Protein AF-A0AAW8BAD0-F1 (afdb_monomer_lite)

pLDDT: mean 74.68, std 18.14, range [22.66, 97.38]

Secondary structure (DSSP, 8-state):
-PPPHHHHHHHHHHHHTS--HIIIIIIHHHHHHHHHHHHHHTPEEEEEEEEEEE-SSEEEEESSS-SSS--EEEEEETT-EEEEEEE-SSSEEEEE-TTS-EEEEEGGGEEEEEEEEEEEEETTTT-HHHHHHHHHHHHHHHHHHHHHHHHHHHHHH-EEE-----TTTHHHHHHHHHHHHHHHH-S-EEEEEPPP--------SS-----EEEE--EEES---SSTTEEESS---EEE-SSEEEEE-SSEEEEEETTT--EEEEEGGGEEEEEEEEEEE--SPPPTTSEEEEEEESSB-TTSSB-TT-TT--EEEEEEEEEEEEEETTS-EEEEEESSTTTTHHHHHHHHHHHHHHHHHHHHHHHTTSTT-----------------------TTHHHHHHHHHHTTSB-HHHHHHHHT--HHHHHHHHHHHHHTTSB----TTSBPBS---HHHHHHHHHHHHTS---------HHHHHHHHHHHHHHHHHHHHHHH-HHHHHHTT--TTS-HHHHHHHHHHHHHHHHHHHH--S---TTSHHHHHHHHHHHHHTT-----TTS-HHHHHHHHTSHHHHHHHHHHHHHHHSPPTT------SSS-------SSSHHHHHHHH-TTTHHHHHHHHHHHHHHHHTTTS---HHHHHHHHHHHHHHTTTTTTT-----------S-HHHHHHHHHHSSS-HHHHHHHHHHHHHHHHHHHHHHTTPPPP-----EEEES-TTSSHHHHHHHHHHHHHHTTSSSS--EEEE-HHHH--SSTT-HHHHHHHHHHHHTTSEEEETTGGGGS-SS--HHHHHHHHHHHHHHHHTTTT-EEEEEE-HHHHHHHHHT-HHHHHH--EEEE-PPPPHHHHHHHHHHHHHHTT-EE-HHHHHHHHHHHHHHHHT--TT--THHHHHHHHHHHHHHHHHHHTT-SS--HHHHHEEPGGG----

Structure (mmCIF, N/CA/C/O backbone):
data_AF-A0AAW8BAD0-F1
#
_entry.id   AF-A0AAW8BAD0-F1
#
loop_
_atom_site.group_PDB
_atom_site.id
_atom_site.type_symbol
_atom_site.label_atom_id
_atom_site.label_alt_id
_atom_site.label_comp_id
_atom_site.label_asym_id
_atom_site.label_entity_id
_atom_site.label_seq_id
_atom_site.pdbx_PDB_ins_code
_atom_site.Cartn_x
_atom_site.Cartn_y
_atom_site.Cartn_z
_atom_site.occupancy
_atom_site.B_iso_or_equiv
_atom_site.auth_seq_id
_atom_site.auth_comp_id
_atom_site.auth_asym_id
_atom_site.auth_atom_id
_atom_site.pdbx_PDB_model_num
ATOM 1 N N . MET A 1 1 ? 39.431 29.239 0.399 1.00 34.62 1 MET A N 1
ATOM 2 C CA . MET A 1 1 ? 38.956 27.895 0.015 1.00 34.62 1 MET A CA 1
ATOM 3 C C . MET A 1 1 ? 38.534 27.193 1.286 1.00 34.62 1 MET A C 1
ATOM 5 O O . MET A 1 1 ? 39.387 26.955 2.131 1.00 34.62 1 MET A O 1
ATOM 9 N N . VAL A 1 2 ? 37.231 26.975 1.455 1.00 52.66 2 VAL A N 1
ATOM 10 C CA . VAL A 1 2 ? 36.689 26.143 2.536 1.00 52.66 2 VAL A CA 1
ATOM 11 C C . VAL A 1 2 ? 37.050 24.707 2.188 1.00 52.66 2 VAL A C 1
ATOM 13 O O . VAL A 1 2 ? 36.687 24.249 1.109 1.00 52.66 2 VAL A O 1
ATOM 16 N N . ARG A 1 3 ? 37.831 24.041 3.038 1.00 60.25 3 ARG A N 1
ATOM 17 C CA . ARG A 1 3 ? 38.227 22.649 2.811 1.00 60.25 3 ARG A CA 1
ATOM 18 C C . ARG A 1 3 ? 37.236 21.737 3.511 1.00 60.25 3 ARG A C 1
ATOM 20 O O . ARG A 1 3 ? 36.976 21.926 4.698 1.00 60.25 3 ARG A O 1
ATOM 27 N N . THR A 1 4 ? 36.681 20.782 2.779 1.00 68.56 4 THR A N 1
ATOM 28 C CA . THR A 1 4 ? 35.745 19.791 3.328 1.00 68.56 4 THR A CA 1
ATOM 29 C C . THR A 1 4 ? 36.492 18.772 4.190 1.00 68.56 4 THR A C 1
ATOM 31 O O . THR A 1 4 ? 37.703 18.571 4.020 1.00 68.56 4 THR A O 1
ATOM 34 N N . SER A 1 5 ? 35.794 18.085 5.100 1.00 77.69 5 SER A N 1
ATOM 35 C CA . SER A 1 5 ? 36.417 17.001 5.875 1.00 77.69 5 SER A CA 1
ATOM 36 C C . SER A 1 5 ? 36.995 15.916 4.971 1.00 77.69 5 SER A C 1
ATOM 38 O O . SER A 1 5 ? 38.058 15.375 5.257 1.00 77.69 5 SER A O 1
ATOM 40 N N . GLU A 1 6 ? 36.367 15.659 3.826 1.00 78.94 6 GLU A N 1
ATOM 41 C CA . GLU A 1 6 ? 36.849 14.695 2.839 1.00 78.94 6 GLU A CA 1
ATOM 42 C C . GLU A 1 6 ? 38.232 15.069 2.278 1.00 78.94 6 GLU A C 1
ATOM 44 O O . GLU A 1 6 ? 39.138 14.234 2.242 1.00 78.94 6 GLU A O 1
ATOM 49 N N . GLU A 1 7 ? 38.448 16.335 1.908 1.00 80.25 7 GLU A N 1
ATOM 50 C CA . GLU A 1 7 ? 39.751 16.823 1.433 1.00 80.25 7 GLU A CA 1
ATOM 51 C C . GLU A 1 7 ? 40.834 16.748 2.514 1.00 80.25 7 GLU A C 1
ATOM 53 O O . GLU A 1 7 ? 41.992 16.422 2.233 1.00 80.25 7 GLU A O 1
ATOM 58 N N . ILE A 1 8 ? 40.466 17.063 3.756 1.00 80.94 8 ILE A N 1
ATOM 59 C CA . ILE A 1 8 ? 41.366 17.037 4.912 1.00 80.94 8 ILE A CA 1
ATOM 60 C C . ILE A 1 8 ? 41.767 15.593 5.241 1.00 80.94 8 ILE A C 1
ATOM 62 O O . ILE A 1 8 ? 42.944 15.318 5.490 1.00 80.94 8 ILE A O 1
ATOM 66 N N . ILE A 1 9 ? 40.814 14.657 5.211 1.00 79.75 9 ILE A N 1
ATOM 67 C CA . ILE A 1 9 ? 41.063 13.240 5.488 1.00 79.75 9 ILE A CA 1
ATOM 68 C C . ILE A 1 9 ? 41.852 12.579 4.354 1.00 79.75 9 ILE A C 1
ATOM 70 O O . ILE A 1 9 ? 42.780 11.818 4.636 1.00 79.75 9 ILE A O 1
ATOM 74 N N . ARG A 1 10 ? 41.592 12.918 3.083 1.00 81.00 10 ARG A N 1
ATOM 75 C CA . ARG A 1 10 ? 42.438 12.471 1.960 1.00 81.00 10 ARG A CA 1
ATOM 76 C C . ARG A 1 10 ? 43.885 12.937 2.130 1.00 81.00 10 ARG A C 1
ATOM 78 O O . ARG A 1 10 ? 44.800 12.117 2.052 1.00 81.00 10 ARG A O 1
ATOM 85 N N . GLU A 1 11 ? 44.101 14.215 2.452 1.00 82.94 11 GLU A N 1
ATOM 86 C CA . GLU A 1 11 ? 45.445 14.744 2.729 1.00 82.94 11 GLU A CA 1
ATOM 87 C C . GLU A 1 11 ? 46.106 14.016 3.908 1.00 82.94 11 GLU A C 1
ATOM 89 O O . GLU A 1 11 ? 47.298 13.693 3.863 1.00 82.94 11 GLU A O 1
ATOM 94 N N . TYR A 1 12 ? 45.342 13.736 4.964 1.00 80.81 12 TYR A N 1
ATOM 95 C CA . TYR A 1 12 ? 45.809 12.960 6.105 1.00 80.81 12 TYR A CA 1
ATOM 96 C C . TYR A 1 12 ? 46.272 11.555 5.702 1.00 80.81 12 TYR A C 1
ATOM 98 O O . TYR A 1 12 ? 47.399 11.178 6.038 1.00 80.81 12 TYR A O 1
ATOM 106 N N . ILE A 1 13 ? 45.465 10.810 4.943 1.00 78.56 13 ILE A N 1
ATOM 107 C CA . ILE A 1 13 ? 45.802 9.455 4.483 1.00 78.56 13 ILE A CA 1
ATOM 108 C C . ILE A 1 13 ? 47.072 9.486 3.620 1.00 78.56 13 ILE A C 1
ATOM 110 O O . ILE A 1 13 ? 47.989 8.686 3.830 1.00 78.56 13 ILE A O 1
ATOM 114 N N . GLU A 1 14 ? 47.183 10.441 2.694 1.00 81.94 14 GLU A N 1
ATOM 115 C CA . GLU A 1 14 ? 48.377 10.606 1.859 1.00 81.94 14 GLU A CA 1
ATOM 116 C C . GLU A 1 14 ? 49.626 10.939 2.681 1.00 81.94 14 GLU A C 1
ATOM 118 O O . GLU A 1 14 ? 50.700 10.370 2.466 1.00 81.94 14 GLU A O 1
ATOM 123 N N . LYS A 1 15 ? 49.511 11.854 3.648 1.00 82.38 15 LYS A N 1
ATOM 124 C CA . LYS A 1 15 ? 50.635 12.260 4.501 1.00 82.38 15 LYS A CA 1
ATOM 125 C C . LYS A 1 15 ? 51.051 11.166 5.480 1.00 82.38 15 LYS A C 1
ATOM 127 O O . LYS A 1 15 ? 52.252 11.038 5.736 1.00 82.38 15 LYS A O 1
ATOM 132 N N . LYS A 1 16 ? 50.116 10.349 5.977 1.00 72.81 16 LYS A N 1
ATOM 133 C CA . LYS A 1 16 ? 50.406 9.195 6.846 1.00 72.81 16 LYS A CA 1
ATOM 134 C C . LYS A 1 16 ? 51.233 8.137 6.109 1.00 72.81 16 LYS A C 1
ATOM 136 O O . LYS A 1 16 ? 52.195 7.628 6.682 1.00 72.81 16 LYS A O 1
ATOM 141 N N . LYS A 1 17 ? 50.934 7.884 4.826 1.00 75.88 17 LYS A N 1
ATOM 142 C CA . LYS A 1 17 ? 51.676 6.939 3.963 1.00 75.88 17 LYS A CA 1
ATOM 143 C C . LYS A 1 17 ? 53.108 7.380 3.634 1.00 75.88 17 LYS A C 1
ATOM 145 O O . LYS A 1 17 ? 53.911 6.561 3.190 1.00 75.88 17 LYS A O 1
ATOM 150 N N . LYS A 1 18 ? 53.473 8.652 3.848 1.00 79.81 18 LYS A N 1
ATOM 151 C CA . LYS A 1 18 ? 54.838 9.129 3.568 1.00 79.81 18 LYS A CA 1
ATOM 152 C C . LYS A 1 18 ? 55.851 8.447 4.484 1.00 79.81 18 LYS A C 1
ATOM 154 O O . LYS A 1 18 ? 55.674 8.382 5.704 1.00 79.81 18 LYS A O 1
ATOM 159 N N . ILE A 1 19 ? 56.962 8.007 3.896 1.00 76.31 19 ILE A N 1
ATOM 160 C CA . ILE A 1 19 ? 58.086 7.397 4.617 1.00 76.31 19 ILE A CA 1
ATOM 161 C C . ILE A 1 19 ? 58.541 8.339 5.739 1.00 76.31 19 ILE A C 1
ATOM 163 O O . ILE A 1 19 ? 58.613 9.553 5.562 1.00 76.31 19 ILE A O 1
ATOM 167 N N . ASN A 1 20 ? 58.804 7.781 6.920 1.00 77.75 20 ASN A N 1
ATOM 168 C CA . ASN A 1 20 ? 59.384 8.519 8.036 1.00 77.75 20 ASN A CA 1
ATOM 169 C C . ASN A 1 20 ? 60.886 8.701 7.776 1.00 77.75 20 ASN A C 1
ATOM 171 O O . ASN A 1 20 ? 61.648 7.738 7.886 1.00 77.75 20 ASN A O 1
ATOM 175 N N . TYR A 1 21 ? 61.311 9.906 7.393 1.00 79.75 21 TYR A N 1
ATOM 176 C CA . TYR A 1 21 ? 62.700 10.155 7.009 1.00 79.75 21 TYR A CA 1
ATOM 177 C C . TYR A 1 21 ? 63.648 9.994 8.194 1.00 79.75 21 TYR A C 1
ATOM 179 O O . TYR A 1 21 ? 64.744 9.469 8.026 1.00 79.75 21 TYR A O 1
ATOM 187 N N . ARG A 1 22 ? 63.223 10.354 9.406 1.00 78.06 22 ARG A N 1
ATOM 188 C CA . ARG A 1 22 ? 63.969 10.101 10.644 1.00 78.06 22 ARG A CA 1
ATOM 189 C C . ARG A 1 22 ? 64.204 8.606 10.872 1.00 78.06 22 ARG A C 1
ATOM 191 O O . ARG A 1 22 ? 65.278 8.226 11.339 1.00 78.06 22 ARG A O 1
ATOM 198 N N . GLY A 1 23 ? 63.218 7.771 10.547 1.00 70.69 23 GLY A N 1
ATOM 199 C CA . GLY A 1 23 ? 63.338 6.314 10.634 1.00 70.69 23 GLY A CA 1
ATOM 200 C C . GLY A 1 23 ? 64.264 5.737 9.563 1.00 70.69 23 GLY A C 1
ATOM 201 O O . GLY A 1 23 ? 65.152 4.953 9.880 1.00 70.69 23 GLY A O 1
ATOM 202 N N . TYR A 1 24 ? 64.086 6.166 8.312 1.00 74.19 24 TYR A N 1
ATOM 203 C CA . TYR A 1 24 ? 64.755 5.570 7.152 1.00 74.19 24 TYR A CA 1
ATOM 204 C C . TYR A 1 24 ? 66.172 6.118 6.905 1.00 74.19 24 TYR A C 1
ATOM 206 O O . TYR A 1 24 ? 67.092 5.359 6.626 1.00 74.19 24 TYR A O 1
ATOM 214 N N . PHE A 1 25 ? 66.364 7.432 7.043 1.00 73.81 25 PHE A N 1
ATOM 215 C CA . PHE A 1 25 ? 67.619 8.146 6.754 1.00 73.81 25 PHE A CA 1
ATOM 216 C C . PHE A 1 25 ? 68.303 8.729 7.997 1.00 73.81 25 PHE A C 1
ATOM 218 O O . PHE A 1 25 ? 69.379 9.314 7.894 1.00 73.81 25 PHE A O 1
ATOM 225 N N . GLY A 1 26 ? 67.665 8.622 9.163 1.00 71.69 26 GLY A N 1
ATOM 226 C CA . GLY A 1 26 ? 68.179 9.159 10.417 1.00 71.69 26 GLY A CA 1
ATOM 227 C C . GLY A 1 26 ? 68.931 8.103 11.212 1.00 71.69 26 GLY A C 1
ATOM 228 O O . GLY A 1 26 ? 70.127 7.905 11.025 1.00 71.69 26 GLY A O 1
ATOM 229 N N . PHE A 1 27 ? 68.236 7.443 12.137 1.00 73.00 27 PHE A N 1
ATOM 230 C CA . PHE A 1 27 ? 68.890 6.734 13.240 1.00 73.00 27 PHE A CA 1
ATOM 231 C C . PHE A 1 27 ? 69.819 5.592 12.801 1.00 73.00 27 PHE A C 1
ATOM 233 O O . PHE A 1 27 ? 70.987 5.584 13.179 1.00 73.00 27 PHE A O 1
ATOM 240 N N . PHE A 1 28 ? 69.329 4.651 11.989 1.00 73.44 28 PHE A N 1
ATOM 241 C CA . PHE A 1 28 ? 70.101 3.458 11.629 1.00 73.44 28 PHE A CA 1
ATOM 242 C C . PHE A 1 28 ? 71.292 3.751 10.703 1.00 73.44 28 PHE A C 1
ATOM 244 O O . PHE A 1 28 ? 72.396 3.332 11.046 1.00 73.44 28 PHE A O 1
ATOM 251 N N . PRO A 1 29 ? 71.152 4.508 9.595 1.00 74.75 29 PRO A N 1
ATOM 252 C CA . PRO A 1 29 ? 72.298 4.840 8.747 1.00 74.75 29 PRO A CA 1
ATOM 253 C C . PRO A 1 29 ? 73.345 5.689 9.470 1.00 74.75 29 PRO A C 1
ATOM 255 O O . PRO A 1 29 ? 74.541 5.477 9.287 1.00 74.75 29 PRO A O 1
ATOM 258 N N . GLY A 1 30 ? 72.913 6.617 10.331 1.00 73.25 30 GLY A N 1
ATOM 259 C CA . GLY A 1 30 ? 73.828 7.421 11.136 1.00 73.25 30 GLY A CA 1
ATOM 260 C C . GLY A 1 30 ? 74.570 6.606 12.193 1.00 73.25 30 GLY A C 1
ATOM 261 O O . GLY A 1 30 ? 75.773 6.787 12.363 1.00 73.25 30 GLY A O 1
ATOM 262 N N . LEU A 1 31 ? 73.892 5.658 12.850 1.00 75.75 31 LEU A N 1
ATOM 263 C CA . LEU A 1 31 ? 74.527 4.728 13.785 1.00 75.75 31 LEU A CA 1
ATOM 264 C C . LEU A 1 31 ? 75.538 3.824 13.068 1.00 75.75 31 LEU A C 1
ATOM 266 O O . LEU A 1 31 ? 76.660 3.677 13.543 1.00 75.75 31 LEU A O 1
ATOM 270 N N . ILE A 1 32 ? 75.177 3.278 11.903 1.00 79.56 32 ILE A N 1
ATOM 271 C CA . ILE A 1 32 ? 76.088 2.485 11.063 1.00 79.56 32 ILE A CA 1
ATOM 272 C C . ILE A 1 32 ? 77.293 3.330 10.643 1.00 79.56 32 ILE A C 1
ATOM 274 O O . ILE A 1 32 ? 78.420 2.860 10.749 1.00 79.56 32 ILE A O 1
ATOM 278 N N . GLY A 1 33 ? 77.083 4.584 10.234 1.00 78.69 33 GLY A N 1
ATOM 279 C CA . GLY A 1 33 ? 78.158 5.516 9.897 1.00 78.69 33 GLY A CA 1
ATOM 280 C C . GLY A 1 33 ? 79.088 5.799 11.079 1.00 78.69 33 GLY A C 1
ATOM 281 O O . GLY A 1 33 ? 80.304 5.752 10.920 1.00 78.69 33 GLY A O 1
ATOM 282 N N . MET A 1 34 ? 78.540 6.014 12.278 1.00 78.50 34 MET A N 1
ATOM 283 C CA . MET A 1 34 ? 79.320 6.223 13.505 1.00 78.50 34 MET A CA 1
ATOM 284 C C . MET A 1 34 ? 80.116 4.977 13.906 1.00 78.50 34 MET A C 1
ATOM 286 O O . MET A 1 34 ? 81.287 5.089 14.264 1.00 78.50 34 MET A O 1
ATOM 290 N N . VAL A 1 35 ? 79.514 3.788 13.806 1.00 79.88 35 VAL A N 1
ATOM 291 C CA . VAL A 1 35 ? 80.195 2.511 14.063 1.00 79.88 35 VAL A CA 1
ATOM 292 C C . VAL A 1 35 ? 81.278 2.262 13.015 1.00 79.88 35 VAL A C 1
ATOM 294 O O . VAL A 1 35 ? 82.397 1.913 13.376 1.00 79.88 35 VAL A O 1
ATOM 297 N N . ALA A 1 36 ? 81.003 2.506 11.734 1.00 79.25 36 ALA A N 1
ATOM 298 C CA . ALA A 1 36 ? 81.983 2.377 10.659 1.00 79.25 36 ALA A CA 1
ATOM 299 C C . ALA A 1 36 ? 83.148 3.361 10.832 1.00 79.25 36 ALA A C 1
ATOM 301 O O . ALA A 1 36 ? 84.297 2.978 10.637 1.00 79.25 36 ALA A O 1
ATOM 302 N N . LEU A 1 37 ? 82.881 4.600 11.258 1.00 80.19 37 LEU A N 1
ATOM 303 C CA . LEU A 1 37 ? 83.911 5.596 11.557 1.00 80.19 37 LEU A CA 1
ATOM 304 C C . LEU A 1 37 ? 84.745 5.184 12.779 1.00 80.19 37 LEU A C 1
ATOM 306 O O . LEU A 1 37 ? 85.972 5.297 12.769 1.00 80.19 37 LEU A O 1
ATOM 310 N N . TYR A 1 38 ? 84.102 4.643 13.815 1.00 78.25 38 TYR A N 1
ATOM 311 C CA . TYR A 1 38 ? 84.793 4.076 14.970 1.00 78.25 38 TYR A CA 1
ATOM 312 C C . TYR A 1 38 ? 85.688 2.897 14.562 1.00 78.25 38 TYR A C 1
ATOM 314 O O . TYR A 1 38 ? 86.862 2.868 14.918 1.00 78.25 38 TYR A O 1
ATOM 322 N N . VAL A 1 39 ? 85.190 1.963 13.751 1.00 78.62 39 VAL A N 1
ATOM 323 C CA . VAL A 1 39 ? 85.980 0.839 13.223 1.00 78.62 39 VAL A CA 1
ATOM 324 C C . VAL A 1 39 ? 87.122 1.338 12.335 1.00 78.62 39 VAL A C 1
ATOM 326 O O . VAL A 1 39 ? 88.255 0.895 12.493 1.00 78.62 39 VAL A O 1
ATOM 329 N N . TYR A 1 40 ? 86.865 2.301 11.449 1.00 77.62 40 TYR A N 1
ATOM 330 C CA . TYR A 1 40 ? 87.870 2.880 10.557 1.00 77.62 40 TYR A CA 1
ATOM 331 C C . TYR A 1 40 ? 89.009 3.550 11.332 1.00 77.62 40 TYR A C 1
ATOM 333 O O . TYR A 1 40 ? 90.184 3.303 11.055 1.00 77.62 40 TYR A O 1
ATOM 341 N N . THR A 1 41 ? 88.675 4.354 12.345 1.00 73.56 41 THR A N 1
ATOM 342 C CA . THR A 1 41 ? 89.678 5.001 13.209 1.00 73.56 41 THR A CA 1
ATOM 343 C C . THR A 1 41 ? 90.449 4.011 14.088 1.00 73.56 41 THR A C 1
ATOM 345 O O . THR A 1 41 ? 91.500 4.372 14.616 1.00 73.56 41 THR A O 1
ATOM 348 N N . ASN A 1 42 ? 89.963 2.773 14.217 1.00 70.00 42 ASN A N 1
ATOM 349 C CA . ASN A 1 42 ? 90.596 1.682 14.954 1.00 70.00 42 ASN A CA 1
ATOM 350 C C . ASN A 1 42 ? 91.223 0.607 14.045 1.00 70.00 42 ASN A C 1
ATOM 352 O O . ASN A 1 42 ? 91.613 -0.444 14.545 1.00 70.00 42 ASN A O 1
ATOM 356 N N . GLN A 1 43 ? 91.352 0.833 12.731 1.00 69.56 43 GLN A N 1
ATOM 357 C CA . GLN A 1 43 ? 92.025 -0.139 11.865 1.00 69.56 43 GLN A CA 1
ATOM 358 C C . GLN A 1 43 ? 93.537 -0.218 12.144 1.00 69.56 43 GLN A C 1
ATOM 360 O O . GLN A 1 43 ? 94.161 0.831 12.354 1.00 69.56 43 GLN A O 1
ATOM 365 N N . PRO A 1 44 ? 94.134 -1.426 12.094 1.00 63.53 44 PRO A N 1
ATOM 366 C CA . PRO A 1 44 ? 95.576 -1.617 12.226 1.00 63.53 44 PRO A CA 1
ATOM 367 C C . PRO A 1 44 ? 96.334 -0.961 11.065 1.00 63.53 44 PRO A C 1
ATOM 369 O O . PRO A 1 44 ? 95.854 -0.905 9.926 1.00 63.53 44 PRO A O 1
ATOM 372 N N . ALA A 1 45 ? 97.514 -0.422 11.359 1.00 66.25 45 ALA A N 1
ATOM 373 C CA . ALA A 1 45 ? 98.448 0.057 10.351 1.00 66.25 45 ALA A CA 1
ATOM 374 C C . ALA A 1 45 ? 99.350 -1.099 9.871 1.00 66.25 45 ALA A C 1
ATOM 376 O O . ALA A 1 45 ? 99.783 -1.935 10.660 1.00 66.25 45 ALA A O 1
ATOM 377 N N . TYR A 1 46 ? 99.647 -1.142 8.569 1.00 64.56 46 TYR A N 1
ATOM 378 C CA . TYR A 1 46 ? 100.491 -2.175 7.956 1.00 64.56 46 TYR A CA 1
ATOM 379 C C . TYR A 1 46 ? 101.716 -1.550 7.291 1.00 64.56 46 TYR A C 1
ATOM 381 O O . TYR A 1 46 ? 101.617 -0.467 6.711 1.00 64.56 46 TYR A O 1
ATOM 389 N N . GLN A 1 47 ? 102.842 -2.263 7.320 1.00 68.81 47 GLN A N 1
ATOM 390 C CA . GLN A 1 47 ? 104.057 -1.921 6.579 1.00 68.81 47 GLN A CA 1
ATOM 391 C C . GLN A 1 47 ? 104.331 -2.977 5.497 1.00 68.81 47 GLN A C 1
ATOM 393 O O . GLN A 1 47 ? 104.240 -4.178 5.759 1.00 68.81 47 GLN A O 1
ATOM 398 N N . GLU A 1 48 ? 104.651 -2.541 4.275 1.00 72.19 48 GLU A N 1
ATOM 399 C CA . GLU A 1 48 ? 105.020 -3.422 3.157 1.00 72.19 48 GLU A CA 1
ATOM 400 C C . GLU A 1 48 ? 106.538 -3.636 3.107 1.00 72.19 48 GLU A C 1
ATOM 402 O O . GLU A 1 48 ? 107.307 -2.676 3.127 1.00 72.19 48 GLU A O 1
ATOM 407 N N . LEU A 1 49 ? 106.970 -4.898 3.031 1.00 77.69 49 LEU A N 1
ATOM 408 C CA . LEU A 1 49 ? 108.369 -5.305 2.890 1.00 77.69 49 LEU A CA 1
ATOM 409 C C . LEU A 1 49 ? 108.534 -6.134 1.613 1.00 77.69 49 LEU A C 1
ATOM 411 O O . LEU A 1 49 ? 107.729 -7.021 1.334 1.00 77.69 49 LEU A O 1
ATOM 415 N N . GLN A 1 50 ? 109.584 -5.866 0.837 1.00 82.94 50 GLN A N 1
ATOM 416 C CA . GLN A 1 50 ? 109.871 -6.593 -0.401 1.00 82.94 50 GLN A CA 1
ATOM 417 C C . GLN A 1 50 ? 110.951 -7.650 -0.186 1.00 82.94 50 GLN A C 1
ATOM 419 O O . GLN A 1 50 ? 111.898 -7.442 0.567 1.00 82.94 50 GLN A O 1
ATOM 424 N N . PHE A 1 51 ? 110.832 -8.776 -0.881 1.00 83.69 51 PHE A N 1
ATOM 425 C CA . PHE A 1 51 ? 111.781 -9.879 -0.842 1.00 83.69 51 PHE A CA 1
ATOM 426 C C . PHE A 1 51 ? 112.111 -10.364 -2.254 1.00 83.69 51 PHE A C 1
ATOM 428 O O . PHE A 1 51 ? 111.224 -10.581 -3.072 1.00 83.69 51 PHE A O 1
ATOM 435 N N . ALA A 1 52 ? 113.390 -10.578 -2.535 1.00 82.44 52 ALA A N 1
ATOM 436 C CA . ALA A 1 52 ? 113.886 -11.222 -3.737 1.00 82.44 52 ALA A CA 1
ATOM 437 C C . ALA A 1 52 ? 113.902 -12.737 -3.518 1.00 82.44 52 ALA A C 1
ATOM 439 O O . ALA A 1 52 ? 114.591 -13.234 -2.624 1.00 82.44 52 ALA A O 1
ATOM 440 N N . LYS A 1 53 ? 113.155 -13.473 -4.340 1.00 86.44 53 LYS A N 1
ATOM 441 C CA . LYS A 1 53 ? 113.191 -14.933 -4.398 1.00 86.44 53 LYS A CA 1
ATOM 442 C C . LYS A 1 53 ? 114.092 -15.372 -5.549 1.00 86.44 53 LYS A C 1
ATOM 444 O O . LYS A 1 53 ? 113.864 -14.974 -6.690 1.00 86.44 53 LYS A O 1
ATOM 449 N N . ILE A 1 54 ? 115.110 -16.176 -5.252 1.00 84.12 54 ILE A N 1
ATOM 450 C CA . ILE A 1 54 ? 116.057 -16.677 -6.255 1.00 84.12 54 ILE A CA 1
ATOM 451 C C . ILE A 1 54 ? 115.369 -17.715 -7.153 1.00 84.12 54 ILE A C 1
ATOM 453 O O . ILE A 1 54 ? 114.818 -18.688 -6.648 1.00 84.12 54 ILE A O 1
ATOM 457 N N . ILE A 1 55 ? 115.423 -17.545 -8.477 1.00 83.81 55 ILE A N 1
ATOM 458 C CA . ILE A 1 55 ? 114.781 -18.473 -9.437 1.00 83.81 55 ILE A CA 1
ATOM 459 C C . ILE A 1 55 ? 115.758 -19.392 -10.177 1.00 83.81 55 ILE A C 1
ATOM 461 O O . ILE A 1 55 ? 115.336 -20.386 -10.765 1.00 83.81 55 ILE A O 1
ATOM 465 N N . SER A 1 56 ? 117.055 -19.094 -10.144 1.00 79.69 56 SER A N 1
ATOM 466 C CA . SER A 1 56 ? 118.084 -19.935 -10.769 1.00 79.69 56 SER A CA 1
ATOM 467 C C . SER A 1 56 ? 118.698 -20.921 -9.781 1.00 79.69 56 SER A C 1
ATOM 469 O O . SER A 1 56 ? 118.808 -20.625 -8.594 1.00 79.69 56 SER A O 1
ATOM 471 N N . ASP A 1 57 ? 119.132 -22.081 -10.285 1.00 80.62 57 ASP A N 1
ATOM 472 C CA . ASP A 1 57 ? 119.595 -23.217 -9.471 1.00 80.62 57 ASP A CA 1
ATOM 473 C C . ASP A 1 57 ? 120.740 -22.848 -8.512 1.00 80.62 57 ASP A C 1
ATOM 475 O O . ASP A 1 57 ? 120.786 -23.329 -7.379 1.00 80.62 57 ASP A O 1
ATOM 479 N N . SER A 1 58 ? 121.624 -21.926 -8.913 1.00 78.56 58 SER A N 1
ATOM 480 C CA . SER A 1 58 ? 122.562 -21.281 -7.990 1.00 78.56 58 SER A CA 1
ATOM 481 C C . SER A 1 58 ? 122.965 -19.880 -8.463 1.00 78.56 58 SER A C 1
ATOM 483 O O . SER A 1 58 ? 123.358 -19.701 -9.615 1.00 78.56 58 SER A O 1
ATOM 485 N N . VAL A 1 59 ? 122.902 -18.887 -7.570 1.00 82.38 59 VAL A N 1
ATOM 486 C CA . VAL A 1 59 ? 123.179 -17.470 -7.869 1.00 82.38 59 VAL A CA 1
ATOM 487 C C . VAL A 1 59 ? 124.200 -16.911 -6.896 1.00 82.38 59 VAL A C 1
ATOM 489 O O . VAL A 1 59 ? 124.116 -17.118 -5.690 1.00 82.38 59 VAL A O 1
ATOM 492 N N . ASN A 1 60 ? 125.173 -16.178 -7.425 1.00 85.56 60 ASN A N 1
ATOM 493 C CA . ASN A 1 60 ? 126.192 -15.524 -6.619 1.00 85.56 60 ASN A CA 1
ATOM 494 C C . ASN A 1 60 ? 125.695 -14.152 -6.153 1.00 85.56 60 ASN A C 1
ATOM 496 O O . ASN A 1 60 ? 125.466 -13.268 -6.980 1.00 85.56 60 ASN A O 1
ATOM 500 N N . LEU A 1 61 ? 125.588 -13.968 -4.840 1.00 84.31 61 LEU A N 1
ATOM 501 C CA . LEU A 1 61 ? 125.457 -12.656 -4.221 1.00 84.31 61 LEU A CA 1
ATOM 502 C C . LEU A 1 61 ? 126.818 -11.968 -4.208 1.00 84.31 61 LEU A C 1
ATOM 504 O O . LEU A 1 61 ? 127.836 -12.597 -3.911 1.00 84.31 61 LEU A O 1
ATOM 508 N N . ARG A 1 62 ? 126.848 -10.684 -4.545 1.00 85.12 62 ARG A N 1
ATOM 509 C CA . ARG A 1 62 ? 128.087 -9.931 -4.772 1.00 85.12 62 ARG A CA 1
ATOM 510 C C . ARG A 1 62 ? 128.195 -8.723 -3.857 1.00 85.12 62 ARG A C 1
ATOM 512 O O . ARG A 1 62 ? 127.184 -8.185 -3.419 1.00 85.12 62 ARG A O 1
ATOM 519 N N . THR A 1 63 ? 129.428 -8.291 -3.604 1.00 83.94 63 THR A N 1
ATOM 520 C CA . THR A 1 63 ? 129.743 -7.093 -2.803 1.00 83.94 63 THR A CA 1
ATOM 521 C C . THR A 1 63 ? 129.412 -5.782 -3.511 1.00 83.94 63 THR A C 1
ATOM 523 O O . THR A 1 63 ? 129.184 -4.777 -2.848 1.00 83.94 63 THR A O 1
ATOM 526 N N . ALA A 1 64 ? 129.343 -5.787 -4.845 1.00 82.00 64 ALA A N 1
ATOM 527 C CA . ALA A 1 64 ? 128.991 -4.628 -5.659 1.00 82.00 64 ALA A CA 1
ATOM 528 C C . ALA A 1 64 ? 128.163 -5.048 -6.894 1.00 82.00 64 ALA A C 1
ATOM 530 O O . ALA A 1 64 ? 128.323 -6.179 -7.369 1.00 82.00 64 ALA A O 1
ATOM 531 N N . PRO A 1 65 ? 127.316 -4.160 -7.453 1.00 83.12 65 PRO A N 1
ATOM 532 C CA . PRO A 1 65 ? 126.436 -4.448 -8.593 1.00 83.12 65 PRO A CA 1
ATOM 533 C C . PRO A 1 65 ? 127.192 -4.466 -9.943 1.00 83.12 65 PRO A C 1
ATOM 535 O O . PRO A 1 65 ? 126.899 -3.707 -10.861 1.00 83.12 65 PRO A O 1
ATOM 538 N N . SER A 1 66 ? 128.220 -5.313 -10.070 1.00 74.00 66 SER A N 1
ATOM 539 C CA . SER A 1 66 ? 129.018 -5.493 -11.295 1.00 74.00 66 SER A CA 1
ATOM 540 C C . SER A 1 66 ? 129.549 -6.922 -11.397 1.00 74.00 66 SER A C 1
ATOM 542 O O . SER A 1 66 ? 129.967 -7.495 -10.398 1.00 74.00 66 SER A O 1
ATOM 544 N N . VAL A 1 67 ? 129.573 -7.517 -12.594 1.00 71.25 67 VAL A N 1
ATOM 545 C CA . VAL A 1 67 ? 130.124 -8.876 -12.793 1.00 71.25 67 VAL A CA 1
ATOM 546 C C . VAL A 1 67 ? 131.660 -8.854 -12.876 1.00 71.25 67 VAL A C 1
ATOM 548 O O . VAL A 1 67 ? 132.295 -9.814 -12.450 1.00 71.25 67 VAL A O 1
ATOM 551 N N . ILE A 1 68 ? 132.251 -7.763 -13.380 1.00 70.31 68 ILE A N 1
ATOM 552 C CA . ILE A 1 68 ? 133.690 -7.666 -13.693 1.00 70.31 68 ILE A CA 1
ATOM 553 C C . ILE A 1 68 ? 134.506 -7.205 -12.470 1.00 70.31 68 ILE A C 1
ATOM 555 O O . ILE A 1 68 ? 135.569 -7.756 -12.211 1.00 70.31 68 ILE A O 1
ATOM 559 N N . ASN A 1 69 ? 133.982 -6.261 -11.675 1.00 66.19 69 ASN A N 1
ATOM 560 C CA . ASN A 1 69 ? 134.706 -5.621 -10.563 1.00 66.19 69 ASN A CA 1
ATOM 561 C C . ASN A 1 69 ? 134.104 -5.932 -9.173 1.00 66.19 69 ASN A C 1
ATOM 563 O O . ASN A 1 69 ? 134.113 -5.070 -8.297 1.00 66.19 69 ASN A O 1
ATOM 567 N N . SER A 1 70 ? 133.546 -7.131 -8.949 1.00 77.62 70 SER A N 1
ATOM 568 C CA . SER A 1 70 ? 133.021 -7.525 -7.627 1.00 77.62 70 SER A CA 1
ATOM 569 C C . SER A 1 70 ? 133.424 -8.934 -7.197 1.00 77.62 70 SER A C 1
ATOM 571 O O . SER A 1 70 ? 133.500 -9.861 -8.012 1.00 77.62 70 SER A O 1
ATOM 573 N N . SER A 1 71 ? 133.616 -9.103 -5.888 1.00 79.81 71 SER A N 1
ATOM 574 C CA . SER A 1 71 ? 133.777 -10.407 -5.247 1.00 79.81 71 SER A CA 1
ATOM 575 C C . SER A 1 71 ? 132.418 -11.035 -4.930 1.00 79.81 71 SER A C 1
ATOM 577 O O . SER A 1 71 ? 131.430 -10.350 -4.649 1.00 79.81 71 SER A O 1
ATOM 579 N N . ILE A 1 72 ? 132.363 -12.364 -4.993 1.00 80.38 72 ILE A N 1
ATOM 580 C CA . ILE A 1 72 ? 131.184 -13.141 -4.607 1.00 80.38 72 ILE A CA 1
ATOM 581 C C . ILE A 1 72 ? 131.207 -13.284 -3.082 1.00 80.38 72 ILE A C 1
ATOM 583 O O . ILE A 1 72 ? 132.161 -13.840 -2.548 1.00 80.38 72 ILE A O 1
ATOM 587 N N . ILE A 1 73 ? 130.174 -12.782 -2.399 1.00 81.56 73 ILE A N 1
ATOM 588 C CA . ILE A 1 73 ? 129.996 -12.922 -0.944 1.00 81.56 73 ILE A CA 1
ATOM 589 C C . ILE A 1 73 ? 129.595 -14.360 -0.626 1.00 81.56 73 ILE A C 1
ATOM 591 O O . ILE A 1 73 ? 130.225 -15.041 0.174 1.00 81.56 73 ILE A O 1
ATOM 595 N N . GLN A 1 74 ? 128.520 -14.816 -1.265 1.00 81.69 74 GLN A N 1
ATOM 596 C CA . GLN A 1 74 ? 127.905 -16.105 -0.990 1.00 81.69 74 GLN A CA 1
ATOM 597 C C . GLN A 1 74 ? 127.165 -16.587 -2.232 1.00 81.69 74 GLN A C 1
ATOM 599 O O . GLN A 1 74 ? 126.582 -15.792 -2.969 1.00 81.69 74 GLN A O 1
ATOM 604 N N . LYS A 1 75 ? 127.150 -17.901 -2.452 1.00 82.31 75 LYS A N 1
ATOM 605 C CA . LYS A 1 75 ? 126.289 -18.520 -3.458 1.00 82.31 75 LYS A CA 1
ATOM 606 C C . LYS A 1 75 ? 125.017 -19.032 -2.797 1.00 82.31 75 LYS A C 1
ATOM 608 O O . LYS A 1 75 ? 125.081 -19.718 -1.781 1.00 82.31 75 LYS A O 1
ATOM 613 N N . VAL A 1 76 ? 123.874 -18.686 -3.372 1.00 82.31 76 VAL A N 1
ATOM 614 C CA . VAL A 1 76 ? 122.552 -18.989 -2.830 1.00 82.31 76 VAL A CA 1
ATOM 615 C C . VAL A 1 76 ? 121.794 -19.866 -3.819 1.00 82.31 76 VAL A C 1
ATOM 617 O O . VAL A 1 76 ? 121.867 -19.653 -5.031 1.00 82.31 76 VAL A O 1
ATOM 620 N N . SER A 1 77 ? 121.115 -20.891 -3.308 1.00 82.25 77 SER A N 1
ATOM 621 C CA . SER A 1 77 ? 120.332 -21.821 -4.117 1.00 82.25 77 SER A CA 1
ATOM 622 C C . SER A 1 77 ? 119.003 -21.212 -4.557 1.00 82.25 77 SER A C 1
ATOM 624 O O . SER A 1 77 ? 118.518 -20.228 -3.989 1.00 82.25 77 SER A O 1
ATOM 626 N N . LYS A 1 78 ? 118.384 -21.857 -5.542 1.00 79.12 78 LYS A N 1
ATOM 627 C CA . LYS A 1 78 ? 116.999 -21.599 -5.938 1.00 79.12 78 LYS A CA 1
ATOM 628 C C . LYS A 1 78 ? 116.050 -21.601 -4.740 1.00 79.12 78 LYS A C 1
ATOM 630 O O . LYS A 1 78 ? 116.272 -22.301 -3.754 1.00 79.12 78 LYS A O 1
ATOM 635 N N . ASP A 1 79 ? 115.014 -20.781 -4.848 1.00 80.62 79 ASP A N 1
ATOM 636 C CA . ASP A 1 79 ? 113.949 -20.528 -3.879 1.00 80.62 79 ASP A CA 1
ATOM 637 C C . ASP A 1 79 ? 114.334 -19.805 -2.583 1.00 80.62 79 ASP A C 1
ATOM 639 O O . ASP A 1 79 ? 113.441 -19.442 -1.813 1.00 80.62 79 ASP A O 1
ATOM 643 N N . ALA A 1 80 ? 115.614 -19.503 -2.354 1.00 82.81 80 ALA A N 1
ATOM 644 C CA . ALA A 1 80 ? 116.000 -18.675 -1.219 1.00 82.81 80 ALA A CA 1
ATOM 645 C C . ALA A 1 80 ? 115.353 -17.286 -1.302 1.00 82.81 80 ALA A C 1
ATOM 647 O O . ALA A 1 80 ? 115.274 -16.678 -2.373 1.00 82.81 80 ALA A O 1
ATOM 648 N N . LYS A 1 81 ? 114.899 -16.787 -0.152 1.00 83.19 81 LYS A N 1
ATOM 649 C CA . LYS A 1 81 ? 114.165 -15.529 -0.033 1.00 83.19 81 LYS A CA 1
ATOM 650 C C . LYS A 1 81 ? 114.984 -14.532 0.777 1.00 83.19 81 LYS A C 1
ATOM 652 O O . LYS A 1 81 ? 115.287 -14.780 1.939 1.00 83.19 81 LYS A O 1
ATOM 657 N N . LEU A 1 82 ? 115.333 -13.413 0.156 1.00 84.62 82 LEU A N 1
ATOM 658 C CA . LEU A 1 82 ? 116.196 -12.379 0.726 1.00 84.62 82 LEU A CA 1
ATOM 659 C C . LEU A 1 82 ? 115.438 -11.059 0.761 1.00 84.62 82 LEU A C 1
ATOM 661 O O . LEU A 1 82 ? 114.789 -10.712 -0.220 1.00 84.62 82 LEU A O 1
ATOM 665 N N . GLN A 1 83 ? 115.478 -10.319 1.867 1.00 85.06 83 GLN A N 1
ATOM 666 C CA . GLN A 1 83 ? 114.741 -9.056 1.955 1.00 85.06 83 GLN A CA 1
ATOM 667 C C . GLN A 1 83 ? 115.405 -8.007 1.068 1.00 85.06 83 GLN A C 1
ATOM 669 O O . GLN A 1 83 ? 116.601 -7.765 1.189 1.00 85.06 83 GLN A O 1
ATOM 674 N N . ILE A 1 84 ? 114.640 -7.373 0.188 1.00 83.69 84 ILE A N 1
ATOM 675 C CA . ILE A 1 84 ? 115.113 -6.251 -0.616 1.00 83.69 84 ILE A CA 1
ATOM 676 C C . ILE A 1 84 ? 115.078 -5.009 0.261 1.00 83.69 84 ILE A C 1
ATOM 678 O O . ILE A 1 84 ? 114.054 -4.682 0.860 1.00 83.69 84 ILE A O 1
ATOM 682 N N . ILE A 1 85 ? 116.210 -4.321 0.317 1.00 84.50 85 ILE A N 1
ATOM 683 C CA . ILE A 1 85 ? 116.322 -3.027 0.986 1.00 84.50 85 ILE A CA 1
ATOM 684 C C . ILE A 1 85 ? 116.038 -1.916 -0.021 1.00 84.50 85 ILE A C 1
ATOM 686 O O . ILE A 1 85 ? 115.253 -1.013 0.255 1.00 84.50 85 ILE A O 1
ATOM 690 N N . SER A 1 86 ? 116.669 -1.992 -1.196 1.00 81.75 86 SER A N 1
ATOM 691 C CA . SER A 1 86 ? 116.492 -1.035 -2.287 1.00 81.75 86 SER A CA 1
ATOM 692 C C . SER A 1 86 ? 116.957 -1.620 -3.623 1.00 81.75 86 SER A C 1
ATOM 694 O O . SER A 1 86 ? 117.677 -2.619 -3.672 1.00 81.75 86 SER A O 1
ATOM 696 N N . ASP A 1 87 ? 116.593 -0.968 -4.722 1.00 82.50 87 ASP A N 1
ATOM 697 C CA . ASP A 1 87 ? 117.182 -1.243 -6.034 1.00 82.50 87 ASP A CA 1
ATOM 698 C C . ASP A 1 87 ? 118.592 -0.642 -6.146 1.00 82.50 87 ASP A C 1
ATOM 700 O O . ASP A 1 87 ? 118.901 0.373 -5.518 1.00 82.50 87 ASP A O 1
ATOM 704 N N . ALA A 1 88 ? 119.459 -1.282 -6.933 1.00 76.12 88 ALA A N 1
ATOM 705 C CA . ALA A 1 88 ? 120.860 -0.907 -7.110 1.00 76.12 88 ALA A CA 1
ATOM 706 C C . ALA A 1 88 ? 121.209 -0.837 -8.606 1.00 76.12 88 ALA A C 1
ATOM 708 O O . ALA A 1 88 ? 121.891 -1.700 -9.154 1.00 76.12 88 ALA A O 1
ATOM 709 N N . GLY A 1 89 ? 120.722 0.205 -9.281 1.00 75.88 89 GLY A N 1
ATOM 710 C CA . GLY A 1 89 ? 120.796 0.327 -10.741 1.00 75.88 89 GLY A CA 1
ATOM 711 C C . GLY A 1 89 ? 119.702 -0.475 -11.455 1.00 75.88 89 GLY A C 1
ATOM 712 O O . GLY A 1 89 ? 118.772 -0.971 -10.824 1.00 75.88 89 GLY A O 1
ATOM 713 N N . THR A 1 90 ? 119.787 -0.587 -12.784 1.00 76.06 90 THR A N 1
ATOM 714 C CA . THR A 1 90 ? 118.741 -1.240 -13.599 1.00 76.06 90 THR A CA 1
ATOM 715 C C . THR A 1 90 ? 118.747 -2.760 -13.473 1.00 76.06 90 THR A C 1
ATOM 717 O O . THR A 1 90 ? 117.699 -3.400 -13.549 1.00 76.06 90 THR A O 1
ATOM 720 N N . ASP A 1 91 ? 119.922 -3.337 -13.232 1.00 82.19 91 ASP A N 1
ATOM 721 C CA . ASP A 1 91 ? 120.135 -4.776 -13.385 1.00 82.19 91 ASP A CA 1
ATOM 722 C C . ASP A 1 91 ? 120.377 -5.490 -12.054 1.00 82.19 91 ASP A C 1
ATOM 724 O O . ASP A 1 91 ? 120.525 -6.711 -12.050 1.00 82.19 91 ASP A O 1
ATOM 728 N N . TRP A 1 92 ? 120.415 -4.771 -10.926 1.00 87.25 92 TRP A N 1
ATOM 729 C CA . TRP A 1 92 ? 120.714 -5.349 -9.613 1.00 87.25 92 TRP A CA 1
ATOM 730 C C . TRP A 1 92 ? 119.780 -4.846 -8.511 1.00 87.25 92 TRP A C 1
ATOM 732 O O . TRP A 1 92 ? 119.319 -3.705 -8.518 1.00 87.25 92 TRP A O 1
ATOM 742 N N . LYS A 1 93 ? 119.559 -5.705 -7.514 1.00 86.31 93 LYS A N 1
ATOM 743 C CA . LYS A 1 93 ? 118.831 -5.422 -6.272 1.00 86.31 93 LYS A CA 1
ATOM 744 C C . LYS A 1 93 ? 119.757 -5.561 -5.076 1.00 86.31 93 LYS A C 1
ATOM 746 O O . LYS A 1 93 ? 120.517 -6.529 -4.995 1.00 86.31 93 LYS A O 1
ATOM 751 N N . MET A 1 94 ? 119.670 -4.611 -4.146 1.00 87.38 94 MET A N 1
ATOM 752 C CA . MET A 1 94 ? 120.339 -4.692 -2.853 1.00 87.38 94 MET A CA 1
ATOM 753 C C . MET A 1 94 ? 119.454 -5.467 -1.881 1.00 87.38 94 MET A C 1
ATOM 755 O O . MET A 1 94 ? 118.314 -5.087 -1.596 1.00 87.38 94 MET A O 1
ATOM 759 N N . VAL A 1 95 ? 119.990 -6.571 -1.381 1.00 88.00 95 VAL A N 1
ATOM 760 C CA . VAL A 1 95 ? 119.295 -7.522 -0.523 1.00 88.00 95 VAL A CA 1
ATOM 761 C C . VAL A 1 95 ? 120.047 -7.735 0.785 1.00 88.00 95 VAL A C 1
ATOM 763 O O . VAL A 1 95 ? 121.271 -7.638 0.840 1.00 88.00 95 VAL A O 1
ATOM 766 N N . LEU A 1 96 ? 119.304 -8.045 1.841 1.00 85.44 96 LEU A N 1
ATOM 767 C CA . LEU A 1 96 ? 119.827 -8.530 3.112 1.00 85.44 96 LEU A CA 1
ATOM 768 C C . LEU A 1 96 ? 120.052 -10.036 3.029 1.00 85.44 96 LEU A C 1
ATOM 770 O O . LEU A 1 96 ? 119.135 -10.802 2.719 1.00 85.44 96 LEU A O 1
ATOM 774 N N . THR A 1 97 ? 121.275 -10.454 3.325 1.00 78.81 97 THR A N 1
ATOM 775 C CA . THR A 1 97 ? 121.625 -11.864 3.512 1.00 78.81 97 THR A CA 1
ATOM 776 C C . THR A 1 97 ? 121.039 -12.403 4.825 1.00 78.81 97 THR A C 1
ATOM 778 O O . THR A 1 97 ? 120.668 -11.621 5.704 1.00 78.81 97 THR A O 1
ATOM 781 N N . PRO A 1 98 ? 120.969 -13.735 5.017 1.00 75.12 98 PRO A N 1
ATOM 782 C CA . PRO A 1 98 ? 120.539 -14.315 6.291 1.00 75.12 98 PRO A CA 1
ATOM 783 C C . PRO A 1 98 ? 121.415 -13.916 7.492 1.00 75.12 98 PRO A C 1
ATOM 785 O O . PRO A 1 98 ? 120.929 -13.944 8.618 1.00 75.12 98 PRO A O 1
ATOM 788 N N . SER A 1 99 ? 122.677 -13.523 7.269 1.00 73.69 99 SER A N 1
ATOM 789 C CA . SER A 1 99 ? 123.571 -12.967 8.299 1.00 73.69 99 SER A CA 1
ATOM 790 C C . SER A 1 99 ? 123.360 -11.470 8.562 1.00 73.69 99 SER A C 1
ATOM 792 O O . SER A 1 99 ? 124.064 -10.901 9.386 1.00 73.69 99 SER A O 1
ATOM 794 N N . LEU A 1 100 ? 122.364 -10.849 7.916 1.00 70.75 100 LEU A N 1
ATOM 795 C CA . LEU A 1 100 ? 122.019 -9.424 7.982 1.00 70.75 100 LEU A CA 1
ATOM 796 C C . LEU A 1 100 ? 123.040 -8.467 7.338 1.00 70.75 100 LEU A C 1
ATOM 798 O O . LEU A 1 100 ? 122.943 -7.253 7.518 1.00 70.75 100 LEU A O 1
ATOM 802 N N . ASP A 1 101 ? 123.947 -8.979 6.508 1.00 78.88 101 ASP A N 1
ATOM 803 C CA . ASP A 1 101 ? 124.832 -8.151 5.683 1.00 78.88 101 ASP A CA 1
ATOM 804 C C . ASP A 1 101 ? 124.162 -7.759 4.362 1.00 78.88 101 ASP A C 1
ATOM 806 O O . ASP A 1 101 ? 123.353 -8.519 3.811 1.00 78.88 101 ASP A O 1
ATOM 810 N N . THR A 1 102 ? 124.523 -6.594 3.820 1.00 84.62 102 THR A N 1
ATOM 811 C CA . THR A 1 102 ? 124.028 -6.124 2.522 1.00 84.62 102 THR A CA 1
ATOM 812 C C . THR A 1 102 ? 124.798 -6.760 1.368 1.00 84.62 102 THR A C 1
ATOM 814 O O . THR A 1 102 ? 126.027 -6.782 1.330 1.00 84.62 102 THR A O 1
ATOM 817 N N . ALA A 1 103 ? 124.059 -7.281 0.393 1.00 87.06 103 ALA A N 1
ATOM 818 C CA . ALA A 1 103 ? 124.608 -7.908 -0.797 1.00 87.06 103 ALA A CA 1
ATOM 819 C C . ALA A 1 103 ? 123.802 -7.531 -2.040 1.00 87.06 103 ALA A C 1
ATOM 821 O O . ALA A 1 103 ? 122.662 -7.080 -1.951 1.00 87.06 103 ALA A O 1
ATOM 822 N N . TYR A 1 104 ? 124.383 -7.747 -3.217 1.00 88.56 104 TYR A N 1
ATOM 823 C CA . TYR A 1 104 ? 123.749 -7.435 -4.493 1.00 88.56 104 TYR A CA 1
ATOM 824 C C . TYR A 1 104 ? 123.463 -8.707 -5.281 1.00 88.56 104 TYR A C 1
ATOM 826 O O . TYR A 1 104 ? 124.335 -9.564 -5.452 1.00 88.56 104 TYR A O 1
ATOM 834 N N . VAL A 1 105 ? 122.237 -8.808 -5.789 1.00 86.50 105 VAL A N 1
ATOM 835 C CA . VAL A 1 105 ? 121.781 -9.901 -6.653 1.00 86.50 105 VAL A CA 1
ATOM 836 C C . VAL A 1 105 ? 121.299 -9.344 -7.983 1.00 86.50 105 VAL A C 1
ATOM 838 O O . VAL A 1 105 ? 120.674 -8.286 -8.027 1.00 86.50 105 VAL A O 1
ATOM 841 N N . LYS A 1 106 ? 121.618 -10.034 -9.079 1.00 84.38 106 LYS A N 1
ATOM 842 C CA . LYS A 1 106 ? 121.245 -9.586 -10.421 1.00 84.38 106 LYS A CA 1
ATOM 843 C C . LYS A 1 106 ? 119.767 -9.878 -10.681 1.00 84.38 106 LYS A C 1
ATOM 845 O O . LYS A 1 106 ? 119.305 -10.985 -10.404 1.00 84.38 106 LYS A O 1
ATOM 850 N N . ASN A 1 107 ? 119.052 -8.903 -11.233 1.00 83.56 107 ASN A N 1
ATOM 851 C CA . ASN A 1 107 ? 117.600 -8.909 -11.424 1.00 83.56 107 ASN A CA 1
ATOM 852 C C . ASN A 1 107 ? 117.113 -10.087 -12.274 1.00 83.56 107 ASN A C 1
ATOM 854 O O . ASN A 1 107 ? 116.071 -10.655 -11.973 1.00 83.56 107 ASN A O 1
ATOM 858 N N . GLU A 1 108 ? 117.891 -10.513 -13.274 1.00 82.50 108 GLU A N 1
ATOM 859 C CA . GLU A 1 108 ? 117.546 -11.650 -14.144 1.00 82.50 108 GLU A CA 1
ATOM 860 C C . GLU A 1 108 ? 117.394 -12.983 -13.392 1.00 82.50 108 GLU A C 1
ATOM 862 O O . GLU A 1 108 ? 116.747 -13.903 -13.886 1.00 82.50 108 GLU A O 1
ATOM 867 N N . PHE A 1 109 ? 117.959 -13.091 -12.185 1.00 84.19 109 PHE A N 1
ATOM 868 C CA . PHE A 1 109 ? 117.915 -14.313 -11.387 1.00 84.19 109 PHE A CA 1
ATOM 869 C C . PHE A 1 109 ? 116.964 -14.247 -10.191 1.00 84.19 109 PHE A C 1
ATOM 871 O O . PHE A 1 109 ? 116.946 -15.185 -9.383 1.00 84.19 109 PHE A O 1
ATOM 878 N N . VAL A 1 110 ? 116.185 -13.169 -10.058 1.00 83.06 110 VAL A N 1
ATOM 879 C CA . VAL A 1 110 ? 115.270 -12.976 -8.930 1.00 83.06 110 VAL A CA 1
ATOM 880 C C . VAL A 1 110 ? 113.886 -12.520 -9.352 1.00 83.06 110 VAL A C 1
ATOM 882 O O . VAL A 1 110 ? 113.713 -11.656 -10.202 1.00 83.06 110 VAL A O 1
ATOM 885 N N . THR A 1 111 ? 112.884 -13.049 -8.661 1.00 83.62 111 THR A N 1
ATOM 886 C CA . THR A 1 111 ? 111.511 -12.539 -8.693 1.00 83.62 111 THR A CA 1
ATOM 887 C C . THR A 1 111 ? 111.215 -11.811 -7.388 1.00 83.62 111 THR A C 1
ATOM 889 O O . THR A 1 111 ? 111.528 -12.329 -6.316 1.00 83.62 111 THR A O 1
ATOM 892 N N . VAL A 1 112 ? 110.628 -10.615 -7.459 1.00 82.75 112 VAL A N 1
ATOM 893 C CA . VAL A 1 112 ? 110.296 -9.815 -6.270 1.00 82.75 112 VAL A CA 1
ATOM 894 C C . VAL A 1 112 ? 108.905 -10.161 -5.767 1.00 82.75 112 VAL A C 1
ATOM 896 O O . VAL A 1 112 ? 107.931 -10.039 -6.503 1.00 82.75 112 VAL A O 1
ATOM 899 N N . ASN A 1 113 ? 108.822 -10.509 -4.488 1.00 81.50 113 ASN A N 1
ATOM 900 C CA . ASN A 1 113 ? 107.578 -10.731 -3.770 1.00 81.50 113 ASN A CA 1
ATOM 901 C C . ASN A 1 113 ? 107.444 -9.686 -2.658 1.00 81.50 113 ASN A C 1
ATOM 903 O O . ASN A 1 113 ? 108.357 -9.522 -1.850 1.00 81.50 113 ASN A O 1
ATOM 907 N N . THR A 1 114 ? 106.302 -9.007 -2.586 1.00 79.19 114 THR A N 1
ATOM 908 C CA . THR A 1 114 ? 105.990 -8.053 -1.511 1.00 79.19 114 THR A CA 1
ATOM 909 C C . THR A 1 114 ? 105.099 -8.716 -0.470 1.00 79.19 114 THR A C 1
ATOM 911 O O . THR A 1 114 ? 104.107 -9.352 -0.819 1.00 79.19 114 THR A O 1
ATOM 914 N N . GLU A 1 115 ? 105.417 -8.539 0.809 1.00 78.12 115 GLU A N 1
ATOM 915 C CA . GLU A 1 115 ? 104.622 -9.032 1.934 1.00 78.12 115 GLU A CA 1
ATOM 916 C C . GLU A 1 115 ? 104.239 -7.892 2.886 1.00 78.12 115 GLU A C 1
ATOM 918 O O . GLU A 1 115 ? 105.024 -6.977 3.135 1.00 78.12 115 GLU A O 1
ATOM 923 N N . ARG A 1 116 ? 103.012 -7.941 3.426 1.00 71.44 116 ARG A N 1
ATOM 924 C CA . ARG A 1 116 ? 102.481 -6.968 4.397 1.00 71.44 116 ARG A CA 1
ATOM 925 C C . ARG A 1 116 ? 102.630 -7.494 5.821 1.00 71.44 116 ARG A C 1
ATOM 927 O O . ARG A 1 116 ? 102.201 -8.611 6.099 1.00 71.44 116 ARG A O 1
ATOM 934 N N . LYS A 1 117 ? 103.166 -6.675 6.731 1.00 70.38 117 LYS A N 1
ATOM 935 C CA . LYS A 1 117 ? 103.287 -6.986 8.164 1.00 70.38 117 LYS A CA 1
ATOM 936 C C . LYS A 1 117 ? 102.491 -5.986 9.012 1.00 70.38 117 LYS A C 1
ATOM 938 O O . LYS A 1 117 ? 102.572 -4.782 8.779 1.00 70.38 117 LYS A O 1
ATOM 943 N N . ASP A 1 118 ? 101.709 -6.495 9.964 1.00 65.94 118 ASP A N 1
ATOM 944 C CA . ASP A 1 118 ? 100.929 -5.697 10.926 1.00 65.94 118 ASP A CA 1
ATOM 945 C C . ASP A 1 118 ? 101.861 -5.053 11.964 1.00 65.94 118 ASP A C 1
ATOM 947 O O . ASP A 1 118 ? 102.757 -5.724 12.485 1.00 65.94 118 ASP A O 1
ATOM 951 N N . THR A 1 119 ? 101.681 -3.760 12.244 1.00 62.66 119 THR A N 1
ATOM 952 C CA . THR A 1 119 ? 102.501 -3.026 13.222 1.00 62.66 119 THR A CA 1
ATOM 953 C C . THR A 1 119 ? 101.930 -3.072 14.642 1.00 62.66 119 THR A C 1
ATOM 955 O O . THR A 1 119 ? 102.609 -2.643 15.574 1.00 62.66 119 THR A O 1
ATOM 958 N N . GLY A 1 120 ? 100.708 -3.585 14.839 1.00 61.16 120 GLY A N 1
ATOM 959 C CA . GLY A 1 120 ? 100.046 -3.675 16.148 1.00 61.16 120 GLY A CA 1
ATOM 960 C C . GLY A 1 120 ? 99.519 -2.343 16.703 1.00 61.16 120 GLY A C 1
ATOM 961 O O . GLY A 1 120 ? 98.982 -2.313 17.809 1.00 61.16 120 GLY A O 1
ATOM 962 N N . VAL A 1 121 ? 99.637 -1.243 15.949 1.00 61.78 121 VAL A N 1
ATOM 963 C CA . VAL A 1 121 ? 99.144 0.095 16.319 1.00 61.78 121 VAL A CA 1
ATOM 964 C C . VAL A 1 121 ? 98.039 0.515 15.349 1.00 61.78 121 VAL A C 1
ATOM 966 O O . VAL A 1 121 ? 98.117 0.267 14.145 1.00 61.78 121 VAL A O 1
ATOM 969 N N . THR A 1 122 ? 96.982 1.152 15.858 1.00 64.12 122 THR A N 1
ATOM 970 C CA . THR A 1 122 ? 95.875 1.631 15.015 1.00 64.12 122 THR A CA 1
ATOM 971 C C . THR A 1 122 ? 96.222 2.956 14.332 1.00 64.12 122 THR A C 1
ATOM 973 O O . THR A 1 122 ? 96.951 3.777 14.889 1.00 64.12 122 THR A O 1
ATOM 976 N N . LYS A 1 123 ? 95.670 3.198 13.135 1.00 61.75 123 LYS A N 1
ATOM 977 C CA . LYS A 1 123 ? 96.000 4.334 12.243 1.00 61.75 123 LYS A CA 1
ATOM 978 C C . LYS A 1 123 ? 96.011 5.739 12.882 1.00 61.75 123 LYS A C 1
ATOM 980 O O . LYS A 1 123 ? 96.625 6.632 12.309 1.00 61.75 123 LYS A O 1
ATOM 985 N N . PHE A 1 124 ? 95.332 5.967 14.012 1.00 59.84 124 PHE A N 1
ATOM 986 C CA . PHE A 1 124 ? 95.163 7.297 14.632 1.00 59.84 124 PHE A CA 1
ATOM 987 C C . PHE A 1 124 ? 95.574 7.377 16.115 1.00 59.84 124 PHE A C 1
ATOM 989 O O . PHE A 1 124 ? 95.195 8.329 16.802 1.00 59.84 124 PHE A O 1
ATOM 996 N N . ASN A 1 125 ? 96.328 6.403 16.632 1.00 65.44 125 ASN A N 1
ATOM 997 C CA . ASN A 1 125 ? 96.666 6.346 18.061 1.00 65.44 125 ASN A CA 1
ATOM 998 C C . ASN A 1 125 ? 97.522 7.541 18.541 1.00 65.44 125 ASN A C 1
ATOM 1000 O O . ASN A 1 125 ? 97.364 8.004 19.667 1.00 65.44 125 ASN A O 1
ATOM 1004 N N . ASP A 1 126 ? 98.347 8.111 17.659 1.00 62.50 126 ASP A N 1
ATOM 1005 C CA . ASP A 1 126 ? 99.299 9.180 18.001 1.00 62.50 126 ASP A CA 1
ATOM 1006 C C . ASP A 1 126 ? 98.662 10.584 18.101 1.00 62.50 126 ASP A C 1
ATOM 1008 O O . ASP A 1 126 ? 99.333 11.557 18.447 1.00 62.50 126 ASP A O 1
ATOM 1012 N N . ARG A 1 127 ? 97.361 10.731 17.789 1.00 69.62 127 ARG A N 1
ATOM 1013 C CA . ARG A 1 127 ? 96.622 12.013 17.855 1.00 69.62 127 ARG A CA 1
ATOM 1014 C C . ARG A 1 127 ? 95.211 11.838 18.446 1.00 69.62 127 ARG A C 1
ATOM 1016 O O . ARG A 1 127 ? 94.216 11.999 17.731 1.00 69.62 127 ARG A O 1
ATOM 1023 N N . PRO A 1 128 ? 95.084 11.567 19.758 1.00 70.31 128 PRO A N 1
ATOM 1024 C CA . PRO A 1 128 ? 93.802 11.245 20.391 1.00 70.31 128 PRO A CA 1
ATOM 1025 C C . PRO A 1 128 ? 92.793 12.401 20.342 1.00 70.31 128 PRO A C 1
ATOM 1027 O O . PRO A 1 128 ? 91.615 12.168 20.086 1.00 70.31 128 PRO A O 1
ATOM 1030 N N . LEU A 1 129 ? 93.237 13.654 20.499 1.00 73.62 129 LEU A N 1
ATOM 1031 C CA . LEU A 1 129 ? 92.359 14.829 20.395 1.00 73.62 129 LEU A CA 1
ATOM 1032 C C . LEU A 1 129 ? 91.740 14.973 19.000 1.00 73.62 129 LEU A C 1
ATOM 1034 O O . LEU A 1 129 ? 90.565 15.309 18.884 1.00 73.62 129 LEU A O 1
ATOM 1038 N N . LEU A 1 130 ? 92.501 14.663 17.945 1.00 75.62 130 LEU A N 1
ATOM 1039 C CA . LEU A 1 130 ? 91.990 14.673 16.575 1.00 75.62 130 LEU A CA 1
ATOM 1040 C C . LEU A 1 130 ? 90.941 13.568 16.385 1.00 75.62 130 LEU A C 1
ATOM 1042 O O . LEU A 1 130 ? 89.893 13.817 15.798 1.00 75.62 130 LEU A O 1
ATOM 1046 N N . LYS A 1 131 ? 91.180 12.373 16.942 1.00 75.06 131 LYS A N 1
ATOM 1047 C CA . LYS A 1 131 ? 90.226 11.254 16.922 1.00 75.06 131 LYS A CA 1
ATOM 1048 C C . LYS A 1 131 ? 88.916 11.604 17.637 1.00 75.06 131 LYS A C 1
ATOM 1050 O O . LYS A 1 131 ? 87.847 11.440 17.052 1.00 75.06 131 LYS A O 1
ATOM 1055 N N . PHE A 1 132 ? 88.983 12.124 18.865 1.00 77.81 132 PHE A N 1
ATOM 1056 C CA . PHE A 1 132 ? 87.791 12.559 19.601 1.00 77.81 132 PHE A CA 1
ATOM 1057 C C . PHE A 1 132 ? 87.087 13.730 18.909 1.00 77.81 132 PHE A C 1
ATOM 1059 O O . PHE A 1 132 ? 85.863 13.726 18.831 1.00 77.81 132 PHE A O 1
ATOM 1066 N N . GLY A 1 133 ? 87.836 14.681 18.344 1.00 80.69 133 GLY A N 1
ATOM 1067 C CA . GLY A 1 133 ? 87.286 15.797 17.573 1.00 80.69 133 GLY A CA 1
ATOM 1068 C C . GLY A 1 133 ? 86.532 15.347 16.319 1.00 80.69 133 GLY A C 1
ATOM 1069 O O . GLY A 1 133 ? 85.432 15.833 16.066 1.00 80.69 133 GLY A O 1
ATOM 1070 N N . ILE A 1 134 ? 87.064 14.373 15.572 1.00 80.56 134 ILE A N 1
ATOM 1071 C CA . ILE A 1 134 ? 86.399 13.794 14.392 1.00 80.56 134 ILE A CA 1
ATOM 1072 C C . ILE A 1 134 ? 85.105 13.073 14.794 1.00 80.56 134 ILE A C 1
ATOM 1074 O O . ILE A 1 134 ? 84.073 13.276 14.158 1.00 80.56 134 ILE A O 1
ATOM 1078 N N . ILE A 1 135 ? 85.132 12.270 15.863 1.00 80.94 135 ILE A N 1
ATOM 1079 C CA . ILE A 1 135 ? 83.950 11.529 16.337 1.00 80.94 135 ILE A CA 1
ATOM 1080 C C . ILE A 1 135 ? 82.883 12.487 16.891 1.00 80.94 135 ILE A C 1
ATOM 1082 O O . ILE A 1 135 ? 81.709 12.355 16.552 1.00 80.94 135 ILE A O 1
ATOM 1086 N N . ALA A 1 136 ? 83.273 13.469 17.707 1.00 80.25 136 ALA A N 1
ATOM 1087 C CA . ALA A 1 136 ? 82.356 14.465 18.261 1.00 80.25 136 ALA A CA 1
ATOM 1088 C C . ALA A 1 136 ? 81.762 15.365 17.165 1.00 80.25 136 ALA A C 1
ATOM 1090 O O . ALA A 1 136 ? 80.561 15.632 17.173 1.00 80.25 136 ALA A O 1
ATOM 1091 N N . GLY A 1 137 ? 82.574 15.774 16.185 1.00 83.50 137 GLY A N 1
ATOM 1092 C CA . GLY A 1 137 ? 82.116 16.510 15.009 1.00 83.50 137 GLY A CA 1
ATOM 1093 C C . GLY A 1 137 ? 81.121 15.702 14.175 1.00 83.50 137 GLY A C 1
ATOM 1094 O O . GLY A 1 137 ? 80.054 16.210 13.838 1.00 83.50 137 GLY A O 1
ATOM 1095 N N . ALA A 1 138 ? 81.410 14.424 13.912 1.00 81.81 138 ALA A N 1
ATOM 1096 C CA . ALA A 1 138 ? 80.497 13.525 13.206 1.00 81.81 138 ALA A 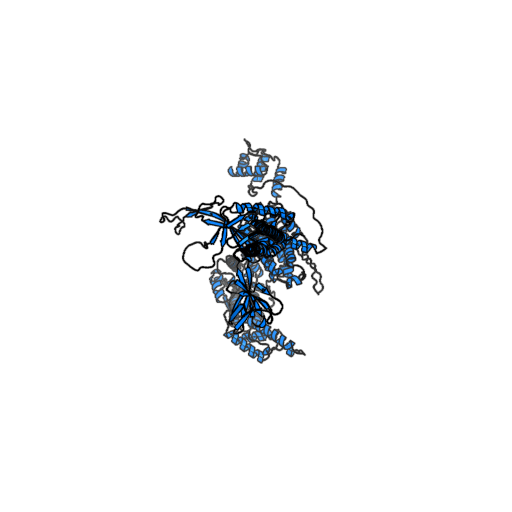CA 1
ATOM 1097 C C . ALA A 1 138 ? 79.176 13.320 13.968 1.00 81.81 138 ALA A C 1
ATOM 1099 O O . ALA A 1 138 ? 78.108 13.363 13.358 1.00 81.81 138 ALA A O 1
ATOM 1100 N N . PHE A 1 139 ? 79.226 13.177 15.297 1.00 83.88 139 PHE A N 1
ATOM 1101 C CA . PHE A 1 139 ? 78.027 13.083 16.132 1.00 83.88 139 PHE A CA 1
ATOM 1102 C C . PHE A 1 139 ? 77.185 14.363 16.081 1.00 83.88 139 PHE A C 1
ATOM 1104 O O . PHE A 1 139 ? 75.964 14.288 15.967 1.00 83.88 139 PHE A O 1
ATOM 1111 N N . LEU A 1 140 ? 77.816 15.538 16.124 1.00 85.56 140 LEU A N 1
ATOM 1112 C CA . LEU A 1 140 ? 77.114 16.819 16.047 1.00 85.56 140 LEU A CA 1
ATOM 1113 C C . LEU A 1 140 ? 76.468 17.028 14.670 1.00 85.56 140 LEU A C 1
ATOM 1115 O O . LEU A 1 140 ? 75.309 17.432 14.597 1.00 85.56 140 LEU A O 1
ATOM 1119 N N . VAL A 1 141 ? 77.168 16.678 13.585 1.00 84.69 141 VAL A N 1
ATOM 1120 C CA . VAL A 1 141 ? 76.606 16.677 12.222 1.00 84.69 141 VAL A CA 1
ATOM 1121 C C . VAL A 1 141 ? 75.428 15.708 12.122 1.00 84.69 141 VAL A C 1
ATOM 1123 O O . VAL A 1 141 ? 74.383 16.073 11.587 1.00 84.69 141 VAL A O 1
ATOM 1126 N N . PHE A 1 142 ? 75.553 14.504 12.686 1.00 84.94 142 PHE A N 1
ATOM 1127 C CA . PHE A 1 142 ? 74.462 13.535 12.744 1.00 84.94 142 PHE A CA 1
ATOM 1128 C C . PHE A 1 142 ? 73.259 14.061 13.537 1.00 84.94 142 PHE A C 1
ATOM 1130 O O . PHE A 1 142 ? 72.128 13.945 13.072 1.00 84.94 142 PHE A O 1
ATOM 1137 N N . LEU A 1 143 ? 73.478 14.665 14.707 1.00 84.56 143 LEU A N 1
ATOM 1138 C CA . LEU A 1 143 ? 72.412 15.223 15.537 1.00 84.56 143 LEU A CA 1
ATOM 1139 C C . LEU A 1 143 ? 71.687 16.363 14.813 1.00 84.56 143 LEU A C 1
ATOM 1141 O O . LEU A 1 143 ? 70.457 16.390 14.794 1.00 84.56 143 LEU A O 1
ATOM 1145 N N . LEU A 1 144 ? 72.429 17.271 14.173 1.00 86.25 144 LEU A N 1
ATOM 1146 C CA . LEU A 1 144 ? 71.854 18.342 13.358 1.00 86.25 144 LEU A CA 1
ATOM 1147 C C . LEU A 1 144 ? 71.060 17.779 12.176 1.00 86.25 144 LEU A C 1
ATOM 1149 O O . LEU A 1 144 ? 69.930 18.205 11.946 1.00 86.25 144 LEU A O 1
ATOM 1153 N N . TRP A 1 145 ? 71.603 16.781 11.474 1.00 84.88 145 TRP A N 1
ATOM 1154 C CA . TRP A 1 145 ? 70.908 16.078 10.396 1.00 84.88 145 TRP A CA 1
ATOM 1155 C C . TRP A 1 145 ? 69.623 15.411 10.894 1.00 84.88 145 TRP A C 1
ATOM 1157 O O . TRP A 1 145 ? 68.566 15.565 10.291 1.00 84.88 145 TRP A O 1
ATOM 1167 N N . TYR A 1 146 ? 69.670 14.740 12.042 1.00 84.88 146 TYR A N 1
ATOM 1168 C CA . TYR A 1 146 ? 68.520 14.089 12.660 1.00 84.88 146 TYR A CA 1
ATOM 1169 C C . TYR A 1 146 ? 67.422 15.080 13.059 1.00 84.88 146 TYR A C 1
ATOM 1171 O O . TYR A 1 146 ? 66.241 14.842 12.796 1.00 84.88 146 TYR A O 1
ATOM 1179 N N . LEU A 1 147 ? 67.797 16.206 13.674 1.00 85.25 147 LEU A N 1
ATOM 1180 C CA . LEU A 1 147 ? 66.868 17.280 14.029 1.00 85.25 147 LEU A CA 1
ATOM 1181 C C . LEU A 1 147 ? 66.249 17.914 12.781 1.00 85.25 147 LEU A C 1
ATOM 1183 O O . LEU A 1 147 ? 65.044 18.170 12.762 1.00 85.25 147 LEU A O 1
ATOM 1187 N N . LEU A 1 148 ? 67.043 18.105 11.728 1.00 86.00 148 LEU A N 1
ATOM 1188 C CA . LEU A 1 148 ? 66.601 18.624 10.439 1.00 86.00 148 LEU A CA 1
ATOM 1189 C C . LEU A 1 148 ? 65.630 17.653 9.746 1.00 86.00 148 LEU A C 1
ATOM 1191 O O . LEU A 1 148 ? 64.550 18.071 9.331 1.00 86.00 148 LEU A O 1
ATOM 1195 N N . LEU A 1 149 ? 65.933 16.351 9.711 1.00 84.38 149 LEU A N 1
ATOM 1196 C CA . LEU A 1 149 ? 65.012 15.319 9.222 1.00 84.38 149 LEU A CA 1
ATOM 1197 C C . LEU A 1 149 ? 63.708 15.303 10.027 1.00 84.38 149 LEU A C 1
ATOM 1199 O O . LEU A 1 149 ? 62.633 15.273 9.436 1.00 84.38 149 LEU A O 1
ATOM 1203 N N . ASN A 1 150 ? 63.781 15.398 11.358 1.00 83.56 150 ASN A N 1
ATOM 1204 C CA . ASN A 1 150 ? 62.604 15.459 12.227 1.00 83.56 150 ASN A CA 1
ATOM 1205 C C . ASN A 1 150 ? 61.765 16.727 11.984 1.00 83.56 150 ASN A C 1
ATOM 1207 O O . ASN A 1 150 ? 60.536 16.661 11.983 1.00 83.56 150 ASN A O 1
ATOM 1211 N N . TYR A 1 151 ? 62.402 17.877 11.746 1.00 85.19 151 TYR A N 1
ATOM 1212 C CA . TYR A 1 151 ? 61.717 19.111 11.352 1.00 85.19 151 TYR A CA 1
ATOM 1213 C C . TYR A 1 151 ? 60.998 18.940 10.007 1.00 85.19 151 TYR A C 1
ATOM 1215 O O . TYR A 1 151 ? 59.813 19.264 9.889 1.00 85.19 151 TYR A O 1
ATOM 1223 N N . PHE A 1 152 ? 61.679 18.373 9.009 1.00 82.44 152 PHE A N 1
ATOM 1224 C CA . PHE A 1 152 ? 61.092 18.121 7.697 1.00 82.44 152 PHE A CA 1
ATOM 1225 C C . PHE A 1 152 ? 59.971 17.079 7.732 1.00 82.44 152 PHE A C 1
ATOM 1227 O O . PHE A 1 152 ? 58.983 17.258 7.021 1.00 82.44 152 PHE A O 1
ATOM 1234 N N . ASP A 1 153 ? 60.090 16.024 8.537 1.00 82.12 153 ASP A N 1
ATOM 1235 C CA . ASP A 1 153 ? 59.028 15.034 8.740 1.00 82.12 153 ASP A CA 1
ATOM 1236 C C . ASP A 1 153 ? 57.809 15.676 9.397 1.00 82.12 153 ASP A C 1
ATOM 1238 O O . ASP A 1 153 ? 56.700 15.537 8.880 1.00 82.12 153 ASP A O 1
ATOM 1242 N N . LYS A 1 154 ? 58.000 16.451 10.476 1.00 82.38 154 LYS A N 1
ATOM 1243 C CA . LYS A 1 154 ? 56.908 17.197 11.117 1.00 82.38 154 LYS A CA 1
ATOM 1244 C C . LYS A 1 154 ? 56.218 18.115 10.115 1.00 82.38 154 LYS A C 1
ATOM 1246 O O . LYS A 1 154 ? 55.004 18.031 9.965 1.00 82.38 154 LYS A O 1
ATOM 1251 N N . LYS A 1 155 ? 56.964 18.938 9.374 1.00 81.31 155 LYS A N 1
ATOM 1252 C CA . LYS A 1 155 ? 56.389 19.870 8.390 1.00 81.31 155 LYS A CA 1
ATOM 1253 C C . LYS A 1 155 ? 55.643 19.145 7.264 1.00 81.31 155 LYS A C 1
ATOM 1255 O O . LYS A 1 155 ? 54.576 19.593 6.859 1.00 81.31 155 LYS A O 1
ATOM 1260 N N . ARG A 1 156 ? 56.168 18.018 6.770 1.00 81.12 156 ARG A N 1
ATOM 1261 C CA . ARG A 1 156 ? 55.556 17.256 5.666 1.00 81.12 156 ARG A CA 1
ATOM 1262 C C . ARG A 1 156 ? 54.349 16.420 6.072 1.00 81.12 156 ARG A C 1
ATOM 1264 O O . ARG A 1 156 ? 53.496 16.182 5.217 1.00 81.12 156 ARG A O 1
ATOM 1271 N N . LYS A 1 157 ? 54.292 15.969 7.327 1.00 81.69 157 LYS A N 1
ATOM 1272 C CA . LYS A 1 157 ? 53.228 15.103 7.859 1.00 81.69 157 LYS A CA 1
ATOM 1273 C C . LYS A 1 157 ? 52.170 15.840 8.679 1.00 81.69 157 LYS A C 1
ATOM 1275 O O . LYS A 1 157 ? 51.143 15.248 8.978 1.00 81.69 157 LYS A O 1
ATOM 1280 N N . THR A 1 158 ? 52.396 17.109 9.027 1.00 85.62 158 THR A N 1
ATOM 1281 C CA . THR A 1 158 ? 51.371 17.940 9.679 1.00 85.62 158 THR A CA 1
ATOM 1282 C C . THR A 1 158 ? 50.198 18.154 8.729 1.00 85.62 158 THR A C 1
ATOM 1284 O O . THR A 1 158 ? 50.409 18.535 7.575 1.00 85.62 158 THR A O 1
ATOM 1287 N N . VAL A 1 159 ? 48.984 17.922 9.221 1.00 83.81 159 VAL A N 1
ATOM 1288 C CA . VAL A 1 159 ? 47.719 18.192 8.525 1.00 83.81 159 VAL A CA 1
ATOM 1289 C C . VAL A 1 159 ? 47.052 19.346 9.261 1.00 83.81 159 VAL A C 1
ATOM 1291 O O . VAL A 1 159 ? 46.766 19.224 10.452 1.00 83.81 159 VAL A O 1
ATOM 1294 N N . ASN A 1 160 ? 46.850 20.468 8.573 1.00 81.94 160 ASN A N 1
ATOM 1295 C CA . ASN A 1 160 ? 46.106 21.601 9.119 1.00 81.94 160 ASN A CA 1
ATOM 1296 C C . ASN A 1 160 ? 44.654 21.476 8.652 1.00 81.94 160 ASN A C 1
ATOM 1298 O O . ASN A 1 160 ? 44.370 21.614 7.462 1.00 81.94 160 ASN A O 1
ATOM 1302 N N . ALA A 1 161 ? 43.777 21.169 9.597 1.00 78.19 161 ALA A N 1
ATOM 1303 C CA . ALA A 1 161 ? 42.355 20.943 9.420 1.00 78.19 161 ALA A CA 1
ATOM 1304 C C . ALA A 1 161 ? 41.572 22.110 10.031 1.00 78.19 161 ALA A C 1
ATOM 1306 O O . ALA A 1 161 ? 41.011 22.004 11.126 1.00 78.19 161 ALA A O 1
ATOM 1307 N N . ASP A 1 162 ? 41.584 23.239 9.324 1.00 77.94 162 ASP A N 1
ATOM 1308 C CA . ASP A 1 162 ? 40.784 24.410 9.675 1.00 77.94 162 ASP A CA 1
ATOM 1309 C C . ASP A 1 162 ? 39.367 24.209 9.131 1.00 77.94 162 ASP A C 1
ATOM 1311 O O . ASP A 1 162 ? 39.053 24.560 7.991 1.00 77.94 162 ASP A O 1
ATOM 1315 N N . PHE A 1 163 ? 38.514 23.585 9.941 1.00 75.25 163 PHE A N 1
ATOM 1316 C CA . PHE A 1 163 ? 37.123 23.367 9.579 1.00 75.25 163 PHE A CA 1
ATOM 1317 C C . PHE A 1 1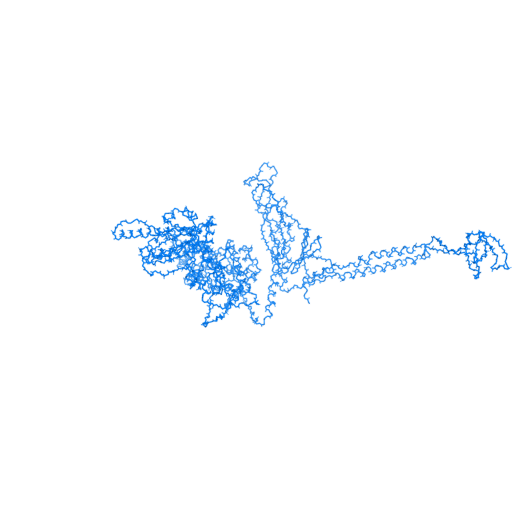63 ? 36.379 24.697 9.618 1.00 75.25 163 PHE A C 1
ATOM 1319 O O . PHE A 1 163 ? 36.403 25.421 10.617 1.00 75.25 163 PHE A O 1
ATOM 1326 N N . THR A 1 164 ? 35.699 25.026 8.525 1.00 66.94 164 THR A N 1
ATOM 1327 C CA . THR A 1 164 ? 34.846 26.214 8.469 1.00 66.94 164 THR A CA 1
ATOM 1328 C C . THR A 1 164 ? 33.413 25.779 8.733 1.00 66.94 164 THR A C 1
ATOM 1330 O O . THR A 1 164 ? 32.703 25.389 7.813 1.00 66.94 164 THR A O 1
ATOM 1333 N N . VAL A 1 165 ? 32.997 25.816 9.999 1.00 68.44 165 VAL A N 1
ATOM 1334 C CA . VAL A 1 165 ? 31.576 25.677 10.344 1.00 68.44 165 VAL A CA 1
ATOM 1335 C C . VAL A 1 165 ? 30.894 26.986 9.951 1.00 68.44 165 VAL A C 1
ATOM 1337 O O . VAL A 1 165 ? 31.328 28.051 10.407 1.00 68.44 165 VAL A O 1
ATOM 1340 N N . LYS A 1 166 ? 29.887 26.930 9.071 1.00 68.69 166 LYS A N 1
ATOM 1341 C CA . LYS A 1 166 ? 29.151 28.130 8.639 1.00 68.69 166 LYS A CA 1
ATOM 1342 C C . LYS A 1 166 ? 28.485 28.780 9.853 1.00 68.69 166 LYS A C 1
ATOM 1344 O O . LYS A 1 166 ? 28.098 28.076 10.780 1.00 68.69 166 LYS A O 1
ATOM 1349 N N . ASP A 1 167 ? 28.357 30.108 9.863 1.00 68.06 167 ASP A N 1
ATOM 1350 C CA . ASP A 1 167 ? 27.844 30.848 11.029 1.00 68.06 167 ASP A CA 1
ATOM 1351 C C . ASP A 1 167 ? 26.462 30.363 11.497 1.00 68.06 167 ASP A C 1
ATOM 1353 O O . ASP A 1 167 ? 26.201 30.318 12.695 1.00 68.06 167 ASP A O 1
ATOM 1357 N N . GLU A 1 168 ? 25.636 29.908 10.558 1.00 66.56 168 GLU A N 1
ATOM 1358 C CA . GLU A 1 168 ? 24.310 29.325 10.789 1.00 66.56 168 GLU A CA 1
ATOM 1359 C C . GLU A 1 168 ? 24.350 27.939 11.464 1.00 66.56 168 GLU A C 1
ATOM 1361 O O . GLU A 1 168 ? 23.456 27.609 12.239 1.00 66.56 168 GLU A O 1
ATOM 1366 N N . ASP A 1 169 ? 25.396 27.140 11.215 1.00 67.75 169 ASP A N 1
ATOM 1367 C CA . ASP A 1 169 ? 25.534 25.771 11.741 1.00 67.75 169 ASP A CA 1
ATOM 1368 C C . ASP A 1 169 ? 26.260 25.745 13.092 1.00 67.75 169 ASP A C 1
ATOM 1370 O O . ASP A 1 169 ? 26.174 24.768 13.838 1.00 67.75 169 ASP A O 1
ATOM 1374 N N . LYS A 1 170 ? 26.988 26.821 13.426 1.00 74.50 170 LYS A N 1
ATOM 1375 C CA . LYS A 1 170 ? 27.769 26.936 14.668 1.00 74.50 170 LYS A CA 1
ATOM 1376 C C . LYS A 1 170 ? 26.945 26.670 15.930 1.00 74.50 170 LYS A C 1
ATOM 1378 O O . LYS A 1 170 ? 27.466 25.956 16.785 1.00 74.50 170 LYS A O 1
ATOM 1383 N N . PRO A 1 171 ? 25.710 27.191 16.090 1.00 74.12 171 PRO A N 1
ATOM 1384 C CA . PRO A 1 171 ? 24.900 26.900 17.270 1.00 74.12 171 PRO A CA 1
ATOM 1385 C C . PRO A 1 171 ? 24.594 25.406 17.398 1.00 74.12 171 PRO A C 1
ATOM 1387 O O . PRO A 1 171 ? 24.804 24.834 18.458 1.00 74.12 171 PRO A O 1
ATOM 1390 N N . ILE A 1 172 ? 24.202 24.754 16.300 1.00 71.31 172 ILE A N 1
ATOM 1391 C CA . ILE A 1 172 ? 23.823 23.332 16.282 1.00 71.31 172 ILE A CA 1
ATOM 1392 C C . ILE A 1 172 ? 25.047 22.444 16.525 1.00 71.31 172 ILE A C 1
ATOM 1394 O O . ILE A 1 172 ? 24.985 21.477 17.279 1.00 71.31 172 ILE A O 1
ATOM 1398 N N . TYR A 1 173 ? 26.190 22.803 15.940 1.00 79.12 173 TYR A N 1
ATOM 1399 C CA . TYR A 1 173 ? 27.449 22.116 16.198 1.00 79.12 173 TYR A CA 1
ATOM 1400 C C . TYR A 1 173 ? 27.896 22.267 17.659 1.00 79.12 173 TYR A C 1
ATOM 1402 O O . TYR A 1 173 ? 28.339 21.298 18.270 1.00 79.12 173 TYR A O 1
ATOM 1410 N N . ASN A 1 174 ? 27.749 23.450 18.259 1.00 82.56 174 ASN A N 1
ATOM 1411 C CA . ASN A 1 174 ? 28.047 23.638 19.679 1.00 82.56 174 ASN A CA 1
ATOM 1412 C C . ASN A 1 174 ? 27.074 22.851 20.570 1.00 82.56 174 ASN A C 1
ATOM 1414 O O . ASN A 1 174 ? 27.527 22.180 21.493 1.00 82.56 174 ASN A O 1
ATOM 1418 N N . ASP A 1 175 ? 25.781 22.835 20.243 1.00 75.00 175 ASP A N 1
ATOM 1419 C CA . ASP A 1 175 ? 24.775 22.022 20.938 1.00 75.00 175 ASP A CA 1
ATOM 1420 C C . ASP A 1 175 ? 25.086 20.520 20.820 1.00 75.00 175 ASP A C 1
ATOM 1422 O O . ASP A 1 175 ? 24.913 19.762 21.780 1.00 75.00 175 ASP A O 1
ATOM 1426 N N . MET A 1 176 ? 25.607 20.068 19.675 1.00 85.06 176 MET A N 1
ATOM 1427 C CA . MET A 1 176 ? 26.124 18.709 19.495 1.00 85.06 176 MET A CA 1
ATOM 1428 C C . MET A 1 176 ? 27.277 18.440 20.475 1.00 85.06 176 MET A C 1
ATOM 1430 O O . MET A 1 176 ? 27.268 17.452 21.207 1.00 85.06 176 MET A O 1
ATOM 1434 N N . LEU A 1 177 ? 28.260 19.337 20.559 1.00 87.25 177 LEU A N 1
ATOM 1435 C CA . LEU A 1 177 ? 29.382 19.185 21.491 1.00 87.25 177 LEU A CA 1
ATOM 1436 C C . LEU A 1 177 ? 28.931 19.182 22.959 1.00 87.25 177 LEU A C 1
ATOM 1438 O O . LEU A 1 177 ? 29.430 18.381 23.755 1.00 87.25 177 LEU A O 1
ATOM 1442 N N . ASP A 1 178 ? 27.981 20.043 23.315 1.00 82.25 178 ASP A N 1
ATOM 1443 C CA . ASP A 1 178 ? 27.467 20.165 24.678 1.00 82.25 178 ASP A CA 1
ATOM 1444 C C . ASP A 1 178 ? 26.603 18.959 25.064 1.00 82.25 178 ASP A C 1
ATOM 1446 O O . ASP A 1 178 ? 26.739 18.417 26.167 1.00 82.25 178 ASP A O 1
ATOM 1450 N N . SER A 1 179 ? 25.770 18.463 24.145 1.00 80.50 179 SER A N 1
ATOM 1451 C CA . SER A 1 179 ? 24.946 17.267 24.359 1.00 80.50 179 SER A CA 1
ATOM 1452 C C . SER A 1 179 ? 25.777 15.991 24.512 1.00 80.50 179 SER A C 1
ATOM 1454 O O . SER A 1 179 ? 25.409 15.127 25.311 1.00 80.50 179 SER A O 1
ATOM 1456 N N . PHE A 1 180 ? 26.957 15.906 23.885 1.00 90.31 180 PHE A N 1
ATOM 1457 C CA . PHE A 1 180 ? 27.898 14.797 24.097 1.00 90.31 180 PHE A CA 1
ATOM 1458 C C . PHE A 1 180 ? 28.386 14.685 25.554 1.00 90.31 180 PHE A C 1
ATOM 1460 O O . PHE A 1 180 ? 28.810 13.618 26.006 1.00 90.31 180 PHE A O 1
ATOM 1467 N N . SER A 1 181 ? 28.296 15.764 26.343 1.00 85.50 181 SER A N 1
ATOM 1468 C CA . SER A 1 181 ? 28.639 15.721 27.769 1.00 85.50 181 SER A CA 1
ATOM 1469 C C . SER A 1 181 ? 27.723 14.797 28.580 1.00 85.50 181 SER A C 1
ATOM 1471 O O . SER A 1 181 ? 28.178 14.202 29.560 1.00 85.50 181 SER A O 1
ATOM 1473 N N . SER A 1 182 ? 26.462 14.627 28.168 1.00 83.62 182 SER A N 1
ATOM 1474 C CA . SER A 1 182 ? 25.524 13.678 28.781 1.00 83.62 182 SER A CA 1
ATOM 1475 C C . SER A 1 182 ? 25.989 12.243 28.575 1.00 83.62 182 SER A C 1
ATOM 1477 O O . SER A 1 182 ? 25.957 11.445 29.511 1.00 83.62 182 SER A O 1
ATOM 1479 N N . PHE A 1 183 ? 26.523 11.938 27.390 1.00 90.12 183 PHE A N 1
ATOM 1480 C CA . PHE A 1 183 ? 27.135 10.648 27.122 1.00 90.12 183 PHE A CA 1
ATOM 1481 C C . PHE A 1 183 ? 28.345 10.405 28.011 1.00 90.12 183 PHE A C 1
ATOM 1483 O O . PHE A 1 183 ? 28.407 9.366 28.654 1.00 90.12 183 PHE A O 1
ATOM 1490 N N . LEU A 1 184 ? 29.256 11.372 28.153 1.00 89.31 184 LEU A N 1
ATOM 1491 C CA . LEU A 1 184 ? 30.421 11.242 29.040 1.00 89.31 184 LEU A CA 1
ATOM 1492 C C . LEU A 1 184 ? 30.035 10.931 30.494 1.00 89.31 184 LEU A C 1
ATOM 1494 O O . LEU A 1 184 ? 30.681 10.091 31.124 1.00 89.31 184 LEU A O 1
ATOM 1498 N N . LYS A 1 185 ? 28.967 11.569 30.991 1.00 87.62 185 LYS A N 1
ATOM 1499 C CA . LYS A 1 185 ? 28.443 11.407 32.357 1.00 87.62 185 LYS A CA 1
ATOM 1500 C C . LYS A 1 185 ? 27.787 10.051 32.620 1.00 87.62 185 LYS A C 1
ATOM 1502 O O . LYS A 1 185 ? 27.672 9.694 33.788 1.00 87.62 185 LYS A O 1
ATOM 1507 N N . SER A 1 186 ? 27.369 9.317 31.585 1.00 90.19 186 SER A N 1
ATOM 1508 C CA . SER A 1 186 ? 26.717 8.018 31.776 1.00 90.19 186 SER A CA 1
ATOM 1509 C C . SER A 1 186 ? 27.683 7.026 32.428 1.00 90.19 186 SER A C 1
ATOM 1511 O O . SER A 1 186 ? 28.788 6.826 31.929 1.00 90.19 186 SER A O 1
ATOM 1513 N N . GLU A 1 187 ? 27.311 6.394 33.533 1.00 89.19 187 GLU A N 1
ATOM 1514 C CA . GLU A 1 187 ? 28.228 5.526 34.286 1.00 89.19 187 GLU A CA 1
ATOM 1515 C C . GLU A 1 187 ? 28.501 4.204 33.551 1.00 89.19 187 GLU A C 1
ATOM 1517 O O . GLU A 1 187 ? 29.649 3.758 33.496 1.00 89.19 187 GLU A O 1
ATOM 1522 N N . LYS A 1 188 ? 27.484 3.618 32.907 1.00 89.06 188 LYS A N 1
ATOM 1523 C CA . LYS A 1 188 ? 27.620 2.422 32.065 1.00 89.06 188 LYS A CA 1
ATOM 1524 C C . LYS A 1 188 ? 27.325 2.730 30.604 1.00 89.06 188 LYS A C 1
ATOM 1526 O O . LYS A 1 188 ? 26.307 3.343 30.282 1.00 89.06 188 LYS A O 1
ATOM 1531 N N . LYS A 1 189 ? 28.222 2.278 29.724 1.00 91.88 189 LYS A N 1
ATOM 1532 C CA . LYS A 1 189 ? 28.151 2.486 28.276 1.00 91.88 189 LYS A CA 1
ATOM 1533 C C . LYS A 1 189 ? 28.591 1.217 27.553 1.00 91.88 189 LYS A C 1
ATOM 1535 O O . LYS A 1 189 ? 29.704 0.739 27.778 1.00 91.88 189 LYS A O 1
ATOM 1540 N N . TRP A 1 190 ? 27.757 0.713 26.655 1.00 88.69 190 TRP A N 1
ATOM 1541 C CA . TRP A 1 190 ? 28.051 -0.483 25.871 1.00 88.69 190 TRP A CA 1
ATOM 1542 C C . TRP A 1 190 ? 27.769 -0.280 24.392 1.00 88.69 190 TRP A C 1
ATOM 1544 O O . TRP A 1 190 ? 26.989 0.593 24.013 1.00 88.69 190 TRP A O 1
ATOM 1554 N N . VAL A 1 191 ? 28.379 -1.134 23.580 1.00 88.00 191 VAL A N 1
ATOM 1555 C CA . VAL A 1 191 ? 27.950 -1.439 22.220 1.00 88.00 191 VAL A CA 1
ATOM 1556 C C . VAL A 1 191 ? 27.276 -2.803 22.211 1.00 88.00 191 VAL A C 1
ATOM 1558 O O . VAL A 1 191 ? 27.766 -3.751 22.827 1.00 88.00 191 VAL A O 1
ATOM 1561 N N . VAL A 1 192 ? 26.150 -2.885 21.515 1.00 82.94 192 VAL A N 1
ATOM 1562 C CA . VAL A 1 192 ? 25.388 -4.115 21.296 1.00 82.94 192 VAL A CA 1
ATOM 1563 C C . VAL A 1 192 ? 25.868 -4.758 19.990 1.00 82.94 192 VAL A C 1
ATOM 1565 O O . VAL A 1 192 ? 26.013 -4.065 18.983 1.00 82.94 192 VAL A O 1
ATOM 1568 N N . LYS A 1 193 ? 26.138 -6.070 19.993 1.00 72.88 193 LYS A N 1
ATOM 1569 C CA . LYS A 1 193 ? 26.311 -6.862 18.760 1.00 72.88 193 LYS A CA 1
ATOM 1570 C C . LYS A 1 193 ? 25.205 -7.919 18.687 1.00 72.88 193 LYS A C 1
ATOM 1572 O O . LYS A 1 193 ? 24.951 -8.603 19.677 1.00 72.88 193 LYS A O 1
ATOM 1577 N N . ASP A 1 194 ? 24.584 -8.074 17.520 1.00 53.66 194 ASP A N 1
ATOM 1578 C CA . ASP A 1 194 ? 23.651 -9.175 17.265 1.00 53.66 194 ASP A CA 1
ATOM 1579 C C . ASP A 1 194 ? 24.412 -10.507 17.187 1.00 53.66 194 ASP A C 1
ATOM 1581 O O . ASP A 1 194 ? 25.358 -10.657 16.407 1.00 53.66 194 ASP A O 1
ATOM 1585 N N . SER A 1 195 ? 23.997 -11.488 17.992 1.00 36.31 195 SER A N 1
ATOM 1586 C CA . SER A 1 195 ? 24.489 -12.860 17.895 1.00 36.31 195 SER A CA 1
ATOM 1587 C C . SER A 1 195 ? 23.810 -13.560 16.714 1.00 36.31 195 SER A C 1
ATOM 1589 O O . SER A 1 195 ? 22.592 -13.729 16.660 1.00 36.31 195 SER A O 1
ATOM 1591 N N . ALA A 1 196 ? 24.614 -13.958 15.728 1.00 30.06 196 ALA A N 1
ATOM 1592 C CA . ALA A 1 196 ? 24.167 -14.818 14.644 1.00 30.06 196 ALA A CA 1
ATOM 1593 C C . ALA A 1 196 ? 23.676 -16.167 15.205 1.00 30.06 196 ALA A C 1
ATOM 1595 O O . ALA A 1 196 ? 24.334 -16.775 16.045 1.00 30.06 196 ALA A O 1
ATOM 1596 N N . SER A 1 197 ? 22.518 -16.607 14.707 1.00 30.38 197 SER A N 1
ATOM 1597 C CA . SER A 1 197 ? 21.845 -17.895 14.917 1.00 30.38 197 SER A CA 1
ATOM 1598 C C . SER A 1 197 ? 22.681 -19.027 15.540 1.00 30.38 197 SER A C 1
ATOM 1600 O O . SER A 1 197 ? 23.528 -19.624 14.871 1.00 30.38 197 SER A O 1
ATOM 1602 N N . THR A 1 198 ? 22.315 -19.450 16.748 1.00 24.14 198 THR A N 1
ATOM 1603 C CA . THR A 1 198 ? 22.499 -20.837 17.186 1.00 24.14 198 THR A CA 1
ATOM 1604 C C . THR A 1 198 ? 21.148 -21.429 17.560 1.00 24.14 198 THR A C 1
ATOM 1606 O O . THR A 1 198 ? 20.439 -20.976 18.456 1.00 24.14 198 THR A O 1
ATOM 1609 N N . SER A 1 199 ? 20.774 -22.438 16.782 1.00 29.66 199 SER A N 1
ATOM 1610 C CA . SER A 1 199 ? 19.695 -23.369 17.054 1.00 29.66 199 SER A CA 1
ATOM 1611 C C . SER A 1 199 ? 19.955 -24.082 18.376 1.00 29.66 199 SER A C 1
ATOM 1613 O O . SER A 1 199 ? 20.900 -24.858 18.452 1.00 29.66 199 SER A O 1
ATOM 1615 N N . ASP A 1 200 ? 19.109 -23.858 19.375 1.00 24.11 200 ASP A N 1
ATOM 1616 C CA . ASP A 1 200 ? 18.661 -24.933 20.256 1.00 24.11 200 ASP A CA 1
ATOM 1617 C C . ASP A 1 200 ? 17.337 -24.554 20.922 1.00 24.11 200 ASP A C 1
ATOM 1619 O O . ASP A 1 200 ? 17.213 -23.603 21.694 1.00 24.11 200 ASP A O 1
ATOM 1623 N N . ALA A 1 201 ? 16.310 -25.321 20.569 1.00 31.42 201 ALA A N 1
ATOM 1624 C CA . ALA A 1 201 ? 15.000 -25.265 21.179 1.00 31.42 201 ALA A CA 1
ATOM 1625 C C . ALA A 1 201 ? 15.024 -26.049 22.495 1.00 31.42 201 ALA A C 1
ATOM 1627 O O . ALA A 1 201 ? 15.126 -27.274 22.488 1.00 31.42 201 ALA A O 1
ATOM 1628 N N . SER A 1 202 ? 14.860 -25.367 23.629 1.00 24.66 202 SER A N 1
ATOM 1629 C CA . SER A 1 202 ? 14.126 -25.916 24.780 1.00 24.66 202 SER A CA 1
ATOM 1630 C C . SER A 1 202 ? 13.821 -24.858 25.852 1.00 24.66 202 SER A C 1
ATOM 1632 O O . SER A 1 202 ? 14.701 -24.336 26.520 1.00 24.66 202 SER A O 1
ATOM 1634 N N . TYR A 1 203 ? 12.519 -24.608 26.031 1.00 26.33 203 TYR A N 1
ATOM 1635 C CA . TYR A 1 203 ? 11.835 -24.141 27.246 1.00 26.33 203 TYR A CA 1
ATOM 1636 C C . TYR A 1 203 ? 12.409 -22.943 28.034 1.00 26.33 203 TYR A C 1
ATOM 1638 O O . TYR A 1 203 ? 13.177 -23.112 28.974 1.00 26.33 203 TYR A O 1
ATOM 1646 N N . SER A 1 204 ? 11.839 -21.749 27.833 1.00 23.72 204 SER A N 1
ATOM 1647 C CA . SER A 1 204 ? 11.106 -20.988 28.874 1.00 23.72 204 SER A CA 1
ATOM 1648 C C . SER A 1 204 ? 10.685 -19.598 28.365 1.00 23.72 204 SER A C 1
ATOM 1650 O O . SER A 1 204 ? 11.247 -19.063 27.421 1.00 23.72 204 SER A O 1
ATOM 1652 N N . LEU A 1 205 ? 9.608 -19.068 28.944 1.00 29.33 205 LEU A N 1
ATOM 1653 C CA . LEU A 1 205 ? 8.866 -17.879 28.514 1.00 29.33 205 LEU A CA 1
ATOM 1654 C C . LEU A 1 205 ? 9.704 -16.577 28.475 1.00 29.33 205 LEU A C 1
ATOM 1656 O O . LEU A 1 205 ? 10.377 -16.248 29.449 1.00 29.33 205 LEU A O 1
ATOM 1660 N N . SER A 1 206 ? 9.479 -15.784 27.414 1.00 25.33 206 SER A N 1
ATOM 1661 C CA . SER A 1 206 ? 10.050 -14.469 27.021 1.00 25.33 206 SER A CA 1
ATOM 1662 C C . SER A 1 206 ? 11.289 -14.532 26.111 1.00 25.33 206 SER A C 1
ATOM 1664 O O . SER A 1 206 ? 12.336 -14.990 26.562 1.00 25.33 206 SER A O 1
ATOM 1666 N N . PRO A 1 207 ? 11.234 -14.004 24.868 1.00 29.02 207 PRO A N 1
ATOM 1667 C CA . PRO A 1 207 ? 12.421 -13.850 24.042 1.00 29.02 207 PRO A CA 1
ATOM 1668 C C . PRO A 1 207 ? 13.200 -12.626 24.536 1.00 29.02 207 PRO A C 1
ATOM 1670 O O . PRO A 1 207 ? 13.024 -11.514 24.051 1.00 29.02 207 PRO A O 1
ATOM 1673 N N . VAL A 1 208 ? 14.060 -12.820 25.532 1.00 34.00 208 VAL A N 1
ATOM 1674 C CA . VAL A 1 208 ? 15.283 -12.020 25.604 1.00 34.00 208 VAL A CA 1
ATOM 1675 C C . VAL A 1 208 ? 16.311 -12.854 24.859 1.00 34.00 208 VAL A C 1
ATOM 1677 O O . VAL A 1 208 ? 16.864 -13.801 25.414 1.00 34.00 208 VAL A O 1
ATOM 1680 N N . THR A 1 209 ? 16.492 -12.557 23.572 1.00 36.16 209 THR A N 1
ATOM 1681 C CA . THR A 1 209 ? 17.696 -12.947 22.834 1.00 36.16 209 THR A CA 1
ATOM 1682 C C . THR A 1 209 ? 18.902 -12.622 23.713 1.00 36.16 209 THR A C 1
ATOM 1684 O O . THR A 1 209 ? 18.931 -11.571 24.351 1.00 36.16 209 THR A O 1
ATOM 1687 N N . SER A 1 210 ? 19.868 -13.528 23.840 1.00 43.97 210 SER A N 1
ATOM 1688 C CA . SER A 1 210 ? 21.120 -13.231 24.539 1.00 43.97 210 SER A CA 1
ATOM 1689 C C . SER A 1 210 ? 21.818 -12.087 23.802 1.00 43.97 210 SER A C 1
ATOM 1691 O O . SER A 1 210 ? 22.381 -12.279 22.726 1.00 43.97 210 SER A O 1
ATOM 1693 N N . ILE A 1 211 ? 21.684 -10.879 24.344 1.00 57.59 211 ILE A N 1
ATOM 1694 C CA . ILE A 1 211 ? 22.272 -9.659 23.800 1.00 57.59 211 ILE A CA 1
ATOM 1695 C C . ILE A 1 211 ? 23.722 -9.619 24.265 1.00 57.59 211 ILE A C 1
ATOM 1697 O O . ILE A 1 211 ? 23.971 -9.476 25.465 1.00 57.59 211 ILE A O 1
ATOM 1701 N N . ASP A 1 212 ? 24.664 -9.712 23.332 1.00 69.06 212 ASP A N 1
ATOM 1702 C CA . ASP A 1 212 ? 26.077 -9.558 23.655 1.00 69.06 212 ASP A CA 1
ATOM 1703 C C . ASP A 1 212 ? 26.405 -8.066 23.806 1.00 69.06 212 ASP A C 1
ATOM 1705 O O . ASP A 1 212 ? 26.279 -7.269 22.870 1.00 69.06 212 ASP A O 1
ATOM 1709 N N . LEU A 1 213 ? 26.798 -7.683 25.022 1.00 77.06 213 LEU A N 1
ATOM 1710 C CA . LEU A 1 213 ? 27.143 -6.313 25.397 1.00 77.06 213 LEU A CA 1
ATOM 1711 C C . LEU A 1 213 ? 28.654 -6.179 25.564 1.00 77.06 213 LEU A C 1
ATOM 1713 O O . LEU A 1 213 ? 29.253 -6.834 26.415 1.00 77.06 213 LEU A O 1
ATOM 1717 N N . PHE A 1 214 ? 29.257 -5.273 24.799 1.00 82.38 214 PHE A N 1
ATOM 1718 C CA . PHE A 1 214 ? 30.682 -4.957 24.869 1.00 82.38 214 PHE A CA 1
ATOM 1719 C C . PHE A 1 214 ? 30.874 -3.566 25.464 1.00 82.38 214 PHE A C 1
ATOM 1721 O O . PHE A 1 214 ? 30.241 -2.610 25.025 1.00 82.38 214 PHE A O 1
ATOM 1728 N N . GLU A 1 215 ? 31.729 -3.426 26.475 1.00 84.94 215 GLU A N 1
ATOM 1729 C CA . GLU A 1 215 ? 31.977 -2.128 27.111 1.00 84.94 215 GLU A CA 1
ATOM 1730 C C . GLU A 1 215 ? 32.724 -1.177 26.167 1.00 84.94 215 GLU A C 1
ATOM 1732 O O . GLU A 1 215 ? 33.640 -1.573 25.440 1.00 84.94 215 GLU A O 1
ATOM 1737 N N . ILE A 1 216 ? 32.326 0.095 26.172 1.00 89.25 216 ILE A N 1
ATOM 1738 C CA . ILE A 1 216 ? 33.030 1.132 25.415 1.00 89.25 216 ILE A CA 1
ATOM 1739 C C . ILE A 1 216 ? 34.358 1.421 26.110 1.00 89.25 216 ILE A C 1
ATOM 1741 O O . ILE A 1 216 ? 34.382 1.845 27.263 1.00 89.25 216 ILE A O 1
ATOM 1745 N N . LEU A 1 217 ? 35.462 1.217 25.390 1.00 87.88 217 LEU A N 1
ATOM 1746 C CA . LEU A 1 217 ? 36.809 1.253 25.962 1.00 87.88 217 LEU A CA 1
ATOM 1747 C C . LEU A 1 217 ? 37.232 2.659 26.392 1.00 87.88 217 LEU A C 1
ATOM 1749 O O . LEU A 1 217 ? 37.946 2.822 27.378 1.00 87.88 217 LEU A O 1
ATOM 1753 N N . GLU A 1 218 ? 36.844 3.676 25.623 1.00 90.19 218 GLU A N 1
ATOM 1754 C CA . GLU A 1 218 ? 37.200 5.063 25.904 1.00 90.19 218 GLU A CA 1
ATOM 1755 C C . GLU A 1 218 ? 36.218 6.029 25.233 1.00 90.19 218 GLU A C 1
ATOM 1757 O O . GLU A 1 218 ? 35.762 5.792 24.116 1.00 90.19 218 GLU A O 1
ATOM 1762 N N . VAL A 1 219 ? 35.924 7.151 25.891 1.00 91.81 219 VAL A N 1
ATOM 1763 C CA . VAL A 1 219 ? 35.137 8.255 25.327 1.00 91.81 219 VAL A CA 1
ATOM 1764 C C . VAL A 1 219 ? 35.804 9.571 25.712 1.00 91.81 219 VAL A C 1
ATOM 1766 O O . VAL A 1 219 ? 36.220 9.739 26.858 1.00 91.81 219 VAL A O 1
ATOM 1769 N N . SER A 1 220 ? 35.904 10.517 24.777 1.00 93.06 220 SER A N 1
ATOM 1770 C CA . SER A 1 220 ? 36.464 11.847 25.044 1.00 93.06 220 SER A CA 1
ATOM 1771 C C . SER A 1 220 ? 35.672 12.942 24.335 1.00 93.06 220 SER A C 1
ATOM 1773 O O . SER A 1 220 ? 35.310 12.794 23.171 1.00 93.06 220 SER A O 1
ATOM 1775 N N . ALA A 1 221 ? 35.466 14.079 25.011 1.00 89.19 221 ALA A N 1
ATOM 1776 C CA . ALA A 1 221 ? 34.914 15.293 24.395 1.00 89.19 221 ALA A CA 1
ATOM 1777 C C . ALA A 1 221 ? 35.814 15.849 23.279 1.00 89.19 221 ALA A C 1
ATOM 1779 O O . ALA A 1 221 ? 35.356 16.601 22.421 1.00 89.19 221 ALA A O 1
ATOM 1780 N N . HIS A 1 222 ? 37.112 15.534 23.330 1.00 92.88 222 HIS A N 1
ATOM 1781 C CA . HIS A 1 222 ? 38.067 15.943 22.318 1.00 92.88 222 HIS A CA 1
ATOM 1782 C C . HIS A 1 222 ? 39.175 14.907 22.135 1.00 92.88 222 HIS A C 1
ATOM 1784 O O . HIS A 1 222 ? 39.951 14.648 23.061 1.00 92.88 222 HIS A O 1
ATOM 1790 N N . ARG A 1 223 ? 39.299 14.350 20.929 1.00 91.75 223 ARG A N 1
ATOM 1791 C CA . ARG A 1 223 ? 40.479 13.581 20.529 1.00 91.75 223 ARG A CA 1
ATOM 1792 C C . ARG A 1 223 ? 40.771 13.762 19.050 1.00 91.75 223 ARG A C 1
ATOM 1794 O O . ARG A 1 223 ? 39.870 13.858 18.227 1.00 91.75 223 ARG A O 1
ATOM 1801 N N . LEU A 1 224 ? 42.057 13.803 18.725 1.00 87.44 224 LEU A N 1
ATOM 1802 C CA . LEU A 1 224 ? 42.529 13.976 17.359 1.00 87.44 224 LEU A CA 1
ATOM 1803 C C . LEU A 1 224 ? 42.804 12.604 16.722 1.00 87.44 224 LEU A C 1
ATOM 1805 O O . LEU A 1 224 ? 43.410 11.764 17.393 1.00 87.44 224 LEU A O 1
ATOM 1809 N N . PRO A 1 225 ? 42.462 12.393 15.435 1.00 83.38 225 PRO A N 1
ATOM 1810 C CA . PRO A 1 225 ? 42.769 11.145 14.722 1.00 83.38 225 PRO A CA 1
ATOM 1811 C C . PRO A 1 225 ? 44.271 10.831 14.643 1.00 83.38 225 PRO A C 1
ATOM 1813 O O . PRO A 1 225 ? 44.686 9.690 14.454 1.00 83.38 225 PRO A O 1
ATOM 1816 N N . TYR A 1 226 ? 45.121 11.858 14.747 1.00 79.00 226 TYR A N 1
ATOM 1817 C CA . TYR A 1 226 ? 46.571 11.718 14.680 1.00 79.00 226 TYR A CA 1
ATOM 1818 C C . TYR A 1 226 ? 47.294 12.870 15.384 1.00 79.00 226 TYR A C 1
ATOM 1820 O O . TYR A 1 226 ? 46.809 13.996 15.426 1.00 79.00 226 TYR A O 1
ATOM 1828 N N . SER A 1 227 ? 48.499 12.613 15.899 1.00 76.56 227 SER A N 1
ATOM 1829 C CA . SER A 1 227 ? 49.250 13.561 16.736 1.00 76.56 227 SER A CA 1
ATOM 1830 C C . SER A 1 227 ? 49.749 14.819 16.015 1.00 76.56 227 SER A C 1
ATOM 1832 O O . SER A 1 227 ? 50.036 15.817 16.671 1.00 76.56 227 SER A O 1
ATOM 1834 N N . LEU A 1 228 ? 49.867 14.794 14.681 1.00 80.56 228 LEU A N 1
ATOM 1835 C CA . LEU A 1 228 ? 50.198 15.977 13.869 1.00 80.56 228 LEU A CA 1
ATOM 1836 C C . LEU A 1 228 ? 48.972 16.556 13.142 1.00 80.56 228 LEU A C 1
ATOM 1838 O O . LEU A 1 228 ? 49.134 17.353 12.216 1.00 80.56 228 LEU A O 1
ATOM 1842 N N . PHE A 1 229 ? 47.764 16.143 13.528 1.00 83.50 229 PHE A N 1
ATOM 1843 C CA . PHE A 1 229 ? 46.520 16.755 13.079 1.00 83.50 229 PHE A CA 1
ATOM 1844 C C . PHE A 1 229 ? 46.282 18.021 13.904 1.00 83.50 229 PHE A C 1
ATOM 1846 O O . PHE A 1 229 ? 46.289 17.970 15.130 1.00 83.50 229 PHE A O 1
ATOM 1853 N N . LYS A 1 230 ? 46.119 19.172 13.257 1.00 84.25 230 LYS A N 1
ATOM 1854 C CA . LYS A 1 230 ? 45.802 20.437 13.928 1.00 84.25 230 LYS A CA 1
ATOM 1855 C C . LYS A 1 230 ? 44.420 20.878 13.515 1.00 84.25 230 LYS A C 1
ATOM 1857 O O . LYS A 1 230 ? 44.126 20.853 12.329 1.00 84.25 230 LYS A O 1
ATOM 1862 N N . THR A 1 231 ? 43.607 21.294 14.474 1.00 86.31 231 THR A N 1
ATOM 1863 C CA . THR A 1 231 ? 42.235 21.707 14.205 1.00 86.31 231 THR A CA 1
ATOM 1864 C C . THR A 1 231 ? 41.800 22.857 15.100 1.00 86.31 231 THR A C 1
ATOM 1866 O O . THR A 1 231 ? 42.329 23.038 16.197 1.00 86.31 231 THR A O 1
ATOM 1869 N N . ASN A 1 232 ? 40.842 23.631 14.603 1.00 85.56 232 ASN A N 1
ATOM 1870 C CA . ASN A 1 232 ? 40.182 24.739 15.280 1.00 85.56 232 ASN A CA 1
ATOM 1871 C C . ASN A 1 232 ? 38.880 24.332 15.999 1.00 85.56 232 ASN A C 1
ATOM 1873 O O . ASN A 1 232 ? 38.304 25.168 16.693 1.00 85.56 232 ASN A O 1
ATOM 1877 N N . VAL A 1 233 ? 38.411 23.086 15.853 1.00 85.31 233 VAL A N 1
ATOM 1878 C CA . VAL A 1 233 ? 37.163 22.593 16.468 1.00 85.31 233 VAL A CA 1
ATOM 1879 C C . VAL A 1 233 ? 37.421 21.425 17.419 1.00 85.31 233 VAL A C 1
ATOM 1881 O O . VAL A 1 233 ? 38.387 20.672 17.278 1.00 85.31 233 VAL A O 1
ATOM 1884 N N . LYS A 1 234 ? 36.536 21.238 18.403 1.00 88.94 234 LYS A N 1
ATOM 1885 C CA . LYS A 1 234 ? 36.555 20.033 19.240 1.00 88.94 234 LYS A CA 1
ATOM 1886 C C . LYS A 1 234 ? 35.947 18.866 18.467 1.00 88.94 234 LYS A C 1
ATOM 1888 O O . LYS A 1 234 ? 34.855 19.008 17.943 1.00 88.94 234 LYS A O 1
ATOM 1893 N N . ILE A 1 235 ? 36.655 17.742 18.427 1.00 91.12 235 ILE A N 1
ATOM 1894 C CA . ILE A 1 235 ? 36.230 16.473 17.815 1.00 91.12 235 ILE A CA 1
ATOM 1895 C C . ILE A 1 235 ? 35.860 15.450 18.908 1.00 91.12 235 ILE A C 1
ATOM 1897 O O . ILE A 1 235 ? 36.781 14.932 19.554 1.00 91.12 235 ILE A O 1
ATOM 1901 N N . PRO A 1 236 ? 34.566 15.152 19.138 1.00 94.94 236 PRO A N 1
ATOM 1902 C CA . PRO A 1 236 ? 34.136 14.056 20.002 1.00 94.94 236 PRO A CA 1
ATOM 1903 C C . PRO A 1 236 ? 34.675 12.706 19.526 1.00 94.94 236 PRO A C 1
ATOM 1905 O O . PRO A 1 236 ? 34.855 12.478 18.328 1.00 94.94 236 PRO A O 1
ATOM 1908 N N . TYR A 1 237 ? 34.933 11.808 20.474 1.00 94.62 237 TYR A N 1
ATOM 1909 C CA . TYR A 1 237 ? 35.593 10.534 20.210 1.00 94.62 237 TYR A CA 1
ATOM 1910 C C . TYR A 1 237 ? 35.002 9.382 21.013 1.00 94.62 237 TYR A C 1
ATOM 1912 O O . TYR A 1 237 ? 34.762 9.516 22.217 1.00 94.62 237 TYR A O 1
ATOM 1920 N N . ILE A 1 238 ? 34.852 8.237 20.344 1.00 94.25 238 ILE A N 1
ATOM 1921 C CA . ILE A 1 238 ? 34.445 6.962 20.939 1.00 94.25 238 ILE A CA 1
ATOM 1922 C C . ILE A 1 238 ? 35.398 5.858 20.466 1.00 94.25 238 ILE A C 1
ATOM 1924 O O . ILE A 1 238 ? 35.559 5.636 19.265 1.00 94.25 238 ILE A O 1
ATOM 1928 N N . LYS A 1 239 ? 35.998 5.134 21.414 1.00 92.62 239 LYS A N 1
ATOM 1929 C CA . LYS A 1 239 ? 36.822 3.951 21.162 1.00 92.62 239 LYS A CA 1
ATOM 1930 C C . LYS A 1 239 ? 36.024 2.676 21.380 1.00 92.62 239 LYS A C 1
ATOM 1932 O O . LYS A 1 239 ? 35.609 2.379 22.502 1.00 92.62 239 LYS A O 1
ATOM 1937 N N . LEU A 1 240 ? 35.876 1.900 20.317 1.00 90.12 240 LEU A N 1
ATOM 1938 C CA . LEU A 1 240 ? 35.317 0.554 20.345 1.00 90.12 240 LEU A CA 1
ATOM 1939 C C . LEU A 1 240 ? 36.444 -0.484 20.284 1.00 90.12 240 LEU A C 1
ATOM 1941 O O . LEU A 1 240 ? 37.614 -0.152 20.100 1.00 90.12 240 LEU A O 1
ATOM 1945 N N . GLU A 1 241 ? 36.083 -1.758 20.417 1.00 84.50 241 GLU A N 1
ATOM 1946 C CA . GLU A 1 241 ? 37.024 -2.885 20.384 1.00 84.50 241 GLU A CA 1
ATOM 1947 C C . GLU A 1 241 ? 37.833 -2.949 19.074 1.00 84.50 241 GLU A C 1
ATOM 1949 O O . GLU A 1 241 ? 39.055 -3.085 19.101 1.00 84.50 241 GLU A O 1
ATOM 1954 N N . HIS A 1 242 ? 37.162 -2.793 17.927 1.00 85.00 242 HIS A N 1
ATOM 1955 C CA . HIS A 1 242 ? 37.787 -2.890 16.599 1.00 85.00 242 HIS A CA 1
ATOM 1956 C C . HIS A 1 242 ? 37.821 -1.566 15.828 1.00 85.00 242 HIS A C 1
ATOM 1958 O O . HIS A 1 242 ? 38.510 -1.481 14.811 1.00 85.00 242 HIS A O 1
ATOM 1964 N N . ASN A 1 243 ? 37.085 -0.545 16.276 1.00 88.50 243 ASN A N 1
ATOM 1965 C CA . ASN A 1 243 ? 36.900 0.703 15.539 1.00 88.50 243 ASN A CA 1
ATOM 1966 C C . ASN A 1 243 ? 37.054 1.924 16.452 1.00 88.50 243 ASN A C 1
ATOM 1968 O O . ASN A 1 243 ? 36.656 1.899 17.613 1.00 88.50 243 ASN A O 1
ATOM 1972 N N . GLU A 1 244 ? 37.570 3.015 15.903 1.00 91.94 244 GLU A N 1
ATOM 1973 C CA . GLU A 1 244 ? 37.571 4.334 16.533 1.00 91.94 244 GLU A CA 1
ATOM 1974 C C . GLU A 1 244 ? 36.683 5.287 15.739 1.00 91.94 244 GLU A C 1
ATOM 1976 O O . GLU A 1 244 ? 36.783 5.341 14.513 1.00 91.94 244 GLU A O 1
ATOM 1981 N N . LEU A 1 245 ? 35.821 6.027 16.439 1.00 93.44 245 LEU A N 1
ATOM 1982 C CA . LEU A 1 245 ? 34.889 6.986 15.855 1.00 93.44 245 LEU A CA 1
ATOM 1983 C C . LEU A 1 245 ? 35.307 8.396 16.240 1.00 93.44 245 LEU A C 1
ATOM 1985 O O . LEU A 1 245 ? 35.374 8.722 17.427 1.00 93.44 245 LEU A O 1
ATOM 1989 N N . PHE A 1 246 ? 35.556 9.229 15.237 1.00 93.12 246 PHE A N 1
ATOM 1990 C CA . PHE A 1 246 ? 35.844 10.648 15.393 1.00 93.12 246 PHE A CA 1
ATOM 1991 C C . PHE A 1 246 ? 34.733 11.448 14.717 1.00 93.12 246 PHE A C 1
ATOM 1993 O O . PHE A 1 246 ? 34.550 11.354 13.504 1.00 93.12 246 PHE A O 1
ATOM 2000 N N . PHE A 1 247 ? 33.999 12.237 15.494 1.00 92.06 247 PHE A N 1
ATOM 2001 C CA . PHE A 1 247 ? 32.881 13.040 14.997 1.00 92.06 247 PHE A CA 1
ATOM 2002 C C . PHE A 1 247 ? 33.414 14.398 14.528 1.00 92.06 247 PHE A C 1
ATOM 2004 O O . PHE A 1 247 ? 33.710 15.280 15.335 1.00 92.06 247 PHE A O 1
ATOM 2011 N N . LEU A 1 248 ? 33.626 14.526 13.220 1.00 89.62 248 LEU A N 1
ATOM 2012 C CA . LEU A 1 248 ? 34.015 15.770 12.554 1.00 89.62 248 LEU A CA 1
ATOM 2013 C C . LEU A 1 248 ? 32.765 16.648 12.326 1.00 89.62 248 LEU A C 1
ATOM 2015 O O . LEU A 1 248 ? 31.652 16.170 12.519 1.00 89.62 248 LEU A O 1
ATOM 2019 N N . PRO A 1 249 ? 32.902 17.922 11.916 1.00 85.62 249 PRO A N 1
ATOM 2020 C CA . PRO A 1 249 ? 31.754 18.830 11.791 1.00 85.62 249 PRO A CA 1
ATOM 2021 C C . PRO A 1 249 ? 30.641 18.436 10.814 1.00 85.62 249 PRO A C 1
ATOM 2023 O O . PRO A 1 249 ? 29.515 18.887 10.984 1.00 85.62 249 PRO A O 1
ATOM 2026 N N . ASP A 1 250 ? 30.947 17.625 9.806 1.00 85.12 250 ASP A N 1
ATOM 2027 C CA . ASP A 1 250 ? 30.036 17.212 8.727 1.00 85.12 250 ASP A CA 1
ATOM 2028 C C . ASP A 1 250 ? 30.008 15.680 8.519 1.00 85.12 250 ASP A C 1
ATOM 2030 O O . ASP A 1 250 ? 29.318 15.169 7.634 1.00 85.12 250 ASP A O 1
ATOM 2034 N N . SER A 1 251 ? 30.806 14.924 9.279 1.00 89.19 251 SER A N 1
ATOM 2035 C CA . SER A 1 251 ? 31.057 13.506 9.014 1.00 89.19 251 SER A CA 1
ATOM 2036 C C . SER A 1 251 ? 31.637 12.758 10.216 1.00 89.19 251 SER A C 1
ATOM 2038 O O . SER A 1 251 ? 32.261 13.333 11.103 1.00 89.19 251 SER A O 1
ATOM 2040 N N . ILE A 1 252 ? 31.473 11.437 10.234 1.00 91.44 252 ILE A N 1
ATOM 2041 C CA . ILE A 1 252 ? 32.129 10.525 11.171 1.00 91.44 252 ILE A CA 1
ATOM 2042 C C . ILE A 1 252 ? 33.298 9.862 10.451 1.00 91.44 252 ILE A C 1
ATOM 2044 O O . ILE A 1 252 ? 33.111 9.139 9.472 1.00 91.44 252 ILE A O 1
ATOM 2048 N N . LEU A 1 253 ? 34.509 10.071 10.959 1.00 90.62 253 LEU A N 1
ATOM 2049 C CA . LEU A 1 253 ? 35.672 9.291 10.561 1.00 90.62 253 LEU A CA 1
ATOM 2050 C C . LEU A 1 253 ? 35.733 8.021 11.408 1.00 90.62 253 LEU A C 1
ATOM 2052 O O . LEU A 1 253 ? 35.874 8.077 12.629 1.00 90.62 253 LEU A O 1
ATOM 2056 N N . ILE A 1 254 ? 35.679 6.882 10.732 1.00 90.50 254 ILE A N 1
ATOM 2057 C CA . ILE A 1 254 ? 35.752 5.550 11.315 1.00 90.50 254 ILE A CA 1
ATOM 2058 C C . ILE A 1 254 ? 37.102 4.958 10.943 1.00 90.50 254 ILE A C 1
ATOM 2060 O O . ILE A 1 254 ? 37.395 4.756 9.763 1.00 90.50 254 ILE A O 1
ATOM 2064 N N . GLN A 1 255 ? 37.922 4.661 11.945 1.00 88.50 255 GLN A N 1
ATOM 2065 C CA . GLN A 1 255 ? 39.203 3.992 11.752 1.00 88.50 255 GLN A CA 1
ATOM 2066 C C . GLN A 1 255 ? 39.131 2.562 12.277 1.00 88.50 255 GLN A C 1
ATOM 2068 O O . GLN A 1 255 ? 38.877 2.341 13.461 1.00 88.50 255 GLN A O 1
ATOM 2073 N N . ASN A 1 256 ? 39.401 1.590 11.411 1.00 86.62 256 ASN A N 1
ATOM 2074 C CA . ASN A 1 256 ? 39.479 0.192 11.807 1.00 86.62 256 ASN A CA 1
ATOM 2075 C C . ASN A 1 256 ? 40.875 -0.125 12.367 1.00 86.62 256 ASN A C 1
ATOM 2077 O O . ASN A 1 256 ? 41.883 0.008 11.671 1.00 86.62 256 ASN A O 1
ATOM 2081 N N . LEU A 1 257 ? 40.938 -0.580 13.619 1.00 83.94 257 LEU A N 1
ATOM 2082 C CA . LEU A 1 257 ? 42.191 -0.814 14.345 1.00 83.94 257 LEU A CA 1
ATOM 2083 C C . LEU A 1 257 ? 42.980 -2.033 13.839 1.00 83.94 257 LEU A C 1
ATOM 2085 O O . LEU A 1 257 ? 44.182 -2.112 14.076 1.00 83.94 257 LEU A O 1
ATOM 2089 N N . GLN A 1 258 ? 42.329 -2.978 13.152 1.00 81.88 258 GLN A N 1
ATOM 2090 C CA . GLN A 1 258 ? 42.974 -4.200 12.655 1.00 81.88 258 GLN A CA 1
ATOM 2091 C C . GLN A 1 258 ? 43.533 -4.041 11.238 1.00 81.88 258 GLN A C 1
ATOM 2093 O O . GLN A 1 258 ? 44.640 -4.490 10.955 1.00 81.88 258 GLN A O 1
ATOM 2098 N N . SER A 1 259 ? 42.766 -3.414 10.347 1.00 78.19 259 SER A N 1
ATOM 2099 C CA . SER A 1 259 ? 43.123 -3.250 8.930 1.00 78.19 259 SER A CA 1
ATOM 2100 C C . SER A 1 259 ? 43.806 -1.916 8.613 1.00 78.19 259 SER A C 1
ATOM 2102 O O . SER A 1 259 ? 44.255 -1.729 7.485 1.00 78.19 259 SER A O 1
ATOM 2104 N N . ASP A 1 260 ? 43.874 -0.989 9.578 1.00 73.31 260 ASP A N 1
ATOM 2105 C CA . ASP A 1 260 ? 44.317 0.404 9.388 1.00 73.31 260 ASP A CA 1
ATOM 2106 C C . ASP A 1 260 ? 43.578 1.116 8.233 1.00 73.31 260 ASP A C 1
ATOM 2108 O O . ASP A 1 260 ? 44.120 2.003 7.568 1.00 73.31 260 ASP A O 1
ATOM 2112 N N . SER A 1 261 ? 42.334 0.696 7.974 1.00 80.19 261 SER A N 1
ATOM 2113 C CA . SER A 1 261 ? 41.444 1.277 6.969 1.00 80.19 261 SER A CA 1
ATOM 2114 C C . SER A 1 261 ? 40.598 2.407 7.558 1.00 80.19 261 SER A C 1
ATOM 2116 O O . SER A 1 261 ? 40.369 2.478 8.770 1.00 80.19 261 SER A O 1
ATOM 2118 N N . TYR A 1 262 ? 40.154 3.306 6.679 1.00 83.88 262 TYR A N 1
ATOM 2119 C CA . TYR A 1 262 ? 39.412 4.510 7.032 1.00 83.88 262 TYR A CA 1
ATOM 2120 C C . TYR A 1 262 ? 38.146 4.599 6.202 1.00 83.88 262 TYR A C 1
ATOM 2122 O O . TYR A 1 262 ? 38.225 4.548 4.976 1.00 83.88 262 TYR A O 1
ATOM 2130 N N . ASN A 1 263 ? 37.022 4.817 6.875 1.00 84.25 263 ASN A N 1
ATOM 2131 C CA . ASN A 1 263 ? 35.750 5.138 6.246 1.00 84.25 263 ASN A CA 1
ATOM 2132 C C . ASN A 1 263 ? 35.273 6.490 6.765 1.00 84.25 263 ASN A C 1
ATOM 2134 O O . ASN A 1 263 ? 35.387 6.780 7.956 1.00 84.25 263 ASN A O 1
ATOM 2138 N N . LEU A 1 264 ? 34.767 7.322 5.863 1.00 86.62 264 LEU A N 1
ATOM 2139 C CA . LEU A 1 264 ? 34.205 8.621 6.200 1.00 86.62 264 LEU A CA 1
ATOM 2140 C C . LEU A 1 264 ? 32.718 8.580 5.877 1.00 86.62 264 LEU A C 1
ATOM 2142 O O . LEU A 1 264 ? 32.360 8.458 4.712 1.00 86.62 264 LEU A O 1
ATOM 2146 N N . VAL A 1 265 ? 31.879 8.683 6.900 1.00 87.56 265 VAL A N 1
ATOM 2147 C CA . VAL A 1 265 ? 30.421 8.618 6.760 1.00 87.56 265 VAL A CA 1
ATOM 2148 C C . VAL A 1 265 ? 29.858 10.016 6.965 1.00 87.56 265 VAL A C 1
ATOM 2150 O O . VAL A 1 265 ? 30.060 10.606 8.025 1.00 87.56 265 VAL A O 1
ATOM 2153 N N . LYS A 1 266 ? 29.188 10.583 5.961 1.00 85.38 266 LYS A N 1
ATOM 2154 C CA . LYS A 1 266 ? 28.645 11.950 6.053 1.00 85.38 266 LYS A CA 1
ATOM 2155 C C . LYS A 1 266 ? 27.414 11.994 6.945 1.00 85.38 266 LYS A C 1
ATOM 2157 O O . LYS A 1 266 ? 26.606 11.068 6.916 1.00 85.38 266 LYS A O 1
ATOM 2162 N N . PHE A 1 267 ? 27.234 13.089 7.680 1.00 85.12 267 PHE A N 1
ATOM 2163 C CA . PHE A 1 267 ? 26.049 13.289 8.518 1.00 85.12 267 PHE A CA 1
ATOM 2164 C C . PHE A 1 267 ? 24.750 13.254 7.712 1.00 85.12 267 PHE A C 1
ATOM 2166 O O . PHE A 1 267 ? 23.781 12.660 8.161 1.00 85.12 267 PHE A O 1
ATOM 2173 N N . SER A 1 268 ? 24.769 13.762 6.477 1.00 78.00 268 SER A N 1
ATOM 2174 C CA . SER A 1 268 ? 23.656 13.700 5.517 1.00 78.00 268 SER A CA 1
ATOM 2175 C C . SER A 1 268 ? 23.205 12.283 5.129 1.00 78.00 268 SER A C 1
ATOM 2177 O O . SER A 1 268 ? 22.175 12.133 4.478 1.00 78.00 268 SER A O 1
ATOM 2179 N N . THR A 1 269 ? 23.966 11.248 5.497 1.00 80.38 269 THR A N 1
ATOM 2180 C CA . THR A 1 269 ? 23.619 9.834 5.263 1.00 80.38 269 THR A CA 1
ATOM 2181 C C . THR A 1 269 ? 23.182 9.106 6.529 1.00 80.38 269 THR A C 1
ATOM 2183 O O . THR A 1 269 ? 22.806 7.938 6.443 1.00 80.38 269 THR A O 1
ATOM 2186 N N . LEU A 1 270 ? 23.300 9.749 7.695 1.00 77.88 270 LEU A N 1
ATOM 2187 C CA . LEU A 1 270 ? 23.065 9.133 8.993 1.00 77.88 270 LEU A CA 1
ATOM 2188 C C . LEU A 1 270 ? 21.613 9.302 9.434 1.00 77.88 270 LEU A C 1
ATOM 2190 O O . LEU A 1 270 ? 20.992 10.327 9.196 1.00 77.88 270 LEU A O 1
ATOM 2194 N N . SER A 1 271 ? 21.120 8.286 10.127 1.00 77.25 271 SER A N 1
ATOM 2195 C CA . SER A 1 271 ? 19.841 8.259 10.833 1.00 77.25 271 SER A CA 1
ATOM 2196 C C . SER A 1 271 ? 20.037 7.518 12.148 1.00 77.25 271 SER A C 1
ATOM 2198 O O . SER A 1 271 ? 20.914 6.654 12.258 1.00 77.25 271 SER A O 1
ATOM 2200 N N . SER A 1 272 ? 19.244 7.836 13.153 1.00 75.25 272 SER A N 1
ATOM 2201 C CA . SER A 1 272 ? 19.316 7.234 14.467 1.00 75.25 272 SER A CA 1
ATOM 2202 C C . SER A 1 272 ? 17.940 6.839 14.973 1.00 75.25 272 SER A C 1
ATOM 2204 O O . SER A 1 272 ? 16.935 7.461 14.671 1.00 75.25 272 SER A O 1
ATOM 2206 N N . ASP A 1 273 ? 17.908 5.754 15.739 1.00 66.88 273 ASP A N 1
ATOM 2207 C CA . ASP A 1 273 ? 16.713 5.242 16.400 1.00 66.88 273 ASP A CA 1
ATOM 2208 C C . ASP A 1 273 ? 17.025 5.102 17.887 1.00 66.88 273 ASP A C 1
ATOM 2210 O O . ASP A 1 273 ? 18.108 4.632 18.248 1.00 66.88 273 ASP A O 1
ATOM 2214 N N . SER A 1 274 ? 16.087 5.428 18.775 1.00 70.00 274 SER A N 1
ATOM 2215 C CA . SER A 1 274 ? 16.294 5.234 20.213 1.00 70.00 274 SER A CA 1
ATOM 2216 C C . SER A 1 274 ? 15.066 4.674 20.923 1.00 70.00 274 SER A C 1
ATOM 2218 O O . SER A 1 274 ? 13.932 5.031 20.618 1.00 70.00 274 SER A O 1
ATOM 2220 N N . PHE A 1 275 ? 15.278 3.771 21.881 1.00 62.94 275 PHE A N 1
ATOM 2221 C CA . PHE A 1 275 ? 14.198 3.188 22.679 1.00 62.94 275 PHE A CA 1
ATOM 2222 C C . PHE A 1 275 ? 14.659 2.769 24.077 1.00 62.94 275 PHE A C 1
ATOM 2224 O O . PHE A 1 275 ? 15.845 2.547 24.343 1.00 62.94 275 PHE A O 1
ATOM 2231 N N . TYR A 1 276 ? 13.705 2.691 25.007 1.00 70.00 276 TYR A N 1
ATOM 2232 C CA . TYR A 1 276 ? 13.968 2.258 26.379 1.00 70.00 276 TYR A CA 1
ATOM 2233 C C . TYR A 1 276 ? 14.108 0.742 26.470 1.00 70.00 276 TYR A C 1
ATOM 2235 O O . TYR A 1 276 ? 13.353 -0.012 25.860 1.00 70.00 276 TYR A O 1
ATOM 2243 N N . VAL A 1 277 ? 15.043 0.293 27.304 1.00 71.00 277 VAL A N 1
ATOM 2244 C CA . VAL A 1 277 ? 15.292 -1.124 27.568 1.00 71.00 277 VAL A CA 1
ATOM 2245 C C . VAL A 1 277 ? 15.199 -1.389 29.065 1.00 71.00 277 VAL A C 1
ATOM 2247 O O . VAL A 1 277 ? 15.820 -0.703 29.879 1.00 71.00 277 VAL A O 1
ATOM 2250 N N . ARG A 1 278 ? 14.436 -2.424 29.434 1.00 78.75 278 ARG A N 1
ATOM 2251 C CA . ARG A 1 278 ? 14.379 -2.949 30.804 1.00 78.75 278 ARG A CA 1
ATOM 2252 C C . ARG A 1 278 ? 15.595 -3.847 31.032 1.00 78.75 278 ARG A C 1
ATOM 2254 O O . ARG A 1 278 ? 15.573 -5.024 30.682 1.00 78.75 278 ARG A O 1
ATOM 2261 N N . PHE A 1 279 ? 16.660 -3.294 31.597 1.00 80.50 279 PHE A N 1
ATOM 2262 C CA . PHE A 1 279 ? 17.919 -4.004 31.801 1.00 80.50 279 PHE A CA 1
ATOM 2263 C C . PHE A 1 279 ? 18.018 -4.559 33.225 1.00 80.50 279 PHE A C 1
ATOM 2265 O O . PHE A 1 279 ? 17.787 -3.842 34.199 1.00 80.50 279 PHE A O 1
ATOM 2272 N N . ARG A 1 280 ? 18.346 -5.847 33.360 1.00 82.75 280 ARG A N 1
ATOM 2273 C CA . ARG A 1 280 ? 18.569 -6.486 34.665 1.00 82.75 280 ARG A CA 1
ATOM 2274 C C . ARG A 1 280 ? 19.995 -6.194 35.109 1.00 82.75 280 ARG A C 1
ATOM 2276 O O . ARG A 1 280 ? 20.934 -6.668 34.478 1.00 82.75 280 ARG A O 1
ATOM 2283 N N . GLU A 1 281 ? 20.148 -5.437 36.188 1.00 85.12 281 GLU A N 1
ATOM 2284 C CA . GLU A 1 281 ? 21.467 -5.082 36.701 1.00 85.12 281 GLU A CA 1
ATOM 2285 C C . GLU A 1 281 ? 21.888 -6.082 37.777 1.00 85.12 281 GLU A C 1
ATOM 2287 O O . GLU A 1 281 ? 21.387 -6.070 38.901 1.00 85.12 281 GLU A O 1
ATOM 2292 N N . TYR A 1 282 ? 22.786 -6.991 37.400 1.00 79.50 282 TYR A N 1
ATOM 2293 C CA . TYR A 1 282 ? 23.313 -8.020 38.298 1.00 79.50 282 TYR A CA 1
ATOM 2294 C C . TYR A 1 282 ? 24.396 -7.477 39.238 1.00 79.50 282 TYR A C 1
ATOM 2296 O O . TYR A 1 282 ? 24.692 -8.106 40.253 1.00 79.50 282 TYR A O 1
ATOM 2304 N N . ASN A 1 283 ? 24.979 -6.322 38.905 1.00 78.69 283 ASN A N 1
ATOM 2305 C CA . ASN A 1 283 ? 26.002 -5.659 39.703 1.00 78.69 283 ASN A CA 1
ATOM 2306 C C . ASN A 1 283 ? 25.403 -4.490 40.504 1.00 78.69 283 ASN A C 1
ATOM 2308 O O . ASN A 1 283 ? 24.198 -4.408 40.744 1.00 78.69 283 ASN A O 1
ATOM 2312 N N . GLN A 1 284 ? 26.256 -3.572 40.960 1.00 84.31 284 GLN A N 1
ATOM 2313 C CA . GLN A 1 284 ? 25.802 -2.339 41.587 1.00 84.31 284 GLN A CA 1
ATOM 2314 C C . GLN A 1 284 ? 25.043 -1.473 40.573 1.00 84.31 284 GLN A C 1
ATOM 2316 O O . GLN A 1 284 ? 25.563 -1.178 39.498 1.00 84.31 284 GLN A O 1
ATOM 2321 N N . VAL A 1 285 ? 23.832 -1.048 40.949 1.00 86.94 285 VAL A N 1
ATOM 2322 C CA . VAL A 1 285 ? 23.013 -0.136 40.144 1.00 86.94 285 VAL A CA 1
ATOM 2323 C C . VAL A 1 285 ? 23.761 1.176 39.925 1.00 86.94 285 VAL A C 1
ATOM 2325 O O . VAL A 1 285 ? 24.143 1.809 40.917 1.00 86.94 285 VAL A O 1
ATOM 2328 N N . PRO A 1 286 ? 23.952 1.599 38.663 1.00 88.81 286 PRO A N 1
ATOM 2329 C CA . PRO A 1 286 ? 24.546 2.891 38.368 1.00 88.81 286 PRO A CA 1
ATOM 2330 C C . PRO A 1 286 ? 23.741 4.037 38.975 1.00 88.81 286 PRO A C 1
ATOM 2332 O O . PRO A 1 286 ? 22.510 4.002 39.004 1.00 88.81 286 PRO A O 1
ATOM 2335 N N . LYS A 1 287 ? 24.419 5.080 39.447 1.00 88.56 287 LYS A N 1
ATOM 2336 C CA . LYS A 1 287 ? 23.767 6.208 40.140 1.00 88.56 287 LYS A CA 1
ATOM 2337 C C . LYS A 1 287 ? 22.862 7.027 39.224 1.00 88.56 287 LYS A C 1
ATOM 2339 O O . LYS A 1 287 ? 21.976 7.729 39.703 1.00 88.56 287 LYS A O 1
ATOM 2344 N N . ASP A 1 288 ? 23.125 6.970 37.926 1.00 86.94 288 ASP A N 1
ATOM 2345 C CA . ASP A 1 288 ? 22.385 7.645 36.865 1.00 86.94 288 ASP A CA 1
ATOM 2346 C C . ASP A 1 288 ? 21.242 6.791 36.284 1.00 86.94 288 ASP A C 1
ATOM 2348 O O . ASP A 1 288 ? 20.409 7.317 35.544 1.00 86.94 288 ASP A O 1
ATOM 2352 N N . ALA A 1 289 ? 21.172 5.501 36.632 1.00 83.44 289 ALA A N 1
ATOM 2353 C CA . ALA A 1 289 ? 20.132 4.592 36.172 1.00 83.44 289 ALA A CA 1
ATOM 2354 C C . ALA A 1 289 ? 18.883 4.670 37.063 1.00 83.44 289 ALA A C 1
ATOM 2356 O O . ALA A 1 289 ? 18.947 4.600 38.292 1.00 83.44 289 ALA A O 1
ATOM 2357 N N . LYS A 1 290 ? 17.703 4.741 36.438 1.00 81.81 290 LYS A N 1
ATOM 2358 C CA . LYS A 1 290 ? 16.420 4.678 37.151 1.00 81.81 290 LYS A CA 1
ATOM 2359 C C . LYS A 1 290 ? 15.996 3.223 37.340 1.00 81.81 290 LYS A C 1
ATOM 2361 O O . LYS A 1 290 ? 15.688 2.545 36.361 1.00 81.81 290 LYS A O 1
ATOM 2366 N N . VAL A 1 291 ? 15.916 2.756 38.586 1.00 83.62 291 VAL A N 1
ATOM 2367 C CA . VAL A 1 291 ? 15.292 1.460 38.907 1.00 83.62 291 VAL A CA 1
ATOM 2368 C C . VAL A 1 291 ? 13.784 1.577 38.695 1.00 83.62 291 VAL A C 1
ATOM 2370 O O . VAL A 1 291 ? 13.141 2.458 39.264 1.00 83.62 291 VAL A O 1
ATOM 2373 N N . ILE A 1 292 ? 13.228 0.714 37.852 1.00 73.81 292 ILE A N 1
ATOM 2374 C CA . ILE A 1 292 ? 11.805 0.716 37.478 1.00 73.81 292 ILE A CA 1
ATOM 2375 C C . ILE A 1 292 ? 11.047 -0.480 38.045 1.00 73.81 292 ILE A C 1
ATOM 2377 O O . ILE A 1 292 ? 9.832 -0.411 38.189 1.00 73.81 292 ILE A O 1
ATOM 2381 N N . ASP A 1 293 ? 11.742 -1.577 38.338 1.00 80.12 293 ASP A N 1
ATOM 2382 C CA . ASP A 1 293 ? 11.138 -2.802 38.855 1.00 80.12 293 ASP A CA 1
ATOM 2383 C C . ASP A 1 293 ? 12.205 -3.666 39.545 1.00 80.12 293 ASP A C 1
ATOM 2385 O O . ASP A 1 293 ? 13.398 -3.359 39.499 1.00 80.12 293 ASP A O 1
ATOM 2389 N N . TYR A 1 294 ? 11.791 -4.764 40.165 1.00 83.06 294 TYR A N 1
ATOM 2390 C CA . TYR A 1 294 ? 12.677 -5.771 40.733 1.00 83.06 294 TYR A CA 1
ATOM 2391 C C . TYR A 1 294 ? 12.259 -7.158 40.259 1.00 83.06 294 TYR A C 1
ATOM 2393 O O . TYR A 1 294 ? 11.081 -7.490 40.187 1.00 83.06 294 TYR A O 1
ATOM 2401 N N . THR A 1 295 ? 13.244 -8.001 39.990 1.00 83.44 295 THR A N 1
ATOM 2402 C CA . THR A 1 295 ? 13.054 -9.432 39.762 1.00 83.44 295 THR A CA 1
ATOM 2403 C C . THR A 1 295 ? 13.863 -10.232 40.774 1.00 83.44 295 THR A C 1
ATOM 2405 O O . THR A 1 295 ? 14.502 -9.667 41.659 1.00 83.44 295 THR A O 1
ATOM 2408 N N . TYR A 1 296 ? 13.815 -11.551 40.686 1.00 81.12 296 TYR A N 1
ATOM 2409 C CA . TYR A 1 296 ? 14.577 -12.454 41.536 1.00 81.12 296 TYR A CA 1
ATOM 2410 C C . TYR A 1 296 ? 15.521 -13.289 40.679 1.00 81.12 296 TYR A C 1
ATOM 2412 O O . TYR A 1 296 ? 15.210 -13.603 39.529 1.00 81.12 296 TYR A O 1
ATOM 2420 N N . LYS A 1 297 ? 16.674 -13.654 41.244 1.00 79.50 297 LYS A N 1
ATOM 2421 C CA . LYS A 1 297 ? 17.675 -14.499 40.578 1.00 79.50 297 LYS A CA 1
ATOM 2422 C C . LYS A 1 297 ? 17.092 -15.836 40.108 1.00 79.50 297 LYS A C 1
ATOM 2424 O O . LYS A 1 297 ? 17.443 -16.309 39.030 1.00 79.50 297 LYS A O 1
ATOM 2429 N N . HIS A 1 298 ? 16.159 -16.397 40.876 1.00 79.00 298 HIS A N 1
ATOM 2430 C CA . HIS A 1 298 ? 15.423 -17.616 40.559 1.00 79.00 298 HIS A CA 1
ATOM 2431 C C . HIS A 1 298 ? 13.908 -17.392 40.715 1.00 79.00 298 HIS A C 1
ATOM 2433 O O . HIS A 1 298 ? 13.429 -16.945 41.759 1.00 79.00 298 HIS A O 1
ATOM 2439 N N . LEU A 1 299 ? 13.136 -17.714 39.676 1.00 78.44 299 LEU A N 1
ATOM 2440 C CA . LEU A 1 299 ? 11.687 -17.492 39.619 1.00 78.44 299 LEU A CA 1
ATOM 2441 C C . LEU A 1 299 ? 10.937 -18.818 39.467 1.00 78.44 299 LEU A C 1
ATOM 2443 O O . LEU A 1 299 ? 11.354 -19.703 38.720 1.00 78.44 299 LEU A O 1
ATOM 2447 N N . ASN A 1 300 ? 9.785 -18.925 40.122 1.00 71.25 300 ASN A N 1
ATOM 2448 C CA . ASN A 1 300 ? 8.790 -19.953 39.838 1.00 71.25 300 ASN A CA 1
ATOM 2449 C C . ASN A 1 300 ? 8.096 -19.666 38.493 1.00 71.25 300 ASN A C 1
ATOM 2451 O O . ASN A 1 300 ? 8.115 -18.543 37.991 1.00 71.25 300 ASN A O 1
ATOM 2455 N N . LYS A 1 301 ? 7.389 -20.658 37.930 1.00 67.12 301 LYS A N 1
ATOM 2456 C CA . LYS A 1 301 ? 6.641 -20.507 36.659 1.00 67.12 301 LYS A CA 1
ATOM 2457 C C . LYS A 1 301 ? 5.613 -19.362 36.654 1.00 67.12 301 LYS A C 1
ATOM 2459 O O . LYS A 1 301 ? 5.229 -18.902 35.589 1.00 67.12 301 LYS A O 1
ATOM 2464 N N . ASN A 1 302 ? 5.160 -18.926 37.826 1.00 61.47 302 ASN A N 1
ATOM 2465 C CA . ASN A 1 302 ? 4.215 -17.824 38.018 1.00 61.47 302 ASN A CA 1
ATOM 2466 C C . ASN A 1 302 ? 4.899 -16.463 38.279 1.00 61.47 302 ASN A C 1
ATOM 2468 O O . ASN A 1 302 ? 4.208 -15.502 38.602 1.00 61.47 302 ASN A O 1
ATOM 2472 N N . GLY A 1 303 ? 6.232 -16.375 38.197 1.00 62.59 303 GLY A N 1
ATOM 2473 C CA . GLY A 1 303 ? 6.989 -15.141 38.434 1.00 62.59 303 GLY A CA 1
ATOM 2474 C C . GLY A 1 303 ? 7.227 -14.793 39.909 1.00 62.59 303 GLY A C 1
ATOM 2475 O O . GLY A 1 303 ? 7.822 -13.756 40.190 1.00 62.59 303 GLY A O 1
ATOM 2476 N N . SER A 1 304 ? 6.807 -15.633 40.862 1.00 75.19 304 SER A N 1
ATOM 2477 C CA . SER A 1 304 ? 7.149 -15.444 42.278 1.00 75.19 304 SER A CA 1
ATOM 2478 C C . SER A 1 304 ? 8.572 -15.947 42.582 1.00 75.19 304 SER A C 1
ATOM 2480 O O . SER A 1 304 ? 9.070 -16.820 41.866 1.00 75.19 304 SER A O 1
ATOM 2482 N N . PRO A 1 305 ? 9.252 -15.435 43.628 1.00 81.81 305 PRO A N 1
ATOM 2483 C CA . PRO A 1 305 ? 10.568 -15.937 44.024 1.00 81.81 305 PRO A CA 1
ATOM 2484 C C . PRO A 1 305 ? 10.534 -17.441 44.323 1.00 81.81 305 PRO A C 1
ATOM 2486 O O . PRO A 1 305 ? 9.716 -17.905 45.121 1.00 81.81 305 PRO A O 1
ATOM 2489 N N . ASP A 1 306 ? 11.437 -18.206 43.705 1.00 83.62 306 ASP A N 1
ATOM 2490 C CA . ASP A 1 306 ? 11.629 -19.621 44.034 1.00 83.62 306 ASP A CA 1
ATOM 2491 C C . ASP A 1 306 ? 12.364 -19.748 45.377 1.00 83.62 306 ASP A C 1
ATOM 2493 O O . ASP A 1 306 ? 13.558 -19.463 45.487 1.00 83.62 306 ASP A O 1
ATOM 2497 N N . LEU A 1 307 ? 11.624 -20.147 46.413 1.00 82.25 307 LEU A N 1
ATOM 2498 C CA . LEU A 1 307 ? 12.111 -20.247 47.791 1.00 82.25 307 LEU A CA 1
ATOM 2499 C C . LEU A 1 307 ? 13.006 -21.475 48.034 1.00 82.25 307 LEU A C 1
ATOM 2501 O O . LEU A 1 307 ? 13.538 -21.626 49.131 1.00 82.25 307 LEU A O 1
ATOM 2505 N N . ARG A 1 308 ? 13.182 -22.360 47.041 1.00 81.75 308 ARG A N 1
ATOM 2506 C CA . ARG A 1 308 ? 14.078 -23.527 47.146 1.00 81.75 308 ARG A CA 1
ATOM 2507 C C . ARG A 1 308 ? 15.553 -23.147 47.034 1.00 81.75 308 ARG A C 1
ATOM 2509 O O . ARG A 1 308 ? 16.408 -23.904 47.485 1.00 81.75 308 ARG A O 1
ATOM 2516 N N . PHE A 1 309 ? 15.851 -21.990 46.447 1.00 80.94 309 PHE A N 1
ATOM 2517 C CA . PHE A 1 309 ? 17.205 -21.461 46.340 1.00 80.94 309 PHE A CA 1
ATOM 2518 C C . PHE A 1 309 ? 17.474 -20.511 47.506 1.00 80.94 309 PHE A C 1
ATOM 2520 O O . PHE A 1 309 ? 16.865 -19.448 47.605 1.00 80.94 309 PHE A O 1
ATOM 2527 N N . SER A 1 310 ? 18.413 -20.878 48.379 1.00 70.75 310 SER A N 1
ATOM 2528 C CA . SER A 1 310 ? 18.831 -20.029 49.502 1.00 70.75 310 SER A CA 1
ATOM 2529 C C . SER A 1 310 ? 19.546 -18.749 49.050 1.00 70.75 310 SER A C 1
ATOM 2531 O O . SER A 1 310 ? 19.546 -17.762 49.777 1.00 70.75 310 SER A O 1
ATOM 2533 N N . ASP A 1 311 ? 20.119 -18.750 47.842 1.00 80.94 311 ASP A N 1
ATOM 2534 C CA . ASP A 1 311 ? 20.760 -17.600 47.191 1.00 80.94 311 ASP A CA 1
ATOM 2535 C C . ASP A 1 311 ? 19.837 -16.970 46.131 1.00 80.94 311 ASP A C 1
ATOM 2537 O O . ASP A 1 311 ? 20.182 -16.847 44.957 1.00 80.94 311 ASP A O 1
ATOM 2541 N N . ASN A 1 312 ? 18.605 -16.632 46.517 1.00 83.75 312 ASN A N 1
ATOM 2542 C CA . ASN A 1 312 ? 17.642 -15.995 45.622 1.00 83.75 312 ASN A CA 1
ATOM 2543 C C . ASN A 1 312 ? 17.503 -14.494 45.906 1.00 83.75 312 ASN A C 1
ATOM 2545 O O . ASN A 1 312 ? 16.507 -14.024 46.464 1.00 83.75 312 ASN A O 1
ATOM 2549 N N . SER A 1 313 ? 18.540 -13.736 45.553 1.00 81.56 313 SER A N 1
ATOM 2550 C CA . SER A 1 313 ? 18.574 -12.288 45.744 1.00 81.56 313 SER A CA 1
ATOM 2551 C C . SER A 1 313 ? 17.631 -11.548 44.787 1.00 81.56 313 SER A C 1
ATOM 2553 O O . SER A 1 313 ? 17.366 -11.980 43.659 1.00 81.56 313 SER A O 1
ATOM 2555 N N . LYS A 1 314 ? 17.114 -10.402 45.252 1.00 85.56 314 LYS A N 1
ATOM 2556 C CA . LYS A 1 314 ? 16.390 -9.452 44.401 1.00 85.56 314 LYS A CA 1
ATOM 2557 C C . LYS A 1 314 ? 17.371 -8.771 43.451 1.00 85.56 314 LYS A C 1
ATOM 2559 O O . LYS A 1 314 ? 18.367 -8.210 43.900 1.00 85.56 314 LYS A O 1
ATOM 2564 N N . ILE A 1 315 ? 17.045 -8.773 42.167 1.00 84.94 315 ILE A N 1
ATOM 2565 C CA . ILE A 1 315 ? 17.797 -8.128 41.095 1.00 84.94 315 ILE A CA 1
ATOM 2566 C C . ILE A 1 315 ? 17.015 -6.891 40.636 1.00 84.94 315 ILE A C 1
ATOM 2568 O O . ILE A 1 315 ? 15.862 -7.025 40.219 1.00 84.94 315 ILE A O 1
ATOM 2572 N N . PRO A 1 316 ? 17.597 -5.688 40.699 1.00 84.50 316 PRO A N 1
ATOM 2573 C CA . PRO A 1 316 ? 16.961 -4.483 40.186 1.00 84.50 316 PRO A CA 1
ATOM 2574 C C . PRO A 1 316 ? 16.863 -4.513 38.655 1.00 84.50 316 PRO A C 1
ATOM 2576 O O . PRO A 1 316 ? 17.817 -4.838 37.945 1.00 84.50 316 PRO A O 1
ATOM 2579 N N . ILE A 1 317 ? 15.696 -4.135 38.140 1.00 79.44 317 ILE A N 1
ATOM 2580 C CA . ILE A 1 317 ? 15.474 -3.848 36.726 1.00 79.44 317 ILE A CA 1
ATOM 2581 C C . ILE A 1 317 ? 15.541 -2.337 36.555 1.00 79.44 317 ILE A C 1
ATOM 2583 O O . ILE A 1 317 ? 14.736 -1.591 37.116 1.00 79.44 317 ILE A O 1
ATOM 2587 N N . CYS A 1 318 ? 16.499 -1.892 35.758 1.00 81.56 318 CYS A N 1
ATOM 2588 C CA . CYS A 1 318 ? 16.769 -0.492 35.493 1.00 81.56 318 CYS A CA 1
ATOM 2589 C C . CYS A 1 318 ? 16.317 -0.109 34.082 1.00 81.56 318 CYS A C 1
ATOM 2591 O O . CYS A 1 318 ? 16.359 -0.920 33.157 1.00 81.56 318 CYS A O 1
ATOM 2593 N N . SER A 1 319 ? 15.898 1.141 33.916 1.00 79.31 319 SER A N 1
ATOM 2594 C CA . SER A 1 319 ? 15.599 1.726 32.613 1.00 79.31 319 SER A CA 1
ATOM 2595 C C . SER A 1 319 ? 16.887 2.229 31.978 1.00 79.31 319 SER A C 1
ATOM 2597 O O . SER A 1 319 ? 17.442 3.226 32.430 1.00 79.31 319 SER A O 1
ATOM 2599 N N . TYR A 1 320 ? 17.331 1.550 30.930 1.00 83.31 320 TYR A N 1
ATOM 2600 C CA . TYR A 1 320 ? 18.451 1.952 30.084 1.00 83.31 320 TYR A CA 1
ATOM 2601 C C . TYR A 1 320 ? 17.921 2.499 28.755 1.00 83.31 320 TYR A C 1
ATOM 2603 O O . TYR A 1 320 ? 16.751 2.294 28.416 1.00 83.31 320 TYR A O 1
ATOM 2611 N N . ARG A 1 321 ? 18.774 3.179 27.987 1.00 81.69 321 ARG A N 1
ATOM 2612 C CA . ARG A 1 321 ? 18.448 3.631 26.627 1.00 81.69 321 ARG A CA 1
ATOM 2613 C C . ARG A 1 321 ? 19.353 2.956 25.625 1.00 81.69 321 ARG A C 1
ATOM 2615 O O . ARG A 1 321 ? 20.558 2.846 25.843 1.00 81.69 321 ARG A O 1
ATOM 2622 N N . ARG A 1 322 ? 18.754 2.510 24.533 1.00 81.00 322 ARG A N 1
ATOM 2623 C CA . ARG A 1 322 ? 19.429 1.902 23.400 1.00 81.00 322 ARG A CA 1
ATOM 2624 C C . ARG A 1 322 ? 19.284 2.828 22.209 1.00 81.00 322 ARG A C 1
ATOM 2626 O O . ARG A 1 322 ? 18.167 3.213 21.889 1.00 81.00 322 ARG A O 1
ATOM 2633 N N . ASN A 1 323 ? 20.409 3.207 21.621 1.00 82.38 323 ASN A N 1
ATOM 2634 C CA . ASN A 1 323 ? 20.509 4.162 20.530 1.00 82.38 323 ASN A CA 1
ATOM 2635 C C . ASN A 1 323 ? 21.216 3.488 19.359 1.00 82.38 323 ASN A C 1
ATOM 2637 O O . ASN A 1 323 ? 22.362 3.067 19.499 1.00 82.38 323 ASN A O 1
ATOM 2641 N N . THR A 1 324 ? 20.562 3.401 18.213 1.00 83.69 324 THR A N 1
ATOM 2642 C CA . THR A 1 324 ? 21.142 2.869 16.983 1.00 83.69 324 THR A CA 1
ATOM 2643 C C . THR A 1 324 ? 21.477 4.029 16.068 1.00 83.69 324 THR A C 1
ATOM 2645 O O . THR A 1 324 ? 20.646 4.904 15.901 1.00 83.69 324 THR A O 1
ATOM 2648 N N . LEU A 1 325 ? 22.667 4.046 15.480 1.00 83.56 325 LEU A N 1
ATOM 2649 C CA . LEU A 1 325 ? 23.104 5.015 14.482 1.00 83.56 325 LEU A CA 1
ATOM 2650 C C . LEU A 1 325 ? 23.409 4.257 13.190 1.00 83.56 325 LEU A C 1
ATOM 2652 O O . LEU A 1 325 ? 24.345 3.458 13.156 1.00 83.56 325 LEU A O 1
ATOM 2656 N N . LYS A 1 326 ? 22.619 4.498 12.146 1.00 84.62 326 LYS A N 1
ATOM 2657 C CA . LYS A 1 326 ? 22.663 3.822 10.845 1.00 84.62 326 LYS A CA 1
ATOM 2658 C C . LYS A 1 326 ? 23.027 4.808 9.742 1.00 84.62 326 LYS A C 1
ATOM 2660 O O . LYS A 1 326 ? 22.634 5.964 9.796 1.00 84.62 326 LYS A O 1
ATOM 2665 N N . SER A 1 327 ? 23.727 4.346 8.715 1.00 82.06 327 SER A N 1
ATOM 2666 C CA . SER A 1 327 ? 23.949 5.083 7.469 1.00 82.06 327 SER A CA 1
ATOM 2667 C C . SER A 1 327 ? 23.249 4.389 6.305 1.00 82.06 327 SER A C 1
ATOM 2669 O O . SER A 1 327 ? 23.190 3.157 6.262 1.00 82.06 327 SER A O 1
ATOM 2671 N N . THR A 1 328 ? 22.802 5.162 5.315 1.00 73.06 328 THR A N 1
ATOM 2672 C CA . THR A 1 328 ? 22.325 4.639 4.023 1.00 73.06 328 THR A CA 1
ATOM 2673 C C . THR A 1 328 ? 23.386 3.826 3.273 1.00 73.06 328 THR A C 1
ATOM 2675 O O . THR A 1 328 ? 23.040 2.988 2.445 1.00 73.06 328 THR A O 1
ATOM 2678 N N . GLU A 1 329 ? 24.668 3.990 3.610 1.00 70.38 329 GLU A N 1
ATOM 2679 C CA . GLU A 1 329 ? 25.791 3.222 3.057 1.00 70.38 329 GLU A CA 1
ATOM 2680 C C . GLU A 1 329 ? 25.963 1.828 3.709 1.00 70.38 329 GLU A C 1
ATOM 2682 O O . GLU A 1 329 ? 26.952 1.138 3.465 1.00 70.38 329 GLU A O 1
ATOM 2687 N N . GLY A 1 330 ? 25.003 1.383 4.534 1.00 61.34 330 GLY A N 1
ATOM 2688 C CA . GLY A 1 330 ? 24.973 0.034 5.122 1.00 61.34 330 GLY A CA 1
ATOM 2689 C C . GLY A 1 330 ? 25.734 -0.111 6.445 1.00 61.34 330 GLY A C 1
ATOM 2690 O O . GLY A 1 330 ? 25.969 -1.221 6.921 1.00 61.34 330 GLY A O 1
ATOM 2691 N N . PHE A 1 331 ? 26.124 1.004 7.053 1.00 75.06 331 PHE A N 1
ATOM 2692 C CA . PHE A 1 331 ? 26.809 1.047 8.340 1.00 75.06 331 PHE A CA 1
ATOM 2693 C C . PHE A 1 331 ? 25.811 1.169 9.506 1.00 75.06 331 PHE A C 1
ATOM 2695 O O . PHE A 1 331 ? 24.830 1.893 9.384 1.00 75.06 331 PHE A O 1
ATOM 2702 N N . SER A 1 332 ? 26.053 0.491 10.637 1.00 81.75 332 SER A N 1
ATOM 2703 C CA . SER A 1 332 ? 25.200 0.568 11.836 1.00 81.75 332 SER A CA 1
ATOM 2704 C C . SER A 1 332 ? 25.999 0.350 13.127 1.00 81.75 332 SER A C 1
ATOM 2706 O O . SER A 1 332 ? 26.750 -0.622 13.228 1.00 81.75 332 SER A O 1
ATOM 2708 N N . PHE A 1 333 ? 25.809 1.212 14.129 1.00 84.88 333 PHE A N 1
ATOM 2709 C CA . PHE A 1 333 ? 26.257 0.995 15.509 1.00 84.88 333 PHE A CA 1
ATOM 2710 C C . PHE A 1 333 ? 25.101 1.106 16.484 1.00 84.88 333 PHE A C 1
ATOM 2712 O O . PHE A 1 333 ? 24.318 2.044 16.417 1.00 84.88 333 PHE A O 1
ATOM 2719 N N . GLU A 1 334 ? 25.053 0.201 17.451 1.00 88.50 334 GLU A N 1
ATOM 2720 C CA . GLU A 1 334 ? 24.048 0.215 18.503 1.00 88.50 334 GLU A CA 1
ATOM 2721 C C . GLU A 1 334 ? 24.725 0.411 19.859 1.00 88.50 334 GLU A C 1
ATOM 2723 O O . GLU A 1 334 ? 25.581 -0.370 20.269 1.00 88.50 334 GLU A O 1
ATOM 2728 N N . PHE A 1 335 ? 24.355 1.484 20.547 1.00 88.50 335 PHE A N 1
ATOM 2729 C CA . PHE A 1 335 ? 24.878 1.889 21.843 1.00 88.50 335 PHE A CA 1
ATOM 2730 C C . PHE A 1 335 ? 23.823 1.679 22.922 1.00 88.50 335 PHE A C 1
ATOM 2732 O O . PHE A 1 335 ? 22.640 1.919 22.695 1.00 88.50 335 PHE A O 1
ATOM 2739 N N . MET A 1 336 ? 24.241 1.303 24.126 1.00 89.44 336 MET A N 1
ATOM 2740 C CA . MET A 1 336 ? 23.357 1.201 25.285 1.00 89.44 336 MET A CA 1
ATOM 2741 C C . MET A 1 336 ? 23.947 1.948 26.481 1.00 89.44 336 MET A C 1
ATOM 2743 O O . MET A 1 336 ? 25.108 1.736 26.829 1.00 89.44 336 MET A O 1
ATOM 2747 N N . THR A 1 337 ? 23.159 2.822 27.111 1.00 88.50 337 THR A N 1
ATOM 2748 C CA . THR A 1 337 ? 23.605 3.709 28.200 1.00 88.50 337 THR A CA 1
ATOM 2749 C C . THR A 1 337 ? 22.699 3.623 29.422 1.00 88.50 337 THR A C 1
ATOM 2751 O O . THR A 1 337 ? 21.478 3.501 29.290 1.00 88.50 337 THR A O 1
ATOM 2754 N N . SER A 1 338 ? 23.295 3.711 30.616 1.00 85.88 338 SER A N 1
ATOM 2755 C CA . SER A 1 338 ? 22.560 3.774 31.892 1.00 85.88 338 SER A CA 1
ATOM 2756 C C . SER A 1 338 ? 21.759 5.058 32.048 1.00 85.88 338 SER A C 1
ATOM 2758 O O . SER A 1 338 ? 20.645 5.019 32.567 1.00 85.88 338 SER A O 1
ATOM 2760 N N . LEU A 1 339 ? 22.288 6.182 31.556 1.00 84.19 339 LEU A N 1
ATOM 2761 C CA . LEU A 1 339 ? 21.570 7.447 31.516 1.00 84.19 339 LEU A CA 1
ATOM 2762 C C . LEU A 1 339 ? 20.631 7.462 30.295 1.00 84.19 339 LEU A C 1
ATOM 2764 O O . LEU A 1 339 ? 21.127 7.408 29.162 1.00 84.19 339 LEU A O 1
ATOM 2768 N N . PRO A 1 340 ? 19.296 7.570 30.470 1.00 66.94 340 PRO A N 1
ATOM 2769 C CA . PRO A 1 340 ? 18.379 7.287 29.370 1.00 66.94 340 PRO A CA 1
ATOM 2770 C C . PRO A 1 340 ? 18.274 8.330 28.245 1.00 66.94 340 PRO A C 1
ATOM 2772 O O . PRO A 1 340 ? 17.514 8.115 27.314 1.00 66.94 340 PRO A O 1
ATOM 2775 N N . TYR A 1 341 ? 19.018 9.435 28.329 1.00 73.31 341 TYR A N 1
ATOM 2776 C CA . TYR A 1 341 ? 19.041 10.516 27.327 1.00 73.31 341 TYR A CA 1
ATOM 2777 C C . TYR A 1 341 ? 20.471 10.880 26.907 1.00 73.31 341 TYR A C 1
ATOM 2779 O O . TYR A 1 341 ? 20.753 11.995 26.468 1.00 73.31 341 TYR A O 1
ATOM 2787 N N . ALA A 1 342 ? 21.412 9.970 27.160 1.00 75.00 342 ALA A N 1
ATOM 2788 C CA . ALA A 1 342 ? 22.840 10.223 27.045 1.00 75.00 342 ALA A CA 1
ATOM 2789 C C . ALA A 1 342 ? 23.272 10.621 25.625 1.00 75.00 342 ALA A C 1
ATOM 2791 O O . ALA A 1 342 ? 24.159 11.461 25.483 1.00 75.00 342 ALA A O 1
ATOM 2792 N N . LEU A 1 343 ? 22.655 10.020 24.602 1.00 79.62 343 LEU A N 1
ATOM 2793 C CA . LEU A 1 343 ? 23.012 10.193 23.189 1.00 79.62 343 LEU A CA 1
ATOM 2794 C C . LEU A 1 343 ? 21.901 10.827 22.345 1.00 79.62 343 LEU A C 1
ATOM 2796 O O . LEU A 1 343 ? 22.193 11.302 21.256 1.00 79.62 343 LEU A O 1
ATOM 2800 N N . ASP A 1 344 ? 20.671 10.901 22.850 1.00 74.19 344 ASP A N 1
ATOM 2801 C CA . ASP A 1 344 ? 19.486 11.321 22.096 1.00 74.19 344 ASP A CA 1
ATOM 2802 C C . ASP A 1 344 ? 19.672 12.705 21.447 1.00 74.19 344 ASP A C 1
ATOM 2804 O O . ASP A 1 344 ? 19.559 12.856 20.235 1.00 74.19 344 ASP A O 1
ATOM 2808 N N . ASN A 1 345 ? 20.055 13.717 22.236 1.00 68.12 345 ASN A N 1
ATOM 2809 C CA . ASN A 1 345 ? 20.309 15.063 21.707 1.00 68.12 345 ASN A CA 1
ATOM 2810 C C . ASN A 1 345 ? 21.572 15.126 20.834 1.00 68.12 345 ASN A C 1
ATOM 2812 O O . ASN A 1 345 ? 21.667 15.972 19.951 1.00 68.12 345 ASN A O 1
ATOM 2816 N N . PHE A 1 346 ? 22.551 14.256 21.088 1.00 79.38 346 PHE A N 1
ATOM 2817 C CA . PHE A 1 346 ? 23.792 14.224 20.320 1.00 79.38 346 PHE A CA 1
ATOM 2818 C C . PHE A 1 346 ? 23.545 13.707 18.899 1.00 79.38 346 PHE A C 1
ATOM 2820 O O . PHE A 1 346 ? 23.955 14.355 17.940 1.00 79.38 346 PHE A O 1
ATOM 2827 N N . PHE A 1 347 ? 22.829 12.589 18.758 1.00 82.44 347 PHE A N 1
ATOM 2828 C CA . PHE A 1 347 ? 22.483 12.019 17.456 1.00 82.44 347 PHE A CA 1
ATOM 2829 C C . PHE A 1 347 ? 21.469 12.874 16.696 1.00 82.44 347 PHE A C 1
ATOM 2831 O O . PHE A 1 347 ? 21.679 13.124 15.512 1.00 82.44 347 PHE A O 1
ATOM 2838 N N . LEU A 1 348 ? 20.489 13.464 17.386 1.00 69.81 348 LEU A N 1
ATOM 2839 C CA . LEU A 1 348 ? 19.572 14.426 16.770 1.00 69.81 348 LEU A CA 1
ATOM 2840 C C . LEU A 1 348 ? 20.309 15.633 16.162 1.00 69.81 348 LEU A C 1
ATOM 2842 O O . LEU A 1 348 ? 19.984 16.085 15.066 1.00 69.81 348 LEU A O 1
ATOM 2846 N N . ASN A 1 349 ? 21.318 16.171 16.855 1.00 68.50 349 ASN A N 1
ATOM 2847 C CA . ASN A 1 349 ? 22.109 17.283 16.325 1.00 68.50 349 ASN A CA 1
ATOM 2848 C C . ASN A 1 349 ? 22.982 16.863 15.129 1.00 68.50 349 ASN A C 1
ATOM 2850 O O . ASN A 1 349 ? 23.168 17.666 14.216 1.00 68.50 349 ASN A O 1
ATOM 2854 N N . ILE A 1 350 ? 23.483 15.622 15.105 1.00 76.25 350 ILE A N 1
ATOM 2855 C CA . ILE A 1 350 ? 24.204 15.057 13.951 1.00 76.25 350 ILE A CA 1
ATOM 2856 C C . ILE A 1 350 ? 23.289 14.984 12.724 1.00 76.25 350 ILE A C 1
ATOM 2858 O O . ILE A 1 350 ? 23.665 15.470 11.660 1.00 76.25 350 ILE A O 1
ATOM 2862 N N . GLU A 1 351 ? 22.084 14.434 12.871 1.00 71.31 351 GLU A N 1
ATOM 2863 C CA . GLU A 1 351 ? 21.090 14.364 11.789 1.00 71.31 351 GLU A CA 1
ATOM 2864 C C . GLU A 1 351 ? 20.683 15.752 11.308 1.00 71.31 351 GLU A C 1
ATOM 2866 O O . GLU A 1 351 ? 20.665 16.018 10.110 1.00 71.31 351 GLU A O 1
ATOM 2871 N N . THR A 1 352 ? 20.447 16.671 12.248 1.00 60.25 352 THR A N 1
ATOM 2872 C CA . THR A 1 352 ? 20.094 18.058 11.936 1.00 60.25 352 THR A CA 1
ATOM 2873 C C . THR A 1 352 ? 21.182 18.707 11.075 1.00 60.25 352 THR A C 1
ATOM 2875 O O . THR A 1 352 ? 20.877 19.305 10.046 1.00 60.25 352 THR A O 1
ATOM 2878 N N . LEU A 1 353 ? 22.461 18.562 11.449 1.00 69.38 353 LEU A N 1
ATOM 2879 C CA . LEU A 1 353 ? 23.589 19.055 10.647 1.00 69.38 353 LEU A CA 1
ATOM 2880 C C . LEU A 1 353 ? 23.640 18.403 9.253 1.00 69.38 353 LEU A C 1
ATOM 2882 O O . LEU A 1 353 ? 23.978 19.079 8.281 1.00 69.38 353 LEU A O 1
ATOM 2886 N N . GLY A 1 354 ? 23.269 17.124 9.141 1.00 67.44 354 GLY A N 1
ATOM 2887 C CA . GLY A 1 354 ? 23.137 16.413 7.868 1.00 67.44 354 GLY A CA 1
ATOM 2888 C C . GLY A 1 354 ? 22.014 16.949 6.973 1.00 67.44 354 GLY A C 1
ATOM 2889 O O . GLY A 1 354 ? 22.230 17.158 5.779 1.00 67.44 354 GLY A O 1
ATOM 2890 N N . ALA A 1 355 ? 20.843 17.236 7.542 1.00 60.44 355 ALA A N 1
ATOM 2891 C CA . ALA A 1 355 ? 19.690 17.775 6.821 1.00 60.44 355 ALA A CA 1
ATOM 2892 C C . ALA A 1 355 ? 19.974 19.172 6.237 1.00 60.44 355 ALA A C 1
ATOM 2894 O O . ALA A 1 355 ? 19.734 19.405 5.052 1.00 60.44 355 ALA A O 1
ATOM 2895 N N . PHE A 1 356 ? 20.606 20.065 7.013 1.00 59.88 356 PHE A N 1
ATOM 2896 C CA . PHE A 1 356 ? 21.039 21.386 6.525 1.00 59.88 356 PHE A CA 1
ATOM 2897 C C . PHE A 1 356 ? 22.050 21.299 5.370 1.00 59.88 356 PHE A C 1
ATOM 2899 O O . PHE A 1 356 ? 22.109 22.195 4.523 1.00 59.88 356 PHE A O 1
ATOM 2906 N N . GLU A 1 357 ? 22.868 20.244 5.312 1.00 59.91 357 GLU A N 1
ATOM 2907 C CA . GLU A 1 357 ? 23.766 20.003 4.178 1.00 59.91 357 GLU A CA 1
ATOM 2908 C C . GLU A 1 357 ? 22.982 19.639 2.903 1.00 59.91 357 GLU A C 1
ATOM 2910 O O . GLU A 1 357 ? 23.334 20.095 1.812 1.00 59.91 357 GLU A O 1
ATOM 2915 N N . ASN A 1 358 ? 21.912 18.849 3.037 1.00 50.84 358 ASN A N 1
ATOM 2916 C CA . ASN A 1 358 ? 21.062 18.416 1.927 1.00 50.84 358 ASN A CA 1
ATOM 2917 C C . ASN A 1 358 ? 20.189 19.563 1.393 1.00 50.84 358 ASN A C 1
ATOM 2919 O O . ASN A 1 358 ? 20.213 19.823 0.189 1.00 50.84 358 ASN A O 1
ATOM 2923 N N . ASP A 1 359 ? 19.532 20.326 2.271 1.00 45.50 359 ASP A N 1
ATOM 2924 C CA . ASP A 1 359 ? 18.707 21.488 1.897 1.00 45.50 359 ASP A CA 1
ATOM 2925 C C . ASP A 1 359 ? 19.509 22.559 1.148 1.00 45.50 359 ASP A C 1
ATOM 2927 O O . ASP A 1 359 ? 19.017 23.213 0.227 1.00 45.50 359 ASP A O 1
ATOM 2931 N N . ARG A 1 360 ? 20.787 22.735 1.500 1.00 51.97 360 ARG A N 1
ATOM 2932 C CA . ARG A 1 360 ? 21.667 23.682 0.807 1.00 51.97 360 ARG A CA 1
ATOM 2933 C C . ARG A 1 360 ? 22.110 23.195 -0.560 1.00 51.97 360 ARG A C 1
ATOM 2935 O O . ARG A 1 360 ? 22.213 24.021 -1.454 1.00 51.97 360 ARG A O 1
ATOM 2942 N N . LYS A 1 361 ? 22.332 21.892 -0.760 1.00 41.09 361 LYS A N 1
ATOM 2943 C CA . LYS A 1 361 ? 22.592 21.354 -2.109 1.00 41.09 361 LYS A CA 1
ATOM 2944 C C . LYS A 1 361 ? 21.402 21.603 -3.028 1.00 41.09 361 LYS A C 1
ATOM 2946 O O . LYS A 1 361 ? 21.606 21.935 -4.189 1.00 41.09 361 LYS A O 1
ATOM 2951 N N . VAL A 1 362 ? 20.189 21.518 -2.484 1.00 31.31 362 VAL A N 1
ATOM 2952 C CA . VAL A 1 362 ? 18.942 21.843 -3.182 1.00 31.31 362 VAL A CA 1
ATOM 2953 C C . VAL A 1 362 ? 18.844 23.355 -3.445 1.00 31.31 362 VAL A C 1
ATOM 2955 O O . VAL A 1 362 ? 18.642 23.762 -4.582 1.00 31.31 362 VAL A O 1
ATOM 2958 N N . SER A 1 363 ? 19.108 24.207 -2.449 1.00 30.73 363 SER A N 1
ATOM 2959 C CA . SER A 1 363 ? 19.118 25.678 -2.586 1.00 30.73 363 SER A CA 1
ATOM 2960 C C . SER A 1 363 ? 20.185 26.212 -3.561 1.00 30.73 363 SER A C 1
ATOM 2962 O O . SER A 1 363 ? 19.908 27.098 -4.373 1.00 30.73 363 SER A O 1
ATOM 2964 N N . ASP A 1 364 ? 21.396 25.650 -3.542 1.00 32.59 364 ASP A N 1
ATOM 2965 C CA . ASP A 1 364 ? 22.491 25.979 -4.465 1.00 32.59 364 ASP A CA 1
ATOM 2966 C C . ASP A 1 364 ? 22.174 25.492 -5.896 1.00 32.59 364 ASP A C 1
ATOM 2968 O O . ASP A 1 364 ? 22.563 26.132 -6.875 1.00 32.59 364 ASP A O 1
ATOM 2972 N N . HIS A 1 365 ? 21.403 24.404 -6.042 1.00 30.50 365 HIS A N 1
ATOM 2973 C CA . HIS A 1 365 ? 20.853 23.979 -7.334 1.00 30.50 365 HIS A CA 1
ATOM 2974 C C . HIS A 1 365 ? 19.735 24.900 -7.834 1.00 30.50 365 HIS A C 1
ATOM 2976 O O . HIS A 1 365 ? 19.688 25.220 -9.022 1.00 30.50 365 HIS A O 1
ATOM 2982 N N . ILE A 1 366 ? 18.875 25.377 -6.933 1.00 30.09 366 ILE A N 1
ATOM 2983 C CA . ILE A 1 366 ? 17.764 26.288 -7.237 1.00 30.09 366 ILE A CA 1
ATOM 2984 C C . ILE A 1 366 ? 18.276 27.691 -7.607 1.00 30.09 366 ILE A C 1
ATOM 2986 O O . ILE A 1 366 ? 17.749 28.327 -8.518 1.00 30.09 366 ILE A O 1
ATOM 2990 N N . SER A 1 367 ? 19.348 28.171 -6.973 1.00 30.84 367 SER A N 1
ATOM 2991 C CA . SER A 1 367 ? 19.924 29.504 -7.229 1.00 30.84 367 SER A CA 1
ATOM 2992 C C . SER A 1 367 ? 20.705 29.625 -8.548 1.00 30.84 367 SER A C 1
ATOM 2994 O O . SER A 1 367 ? 21.071 30.734 -8.947 1.00 30.84 367 SER A O 1
ATOM 2996 N N . LEU A 1 368 ? 20.877 28.523 -9.285 1.00 30.58 368 LEU A N 1
ATOM 2997 C CA . LEU A 1 368 ? 21.341 28.515 -10.678 1.00 30.58 368 LEU A CA 1
ATOM 2998 C C . LEU A 1 368 ? 20.209 28.744 -11.700 1.00 30.58 368 LEU A C 1
ATOM 3000 O O . LEU A 1 368 ? 20.481 28.796 -12.901 1.00 30.58 368 LEU A O 1
ATOM 3004 N N . GLN A 1 369 ? 18.961 28.936 -11.252 1.00 31.12 369 GLN A N 1
ATOM 3005 C CA . GLN A 1 369 ? 17.830 29.304 -12.104 1.00 31.12 369 GLN A CA 1
ATOM 3006 C C . GLN A 1 369 ? 17.408 30.772 -11.863 1.00 31.12 369 GLN A C 1
ATOM 3008 O O . GLN A 1 369 ? 17.065 31.146 -10.743 1.00 31.12 369 GLN A O 1
ATOM 3013 N N . PRO A 1 370 ? 17.419 31.646 -12.889 1.00 28.16 370 PRO A N 1
ATOM 3014 C CA . PRO A 1 370 ? 17.417 33.102 -12.698 1.00 28.16 370 PRO A CA 1
ATOM 3015 C C . PRO A 1 370 ? 16.079 33.747 -12.283 1.00 28.16 370 PRO A C 1
ATOM 3017 O O . PRO A 1 370 ? 16.033 34.968 -12.159 1.00 28.16 370 PRO A O 1
ATOM 3020 N N . ASN A 1 371 ? 15.003 32.988 -12.043 1.00 30.77 371 ASN A N 1
ATOM 3021 C CA . ASN A 1 371 ? 13.641 33.549 -12.005 1.00 30.77 371 ASN A CA 1
ATOM 3022 C C . ASN A 1 371 ? 12.872 33.428 -10.678 1.00 30.77 371 ASN A C 1
ATOM 3024 O O . ASN A 1 371 ? 11.653 33.558 -10.688 1.00 30.77 371 ASN A O 1
ATOM 3028 N N . LEU A 1 372 ? 13.530 33.243 -9.533 1.00 27.70 372 LEU A N 1
ATOM 3029 C CA . LEU A 1 372 ? 12.843 33.204 -8.231 1.00 27.70 372 LEU A CA 1
ATOM 3030 C C . LEU A 1 372 ? 13.602 34.013 -7.172 1.00 27.70 372 LEU A C 1
ATOM 3032 O O . LEU A 1 372 ? 14.227 33.485 -6.257 1.00 27.70 372 LEU A O 1
ATOM 3036 N N . LYS A 1 373 ? 13.537 35.337 -7.296 1.00 28.50 373 LYS A N 1
ATOM 3037 C CA . LYS A 1 373 ? 13.791 36.266 -6.192 1.00 28.50 373 LYS A CA 1
ATOM 3038 C C . LYS A 1 373 ? 12.552 37.123 -6.042 1.00 28.50 373 LYS A C 1
ATOM 3040 O O . LYS A 1 373 ? 12.337 37.944 -6.920 1.00 28.50 373 LYS A O 1
ATOM 3045 N N . GLU A 1 374 ? 11.806 36.962 -4.948 1.00 26.98 374 GLU A N 1
ATOM 3046 C CA . GLU A 1 374 ? 11.403 38.110 -4.129 1.00 26.98 374 GLU A CA 1
ATOM 3047 C C . GLU A 1 374 ? 10.604 37.750 -2.858 1.00 26.98 374 GLU A C 1
ATOM 3049 O O . GLU A 1 374 ? 9.669 36.957 -2.874 1.00 26.98 374 GLU A O 1
ATOM 3054 N N . ILE A 1 375 ? 10.980 38.457 -1.782 1.00 24.70 375 ILE A N 1
ATOM 3055 C CA . ILE A 1 375 ? 10.191 38.844 -0.596 1.00 24.70 375 ILE A CA 1
ATOM 3056 C C . ILE A 1 375 ? 10.314 37.961 0.666 1.00 24.70 375 ILE A C 1
ATOM 3058 O O . ILE A 1 375 ? 9.476 37.125 1.006 1.00 24.70 375 ILE A O 1
ATOM 3062 N N . ILE A 1 376 ? 11.361 38.297 1.430 1.00 27.64 376 ILE A N 1
ATOM 3063 C CA . ILE A 1 376 ? 11.460 38.228 2.898 1.00 27.64 376 ILE A CA 1
ATOM 3064 C C . ILE A 1 376 ? 10.804 39.494 3.472 1.00 27.64 376 ILE A C 1
ATOM 3066 O O . ILE A 1 376 ? 11.223 40.578 3.075 1.00 27.64 376 ILE A O 1
ATOM 3070 N N . VAL A 1 377 ? 9.871 39.384 4.432 1.00 22.66 377 VAL A N 1
ATOM 3071 C CA . VAL A 1 377 ? 9.609 40.425 5.456 1.00 22.66 377 VAL A CA 1
ATOM 3072 C C . VAL A 1 377 ? 9.089 39.769 6.748 1.00 22.66 377 VAL A C 1
ATOM 3074 O O . VAL A 1 377 ? 8.088 39.056 6.729 1.00 22.66 377 VAL A O 1
ATOM 3077 N N . GLU A 1 378 ? 9.780 40.034 7.860 1.00 28.22 378 GLU A N 1
ATOM 3078 C CA . GLU A 1 378 ? 9.433 39.683 9.246 1.00 28.22 378 GLU A CA 1
ATOM 3079 C C . GLU A 1 378 ? 8.270 40.519 9.808 1.00 28.22 378 GLU A C 1
ATOM 3081 O O . GLU A 1 378 ? 8.126 41.700 9.486 1.00 28.22 378 GLU A O 1
ATOM 3086 N N . LYS A 1 379 ? 7.507 39.944 10.750 1.00 22.72 379 LYS A N 1
ATOM 3087 C CA . LYS A 1 379 ? 6.819 40.707 11.807 1.00 22.72 379 LYS A CA 1
ATOM 3088 C C . LYS A 1 379 ? 6.524 39.832 13.036 1.00 22.72 379 LYS A C 1
ATOM 3090 O O . LYS A 1 379 ? 5.845 38.815 12.924 1.00 22.72 379 LYS A O 1
ATOM 3095 N N . GLU A 1 380 ? 7.028 40.256 14.195 1.00 29.12 380 GLU A N 1
ATOM 3096 C CA . GLU A 1 380 ? 6.740 39.717 15.537 1.00 29.12 380 GLU A CA 1
ATOM 3097 C C . GLU A 1 380 ? 5.364 40.176 16.058 1.00 29.12 380 GLU A C 1
ATOM 3099 O O . GLU A 1 380 ? 5.000 41.337 15.856 1.00 29.12 380 GLU A O 1
ATOM 3104 N N . VAL A 1 381 ? 4.630 39.311 16.783 1.00 22.66 381 VAL A N 1
ATOM 3105 C CA . VAL A 1 381 ? 3.419 39.650 17.576 1.00 22.66 381 VAL A CA 1
ATOM 3106 C C . VAL A 1 381 ? 3.327 38.718 18.821 1.00 22.66 381 VAL A C 1
ATOM 3108 O O . VAL A 1 381 ? 3.756 37.569 18.721 1.00 22.66 381 VAL A O 1
ATOM 3111 N N . PRO A 1 382 ? 2.835 39.183 19.999 1.00 25.05 382 PRO A N 1
ATOM 3112 C CA . PRO A 1 382 ? 3.276 38.728 21.327 1.00 25.05 382 PRO A CA 1
ATOM 3113 C C . PRO A 1 382 ? 2.427 37.627 22.003 1.00 25.05 382 PRO A C 1
ATOM 3115 O O . PRO A 1 382 ? 1.310 37.316 21.600 1.00 25.05 382 PRO A O 1
ATOM 3118 N N . ILE A 1 383 ? 2.987 37.070 23.085 1.00 29.52 383 ILE A N 1
ATOM 3119 C CA . ILE A 1 383 ? 2.510 35.933 23.899 1.00 29.52 383 ILE A CA 1
ATOM 3120 C C . ILE A 1 383 ? 1.328 36.311 24.826 1.00 29.52 383 ILE A C 1
ATOM 3122 O O . ILE A 1 383 ? 1.461 37.285 25.571 1.00 29.52 383 ILE A O 1
ATOM 3126 N N . PRO A 1 384 ? 0.251 35.495 24.918 1.00 27.00 384 PRO A N 1
ATOM 3127 C CA . PRO A 1 384 ? -0.645 35.482 26.080 1.00 27.00 384 PRO A CA 1
ATOM 3128 C C . PRO A 1 384 ? -0.612 34.171 26.895 1.00 27.00 384 PRO A C 1
ATOM 3130 O O . PRO A 1 384 ? -0.289 33.092 26.399 1.00 27.00 384 PRO A O 1
ATOM 3133 N N . LEU A 1 385 ? -0.935 34.333 28.183 1.00 26.92 385 LEU A N 1
ATOM 3134 C CA . LEU A 1 385 ? -0.749 33.430 29.323 1.00 26.92 385 LEU A CA 1
ATOM 3135 C C . LEU A 1 385 ? -1.734 32.240 29.407 1.00 26.92 385 LEU A C 1
ATOM 3137 O O . LEU A 1 385 ? -2.926 32.419 29.197 1.00 26.92 385 LEU A O 1
ATOM 3141 N N . GLY A 1 386 ? -1.224 31.104 29.913 1.00 26.23 386 GLY A N 1
ATOM 3142 C CA . GLY A 1 386 ? -1.907 30.156 30.819 1.00 26.23 386 GLY A CA 1
ATOM 3143 C C . GLY A 1 386 ? -2.949 29.198 30.222 1.00 26.23 386 GLY A C 1
ATOM 3144 O O . GLY A 1 386 ? -4.053 29.613 29.899 1.00 26.23 386 GLY A O 1
ATOM 3145 N N . SER A 1 387 ? -2.643 27.895 30.175 1.00 24.02 387 SER A N 1
ATOM 3146 C CA . SER A 1 387 ? -3.559 26.821 29.749 1.00 24.02 387 SER A CA 1
ATOM 3147 C C . SER A 1 387 ? -3.953 25.899 30.916 1.00 24.02 387 SER A C 1
ATOM 3149 O O . SER A 1 387 ? -3.087 25.387 31.621 1.00 24.02 387 SER A O 1
ATOM 3151 N N . MET A 1 388 ? -5.260 25.672 31.112 1.00 26.67 388 MET A N 1
ATOM 3152 C CA . MET A 1 388 ? -5.821 24.491 31.796 1.00 26.67 388 MET A CA 1
ATOM 3153 C C . MET A 1 388 ? -7.310 24.274 31.414 1.00 26.67 388 MET A C 1
ATOM 3155 O O . MET A 1 388 ? -8.126 25.169 31.610 1.00 26.67 388 MET A O 1
ATOM 3159 N N . ALA A 1 389 ? -7.595 23.076 30.873 1.00 30.22 389 ALA A N 1
ATOM 3160 C CA . ALA A 1 389 ? -8.846 22.303 30.674 1.00 30.22 389 ALA A CA 1
ATOM 3161 C C . ALA A 1 389 ? -10.211 23.025 30.507 1.00 30.22 389 ALA A C 1
ATOM 3163 O O . ALA A 1 389 ? -10.763 23.560 31.470 1.00 30.22 389 ALA A O 1
ATOM 3164 N N . THR A 1 390 ? -10.840 22.903 29.324 1.00 35.59 390 THR A N 1
ATOM 3165 C CA . THR A 1 390 ? -12.060 23.657 28.938 1.00 35.59 390 THR A CA 1
ATOM 3166 C C . THR A 1 390 ? -13.316 22.828 28.605 1.00 35.59 390 THR A C 1
ATOM 3168 O O . THR A 1 390 ? -14.052 23.164 27.686 1.00 35.59 390 THR A O 1
ATOM 3171 N N . ASN A 1 391 ? -13.655 21.777 29.365 1.00 40.22 391 ASN A N 1
ATOM 3172 C CA . ASN A 1 391 ? -14.840 20.958 29.034 1.00 40.22 391 ASN A CA 1
ATOM 3173 C C . ASN A 1 391 ? -15.704 20.511 30.226 1.00 40.22 391 ASN A C 1
ATOM 3175 O O . ASN A 1 391 ? -15.858 19.315 30.460 1.00 40.22 391 ASN A O 1
ATOM 3179 N N . ASN A 1 392 ? -16.307 21.433 30.997 1.00 48.69 392 ASN A N 1
ATOM 3180 C CA . ASN A 1 392 ? -17.305 20.990 31.990 1.00 48.69 392 ASN A CA 1
ATOM 3181 C C . ASN A 1 392 ? -18.337 22.014 32.508 1.00 48.69 392 ASN A C 1
ATOM 3183 O O . ASN A 1 392 ? -18.783 21.855 33.639 1.00 48.69 392 ASN A O 1
ATOM 3187 N N . LEU A 1 393 ? -18.751 23.050 31.765 1.00 57.06 393 LEU A N 1
ATOM 3188 C CA . LEU A 1 393 ? -19.758 23.989 32.303 1.00 57.06 393 LEU A CA 1
ATOM 3189 C C . LEU A 1 393 ? -21.122 23.300 32.528 1.00 57.06 393 LEU A C 1
ATOM 3191 O O . LEU A 1 393 ? -21.663 22.659 31.631 1.00 57.06 393 LEU A O 1
ATOM 3195 N N . ASP A 1 394 ? -21.666 23.413 33.742 1.00 72.25 394 ASP A N 1
ATOM 3196 C CA . ASP A 1 394 ? -22.922 22.767 34.146 1.00 72.25 394 ASP A CA 1
ATOM 3197 C C . ASP A 1 394 ? -24.127 23.376 33.397 1.00 72.25 394 ASP A C 1
ATOM 3199 O O . ASP A 1 394 ? -24.201 24.590 33.206 1.00 72.25 394 ASP A O 1
ATOM 3203 N N . GLU A 1 395 ? -25.108 22.551 33.011 1.00 73.25 395 GLU A N 1
ATOM 3204 C CA . GLU A 1 395 ? -26.284 22.955 32.213 1.00 73.25 395 GLU A CA 1
ATOM 3205 C C . GLU A 1 395 ? -27.064 24.147 32.803 1.00 73.25 395 GLU A C 1
ATOM 3207 O O . GLU A 1 395 ? -27.704 24.912 32.082 1.00 73.25 395 GLU A O 1
ATOM 3212 N N . TYR A 1 396 ? -26.992 24.335 34.124 1.00 77.88 396 TYR A N 1
ATOM 3213 C CA . TYR A 1 396 ? -27.681 25.415 34.823 1.00 77.88 396 TYR A CA 1
ATOM 3214 C C . TYR A 1 396 ? -26.849 26.689 35.009 1.00 77.88 396 TYR A C 1
ATOM 3216 O O . TYR A 1 396 ? -27.332 27.628 35.644 1.00 77.88 396 TYR A O 1
ATOM 3224 N N . ILE A 1 397 ? -25.626 26.765 34.477 1.00 80.12 397 ILE A N 1
ATOM 3225 C CA . ILE A 1 397 ? -24.681 27.853 34.767 1.00 80.12 397 ILE A CA 1
ATOM 3226 C C . ILE A 1 397 ? -25.220 29.241 34.396 1.00 80.12 397 ILE A C 1
ATOM 3228 O O . ILE A 1 397 ? -25.138 30.176 35.193 1.00 80.12 397 ILE A O 1
ATOM 3232 N N . ILE A 1 398 ? -25.872 29.358 33.237 1.00 76.94 398 ILE A N 1
ATOM 3233 C CA . ILE A 1 398 ? -26.473 30.612 32.764 1.00 76.94 398 ILE A CA 1
ATOM 3234 C C . ILE A 1 398 ? -27.617 31.016 33.692 1.00 76.94 398 ILE A C 1
ATOM 3236 O O . ILE A 1 398 ? -27.692 32.154 34.154 1.00 76.94 398 ILE A O 1
ATOM 3240 N N . ARG A 1 399 ? -28.485 30.058 34.033 1.00 76.69 399 ARG A N 1
ATOM 3241 C CA . ARG A 1 399 ? -29.642 30.321 34.887 1.00 76.69 399 ARG A CA 1
ATOM 3242 C C . ARG A 1 399 ? -29.226 30.671 36.313 1.00 76.69 399 ARG A C 1
ATOM 3244 O O . ARG A 1 399 ? -29.847 31.527 36.936 1.00 76.69 399 ARG A O 1
ATOM 3251 N N . ALA A 1 400 ? -28.162 30.051 36.817 1.00 83.75 400 ALA A N 1
ATOM 3252 C CA . ALA A 1 400 ? -27.571 30.371 38.108 1.00 83.75 400 ALA A CA 1
ATOM 3253 C C . ALA A 1 400 ? -27.008 31.801 38.136 1.00 83.75 400 ALA A C 1
ATOM 3255 O O . ALA A 1 400 ? -27.301 32.534 39.079 1.00 83.75 400 ALA A O 1
ATOM 3256 N N . ALA A 1 401 ? -26.282 32.222 37.094 1.00 83.69 401 ALA A N 1
ATOM 3257 C CA . ALA A 1 401 ? -25.779 33.591 36.968 1.00 83.69 401 ALA A CA 1
ATOM 3258 C C . ALA A 1 401 ? -26.917 34.625 36.906 1.00 83.69 401 ALA A C 1
ATOM 3260 O O . ALA A 1 401 ? -26.881 35.626 37.620 1.00 83.69 401 ALA A O 1
ATOM 3261 N N . GLU A 1 402 ? -27.974 34.352 36.133 1.00 81.69 402 GLU A N 1
ATOM 3262 C CA . GLU A 1 402 ? -29.167 35.209 36.068 1.00 81.69 402 GLU A CA 1
ATOM 3263 C C . GLU A 1 402 ? -29.842 35.364 37.440 1.00 81.69 402 GLU A C 1
ATOM 3265 O O . GLU A 1 402 ? -30.217 36.471 37.825 1.00 81.69 402 GLU A O 1
ATOM 3270 N N . ILE A 1 403 ? -29.961 34.274 38.207 1.00 82.88 403 ILE A N 1
ATOM 3271 C CA . ILE A 1 403 ? -30.536 34.291 39.561 1.00 82.88 403 ILE A CA 1
ATOM 3272 C C . ILE A 1 403 ? -29.668 35.117 40.523 1.00 82.88 403 ILE A C 1
ATOM 3274 O O . ILE A 1 403 ? -30.214 35.820 41.376 1.00 82.88 403 ILE A O 1
ATOM 3278 N N . MET A 1 404 ? -28.338 35.053 40.411 1.00 83.44 404 MET A N 1
ATOM 3279 C CA . MET A 1 404 ? -27.433 35.843 41.257 1.00 83.44 404 MET A CA 1
ATOM 3280 C C . MET A 1 404 ? -27.493 37.335 40.934 1.00 83.44 404 MET A C 1
ATOM 3282 O O . MET A 1 404 ? -27.527 38.149 41.857 1.00 83.44 404 MET A O 1
ATOM 3286 N N . ILE A 1 405 ? -27.559 37.686 39.646 1.00 83.25 405 ILE A N 1
ATOM 3287 C CA . ILE A 1 405 ? -27.725 39.072 39.191 1.00 83.25 405 ILE A CA 1
ATOM 3288 C C . ILE A 1 405 ? -29.076 39.620 39.657 1.00 83.25 405 ILE A C 1
ATOM 3290 O O . ILE A 1 405 ? -29.130 40.695 40.251 1.00 83.25 405 ILE A O 1
ATOM 3294 N N . ALA A 1 406 ? -30.159 38.859 39.476 1.00 79.50 406 ALA A N 1
ATOM 3295 C CA . ALA A 1 406 ? -31.500 39.271 39.889 1.00 79.50 406 ALA A CA 1
ATOM 3296 C C . ALA A 1 406 ? -31.616 39.501 41.406 1.00 79.50 406 ALA A C 1
ATOM 3298 O O . ALA A 1 406 ? -32.320 40.409 41.841 1.00 79.50 406 ALA A O 1
ATOM 3299 N N . ASN A 1 407 ? -30.906 38.708 42.212 1.00 79.06 407 ASN A N 1
ATOM 3300 C CA . ASN A 1 407 ? -30.894 38.834 43.673 1.00 79.06 407 ASN A CA 1
ATOM 3301 C C . ASN A 1 407 ? -29.751 39.718 44.204 1.00 79.06 407 ASN A C 1
ATOM 3303 O O . ASN A 1 407 ? -29.549 39.771 45.420 1.00 79.06 407 ASN A O 1
ATOM 3307 N N . ASN A 1 408 ? -28.980 40.353 43.311 1.00 77.56 408 ASN A N 1
ATOM 3308 C CA . ASN A 1 408 ? -27.785 41.152 43.597 1.00 77.56 408 ASN A CA 1
ATOM 3309 C C . ASN A 1 408 ? -26.843 40.515 44.643 1.00 77.56 408 ASN A C 1
ATOM 3311 O O . ASN A 1 408 ? -26.297 41.186 45.519 1.00 77.56 408 ASN A O 1
ATOM 3315 N N . SER A 1 409 ? -26.715 39.185 44.610 1.00 79.38 409 SER A N 1
ATOM 3316 C CA . SER A 1 409 ? -25.931 38.415 45.577 1.00 79.38 409 SER A CA 1
ATOM 3317 C C . SER A 1 409 ? -25.532 37.054 45.007 1.00 79.38 409 SER A C 1
ATOM 3319 O O . SER A 1 409 ? -26.359 36.321 44.463 1.00 79.38 409 SER A O 1
ATOM 3321 N N . ALA A 1 410 ? -24.264 36.667 45.177 1.00 82.25 410 ALA A N 1
ATOM 3322 C CA . ALA A 1 410 ? -23.765 35.359 44.748 1.00 82.25 410 ALA A CA 1
ATOM 3323 C C . ALA A 1 410 ? -23.985 34.293 45.839 1.00 82.25 410 ALA A C 1
ATOM 3325 O O . ALA A 1 410 ? -23.048 33.655 46.317 1.00 82.25 410 ALA A O 1
ATOM 3326 N N . SER A 1 411 ? -25.235 34.145 46.294 1.00 81.81 411 SER A N 1
ATOM 3327 C CA . SER A 1 411 ? -25.595 33.203 47.360 1.00 81.81 411 SER A CA 1
ATOM 3328 C C . SER A 1 411 ? -25.827 31.792 46.799 1.00 81.81 411 SER A C 1
ATOM 3330 O O . SER A 1 411 ? -26.820 31.577 46.091 1.00 81.81 411 SER A O 1
ATOM 3332 N N . PRO A 1 412 ? -25.007 30.786 47.172 1.00 81.69 412 PRO A N 1
ATOM 3333 C CA . PRO A 1 412 ? -25.208 29.405 46.726 1.00 81.69 412 PRO A CA 1
ATOM 3334 C C . PRO A 1 412 ? -26.581 28.862 47.151 1.00 81.69 412 PRO A C 1
ATOM 3336 O O . PRO A 1 412 ? -27.274 28.202 46.382 1.00 81.69 412 PRO A O 1
ATOM 3339 N N . SER A 1 413 ? -27.041 29.216 48.354 1.00 80.38 413 SER A N 1
ATOM 3340 C CA . SER A 1 413 ? -28.354 28.815 48.879 1.00 80.38 413 SER A CA 1
ATOM 3341 C C . SER A 1 413 ? -29.535 29.440 48.127 1.00 80.38 413 SER A C 1
ATOM 3343 O O . SER A 1 413 ? -30.645 28.909 48.181 1.00 80.38 413 SER A O 1
ATOM 3345 N N . ALA A 1 414 ? -29.348 30.576 47.448 1.00 80.50 414 ALA A N 1
ATOM 3346 C CA . ALA A 1 414 ? -30.383 31.154 46.591 1.00 80.50 414 ALA A CA 1
ATOM 3347 C C . ALA A 1 414 ? -30.506 30.365 45.280 1.00 80.50 414 ALA A C 1
ATOM 3349 O O . ALA A 1 414 ? -31.617 30.000 44.895 1.00 80.50 414 ALA A O 1
ATOM 3350 N N . VAL A 1 415 ? -29.375 30.027 44.656 1.00 84.88 415 VAL A N 1
ATOM 3351 C CA . VAL A 1 415 ? -29.312 29.210 43.433 1.00 84.88 415 VAL A CA 1
ATOM 3352 C C . VAL A 1 415 ? -29.858 27.805 43.678 1.00 84.88 415 VAL A C 1
ATOM 3354 O O . VAL A 1 415 ? -30.702 27.328 42.923 1.00 84.88 415 VAL A O 1
ATOM 3357 N N . GLN A 1 416 ? -29.462 27.184 44.791 1.00 90.38 416 GLN A N 1
ATOM 3358 C CA . GLN A 1 416 ? -29.946 25.877 45.237 1.00 90.38 416 GLN A CA 1
ATOM 3359 C C . GLN A 1 416 ? -31.480 25.828 45.325 1.00 90.38 416 GLN A C 1
ATOM 3361 O O . GLN A 1 416 ? -32.102 24.916 44.780 1.00 90.38 416 GLN A O 1
ATOM 3366 N N . ARG A 1 417 ? -32.096 26.831 45.968 1.00 81.50 417 ARG A N 1
ATOM 3367 C CA . ARG A 1 417 ? -33.553 26.896 46.166 1.00 81.50 417 ARG A CA 1
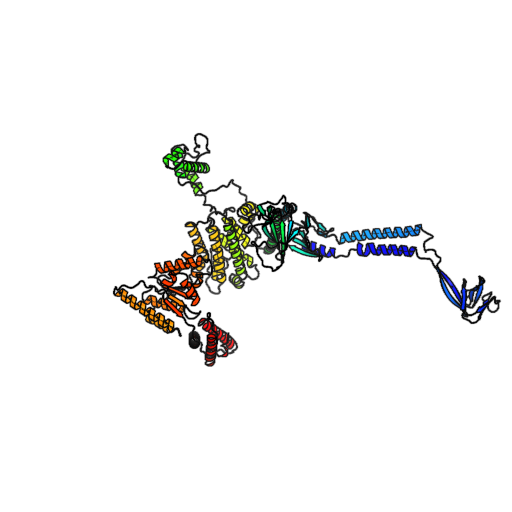ATOM 3368 C C . ARG A 1 417 ? -34.324 27.175 44.877 1.00 81.50 417 ARG A C 1
ATOM 3370 O O . ARG A 1 417 ? -35.373 26.572 44.671 1.00 81.50 417 ARG A O 1
ATOM 3377 N N . HIS A 1 418 ? -33.814 28.055 44.016 1.00 82.62 418 HIS A N 1
ATOM 3378 C CA . HIS A 1 418 ? -34.491 28.426 42.767 1.00 82.62 418 HIS A CA 1
ATOM 3379 C C . HIS A 1 418 ? -34.389 27.339 41.694 1.00 82.62 418 HIS A C 1
ATOM 3381 O O . HIS A 1 418 ? -35.349 27.120 40.961 1.00 82.62 418 HIS A O 1
ATOM 3387 N N . LEU A 1 419 ? -33.255 26.638 41.620 1.00 82.81 419 LEU A N 1
ATOM 3388 C CA . LEU A 1 419 ? -33.029 25.577 40.636 1.00 82.81 419 LEU A CA 1
ATOM 3389 C C . LEU A 1 419 ? -33.382 24.175 41.152 1.00 82.81 419 LEU A C 1
ATOM 3391 O O . LEU A 1 419 ? -33.407 23.233 40.370 1.00 82.81 419 LEU A O 1
ATOM 3395 N N . LYS A 1 420 ? -33.665 24.023 42.455 1.00 84.94 420 LYS A N 1
ATOM 3396 C CA . LYS A 1 420 ? -33.975 22.738 43.115 1.00 84.94 420 LYS A CA 1
ATOM 3397 C C . LYS A 1 420 ? -32.915 21.649 42.872 1.00 84.94 420 LYS A C 1
ATOM 3399 O O . LYS A 1 420 ? -33.240 20.471 42.748 1.00 84.94 420 LYS A O 1
ATOM 3404 N N . ILE A 1 421 ? -31.642 22.038 42.838 1.00 80.31 421 ILE A N 1
ATOM 3405 C CA . ILE A 1 421 ? -30.490 21.136 42.661 1.00 80.31 421 ILE A CA 1
ATOM 3406 C C . ILE A 1 421 ? -29.732 20.933 43.985 1.00 80.31 421 ILE A C 1
ATOM 3408 O O . ILE A 1 421 ? -29.908 21.692 44.937 1.00 80.31 421 ILE A O 1
ATOM 3412 N N . GLY A 1 422 ? -28.909 19.885 44.088 1.00 71.81 422 GLY A N 1
ATOM 3413 C CA . GLY A 1 422 ? -28.146 19.575 45.308 1.00 71.81 422 GLY A CA 1
ATOM 3414 C C . GLY A 1 422 ? -26.952 20.514 45.548 1.00 71.81 422 GLY A C 1
ATOM 3415 O O . GLY A 1 422 ? -26.317 20.965 44.596 1.00 71.81 422 GLY A O 1
ATOM 3416 N N . TYR A 1 423 ? -26.594 20.759 46.816 1.00 76.31 423 TYR A N 1
ATOM 3417 C CA . TYR A 1 423 ? -25.531 21.704 47.208 1.00 76.31 423 TYR A CA 1
ATOM 3418 C C . TYR A 1 423 ? -24.151 21.407 46.596 1.00 76.31 423 TYR A C 1
ATOM 3420 O O . TYR A 1 423 ? -23.455 22.341 46.212 1.00 76.31 423 TYR A O 1
ATOM 3428 N N . ASN A 1 424 ? -23.778 20.135 46.414 1.00 59.56 424 ASN A N 1
ATOM 3429 C CA . ASN A 1 424 ? -22.506 19.773 45.766 1.00 59.56 424 ASN A CA 1
ATOM 3430 C C . ASN A 1 424 ? -22.449 20.229 44.302 1.00 59.56 424 ASN A C 1
ATOM 3432 O O . ASN A 1 424 ? -21.407 20.656 43.814 1.00 59.56 424 ASN A O 1
ATOM 3436 N N . ARG A 1 425 ? -23.584 20.163 43.598 1.00 74.06 425 ARG A N 1
ATOM 3437 C CA . ARG A 1 425 ? -23.691 20.617 42.208 1.00 74.06 425 ARG A CA 1
ATOM 3438 C C . ARG A 1 425 ? -23.674 22.141 42.129 1.00 74.06 425 ARG A C 1
ATOM 3440 O O . ARG A 1 425 ? -22.999 22.692 41.271 1.00 74.06 425 ARG A O 1
ATOM 3447 N N . VAL A 1 426 ? -24.330 22.810 43.080 1.00 79.75 426 VAL A N 1
ATOM 3448 C CA . VAL A 1 426 ? -24.261 24.271 43.226 1.00 79.75 426 VAL A CA 1
ATOM 3449 C C . VAL A 1 426 ? -22.829 24.730 43.485 1.00 79.75 426 VAL A C 1
ATOM 3451 O O . VAL A 1 426 ? -22.408 25.690 42.861 1.00 79.75 426 VAL A O 1
ATOM 3454 N N . GLY A 1 427 ? -22.065 24.034 44.334 1.00 72.31 427 GLY A N 1
ATOM 3455 C CA . GLY A 1 427 ? -20.647 24.335 44.564 1.00 72.31 427 GLY A CA 1
ATOM 3456 C C . GLY A 1 427 ? -19.839 24.349 43.264 1.00 72.31 427 GLY A C 1
ATOM 3457 O O . GLY A 1 427 ? -19.198 25.348 42.962 1.00 72.31 427 GLY A O 1
ATOM 3458 N N . ARG A 1 428 ? -19.987 23.309 42.430 1.00 74.50 428 ARG A N 1
ATOM 3459 C CA . ARG A 1 428 ? -19.332 23.248 41.109 1.00 74.50 428 ARG A CA 1
ATOM 3460 C C . ARG A 1 428 ? -19.758 24.386 40.179 1.00 74.50 428 ARG A C 1
ATOM 3462 O O . ARG A 1 428 ? -18.915 24.956 39.498 1.00 74.50 428 ARG A O 1
ATOM 3469 N N . ILE A 1 429 ? -21.044 24.744 40.180 1.00 80.00 429 ILE A N 1
ATOM 3470 C CA . ILE A 1 429 ? -21.555 25.886 39.406 1.00 80.00 429 ILE A CA 1
ATOM 3471 C C . ILE A 1 429 ? -20.928 27.202 39.890 1.00 80.00 429 ILE A C 1
ATOM 3473 O O . ILE A 1 429 ? -20.558 28.033 39.066 1.00 80.00 429 ILE A O 1
ATOM 3477 N N . MET A 1 430 ? -20.779 27.399 41.206 1.00 81.44 430 MET A N 1
ATOM 3478 C CA . MET A 1 430 ? -20.122 28.592 41.756 1.00 81.44 430 MET A CA 1
ATOM 3479 C C . MET A 1 430 ? -18.664 28.683 41.294 1.00 81.44 430 MET A C 1
ATOM 3481 O O . MET A 1 430 ? -18.235 29.754 40.879 1.00 81.44 430 MET A O 1
ATOM 3485 N N . ASP A 1 431 ? -17.923 27.571 41.332 1.00 76.44 431 ASP A N 1
ATOM 3486 C CA . ASP A 1 431 ? -16.514 27.508 40.908 1.00 76.44 431 ASP A CA 1
ATOM 3487 C C . ASP A 1 431 ? -16.349 27.832 39.422 1.00 76.44 431 ASP A C 1
ATOM 3489 O O . ASP A 1 431 ? -15.458 28.583 39.035 1.00 76.44 431 ASP A O 1
ATOM 3493 N N . GLN A 1 432 ? -17.270 27.358 38.589 1.00 75.06 432 GLN A N 1
ATOM 3494 C CA . GLN A 1 432 ? -17.273 27.668 37.161 1.00 75.06 432 GLN A CA 1
ATOM 3495 C C . GLN A 1 432 ? -17.629 29.127 36.876 1.00 75.06 432 GLN A C 1
ATOM 3497 O O . GLN A 1 432 ? -17.022 29.752 36.012 1.00 75.06 432 GLN A O 1
ATOM 3502 N N . LEU A 1 433 ? -18.579 29.701 37.618 1.00 77.56 433 LEU A N 1
ATOM 3503 C CA . LEU A 1 433 ? -18.906 31.124 37.507 1.00 77.56 433 LEU A CA 1
ATOM 3504 C C . LEU A 1 433 ? -17.760 32.023 37.984 1.00 77.56 433 LEU A C 1
ATOM 3506 O O . LEU A 1 433 ? -17.627 33.144 37.494 1.00 77.56 433 LEU A O 1
ATOM 3510 N N . GLU A 1 434 ? -16.933 31.547 38.914 1.00 75.56 434 GLU A N 1
ATOM 3511 C CA . GLU A 1 434 ? -15.715 32.241 39.333 1.00 75.56 434 GLU A CA 1
ATOM 3512 C C . GLU A 1 434 ? -14.653 32.213 38.234 1.00 75.56 434 GLU A C 1
ATOM 3514 O O . GLU A 1 434 ? -14.100 33.256 37.892 1.00 75.56 434 GLU A O 1
ATOM 3519 N N . MET A 1 435 ? -14.443 31.052 37.603 1.00 62.72 435 MET A N 1
ATOM 3520 C CA . MET A 1 435 ? -13.546 30.919 36.448 1.00 62.72 435 MET A CA 1
ATOM 3521 C C . MET A 1 435 ? -13.967 31.807 35.271 1.00 62.72 435 MET A C 1
ATOM 3523 O O . MET A 1 435 ? -13.116 32.379 34.597 1.00 62.72 435 MET A O 1
ATOM 3527 N N . LEU A 1 436 ? -15.274 31.956 35.041 1.00 67.50 436 LEU A N 1
ATOM 3528 C CA . LEU A 1 436 ? -15.824 32.842 34.009 1.00 67.50 436 LEU A CA 1
ATOM 3529 C C . LEU A 1 436 ? -15.770 34.333 34.393 1.00 67.50 436 LEU A C 1
ATOM 3531 O O . LEU A 1 436 ? -16.223 35.179 33.624 1.00 67.50 436 LEU A O 1
ATOM 3535 N N . GLY A 1 437 ? -15.263 34.673 35.584 1.00 69.44 437 GLY A N 1
ATOM 3536 C CA . GLY A 1 437 ? -15.189 36.049 36.075 1.00 69.44 437 GLY A CA 1
ATOM 3537 C C . GLY A 1 437 ? -16.552 36.675 36.387 1.00 69.44 437 GLY A C 1
ATOM 3538 O O . GLY A 1 437 ? -16.655 37.895 36.499 1.00 69.44 437 GLY A O 1
ATOM 3539 N N . VAL A 1 438 ? -17.607 35.865 36.525 1.00 76.62 438 VAL A N 1
ATOM 3540 C CA . VAL A 1 438 ? -18.965 36.319 36.874 1.00 76.62 438 VAL A CA 1
ATOM 3541 C C . VAL A 1 438 ? -19.062 36.595 38.376 1.00 76.62 438 VAL A C 1
ATOM 3543 O O . VAL A 1 438 ? -19.673 37.581 38.798 1.00 76.62 438 VAL A O 1
ATOM 3546 N N . VAL A 1 439 ? -18.422 35.754 39.192 1.00 79.38 439 VAL A N 1
ATOM 3547 C CA . VAL A 1 439 ? -18.276 35.932 40.645 1.00 79.38 439 VAL A CA 1
ATOM 3548 C C . VAL A 1 439 ? -16.794 35.978 41.019 1.00 79.38 439 VAL A C 1
ATOM 3550 O O . VAL A 1 439 ? -15.955 35.419 40.328 1.00 79.38 439 VAL A O 1
ATOM 3553 N N . GLY A 1 440 ? -16.456 36.685 42.089 1.00 74.88 440 GLY A N 1
ATOM 3554 C CA . GLY A 1 440 ? -15.094 36.768 42.604 1.00 74.88 440 GLY A CA 1
ATOM 3555 C C . GLY A 1 440 ? -14.748 35.590 43.514 1.00 74.88 440 GLY A C 1
ATOM 3556 O O . GLY A 1 440 ? -15.639 34.811 43.871 1.00 74.88 440 GLY A O 1
ATOM 3557 N N . PRO A 1 441 ? -13.477 35.491 43.933 1.00 71.19 441 PRO A N 1
ATOM 3558 C CA . PRO A 1 441 ? -13.024 34.451 44.844 1.00 71.19 441 PRO A CA 1
ATOM 3559 C C . PRO A 1 441 ? -13.794 34.438 46.164 1.00 71.19 441 PRO A C 1
ATOM 3561 O O . PRO A 1 441 ? -14.390 35.434 46.585 1.00 71.19 441 PRO A O 1
ATOM 3564 N N . PHE A 1 442 ? -13.837 33.269 46.808 1.00 63.66 442 PHE A N 1
ATOM 3565 C CA . PHE A 1 442 ? -14.581 33.081 48.054 1.00 63.66 442 PHE A CA 1
ATOM 3566 C C . PHE A 1 442 ? -13.970 33.875 49.214 1.00 63.66 442 PHE A C 1
ATOM 3568 O O . PHE A 1 442 ? -13.009 33.446 49.847 1.00 63.66 442 PHE A O 1
ATOM 3575 N N . GLU A 1 443 ? -14.601 35.002 49.537 1.00 64.31 443 GLU A N 1
ATOM 3576 C CA . GLU A 1 443 ? -14.378 35.773 50.758 1.00 64.31 443 GLU A CA 1
ATOM 3577 C C . GLU A 1 443 ? -15.617 35.631 51.661 1.00 64.31 443 GLU A C 1
ATOM 3579 O O . GLU A 1 443 ? -16.755 35.748 51.200 1.00 64.31 443 GLU A O 1
ATOM 3584 N N . MET A 1 444 ? -15.441 35.316 52.950 1.00 46.06 444 MET A N 1
ATOM 3585 C CA . MET A 1 444 ? -16.591 35.183 53.858 1.00 46.06 444 MET A CA 1
ATOM 3586 C C . MET A 1 444 ? -17.323 36.532 54.010 1.00 46.06 444 MET A C 1
ATOM 3588 O O . MET A 1 444 ? -16.658 37.542 54.240 1.00 46.06 444 MET A O 1
ATOM 3592 N N . PRO A 1 445 ? -18.675 36.573 53.948 1.00 50.09 445 PRO A N 1
ATOM 3593 C CA . PRO A 1 445 ? -19.599 35.436 54.046 1.00 50.09 445 PRO A CA 1
ATOM 3594 C C . PRO A 1 445 ? -20.099 34.847 52.705 1.00 50.09 445 PRO A C 1
ATOM 3596 O O . PRO A 1 445 ? -20.632 33.737 52.718 1.00 50.09 445 PRO A O 1
ATOM 3599 N N . HIS A 1 446 ? -19.928 35.524 51.561 1.00 62.78 446 HIS A N 1
ATOM 3600 C CA . HIS A 1 446 ? -20.316 35.050 50.218 1.00 62.78 446 HIS A CA 1
ATOM 3601 C C . HIS A 1 446 ? -19.389 35.628 49.134 1.00 62.78 446 HIS A C 1
ATOM 3603 O O . HIS A 1 446 ? -18.869 36.729 49.300 1.00 62.78 446 HIS A O 1
ATOM 3609 N N . ARG A 1 447 ? -19.259 34.937 47.986 1.00 77.56 447 ARG A N 1
ATOM 3610 C CA . ARG A 1 447 ? -18.542 35.463 46.807 1.00 77.56 447 ARG A CA 1
ATOM 3611 C C . ARG A 1 447 ? -19.134 36.811 46.386 1.00 77.56 447 ARG A C 1
ATOM 3613 O O . ARG A 1 447 ? -20.351 37.006 46.420 1.00 77.56 447 ARG A O 1
ATOM 3620 N N . LYS A 1 448 ? -18.284 37.750 45.976 1.00 79.25 448 LYS A N 1
ATOM 3621 C CA . LYS A 1 448 ? -18.742 39.032 45.431 1.00 79.25 448 LYS A CA 1
ATOM 3622 C C . LYS A 1 448 ? -19.179 38.834 43.983 1.00 79.25 448 LYS A C 1
ATOM 3624 O O . LYS A 1 448 ? -18.466 38.206 43.211 1.00 79.25 448 LYS A O 1
ATOM 3629 N N . LEU A 1 449 ? -20.334 39.367 43.600 1.00 79.81 449 LEU A N 1
ATOM 3630 C CA . LEU A 1 449 ? -20.759 39.350 42.203 1.00 79.81 449 LEU A CA 1
ATOM 3631 C C . LEU A 1 449 ? -19.951 40.406 41.428 1.00 79.81 449 LEU A C 1
ATOM 3633 O O . LEU A 1 449 ? -19.939 41.573 41.822 1.00 79.81 449 LEU A O 1
ATOM 3637 N N . LEU A 1 450 ? -19.235 39.989 40.381 1.00 77.75 450 LEU A N 1
ATOM 3638 C CA . LEU A 1 450 ? -18.376 40.869 39.576 1.00 77.75 450 LEU A CA 1
ATOM 3639 C C . LEU A 1 450 ? -19.113 41.426 38.355 1.00 77.75 450 LEU A C 1
ATOM 3641 O O . LEU A 1 450 ? -18.815 42.536 37.919 1.00 77.75 450 LEU A O 1
ATOM 3645 N N . ILE A 1 451 ? -20.098 40.684 37.844 1.00 77.75 451 ILE A N 1
ATOM 3646 C CA . ILE A 1 451 ? -20.967 41.105 36.741 1.00 77.75 451 ILE A CA 1
ATOM 3647 C C . ILE A 1 451 ? -22.382 41.299 37.273 1.00 77.75 451 ILE A C 1
ATOM 3649 O O . ILE A 1 451 ? -23.009 40.352 37.738 1.00 77.75 451 ILE A O 1
ATOM 3653 N N . THR A 1 452 ? -22.891 42.525 37.194 1.00 74.44 452 THR A N 1
ATOM 3654 C CA . THR A 1 452 ? -24.178 42.919 37.785 1.00 74.44 452 THR A CA 1
ATOM 3655 C C . THR A 1 452 ? -25.268 43.207 36.752 1.00 74.44 452 THR A C 1
ATOM 3657 O O . THR A 1 452 ? -26.384 43.553 37.136 1.00 74.44 452 THR A O 1
ATOM 3660 N N . ASP A 1 453 ? -24.988 43.049 35.455 1.00 76.94 453 ASP A N 1
ATOM 3661 C CA . ASP A 1 453 ? -25.947 43.299 34.380 1.00 76.94 453 ASP A CA 1
ATOM 3662 C C . ASP A 1 453 ? -26.006 42.153 33.350 1.00 76.94 453 ASP A C 1
ATOM 3664 O O . ASP A 1 453 ? -25.001 41.547 32.974 1.00 76.94 453 ASP A O 1
ATOM 3668 N N . ILE A 1 454 ? -27.231 41.827 32.917 1.00 71.06 454 ILE A N 1
ATOM 3669 C CA . ILE A 1 454 ? -27.519 40.706 32.006 1.00 71.06 454 ILE A CA 1
ATOM 3670 C C . ILE A 1 454 ? -26.899 40.897 30.606 1.00 71.06 454 ILE A C 1
ATOM 3672 O O . ILE A 1 454 ? -26.420 39.906 30.052 1.00 71.06 454 ILE A O 1
ATOM 3676 N N . PRO A 1 455 ? -26.881 42.103 30.000 1.00 71.06 455 PRO A N 1
ATOM 3677 C CA . PRO A 1 455 ? -26.219 42.315 28.713 1.00 71.06 455 PRO A CA 1
ATOM 3678 C C . PRO A 1 455 ? -24.729 41.965 28.744 1.00 71.06 455 PRO A C 1
ATOM 3680 O O . PRO A 1 455 ? -24.268 41.227 27.876 1.00 71.06 455 PRO A O 1
ATOM 3683 N N . ARG A 1 456 ? -23.998 42.397 29.778 1.00 66.69 456 ARG A N 1
ATOM 3684 C CA . ARG A 1 456 ? -22.572 42.093 29.935 1.00 66.69 456 ARG A CA 1
ATOM 3685 C C . ARG A 1 456 ? -22.311 40.634 30.289 1.00 66.69 456 ARG A C 1
ATOM 3687 O O . ARG A 1 456 ? -21.335 40.066 29.814 1.00 66.69 456 ARG A O 1
ATOM 3694 N N . LEU A 1 457 ? -23.210 39.987 31.038 1.00 70.94 457 LEU A N 1
ATOM 3695 C CA . LEU A 1 457 ? -23.166 38.532 31.230 1.00 70.94 457 LEU A CA 1
ATOM 3696 C C . LEU A 1 457 ? -23.308 37.793 29.889 1.00 70.94 457 LEU A C 1
ATOM 3698 O O . LEU A 1 457 ? -22.555 36.860 29.619 1.00 70.94 457 LEU A O 1
ATOM 3702 N N . LYS A 1 458 ? -24.246 38.216 29.033 1.00 65.88 458 LYS A N 1
ATOM 3703 C CA . LYS A 1 458 ? -24.420 37.642 27.691 1.00 65.88 458 LYS A CA 1
ATOM 3704 C C . LYS A 1 458 ? -23.230 37.923 26.783 1.00 65.88 458 LYS A C 1
ATOM 3706 O O . LYS A 1 458 ? -22.910 37.065 25.979 1.00 65.88 458 LYS A O 1
ATOM 3711 N N . GLU A 1 459 ? -22.567 39.068 26.918 1.00 64.62 459 GLU A N 1
ATOM 3712 C CA . GLU A 1 459 ? -21.334 39.388 26.188 1.00 64.62 459 GLU A CA 1
ATOM 3713 C C . GLU A 1 459 ? -20.172 38.484 26.619 1.00 64.62 459 GLU A C 1
ATOM 3715 O O . GLU A 1 459 ? -19.512 37.893 25.772 1.00 64.62 459 GLU A O 1
ATOM 3720 N N . VAL A 1 460 ? -19.970 38.291 27.926 1.00 61.34 460 VAL A N 1
ATOM 3721 C CA . VAL A 1 460 ? -18.934 37.392 28.465 1.00 61.34 460 VAL A CA 1
ATOM 3722 C C . VAL A 1 460 ? -19.191 35.938 28.060 1.00 61.34 460 VAL A C 1
ATOM 3724 O O . VAL A 1 460 ? -18.266 35.242 27.651 1.00 61.34 460 VAL A O 1
ATOM 3727 N N . LEU A 1 461 ? -20.449 35.490 28.096 1.00 58.66 461 LEU A N 1
ATOM 3728 C CA . LEU A 1 461 ? -20.832 34.142 27.666 1.00 58.66 461 LEU A CA 1
ATOM 3729 C C . LEU A 1 461 ? -20.822 33.973 26.142 1.00 58.66 461 LEU A C 1
ATOM 3731 O O . LEU A 1 461 ? -20.476 32.898 25.666 1.00 58.66 461 LEU A O 1
ATOM 3735 N N . ASN A 1 462 ? -21.163 35.007 25.367 1.00 52.62 462 ASN A N 1
ATOM 3736 C CA . ASN A 1 462 ? -21.029 34.968 23.912 1.00 52.62 462 ASN A CA 1
ATOM 3737 C C . ASN A 1 462 ? -19.561 34.935 23.515 1.00 52.62 462 ASN A C 1
ATOM 3739 O O . ASN A 1 462 ? -19.225 34.111 22.685 1.00 52.62 462 ASN A O 1
ATOM 3743 N N . ASN A 1 463 ? -18.688 35.720 24.151 1.00 50.38 463 ASN A N 1
ATOM 3744 C CA . ASN A 1 463 ? -17.243 35.653 23.923 1.00 50.38 463 ASN A CA 1
ATOM 3745 C C . ASN A 1 463 ? -16.655 34.282 24.303 1.00 50.38 463 ASN A C 1
ATOM 3747 O O . ASN A 1 463 ? -15.644 33.882 23.733 1.00 50.38 463 ASN A O 1
ATOM 3751 N N . TYR A 1 464 ? -17.302 33.549 25.218 1.00 47.41 464 TYR A N 1
ATOM 3752 C CA . TYR A 1 464 ? -16.981 32.154 25.533 1.00 47.41 464 TYR A CA 1
ATOM 3753 C C . TYR A 1 464 ? -17.537 31.168 24.482 1.00 47.41 464 TYR A C 1
ATOM 3755 O O . TYR A 1 464 ? -16.827 30.265 24.063 1.00 47.41 464 TYR A O 1
ATOM 3763 N N . ASN A 1 465 ? -18.769 31.368 23.992 1.00 39.44 465 ASN A N 1
ATOM 3764 C CA . ASN A 1 465 ? -19.402 30.544 22.945 1.00 39.44 465 ASN A CA 1
ATOM 3765 C C . ASN A 1 465 ? -18.889 30.830 21.517 1.00 39.44 465 ASN A C 1
ATOM 3767 O O . ASN A 1 465 ? -19.096 30.009 20.627 1.00 39.44 465 ASN A O 1
ATOM 3771 N N . THR A 1 466 ? -18.255 31.983 21.276 1.00 34.81 466 THR A N 1
ATOM 3772 C CA . THR A 1 466 ? -17.579 32.343 20.017 1.00 34.81 466 THR A CA 1
ATOM 3773 C C . THR A 1 466 ? -16.089 32.025 20.042 1.00 34.81 466 THR A C 1
ATOM 3775 O O . THR A 1 466 ? -15.394 32.325 19.072 1.00 34.81 466 THR A O 1
ATOM 3778 N N . GLN A 1 467 ? -15.582 31.395 21.107 1.00 32.38 467 GLN A N 1
ATOM 3779 C CA . GLN A 1 467 ? -14.394 30.575 20.933 1.00 32.38 467 GLN A CA 1
ATOM 3780 C C . GLN A 1 467 ? -14.820 29.407 20.039 1.00 32.38 467 GLN A C 1
ATOM 3782 O O . GLN A 1 467 ? -15.745 28.680 20.413 1.00 32.38 467 GLN A O 1
ATOM 3787 N N . PRO A 1 468 ? -14.225 29.228 18.844 1.00 30.45 468 PRO A N 1
ATOM 3788 C CA . PRO A 1 468 ? -14.404 27.974 18.136 1.00 30.45 468 PRO A CA 1
ATOM 3789 C C . PRO A 1 468 ? -14.061 26.872 19.133 1.00 30.45 468 PRO A C 1
ATOM 3791 O O . PRO A 1 468 ? -13.092 27.016 19.884 1.00 30.45 468 PRO A O 1
ATOM 3794 N N . ARG A 1 469 ? -14.872 25.806 19.171 1.00 33.44 469 ARG A N 1
ATOM 3795 C CA . ARG A 1 469 ? -14.428 24.541 19.751 1.00 33.44 469 ARG A CA 1
ATOM 3796 C C . ARG A 1 469 ? -13.079 24.270 19.099 1.00 33.44 469 ARG A C 1
ATOM 3798 O O . ARG A 1 469 ? -13.018 23.831 17.955 1.00 33.44 469 ARG A O 1
ATOM 3805 N N . LEU A 1 470 ? -12.005 24.574 19.821 1.00 35.50 470 LEU A N 1
ATOM 3806 C CA . LEU A 1 470 ? -10.825 23.757 19.745 1.00 35.50 470 LEU A CA 1
ATOM 3807 C C . LEU A 1 470 ? -11.416 22.378 19.986 1.00 35.50 470 LEU A C 1
ATOM 3809 O O . LEU A 1 470 ? -11.982 22.118 21.052 1.00 35.50 470 LEU A O 1
ATOM 3813 N N . LEU A 1 471 ? -11.397 21.536 18.955 1.00 34.38 471 LEU A N 1
ATOM 3814 C CA . LEU A 1 471 ? -11.275 20.118 19.212 1.00 34.38 471 LEU A CA 1
ATOM 3815 C C . LEU A 1 471 ? -10.233 20.086 20.352 1.00 34.38 471 LEU A C 1
ATOM 3817 O O . LEU A 1 471 ? -9.160 20.683 20.225 1.00 34.38 471 LEU A O 1
ATOM 3821 N N . GLU A 1 472 ? -10.583 19.573 21.530 1.00 38.47 472 GLU A N 1
ATOM 3822 C CA . GLU A 1 472 ? -9.568 19.110 22.473 1.00 38.47 472 GLU A CA 1
ATOM 3823 C C . GLU A 1 472 ? -9.414 17.636 22.116 1.00 38.47 472 GLU A C 1
ATOM 3825 O O . GLU A 1 472 ? -10.045 16.775 22.732 1.00 38.47 472 GLU A O 1
ATOM 3830 N N . PRO A 1 473 ? -8.678 17.329 21.041 1.00 41.94 473 PRO A N 1
ATOM 3831 C CA . PRO A 1 473 ? -8.376 15.971 20.703 1.00 41.94 473 PRO A CA 1
ATOM 3832 C C . PRO A 1 473 ? -7.635 15.398 21.895 1.00 41.94 473 PRO A C 1
ATOM 3834 O O . PRO A 1 473 ? -6.622 15.932 22.357 1.00 41.94 473 PRO A O 1
ATOM 3837 N N . SER A 1 474 ? -8.158 14.300 22.420 1.00 43.22 474 SER A N 1
ATOM 3838 C CA . SER A 1 474 ? -7.368 13.423 23.258 1.00 43.22 474 SER A CA 1
ATOM 3839 C C . SER A 1 474 ? -6.299 12.817 22.352 1.00 43.22 474 SER A C 1
ATOM 3841 O O . SER A 1 474 ? -6.474 11.710 21.844 1.00 43.22 474 SER A O 1
ATOM 3843 N N . PHE A 1 475 ? -5.223 13.568 22.092 1.00 50.12 475 PHE A N 1
ATOM 3844 C CA . PHE A 1 475 ? -4.017 13.072 21.439 1.00 50.12 475 PHE A CA 1
ATOM 3845 C C . PHE A 1 475 ? -3.414 12.024 22.362 1.00 50.12 475 PHE A C 1
ATOM 3847 O O . PHE A 1 475 ? -2.607 12.301 23.246 1.00 50.12 475 PHE A O 1
ATOM 3854 N N . THR A 1 476 ? -3.917 10.815 22.196 1.00 52.84 476 THR A N 1
ATOM 3855 C CA . THR A 1 476 ? -3.409 9.605 22.810 1.00 52.84 476 THR A CA 1
ATOM 3856 C C . THR A 1 476 ? -2.217 9.122 21.994 1.00 52.84 476 THR A C 1
ATOM 3858 O O . THR A 1 476 ? -2.087 9.444 20.810 1.00 52.84 476 THR A O 1
ATOM 3861 N N . ASP A 1 477 ? -1.353 8.314 22.600 1.00 53.59 477 ASP A N 1
ATOM 3862 C CA . ASP A 1 477 ? -0.256 7.674 21.866 1.00 53.59 477 ASP A CA 1
ATOM 3863 C C . ASP A 1 477 ? -0.787 6.817 20.693 1.00 53.59 477 ASP A C 1
ATOM 3865 O O . ASP A 1 477 ? -0.161 6.748 19.635 1.00 53.59 477 ASP A O 1
ATOM 3869 N N . ASP A 1 478 ? -1.998 6.260 20.824 1.00 54.31 478 ASP A N 1
ATOM 3870 C CA . ASP A 1 478 ? -2.693 5.510 19.769 1.00 54.31 478 ASP A CA 1
ATOM 3871 C C . ASP A 1 478 ? -3.001 6.375 18.534 1.00 54.31 478 ASP A C 1
ATOM 3873 O O . ASP A 1 478 ? -2.803 5.950 17.394 1.00 54.31 478 ASP A O 1
ATOM 3877 N N . TYR A 1 479 ? -3.438 7.619 18.746 1.00 61.31 479 TYR A N 1
ATOM 3878 C CA . TYR A 1 479 ? -3.706 8.578 17.670 1.00 61.31 479 TYR A CA 1
ATOM 3879 C C . TYR A 1 479 ? -2.445 8.899 16.858 1.00 61.31 479 TYR A C 1
ATOM 3881 O O . TYR A 1 479 ? -2.463 9.055 15.636 1.00 61.31 479 TYR A O 1
ATOM 3889 N N . TYR A 1 480 ? -1.320 8.962 17.552 1.00 61.53 480 TYR A N 1
ATOM 3890 C CA . TYR A 1 480 ? -0.038 9.259 16.955 1.00 61.53 480 TYR A CA 1
ATOM 3891 C C . TYR A 1 480 ? 0.551 8.084 16.156 1.00 61.53 480 TYR A C 1
ATOM 3893 O O . TYR A 1 480 ? 1.110 8.287 15.075 1.00 61.53 480 TYR A O 1
ATOM 3901 N N . ILE A 1 481 ? 0.348 6.848 16.616 1.00 61.97 481 ILE A N 1
ATOM 3902 C CA . ILE A 1 481 ? 0.679 5.639 15.843 1.00 61.97 481 ILE A CA 1
ATOM 3903 C C . ILE A 1 481 ? -0.113 5.613 14.525 1.00 61.97 481 ILE A C 1
ATOM 3905 O O . ILE A 1 481 ? 0.450 5.324 13.467 1.00 61.97 481 ILE A O 1
ATOM 3909 N N . LEU A 1 482 ? -1.395 5.990 14.557 1.00 63.16 482 LEU A N 1
ATOM 3910 C CA . LEU A 1 482 ? -2.223 6.085 13.349 1.00 63.16 482 LEU A CA 1
ATOM 3911 C C . LEU A 1 482 ? -1.687 7.134 12.362 1.00 63.16 482 LEU A C 1
ATOM 3913 O O . LEU A 1 482 ? -1.648 6.883 11.156 1.00 63.16 482 LEU A O 1
ATOM 3917 N N . LEU A 1 483 ? -1.217 8.286 12.853 1.00 67.31 483 LEU A N 1
ATOM 3918 C CA . LEU A 1 483 ? -0.576 9.306 12.014 1.00 67.31 483 LEU A CA 1
ATOM 3919 C C . LEU A 1 483 ? 0.696 8.786 11.336 1.00 67.31 483 LEU A C 1
ATOM 3921 O O . LEU A 1 483 ? 0.892 9.029 10.145 1.00 67.31 483 LEU A O 1
ATOM 3925 N N . GLN A 1 484 ? 1.548 8.054 12.059 1.00 65.38 484 GLN A N 1
ATOM 3926 C CA . GLN A 1 484 ? 2.752 7.438 11.488 1.00 65.38 484 GLN A CA 1
ATOM 3927 C C . GLN A 1 484 ? 2.415 6.436 10.384 1.00 65.38 484 GLN A C 1
ATOM 3929 O O . GLN A 1 484 ? 3.076 6.405 9.341 1.00 65.38 484 GLN A O 1
ATOM 3934 N N . GLU A 1 485 ? 1.395 5.609 10.613 1.00 67.06 485 GLU A N 1
ATOM 3935 C CA . GLU A 1 485 ? 0.956 4.610 9.647 1.00 67.06 485 GLU A CA 1
ATOM 3936 C C . GLU A 1 485 ? 0.449 5.280 8.366 1.00 67.06 485 GLU A C 1
ATOM 3938 O O . GLU A 1 485 ? 0.863 4.905 7.265 1.00 67.06 485 GLU A O 1
ATOM 3943 N N . VAL A 1 486 ? -0.362 6.334 8.503 1.00 71.44 486 VAL A N 1
ATOM 3944 C CA . VAL A 1 486 ? -0.843 7.128 7.367 1.00 71.44 486 VAL A CA 1
ATOM 3945 C C . VAL A 1 486 ? 0.303 7.830 6.650 1.00 71.44 486 VAL A C 1
ATOM 3947 O O . VAL A 1 486 ? 0.354 7.777 5.426 1.00 71.44 486 VAL A O 1
ATOM 3950 N N . ALA A 1 487 ? 1.273 8.402 7.366 1.00 68.88 487 ALA A N 1
ATOM 3951 C CA . ALA A 1 487 ? 2.448 9.028 6.760 1.00 68.88 487 ALA A CA 1
ATOM 3952 C C . ALA A 1 487 ? 3.276 8.034 5.927 1.00 68.88 487 ALA A C 1
ATOM 3954 O O . ALA A 1 487 ? 3.721 8.345 4.819 1.00 68.88 487 ALA A O 1
ATOM 3955 N N . LYS A 1 488 ? 3.454 6.808 6.437 1.00 71.12 488 LYS A N 1
ATOM 3956 C CA . LYS A 1 488 ? 4.161 5.724 5.742 1.00 71.12 488 LYS A CA 1
ATOM 3957 C C . LYS A 1 488 ? 3.405 5.263 4.496 1.00 71.12 488 LYS A C 1
ATOM 3959 O O . LYS A 1 488 ? 4.021 5.083 3.442 1.00 71.12 488 LYS A O 1
ATOM 3964 N N . GLN A 1 489 ? 2.087 5.087 4.605 1.00 72.88 489 GLN A N 1
ATOM 3965 C CA . GLN A 1 489 ? 1.225 4.755 3.469 1.00 72.88 489 GLN A CA 1
ATOM 3966 C C . GLN A 1 489 ? 1.304 5.856 2.409 1.00 72.88 489 GLN A C 1
ATOM 3968 O O . GLN A 1 489 ? 1.604 5.559 1.257 1.00 72.88 489 GLN A O 1
ATOM 3973 N N . PHE A 1 490 ? 1.168 7.122 2.808 1.00 78.88 490 PHE A N 1
ATOM 3974 C CA . PHE A 1 490 ? 1.249 8.275 1.910 1.00 78.88 490 PHE A CA 1
ATOM 3975 C C . PHE A 1 490 ? 2.588 8.315 1.158 1.00 78.88 490 PHE A C 1
ATOM 3977 O O . PHE A 1 490 ? 2.607 8.377 -0.069 1.00 78.88 490 PHE A O 1
ATOM 3984 N N . SER A 1 491 ? 3.716 8.201 1.869 1.00 72.44 491 SER A N 1
ATOM 3985 C CA . SER A 1 491 ? 5.055 8.188 1.258 1.00 72.44 491 SER A CA 1
ATOM 3986 C C . SER A 1 491 ? 5.231 7.036 0.258 1.00 72.44 491 SER A C 1
ATOM 3988 O O . SER A 1 491 ? 5.812 7.218 -0.814 1.00 72.44 491 SER A O 1
ATOM 3990 N N . THR A 1 492 ? 4.662 5.866 0.566 1.00 78.75 492 THR A N 1
ATOM 3991 C CA . THR A 1 492 ? 4.670 4.706 -0.334 1.00 78.75 492 THR A CA 1
ATOM 3992 C C . THR A 1 492 ? 3.902 5.010 -1.621 1.00 78.75 492 THR A C 1
ATOM 3994 O O . THR A 1 492 ? 4.441 4.806 -2.707 1.00 78.75 492 THR A O 1
ATOM 3997 N N . VAL A 1 493 ? 2.687 5.558 -1.524 1.00 81.25 493 VAL A N 1
ATOM 3998 C CA . VAL A 1 493 ? 1.868 5.919 -2.696 1.00 81.25 493 VAL A CA 1
ATOM 3999 C C . VAL A 1 493 ? 2.563 6.980 -3.550 1.00 81.25 493 VAL A C 1
ATOM 4001 O O . VAL A 1 493 ? 2.650 6.837 -4.766 1.00 81.25 493 VAL A O 1
ATOM 4004 N N . ILE A 1 494 ? 3.142 8.001 -2.919 1.00 79.25 494 ILE A N 1
ATOM 4005 C CA . ILE A 1 494 ? 3.869 9.066 -3.617 1.00 79.25 494 ILE A CA 1
ATOM 4006 C C . ILE A 1 494 ? 5.099 8.537 -4.344 1.00 79.25 494 ILE A C 1
ATOM 4008 O O . ILE A 1 494 ? 5.301 8.865 -5.510 1.00 79.25 494 ILE A O 1
ATOM 4012 N N . SER A 1 495 ? 5.881 7.656 -3.717 1.00 77.38 495 SER A N 1
ATOM 4013 C CA . SER A 1 495 ? 7.025 7.035 -4.393 1.00 77.38 495 SER A CA 1
ATOM 4014 C C . SER A 1 495 ? 6.617 6.196 -5.610 1.00 77.38 495 SER A C 1
ATOM 4016 O O . SER A 1 495 ? 7.313 6.241 -6.624 1.00 77.38 495 SER A O 1
ATOM 4018 N N . LYS A 1 496 ? 5.467 5.502 -5.558 1.00 82.00 496 LYS A N 1
ATOM 4019 C CA . LYS A 1 496 ? 4.906 4.786 -6.715 1.00 82.00 496 LYS A CA 1
ATOM 4020 C C . LYS A 1 496 ? 4.521 5.748 -7.844 1.00 82.00 496 LYS A C 1
ATOM 4022 O O . LYS A 1 496 ? 4.922 5.511 -8.979 1.00 82.00 496 LYS A O 1
ATOM 4027 N N . ILE A 1 497 ? 3.824 6.846 -7.536 1.00 78.50 497 ILE A N 1
ATOM 4028 C CA . ILE A 1 497 ? 3.427 7.864 -8.528 1.00 78.50 497 ILE A CA 1
ATOM 4029 C C . ILE A 1 497 ? 4.662 8.505 -9.176 1.00 78.50 497 ILE A C 1
ATOM 4031 O O . ILE A 1 497 ? 4.724 8.633 -10.394 1.00 78.50 497 ILE A O 1
ATOM 4035 N N . ILE A 1 498 ? 5.678 8.854 -8.381 1.00 74.62 498 ILE A N 1
ATOM 4036 C CA . ILE A 1 498 ? 6.934 9.440 -8.879 1.00 74.62 498 ILE A CA 1
ATOM 4037 C C . ILE A 1 498 ? 7.711 8.449 -9.757 1.00 74.62 498 ILE A C 1
ATOM 4039 O O . ILE A 1 498 ? 8.409 8.853 -10.684 1.00 74.62 498 ILE A O 1
ATOM 4043 N N . SER A 1 499 ? 7.607 7.146 -9.484 1.00 78.38 499 SER A N 1
ATOM 4044 C CA . SER A 1 499 ? 8.263 6.122 -10.303 1.00 78.38 499 SER A CA 1
ATOM 4045 C C . SER A 1 499 ? 7.598 5.899 -11.669 1.00 78.38 499 SER A C 1
ATOM 4047 O O . SER A 1 499 ? 8.208 5.282 -12.545 1.00 78.38 499 SER A O 1
ATOM 4049 N N . ASP A 1 500 ? 6.384 6.419 -11.876 1.00 78.31 500 ASP A N 1
ATOM 4050 C CA . ASP A 1 500 ? 5.605 6.242 -13.100 1.00 78.31 500 ASP A CA 1
ATOM 4051 C C . ASP A 1 500 ? 5.907 7.334 -14.139 1.00 78.31 500 ASP A C 1
ATOM 4053 O O . ASP A 1 500 ? 5.296 8.404 -14.182 1.00 78.31 500 ASP A O 1
ATOM 4057 N N . ARG A 1 501 ? 6.902 7.066 -14.992 1.00 71.94 501 ARG A N 1
ATOM 4058 C CA . ARG A 1 501 ? 7.366 8.032 -16.002 1.00 71.94 501 ARG A CA 1
ATOM 4059 C C . ARG A 1 501 ? 6.311 8.359 -17.057 1.00 71.94 501 ARG A C 1
ATOM 4061 O O . ARG A 1 501 ? 6.293 9.483 -17.555 1.00 71.94 501 ARG A O 1
ATOM 4068 N N . ASP A 1 502 ? 5.437 7.411 -17.387 1.00 70.81 502 ASP A N 1
ATOM 4069 C CA . ASP A 1 502 ? 4.386 7.619 -18.384 1.00 70.81 502 ASP A CA 1
ATOM 4070 C C . ASP A 1 502 ? 3.333 8.597 -17.861 1.00 70.81 502 ASP A C 1
ATOM 4072 O O . ASP A 1 502 ? 2.899 9.492 -18.592 1.00 70.81 502 ASP A O 1
ATOM 4076 N N . PHE A 1 503 ? 2.961 8.476 -16.584 1.00 74.06 503 PHE A N 1
ATOM 4077 C CA . PHE A 1 503 ? 2.090 9.439 -15.919 1.00 74.06 503 PHE A CA 1
ATOM 4078 C C . PHE A 1 503 ? 2.721 10.838 -15.855 1.00 74.06 503 PHE A C 1
ATOM 4080 O O . PHE A 1 503 ? 2.091 11.797 -16.303 1.00 74.06 503 PHE A O 1
ATOM 4087 N N . LEU A 1 504 ? 3.971 10.957 -15.383 1.00 71.38 504 LEU A N 1
ATOM 4088 C CA . LEU A 1 504 ? 4.681 12.243 -15.269 1.00 71.38 504 LEU A CA 1
ATOM 4089 C C . LEU A 1 504 ? 4.773 12.987 -16.613 1.00 71.38 504 LEU A C 1
ATOM 4091 O O . LEU A 1 504 ? 4.520 14.193 -16.679 1.00 71.38 504 LEU A O 1
ATOM 4095 N N . ASN A 1 505 ? 5.044 12.256 -17.697 1.00 68.12 505 ASN A N 1
ATOM 4096 C CA . ASN A 1 505 ? 5.082 12.811 -19.048 1.00 68.12 505 ASN A CA 1
ATOM 4097 C C . ASN A 1 505 ? 3.701 13.298 -19.521 1.00 68.12 505 ASN A C 1
ATOM 4099 O O . ASN A 1 505 ? 3.601 14.374 -20.115 1.00 68.12 505 ASN A O 1
ATOM 4103 N N . LYS A 1 506 ? 2.623 12.546 -19.248 1.00 66.19 506 LYS A N 1
ATOM 4104 C CA . LYS A 1 506 ? 1.244 12.930 -19.621 1.00 66.19 506 LYS A CA 1
ATOM 4105 C C . LYS A 1 506 ? 0.783 14.215 -18.937 1.00 66.19 506 LYS A C 1
ATOM 4107 O O . LYS A 1 506 ? 0.045 14.985 -19.547 1.00 66.19 506 LYS A O 1
ATOM 4112 N N . ILE A 1 507 ? 1.231 14.456 -17.706 1.00 63.47 507 ILE A N 1
ATOM 4113 C CA . ILE A 1 507 ? 0.940 15.689 -16.963 1.00 63.47 507 ILE A CA 1
ATOM 4114 C C . ILE A 1 507 ? 1.967 16.800 -17.226 1.00 63.47 507 ILE A C 1
ATOM 4116 O O . ILE A 1 507 ? 1.912 17.832 -16.578 1.00 63.47 507 ILE A O 1
ATOM 4120 N N . GLY A 1 508 ? 2.884 16.640 -18.187 1.00 58.78 508 GLY A N 1
ATOM 4121 C CA . GLY A 1 508 ? 3.789 17.707 -18.630 1.00 58.78 508 GLY A CA 1
ATOM 4122 C C . GLY A 1 508 ? 4.958 18.019 -17.689 1.00 58.78 508 GLY A C 1
ATOM 4123 O O . GLY A 1 508 ? 5.544 19.097 -17.795 1.00 58.78 508 GLY A O 1
ATOM 4124 N N . ILE A 1 509 ? 5.325 17.094 -16.797 1.00 61.94 509 ILE A N 1
ATOM 4125 C CA . ILE A 1 509 ? 6.540 17.182 -15.975 1.00 61.94 509 ILE A CA 1
ATOM 4126 C C . ILE A 1 509 ? 7.694 16.572 -16.792 1.00 61.94 509 ILE A C 1
ATOM 4128 O O . ILE A 1 509 ? 7.739 15.364 -17.003 1.00 61.94 509 ILE A O 1
ATOM 4132 N N . ALA A 1 510 ? 8.587 17.415 -17.323 1.00 46.16 510 ALA A N 1
ATOM 4133 C CA . ALA A 1 510 ? 9.624 17.017 -18.283 1.00 46.16 510 ALA A CA 1
ATOM 4134 C C . ALA A 1 510 ? 10.786 16.213 -17.656 1.00 46.16 510 ALA A C 1
ATOM 4136 O O . ALA A 1 510 ? 11.125 16.398 -16.489 1.00 46.16 510 ALA A O 1
ATOM 4137 N N . GLU A 1 511 ? 11.476 15.411 -18.482 1.00 41.66 511 GLU A N 1
ATOM 4138 C CA . GLU A 1 511 ? 12.586 14.496 -18.126 1.00 41.66 511 GLU A CA 1
ATOM 4139 C C . GLU A 1 511 ? 13.780 15.121 -17.363 1.00 41.66 511 GLU A C 1
ATOM 4141 O O . GLU A 1 511 ? 14.616 14.384 -16.848 1.00 41.66 511 GLU A O 1
ATOM 4146 N N . ASN A 1 512 ? 13.864 16.455 -17.267 1.00 38.06 512 ASN A N 1
ATOM 4147 C CA . ASN A 1 512 ? 14.977 17.196 -16.653 1.00 38.06 512 ASN A CA 1
ATOM 4148 C C . ASN A 1 512 ? 14.607 17.961 -15.365 1.00 38.06 512 ASN A C 1
ATOM 4150 O O . ASN A 1 512 ? 15.434 18.712 -14.852 1.00 38.06 512 ASN A O 1
ATOM 4154 N N . SER A 1 513 ? 13.384 17.815 -14.853 1.00 45.00 513 SER A N 1
ATOM 4155 C CA . SER A 1 513 ? 13.007 18.300 -13.519 1.00 45.00 513 SER A CA 1
ATOM 4156 C C . SER A 1 513 ? 12.898 17.118 -12.566 1.00 45.00 513 SER A C 1
ATOM 4158 O O . SER A 1 513 ? 12.329 16.097 -12.952 1.00 45.00 513 SER A O 1
ATOM 4160 N N . ASP A 1 514 ? 13.411 17.248 -11.341 1.00 46.94 514 ASP A N 1
ATOM 4161 C CA . ASP A 1 514 ? 13.245 16.246 -10.287 1.00 46.94 514 ASP A CA 1
ATOM 4162 C C . ASP A 1 514 ? 11.743 16.025 -10.036 1.00 46.94 514 ASP A C 1
ATOM 4164 O O . ASP A 1 514 ? 11.102 16.744 -9.273 1.00 46.94 514 ASP A O 1
ATOM 4168 N N . GLY A 1 515 ? 11.145 15.029 -10.705 1.00 45.88 515 GLY A N 1
ATOM 4169 C CA . GLY A 1 515 ? 9.711 14.710 -10.612 1.00 45.88 515 GLY A CA 1
ATOM 4170 C C . GLY A 1 515 ? 9.243 14.414 -9.182 1.00 45.88 515 GLY A C 1
ATOM 4171 O O . GLY A 1 515 ? 8.045 14.439 -8.899 1.00 45.88 515 GLY A O 1
ATOM 4172 N N . TYR A 1 516 ? 10.199 14.195 -8.275 1.00 51.09 516 TYR A N 1
ATOM 4173 C CA . TYR A 1 516 ? 9.996 14.094 -6.839 1.00 51.09 516 TYR A CA 1
ATOM 4174 C C . TYR A 1 516 ? 9.407 15.376 -6.231 1.00 51.09 516 TYR A C 1
ATOM 4176 O O . TYR A 1 516 ? 8.469 15.293 -5.436 1.00 51.09 516 TYR A O 1
ATOM 4184 N N . ASP A 1 517 ? 9.888 16.551 -6.635 1.00 59.22 517 ASP A N 1
ATOM 4185 C CA . ASP A 1 517 ? 9.493 17.818 -6.019 1.00 59.22 517 ASP A CA 1
ATOM 4186 C C . ASP A 1 517 ? 8.087 18.222 -6.458 1.00 59.22 517 ASP A C 1
ATOM 4188 O O . ASP A 1 517 ? 7.244 18.543 -5.624 1.00 59.22 517 ASP A O 1
ATOM 4192 N N . ALA A 1 518 ? 7.778 18.111 -7.752 1.00 63.97 518 ALA A N 1
ATOM 4193 C CA . ALA A 1 518 ? 6.481 18.508 -8.297 1.00 63.97 518 ALA A CA 1
ATOM 4194 C C . ALA A 1 518 ? 5.311 17.721 -7.676 1.00 63.97 518 ALA A C 1
ATOM 4196 O O . ALA A 1 518 ? 4.359 18.323 -7.179 1.00 63.97 518 ALA A O 1
ATOM 4197 N N . ILE A 1 519 ? 5.393 16.386 -7.634 1.00 72.44 519 ILE A N 1
ATOM 4198 C CA . ILE A 1 519 ? 4.347 15.535 -7.035 1.00 72.44 519 ILE A CA 1
ATOM 4199 C C . ILE A 1 519 ? 4.234 15.768 -5.522 1.00 72.44 519 ILE A C 1
ATOM 4201 O O . ILE A 1 519 ? 3.128 15.779 -4.968 1.00 72.44 519 ILE A O 1
ATOM 4205 N N . SER A 1 520 ? 5.362 16.016 -4.853 1.00 71.19 520 SER A N 1
ATOM 4206 C CA . SER A 1 520 ? 5.376 16.356 -3.432 1.00 71.19 520 SER A CA 1
ATOM 4207 C C . SER A 1 520 ? 4.672 17.690 -3.170 1.00 71.19 520 SER A C 1
ATOM 4209 O O . SER A 1 520 ? 3.778 17.734 -2.329 1.00 71.19 520 SER A O 1
ATOM 4211 N N . TYR A 1 521 ? 4.961 18.742 -3.945 1.00 69.62 521 TYR A N 1
ATOM 4212 C CA . TYR A 1 521 ? 4.272 20.036 -3.852 1.00 69.62 521 TYR A CA 1
ATOM 4213 C C . TYR A 1 521 ? 2.765 19.929 -4.108 1.00 69.62 521 TYR A C 1
ATOM 4215 O O . TYR A 1 521 ? 1.979 20.544 -3.387 1.00 69.62 521 TYR A O 1
ATOM 4223 N N . CYS A 1 522 ? 2.340 19.117 -5.080 1.00 75.75 522 CYS A N 1
ATOM 4224 C CA . CYS A 1 522 ? 0.914 18.880 -5.314 1.00 75.75 522 CYS A CA 1
ATOM 4225 C C . CYS A 1 522 ? 0.243 18.211 -4.107 1.00 75.75 522 CYS A C 1
ATOM 4227 O O . CYS A 1 522 ? -0.868 18.571 -3.730 1.00 75.75 522 CYS A O 1
ATOM 4229 N N . SER A 1 523 ? 0.955 17.298 -3.446 1.00 78.56 523 SER A N 1
ATOM 4230 C CA . SER A 1 523 ? 0.456 16.621 -2.248 1.00 78.56 523 SER A CA 1
ATOM 4231 C C . SER A 1 523 ? 0.333 17.535 -1.037 1.00 78.56 523 SER A C 1
ATOM 4233 O O . SER A 1 523 ? -0.607 17.392 -0.256 1.00 78.56 523 SER A O 1
ATOM 4235 N N . LEU A 1 524 ? 1.252 18.493 -0.888 1.00 77.56 524 LEU A N 1
ATOM 4236 C CA . LEU A 1 524 ? 1.150 19.539 0.133 1.00 77.56 524 LEU A CA 1
ATOM 4237 C C . LEU A 1 524 ? -0.094 20.389 -0.062 1.00 77.56 524 LEU A C 1
ATOM 4239 O O . LEU A 1 524 ? -0.833 20.630 0.890 1.00 77.56 524 LEU A O 1
ATOM 4243 N N . PHE A 1 525 ? -0.319 20.821 -1.302 1.00 79.25 525 PHE A N 1
ATOM 4244 C CA . PHE A 1 525 ? -1.485 21.610 -1.666 1.00 79.25 525 PHE A CA 1
ATOM 4245 C C . PHE A 1 525 ? -2.781 20.859 -1.322 1.00 79.25 525 PHE A C 1
ATOM 4247 O O . PHE A 1 525 ? -3.654 21.418 -0.659 1.00 79.25 525 PHE A O 1
ATOM 4254 N N . ASP A 1 526 ? -2.877 19.574 -1.674 1.00 84.94 526 ASP A N 1
ATOM 4255 C CA . ASP A 1 526 ? -4.064 18.753 -1.407 1.00 84.94 526 ASP A CA 1
ATOM 4256 C C . ASP A 1 526 ? -4.345 18.566 0.089 1.00 84.94 526 ASP A C 1
ATOM 4258 O O . ASP A 1 526 ? -5.477 18.757 0.547 1.00 84.94 526 ASP A O 1
ATOM 4262 N N . LEU A 1 527 ? -3.310 18.268 0.881 1.00 86.06 527 LEU A N 1
ATOM 4263 C CA . LEU A 1 527 ? -3.424 18.152 2.338 1.00 86.06 527 LEU A CA 1
ATOM 4264 C C . LEU A 1 527 ? -3.819 19.478 2.995 1.00 86.06 527 LEU A C 1
ATOM 4266 O O . LEU A 1 527 ? -4.644 19.494 3.911 1.00 86.06 527 LEU A O 1
ATOM 4270 N N . PHE A 1 528 ? -3.272 20.597 2.518 1.00 83.12 528 PHE A N 1
ATOM 4271 C CA . PHE A 1 528 ? -3.602 21.922 3.036 1.00 83.12 528 PHE A CA 1
ATOM 4272 C C . PHE A 1 528 ? -5.060 22.304 2.752 1.00 83.12 528 PHE A C 1
ATOM 4274 O O . PHE A 1 528 ? -5.750 22.835 3.626 1.00 83.12 528 PHE A O 1
ATOM 4281 N N . LYS A 1 529 ? -5.569 21.997 1.552 1.00 83.75 529 LYS A N 1
ATOM 4282 C CA . LYS A 1 529 ? -6.979 22.231 1.202 1.00 83.75 529 LYS A CA 1
ATOM 4283 C C . LYS A 1 529 ? -7.924 21.438 2.097 1.00 83.75 529 LYS A C 1
ATOM 4285 O O . LYS A 1 529 ? -8.915 21.995 2.564 1.00 83.75 529 LYS A O 1
ATOM 4290 N N . ILE A 1 530 ? -7.594 20.181 2.394 1.00 84.62 530 ILE A N 1
ATOM 4291 C CA . ILE A 1 530 ? -8.354 19.360 3.345 1.00 84.62 530 ILE A CA 1
ATOM 4292 C C . ILE A 1 530 ? -8.307 19.967 4.753 1.00 84.62 530 ILE A C 1
ATOM 4294 O O . ILE A 1 530 ? -9.355 20.113 5.382 1.00 84.62 530 ILE A O 1
ATOM 4298 N N . LEU A 1 531 ? -7.130 20.394 5.224 1.00 83.44 531 LEU A N 1
ATOM 4299 C CA . LEU A 1 531 ? -6.975 21.041 6.531 1.00 83.44 531 LEU A CA 1
ATOM 4300 C C . LEU A 1 531 ? -7.850 22.299 6.659 1.00 83.44 531 LEU A C 1
ATOM 4302 O O . LEU A 1 531 ? -8.501 22.482 7.683 1.00 83.44 531 LEU A O 1
ATOM 4306 N N . LYS A 1 532 ? -7.924 23.137 5.618 1.00 79.38 532 LYS A N 1
ATOM 4307 C CA . LYS A 1 532 ? -8.769 24.348 5.598 1.00 79.38 532 LYS A CA 1
ATOM 4308 C C . LYS A 1 532 ? -10.274 24.066 5.599 1.00 79.38 532 LYS A C 1
ATOM 4310 O O . LYS A 1 532 ? -11.043 24.917 6.034 1.00 79.38 532 LYS A O 1
ATOM 4315 N N . ILE A 1 533 ? -10.707 22.901 5.119 1.00 79.00 533 ILE A N 1
ATOM 4316 C CA . ILE A 1 533 ? -12.118 22.486 5.200 1.00 79.00 533 ILE A CA 1
ATOM 4317 C C . ILE A 1 533 ? -12.466 22.051 6.623 1.00 79.00 533 ILE A C 1
ATOM 4319 O O . ILE A 1 533 ? -13.559 22.339 7.103 1.00 79.00 533 ILE A O 1
ATOM 4323 N N . ILE A 1 534 ? -11.528 21.387 7.301 1.00 74.44 534 ILE A N 1
ATOM 4324 C CA . ILE A 1 534 ? -11.683 20.953 8.694 1.00 74.44 534 ILE A CA 1
ATOM 4325 C C . ILE A 1 534 ? -11.602 22.161 9.639 1.00 74.44 534 ILE A C 1
ATOM 4327 O O . ILE A 1 534 ? -12.394 22.262 10.572 1.00 74.44 534 ILE A O 1
ATOM 4331 N N . ILE A 1 535 ? -10.689 23.102 9.370 1.00 72.69 535 ILE A N 1
ATOM 4332 C CA . ILE A 1 535 ? -10.495 24.331 10.147 1.00 72.69 535 ILE A CA 1
ATOM 4333 C C . ILE A 1 535 ? -10.734 25.553 9.251 1.00 72.69 535 ILE A C 1
ATOM 4335 O O . ILE A 1 535 ? -9.799 26.055 8.617 1.00 72.69 535 ILE A O 1
ATOM 4339 N N . PRO A 1 536 ? -11.974 26.071 9.211 1.00 58.66 536 PRO A N 1
ATOM 4340 C CA . PRO A 1 536 ? -12.320 27.228 8.388 1.00 58.66 536 PRO A CA 1
ATOM 4341 C C . PRO A 1 536 ? -11.826 28.573 8.957 1.00 58.66 536 PRO A C 1
ATOM 4343 O O . PRO A 1 536 ? -11.919 29.591 8.273 1.00 58.66 536 PRO A O 1
ATOM 4346 N N . THR A 1 537 ? -11.313 28.608 10.192 1.00 57.41 537 THR A N 1
ATOM 4347 C CA . THR A 1 537 ? -10.753 29.809 10.839 1.00 57.41 537 THR A CA 1
ATOM 4348 C C . THR A 1 537 ? -9.249 29.969 10.574 1.00 57.41 537 THR A C 1
ATOM 4350 O O . THR A 1 537 ? -8.608 29.096 9.985 1.00 57.41 537 THR A O 1
ATOM 4353 N N . ASP A 1 538 ? -8.653 31.079 11.020 1.00 58.69 538 ASP A N 1
ATOM 4354 C CA . ASP A 1 538 ? -7.199 31.260 10.955 1.00 58.69 538 ASP A CA 1
ATOM 4355 C C . ASP A 1 538 ? -6.476 30.116 11.680 1.00 58.69 538 ASP A C 1
ATOM 4357 O O . ASP A 1 538 ? -6.786 29.780 12.827 1.00 58.69 538 ASP A O 1
ATOM 4361 N N . LEU A 1 539 ? -5.530 29.483 10.979 1.00 63.00 539 LEU A N 1
ATOM 4362 C CA . LEU A 1 539 ? -4.815 28.310 11.473 1.00 63.00 539 LEU A CA 1
ATOM 4363 C C . LEU A 1 539 ? -3.864 28.739 12.589 1.00 63.00 539 LEU A C 1
ATOM 4365 O O . LEU A 1 539 ? -2.840 29.379 12.351 1.00 63.00 539 LEU A O 1
ATOM 4369 N N . ASN A 1 540 ? -4.190 28.367 13.825 1.00 67.19 540 ASN A N 1
ATOM 4370 C CA . ASN A 1 540 ? -3.263 28.522 14.934 1.00 67.19 540 ASN A CA 1
ATOM 4371 C C . ASN A 1 540 ? -2.129 27.497 14.775 1.00 67.19 540 ASN A C 1
ATOM 4373 O O . ASN A 1 540 ? -2.377 26.291 14.742 1.00 67.19 540 ASN A O 1
ATOM 4377 N N . ILE A 1 541 ? -0.881 27.964 14.721 1.00 62.81 541 ILE A N 1
ATOM 4378 C CA . ILE A 1 541 ? 0.321 27.124 14.562 1.00 62.81 541 ILE A CA 1
ATOM 4379 C C . ILE A 1 541 ? 0.459 26.084 15.683 1.00 62.81 541 ILE A C 1
ATOM 4381 O O . ILE A 1 541 ? 1.004 24.999 15.479 1.00 62.81 541 ILE A O 1
ATOM 4385 N N . LYS A 1 542 ? -0.068 26.413 16.865 1.00 59.69 542 LYS A N 1
ATOM 4386 C CA . LYS A 1 542 ? -0.042 25.561 18.057 1.00 59.69 542 LYS A CA 1
ATOM 4387 C C . LYS A 1 542 ? -1.290 24.689 18.204 1.00 59.69 542 LYS A C 1
ATOM 4389 O O . LYS A 1 542 ? -1.402 23.981 19.198 1.00 59.69 542 LYS A O 1
ATOM 4394 N N . SER A 1 543 ? -2.238 24.765 17.268 1.00 65.00 543 SER A N 1
ATOM 4395 C CA . SER A 1 543 ? -3.401 23.875 17.295 1.00 65.00 543 SER A CA 1
ATOM 4396 C C . SER A 1 543 ? -2.977 22.435 16.975 1.00 65.00 543 SER A C 1
ATOM 4398 O O . SER A 1 543 ? -2.085 22.238 16.140 1.00 65.00 543 SER A O 1
ATOM 4400 N N . PRO A 1 544 ? -3.578 21.427 17.626 1.00 62.50 544 PRO A N 1
ATOM 4401 C CA . PRO A 1 544 ? -3.206 20.030 17.413 1.00 62.50 544 PRO A CA 1
ATOM 4402 C C . PRO A 1 544 ? -3.363 19.555 15.958 1.00 62.50 544 PRO A C 1
ATOM 4404 O O . PRO A 1 544 ? -2.616 18.697 15.488 1.00 62.50 544 PRO A O 1
ATOM 4407 N N . GLU A 1 545 ? -4.284 20.148 15.207 1.00 70.12 545 GLU A N 1
ATOM 4408 C CA . GLU A 1 545 ? -4.531 19.852 13.798 1.00 70.12 545 GLU A CA 1
ATOM 4409 C C . GLU A 1 545 ? -3.431 20.421 12.898 1.00 70.12 545 GLU A C 1
ATOM 4411 O O . GLU A 1 545 ? -2.970 19.739 11.982 1.00 70.12 545 GLU A O 1
ATOM 4416 N N . THR A 1 546 ? -2.953 21.639 13.180 1.00 70.19 546 THR A N 1
ATOM 4417 C CA . THR A 1 546 ? -1.778 22.193 12.490 1.00 70.19 546 THR A CA 1
ATOM 4418 C C . THR A 1 546 ? -0.533 21.376 12.814 1.00 70.19 546 THR A C 1
ATOM 4420 O O . THR A 1 546 ? 0.267 21.109 11.921 1.00 70.19 546 THR A O 1
ATOM 4423 N N . ILE A 1 547 ? -0.394 20.912 14.059 1.00 69.00 547 ILE A N 1
ATOM 4424 C CA . ILE A 1 547 ? 0.687 20.004 14.461 1.00 69.00 547 ILE A CA 1
ATOM 4425 C C . ILE A 1 547 ? 0.615 18.703 13.657 1.00 69.00 547 ILE A C 1
ATOM 4427 O O . ILE A 1 547 ? 1.610 18.310 13.057 1.00 69.00 547 ILE A O 1
ATOM 4431 N N . CYS A 1 548 ? -0.557 18.073 13.553 1.00 69.06 548 CYS A N 1
ATOM 4432 C CA . CYS A 1 548 ? -0.753 16.891 12.707 1.00 69.06 548 CYS A CA 1
ATOM 4433 C C . CYS A 1 548 ? -0.380 17.129 11.251 1.00 69.06 548 CYS A C 1
ATOM 4435 O O . CYS A 1 548 ? 0.315 16.309 10.655 1.00 69.06 548 CYS A O 1
ATOM 4437 N N . TYR A 1 549 ? -0.855 18.236 10.680 1.00 75.81 549 TYR A N 1
ATOM 4438 C CA . TYR A 1 549 ? -0.546 18.608 9.308 1.00 75.81 549 TYR A CA 1
ATOM 4439 C C . TYR A 1 549 ? 0.964 18.739 9.112 1.00 75.81 549 TYR A C 1
ATOM 4441 O O . TYR A 1 549 ? 1.507 18.116 8.206 1.00 75.81 549 TYR A O 1
ATOM 4449 N N . VAL A 1 550 ? 1.655 19.470 9.993 1.00 70.69 550 VAL A N 1
ATOM 4450 C CA . VAL A 1 550 ? 3.109 19.648 9.910 1.00 70.69 550 VAL A CA 1
ATOM 4451 C C . VAL A 1 550 ? 3.836 18.312 10.051 1.00 70.69 550 VAL A C 1
ATOM 4453 O O . VAL A 1 550 ? 4.711 18.040 9.242 1.00 70.69 550 VAL A O 1
ATOM 4456 N N . LEU A 1 551 ? 3.451 17.453 10.999 1.00 68.75 551 LEU A N 1
ATOM 4457 C CA . LEU A 1 551 ? 4.065 16.132 11.201 1.00 68.75 551 LEU A CA 1
ATOM 4458 C C . LEU A 1 551 ? 3.893 15.197 9.996 1.00 68.75 551 LEU A C 1
ATOM 4460 O O . LEU A 1 551 ? 4.817 14.472 9.624 1.00 68.75 551 LEU A O 1
ATOM 4464 N N . LEU A 1 552 ? 2.708 15.200 9.383 1.00 69.19 552 LEU A N 1
ATOM 4465 C CA . LEU A 1 552 ? 2.441 14.396 8.195 1.00 69.19 552 LEU A CA 1
ATOM 4466 C C . LEU A 1 552 ? 3.239 14.925 6.996 1.00 69.19 552 LEU A C 1
ATOM 4468 O O . LEU A 1 552 ? 3.858 14.157 6.259 1.00 69.19 552 LEU A O 1
ATOM 4472 N N . VAL A 1 553 ? 3.247 16.246 6.821 1.00 69.12 553 VAL A N 1
ATOM 4473 C CA . VAL A 1 553 ? 3.917 16.932 5.717 1.00 69.12 553 VAL A CA 1
ATOM 4474 C C . VAL A 1 553 ? 5.438 16.823 5.800 1.00 69.12 553 VAL A C 1
ATOM 4476 O O . VAL A 1 553 ? 6.077 16.568 4.780 1.00 69.12 553 VAL A O 1
ATOM 4479 N N . THR A 1 554 ? 6.041 16.966 6.981 1.00 66.06 554 THR A N 1
ATOM 4480 C CA . THR A 1 554 ? 7.495 16.807 7.138 1.00 66.06 554 THR A CA 1
ATOM 4481 C C . THR A 1 554 ? 7.928 15.402 6.753 1.00 66.06 554 THR A C 1
ATOM 4483 O O . THR A 1 554 ? 8.894 15.241 6.008 1.00 66.06 554 THR A O 1
ATOM 4486 N N . LYS A 1 555 ? 7.158 14.381 7.151 1.00 62.34 555 LYS A N 1
ATOM 4487 C CA . LYS A 1 555 ? 7.422 13.000 6.739 1.00 62.34 555 LYS A CA 1
ATOM 4488 C C . LYS A 1 555 ? 7.301 12.812 5.227 1.00 62.34 555 LYS A C 1
ATOM 4490 O O . LYS A 1 555 ? 8.081 12.057 4.648 1.00 62.34 555 LYS A O 1
ATOM 4495 N N . LEU A 1 556 ? 6.352 13.497 4.592 1.00 61.16 556 LEU A N 1
ATOM 4496 C CA . LEU A 1 556 ? 6.128 13.414 3.150 1.00 61.16 556 LEU A CA 1
ATOM 4497 C C . LEU A 1 556 ? 7.239 14.021 2.320 1.00 61.16 556 LEU A C 1
ATOM 4499 O O . LEU A 1 556 ? 7.737 13.396 1.384 1.00 61.16 556 LEU A O 1
ATOM 4503 N N . LEU A 1 557 ? 7.654 15.216 2.710 1.00 56.16 557 LEU A N 1
ATOM 4504 C CA . LEU A 1 557 ? 8.745 15.932 2.070 1.00 56.16 557 LEU A CA 1
ATOM 4505 C C . LEU A 1 557 ? 10.112 15.362 2.442 1.00 56.16 557 LEU A C 1
ATOM 4507 O O . LEU A 1 557 ? 11.122 15.888 1.991 1.00 56.16 557 LEU A O 1
ATOM 4511 N N . LYS A 1 558 ? 10.146 14.295 3.258 1.00 57.47 558 LYS A N 1
ATOM 4512 C CA . LYS A 1 558 ? 11.369 13.753 3.860 1.00 57.47 558 LYS A CA 1
ATOM 4513 C C . LYS A 1 558 ? 12.206 14.860 4.509 1.00 57.47 558 LYS A C 1
ATOM 4515 O O . LYS A 1 558 ? 13.429 14.789 4.513 1.00 57.47 558 LYS A O 1
ATOM 4520 N N . ILE A 1 559 ? 11.535 15.883 5.041 1.00 50.62 559 ILE A N 1
ATOM 4521 C CA . ILE A 1 559 ? 12.183 16.885 5.873 1.00 50.62 559 ILE A CA 1
ATOM 4522 C C . ILE A 1 559 ? 12.519 16.133 7.153 1.00 50.62 559 ILE A C 1
ATOM 4524 O O . ILE A 1 559 ? 11.608 15.716 7.874 1.00 50.62 559 ILE A O 1
ATOM 4528 N N . ASP A 1 560 ? 13.813 15.903 7.375 1.00 44.00 560 ASP A N 1
ATOM 4529 C CA . ASP A 1 560 ? 14.354 15.200 8.538 1.00 44.00 560 ASP A CA 1
ATOM 4530 C C . ASP A 1 560 ? 14.061 16.008 9.803 1.00 44.00 560 ASP A C 1
ATOM 4532 O O . ASP A 1 560 ? 14.863 16.796 10.306 1.00 44.00 560 ASP A O 1
ATOM 4536 N N . VAL A 1 561 ? 12.842 15.849 10.304 1.00 46.09 561 VAL A N 1
ATOM 4537 C CA . VAL A 1 561 ? 12.449 16.314 11.620 1.00 46.09 561 VAL A CA 1
ATOM 4538 C C . VAL A 1 561 ? 11.851 15.123 12.327 1.00 46.09 561 VAL A C 1
ATOM 4540 O O . VAL A 1 561 ? 10.712 14.723 12.072 1.00 46.09 561 VAL A O 1
ATOM 4543 N N . ASP A 1 562 ? 12.672 14.525 13.182 1.00 46.88 562 ASP A N 1
ATOM 4544 C CA . ASP A 1 562 ? 12.388 13.285 13.888 1.00 46.88 562 ASP A CA 1
ATOM 4545 C C . ASP A 1 562 ? 11.413 13.529 15.051 1.00 46.88 562 ASP A C 1
ATOM 4547 O O . ASP A 1 562 ? 11.696 13.368 16.239 1.00 46.88 562 ASP A O 1
ATOM 4551 N N . TYR A 1 563 ? 10.230 14.027 14.700 1.00 48.78 563 TYR A N 1
ATOM 4552 C CA . TYR A 1 563 ? 9.140 14.197 15.638 1.00 48.78 563 TYR A CA 1
ATOM 4553 C C . TYR A 1 563 ? 8.454 12.877 15.939 1.00 48.78 563 TYR A C 1
ATOM 4555 O O . TYR A 1 563 ? 7.774 12.848 16.949 1.00 48.78 563 TYR A O 1
ATOM 4563 N N . LEU A 1 564 ? 8.653 11.842 15.103 1.00 37.56 564 LEU A N 1
ATOM 4564 C CA . LEU A 1 564 ? 7.893 10.590 15.058 1.00 37.56 564 LEU A CA 1
ATOM 4565 C C . LEU A 1 564 ? 8.256 9.567 16.157 1.00 37.56 564 LEU A C 1
ATOM 4567 O O . LEU A 1 564 ? 7.533 8.599 16.318 1.00 37.56 564 LEU A O 1
ATOM 4571 N N . ALA A 1 565 ? 9.296 9.758 16.969 1.00 38.22 565 ALA A N 1
ATOM 4572 C CA . ALA A 1 565 ? 9.591 8.863 18.106 1.00 38.22 565 ALA A CA 1
ATOM 4573 C C . ALA A 1 565 ? 9.063 9.376 19.462 1.00 38.22 565 ALA A C 1
ATOM 4575 O O . ALA A 1 565 ? 9.303 8.763 20.502 1.00 38.22 565 ALA A O 1
ATOM 4576 N N . LEU A 1 566 ? 8.385 10.523 19.455 1.00 43.56 566 LEU A N 1
ATOM 4577 C CA . LEU A 1 566 ? 8.030 11.278 20.652 1.00 43.56 566 LEU A CA 1
ATOM 4578 C C . LEU A 1 566 ? 6.560 11.090 21.026 1.00 43.56 566 LEU A C 1
ATOM 4580 O O . LEU A 1 566 ? 5.698 11.023 20.155 1.00 43.56 566 LEU A O 1
ATOM 4584 N N . THR A 1 567 ? 6.274 11.052 22.322 1.00 44.66 567 THR A N 1
ATOM 4585 C CA . THR A 1 567 ? 4.910 11.188 22.857 1.00 44.66 567 THR A CA 1
ATOM 4586 C C . THR A 1 567 ? 4.353 12.579 22.536 1.00 44.66 567 THR A C 1
ATOM 4588 O O . THR A 1 567 ? 5.112 13.535 22.350 1.00 44.66 567 THR A O 1
ATOM 4591 N N . TYR A 1 568 ? 3.025 12.741 22.509 1.00 48.50 568 TYR A N 1
ATOM 4592 C CA . TYR A 1 568 ? 2.392 14.053 22.279 1.00 48.50 568 TYR A CA 1
ATOM 4593 C C . TYR A 1 568 ? 2.930 15.143 23.225 1.00 48.50 568 TYR A C 1
ATOM 4595 O O . TYR A 1 568 ? 3.129 16.287 22.819 1.00 48.50 568 TYR A O 1
ATOM 4603 N N . GLU A 1 569 ? 3.230 14.780 24.473 1.00 45.59 569 GLU A N 1
ATOM 4604 C CA . GLU A 1 569 ? 3.771 15.686 25.487 1.00 45.59 569 GLU A CA 1
ATOM 4605 C C . GLU A 1 569 ? 5.203 16.143 25.150 1.00 45.59 569 GLU A C 1
ATOM 4607 O O . GLU A 1 569 ? 5.521 17.327 25.269 1.00 45.59 569 GLU A O 1
ATOM 4612 N N . GLU A 1 570 ? 6.046 15.243 24.637 1.00 48.69 570 GLU A N 1
ATOM 4613 C CA . GLU A 1 570 ? 7.408 15.535 24.170 1.00 48.69 570 GLU A CA 1
ATOM 4614 C C . GLU A 1 570 ? 7.427 16.345 22.871 1.00 48.69 570 GLU A C 1
ATOM 4616 O O . GLU A 1 570 ? 8.273 17.227 22.704 1.00 48.69 570 GLU A O 1
ATOM 4621 N N . ILE A 1 571 ? 6.478 16.075 21.973 1.00 50.16 571 ILE A N 1
ATOM 4622 C CA . ILE A 1 571 ? 6.223 16.878 20.781 1.00 50.16 571 ILE A CA 1
ATOM 4623 C C . ILE A 1 571 ? 5.859 18.294 21.234 1.00 50.16 571 ILE A C 1
ATOM 4625 O O . ILE A 1 571 ? 6.607 19.220 20.953 1.00 50.16 571 ILE A O 1
ATOM 4629 N N . ASN A 1 572 ? 4.829 18.483 22.056 1.00 49.72 572 ASN A N 1
ATOM 4630 C CA . ASN A 1 572 ? 4.402 19.808 22.524 1.00 49.72 572 ASN A CA 1
ATOM 4631 C C . ASN A 1 572 ? 5.525 20.581 23.264 1.00 49.72 572 ASN A C 1
ATOM 4633 O O . ASN A 1 572 ? 5.713 21.783 23.057 1.00 49.72 572 ASN A O 1
ATOM 4637 N N . LEU A 1 573 ? 6.362 19.881 24.043 1.00 47.66 573 LEU A N 1
ATOM 4638 C CA . LEU A 1 573 ? 7.562 20.442 24.684 1.00 47.66 573 LEU A CA 1
ATOM 4639 C C . LEU A 1 573 ? 8.624 20.907 23.674 1.00 47.66 573 LEU A C 1
ATOM 4641 O O . LEU A 1 573 ? 9.223 21.968 23.862 1.00 47.66 573 LEU A O 1
ATOM 4645 N N . ARG A 1 574 ? 8.869 20.148 22.599 1.00 45.84 574 ARG A N 1
ATOM 4646 C CA . ARG A 1 574 ? 9.857 20.483 21.554 1.00 45.84 574 ARG A CA 1
ATOM 4647 C C . ARG A 1 574 ? 9.327 21.475 20.510 1.00 45.84 574 ARG A C 1
ATOM 4649 O O . ARG A 1 574 ? 10.115 22.259 19.982 1.00 45.84 574 ARG A O 1
ATOM 4656 N N . LEU A 1 575 ? 8.016 21.485 20.262 1.00 47.50 575 LEU A N 1
ATOM 4657 C CA . LEU A 1 575 ? 7.295 22.402 19.369 1.00 47.50 575 LEU A CA 1
ATOM 4658 C C . LEU A 1 575 ? 7.116 23.810 19.961 1.00 47.50 575 LEU A C 1
ATOM 4660 O O . LEU A 1 575 ? 6.798 24.748 19.237 1.00 47.50 575 LEU A O 1
ATOM 4664 N N . SER A 1 576 ? 7.370 23.993 21.260 1.00 44.53 576 SER A N 1
ATOM 4665 C CA . SER A 1 576 ? 7.382 25.307 21.926 1.00 44.53 576 SER A CA 1
ATOM 4666 C C . SER A 1 576 ? 8.570 26.214 21.535 1.00 44.53 576 SER A C 1
ATOM 4668 O O . SER A 1 576 ? 8.733 27.298 22.094 1.00 44.53 576 SER A O 1
ATOM 4670 N N . ARG A 1 577 ? 9.403 25.787 20.575 1.00 51.34 577 ARG A N 1
ATOM 4671 C CA . ARG A 1 577 ? 10.623 26.470 20.117 1.00 51.34 577 ARG A CA 1
ATOM 4672 C C . ARG A 1 577 ? 10.411 27.171 18.771 1.00 51.34 577 ARG A C 1
ATOM 4674 O O . ARG A 1 577 ? 9.742 26.635 17.891 1.00 51.34 577 ARG A O 1
ATOM 4681 N N . GLU A 1 578 ? 11.086 28.304 18.570 1.00 49.44 578 GLU A N 1
ATOM 4682 C CA . GLU A 1 578 ? 11.009 29.161 17.366 1.00 49.44 578 GLU A CA 1
ATOM 4683 C C . GLU A 1 578 ? 11.152 28.409 16.023 1.00 49.44 578 GLU A C 1
ATOM 4685 O O . GLU A 1 578 ? 10.529 28.786 15.032 1.00 49.44 578 GLU A O 1
ATOM 4690 N N . LYS A 1 579 ? 11.917 27.306 15.981 1.00 50.84 579 LYS A N 1
ATOM 4691 C CA . LYS A 1 579 ? 12.130 26.496 14.765 1.00 50.84 579 LYS A CA 1
ATOM 4692 C C . LYS A 1 579 ? 10.863 25.806 14.247 1.00 50.84 579 LYS A C 1
ATOM 4694 O O . LYS A 1 579 ? 10.655 25.780 13.037 1.00 50.84 579 LYS A O 1
ATOM 4699 N N . TYR A 1 580 ? 10.020 25.259 15.130 1.00 59.62 580 TYR A N 1
ATOM 4700 C CA . TYR A 1 580 ? 8.755 24.651 14.697 1.00 59.62 580 TYR A CA 1
ATOM 4701 C C . TYR A 1 580 ? 7.807 25.719 14.167 1.00 59.62 580 TYR A C 1
ATOM 4703 O O . TYR A 1 580 ? 7.158 25.519 13.149 1.00 59.62 580 TYR A O 1
ATOM 4711 N N . GLU A 1 581 ? 7.766 26.873 14.829 1.00 57.75 581 GLU A N 1
ATOM 4712 C CA . GLU A 1 581 ? 6.917 27.970 14.392 1.00 57.75 581 GLU A CA 1
ATOM 4713 C C . GLU A 1 581 ? 7.307 28.455 12.989 1.00 57.75 581 GLU A C 1
ATOM 4715 O O . GLU A 1 581 ? 6.433 28.680 12.154 1.00 57.75 581 GLU A O 1
ATOM 4720 N N . LEU A 1 582 ? 8.609 28.541 12.700 1.00 56.06 582 LEU A N 1
ATOM 4721 C CA . LEU A 1 582 ? 9.121 28.890 11.375 1.00 56.06 582 LEU A CA 1
ATOM 4722 C C . LEU A 1 582 ? 8.798 27.817 10.321 1.00 56.06 582 LEU A C 1
ATOM 4724 O O . LEU A 1 582 ? 8.348 28.154 9.226 1.00 56.06 582 LEU A O 1
ATOM 4728 N N . LEU A 1 583 ? 8.977 26.537 10.659 1.00 59.97 583 LEU A N 1
ATOM 4729 C CA . LEU A 1 583 ? 8.656 25.403 9.787 1.00 59.97 583 LEU A CA 1
ATOM 4730 C C . LEU A 1 583 ? 7.157 25.342 9.471 1.00 59.97 583 LEU A C 1
ATOM 4732 O O . LEU A 1 583 ? 6.770 25.270 8.308 1.00 59.97 583 LEU A O 1
ATOM 4736 N N . ALA A 1 584 ? 6.313 25.427 10.498 1.00 61.97 584 ALA A N 1
ATOM 4737 C CA . ALA A 1 584 ? 4.866 25.437 10.361 1.00 61.97 584 ALA A CA 1
ATOM 4738 C C . ALA A 1 584 ? 4.403 26.627 9.513 1.00 61.97 584 ALA A C 1
ATOM 4740 O O . ALA A 1 584 ? 3.635 26.441 8.574 1.00 61.97 584 ALA A O 1
ATOM 4741 N N . LYS A 1 585 ? 4.931 27.836 9.763 1.00 66.38 585 LYS A N 1
ATOM 4742 C CA . LYS A 1 585 ? 4.672 29.018 8.920 1.00 66.38 585 LYS A CA 1
ATOM 4743 C C . LYS A 1 585 ? 5.086 28.785 7.466 1.00 66.38 585 LYS A C 1
ATOM 4745 O O . LYS A 1 585 ? 4.334 29.143 6.565 1.00 66.38 585 LYS A O 1
ATOM 4750 N N . GLY A 1 586 ? 6.249 28.176 7.233 1.00 61.59 586 GLY A N 1
ATOM 4751 C CA . GLY A 1 586 ? 6.740 27.845 5.895 1.00 61.59 586 GLY A CA 1
ATOM 4752 C C . GLY A 1 586 ? 5.823 26.874 5.153 1.00 61.59 586 GLY A C 1
ATOM 4753 O O . GLY A 1 586 ? 5.397 27.165 4.039 1.00 61.59 586 GLY A O 1
ATOM 4754 N N . LEU A 1 587 ? 5.461 25.758 5.786 1.00 65.19 587 LEU A N 1
ATOM 4755 C CA . LEU A 1 587 ? 4.624 24.713 5.187 1.00 65.19 587 LEU A CA 1
ATOM 4756 C C . LEU A 1 587 ? 3.177 25.161 4.958 1.00 65.19 587 LEU A C 1
ATOM 4758 O O . LEU A 1 587 ? 2.573 24.798 3.948 1.00 65.19 587 LEU A O 1
ATOM 4762 N N . LEU A 1 588 ? 2.620 25.962 5.868 1.00 69.25 588 LEU A N 1
ATOM 4763 C CA . LEU A 1 588 ? 1.300 26.567 5.687 1.00 69.25 588 LEU A CA 1
ATOM 4764 C C . LEU A 1 588 ? 1.319 27.555 4.515 1.00 69.25 588 LEU A C 1
ATOM 4766 O O . LEU A 1 588 ? 0.478 27.457 3.628 1.00 69.25 588 LEU A O 1
ATOM 4770 N N . LYS A 1 589 ? 2.331 28.430 4.443 1.00 67.81 589 LYS A N 1
ATOM 4771 C CA . LYS A 1 589 ? 2.494 29.384 3.335 1.00 67.81 589 LYS A CA 1
ATOM 4772 C C . LYS A 1 589 ? 2.708 28.687 1.987 1.00 67.81 589 LYS A C 1
ATOM 4774 O O . LYS A 1 589 ? 2.216 29.164 0.972 1.00 67.81 589 LYS A O 1
ATOM 4779 N N . MET A 1 590 ? 3.419 27.556 1.960 1.00 61.44 590 MET A N 1
ATOM 4780 C CA . MET A 1 590 ? 3.567 26.747 0.744 1.00 61.44 590 MET A CA 1
ATOM 4781 C C . MET A 1 590 ? 2.230 26.159 0.274 1.00 61.44 590 MET A C 1
ATOM 4783 O O . MET A 1 590 ? 1.970 26.164 -0.925 1.00 61.44 590 MET A O 1
ATOM 4787 N N . GLY A 1 591 ? 1.386 25.690 1.200 1.00 61.56 591 GLY A N 1
ATOM 4788 C CA . GLY A 1 591 ? 0.053 25.156 0.894 1.00 61.56 591 GLY A CA 1
ATOM 4789 C C . GLY A 1 591 ? -0.974 26.217 0.474 1.00 61.56 591 GLY A C 1
ATOM 4790 O O . GLY A 1 591 ? -1.929 25.896 -0.231 1.00 61.56 591 GLY A O 1
ATOM 4791 N N . GLU A 1 592 ? -0.774 27.481 0.863 1.00 66.88 592 GLU A N 1
ATOM 4792 C CA . GLU A 1 592 ? -1.620 28.619 0.461 1.00 66.88 592 GLU A CA 1
ATOM 4793 C C . GLU A 1 592 ? -1.420 29.064 -0.994 1.00 66.88 592 GLU A C 1
ATOM 4795 O O . GLU A 1 592 ? -2.282 29.759 -1.537 1.00 66.88 592 GLU A O 1
ATOM 4800 N N . ASN A 1 593 ? -0.313 28.669 -1.628 1.00 63.84 593 ASN A N 1
ATOM 4801 C CA . ASN A 1 593 ? -0.016 29.020 -3.014 1.00 63.84 593 ASN A CA 1
ATOM 4802 C C . ASN A 1 593 ? -1.032 28.410 -4.000 1.00 63.84 593 ASN A C 1
ATOM 4804 O O . ASN A 1 593 ? -1.743 27.452 -3.697 1.00 63.84 593 ASN A O 1
ATOM 4808 N N . ASP A 1 594 ? -1.093 28.971 -5.209 1.00 59.56 594 ASP A N 1
ATOM 4809 C CA . ASP A 1 594 ? -1.950 28.477 -6.290 1.00 59.56 594 ASP A CA 1
ATOM 4810 C C . ASP A 1 594 ? -1.657 27.011 -6.662 1.00 59.56 594 ASP A C 1
ATOM 4812 O O . ASP A 1 594 ? -0.529 26.541 -6.522 1.00 59.56 594 ASP A O 1
ATOM 4816 N N . ASN A 1 595 ? -2.672 26.313 -7.196 1.00 64.31 595 ASN A N 1
ATOM 4817 C CA . ASN A 1 595 ? -2.566 24.910 -7.610 1.00 64.31 595 ASN A CA 1
ATOM 4818 C C . ASN A 1 595 ? -1.320 24.693 -8.510 1.00 64.31 595 ASN A C 1
ATOM 4820 O O . ASN A 1 595 ? -1.243 25.299 -9.585 1.00 64.31 595 ASN A O 1
ATOM 4824 N N . PRO A 1 596 ? -0.359 23.841 -8.098 1.00 61.19 596 PRO A N 1
ATOM 4825 C CA . PRO A 1 596 ? 0.908 23.652 -8.807 1.00 61.19 596 PRO A CA 1
ATOM 4826 C C . PRO A 1 596 ? 0.761 22.966 -10.175 1.00 61.19 596 PRO A C 1
ATOM 4828 O O . PRO A 1 596 ? 1.637 23.116 -11.022 1.00 61.19 596 PRO A O 1
ATOM 4831 N N . LEU A 1 597 ? -0.354 22.273 -10.439 1.00 61.19 597 LEU A N 1
ATOM 4832 C CA . LEU A 1 597 ? -0.650 21.609 -11.718 1.00 61.19 597 LEU A CA 1
ATOM 4833 C C . LEU A 1 597 ? -1.421 22.502 -12.701 1.00 61.19 597 LEU A C 1
ATOM 4835 O O . LEU A 1 597 ? -2.230 21.999 -13.479 1.00 61.19 597 LEU A O 1
ATOM 4839 N N . LYS A 1 598 ? -1.180 23.822 -12.718 1.00 49.53 598 LYS A N 1
ATOM 4840 C CA . LYS A 1 598 ? -1.695 24.729 -13.767 1.00 49.53 598 LYS A CA 1
ATOM 4841 C C . LYS A 1 598 ? -1.049 24.408 -15.128 1.00 49.53 598 LYS A C 1
ATOM 4843 O O . LYS A 1 598 ? -0.241 25.166 -15.655 1.00 49.53 598 LYS A O 1
ATOM 4848 N N . LEU A 1 599 ? -1.408 23.266 -15.700 1.00 36.00 599 LEU A N 1
ATOM 4849 C CA . LEU A 1 599 ? -0.991 22.787 -17.006 1.00 36.00 599 LEU A CA 1
ATOM 4850 C C . LEU A 1 599 ? -2.184 22.847 -17.950 1.00 36.00 599 LEU A C 1
ATOM 4852 O O . LEU A 1 599 ? -3.180 22.141 -17.806 1.00 36.00 599 LEU A O 1
ATOM 4856 N N . SER A 1 600 ? -2.050 23.716 -18.945 1.00 28.45 600 SER A N 1
ATOM 4857 C CA . SER A 1 600 ? -2.872 23.713 -20.144 1.00 28.45 600 SER A CA 1
ATOM 4858 C C . SER A 1 600 ? -2.667 22.376 -20.855 1.00 28.45 600 SER A C 1
ATOM 4860 O O . SER A 1 600 ? -1.622 22.103 -21.447 1.00 28.45 600 SER A O 1
ATOM 4862 N N . VAL A 1 601 ? -3.682 21.520 -20.774 1.00 29.16 601 VAL A N 1
ATOM 4863 C CA . VAL A 1 601 ? -3.749 20.256 -21.500 1.00 29.16 601 VAL A CA 1
ATOM 4864 C C . VAL A 1 601 ? -3.815 20.571 -22.997 1.00 29.16 601 VAL A C 1
ATOM 4866 O O . VAL A 1 601 ? -4.884 20.845 -23.535 1.00 29.16 601 VAL A O 1
ATOM 4869 N N . ARG A 1 602 ? -2.687 20.511 -23.714 1.00 27.22 602 ARG A N 1
ATOM 4870 C CA . ARG A 1 602 ? -2.716 20.422 -25.183 1.00 27.22 602 ARG A CA 1
ATOM 4871 C C . ARG A 1 602 ? -3.159 19.015 -25.581 1.00 27.22 602 ARG A C 1
ATOM 4873 O O . ARG A 1 602 ? -2.333 18.134 -25.798 1.00 27.22 602 ARG A O 1
ATOM 4880 N N . LYS A 1 603 ? -4.469 18.803 -25.712 1.00 32.38 603 LYS A N 1
ATOM 4881 C CA . LYS A 1 603 ? -5.001 17.697 -26.518 1.00 32.38 603 LYS A CA 1
ATOM 4882 C C . LYS A 1 603 ? -5.017 18.135 -27.981 1.00 32.38 603 LYS A C 1
ATOM 4884 O O . LYS A 1 603 ? -5.559 19.184 -28.318 1.00 32.38 603 LYS A O 1
ATOM 4889 N N . ASN A 1 604 ? -4.446 17.315 -28.861 1.00 31.66 604 ASN A N 1
ATOM 4890 C CA . ASN A 1 604 ? -4.672 17.380 -30.306 1.00 31.66 604 ASN A CA 1
ATOM 4891 C C . ASN A 1 604 ? -6.136 17.016 -30.613 1.00 31.66 604 ASN A C 1
ATOM 4893 O O . ASN A 1 604 ? -6.400 15.932 -31.101 1.00 31.66 604 ASN A O 1
ATOM 4897 N N . THR A 1 605 ? -7.075 17.891 -30.262 1.00 30.45 605 THR A N 1
ATOM 4898 C CA . THR A 1 605 ? -8.447 18.004 -30.779 1.00 30.45 605 THR A CA 1
ATOM 4899 C C . THR A 1 605 ? -9.124 19.100 -29.962 1.00 30.45 605 THR A C 1
ATOM 4901 O O . THR A 1 605 ? -9.189 19.021 -28.740 1.00 30.45 605 THR A O 1
ATOM 4904 N N . SER A 1 606 ? -9.583 20.131 -30.659 1.00 31.38 606 SER A N 1
ATOM 4905 C CA . SER A 1 606 ? -10.208 21.362 -30.172 1.00 31.38 606 SER A CA 1
ATOM 4906 C C . SER A 1 606 ? -11.257 21.169 -29.067 1.00 31.38 606 SER A C 1
ATOM 4908 O O . SER A 1 606 ? -12.365 20.731 -29.368 1.00 31.38 606 SER A O 1
ATOM 4910 N N . LEU A 1 607 ? -10.908 21.555 -27.834 1.00 26.77 607 LEU A N 1
ATOM 4911 C CA . LEU A 1 607 ? -11.769 22.124 -26.782 1.00 26.77 607 LEU A CA 1
ATOM 4912 C C . LEU A 1 607 ? -10.880 22.460 -25.568 1.00 26.77 607 LEU A C 1
ATOM 4914 O O . LEU A 1 607 ? -10.485 21.572 -24.814 1.00 26.77 607 LEU A O 1
ATOM 4918 N N . ASP A 1 608 ? -10.540 23.742 -25.410 1.00 26.00 608 ASP A N 1
ATOM 4919 C CA . ASP A 1 608 ? -9.828 24.269 -24.241 1.00 26.00 608 ASP A CA 1
ATOM 4920 C C . ASP A 1 608 ? -10.790 24.310 -23.043 1.00 26.00 608 ASP A C 1
ATOM 4922 O O . ASP A 1 608 ? -11.672 25.166 -22.971 1.00 26.00 608 ASP A O 1
ATOM 4926 N N . GLN A 1 609 ? -10.646 23.379 -22.100 1.00 31.27 609 GLN A N 1
ATOM 4927 C CA . GLN A 1 609 ? -11.252 23.491 -20.772 1.00 31.27 609 GLN A CA 1
ATOM 4928 C C . GLN A 1 609 ? -10.141 23.659 -19.735 1.00 31.27 609 GLN A C 1
ATOM 4930 O O . GLN A 1 609 ? -9.330 22.760 -19.514 1.00 31.27 609 GLN A O 1
ATOM 4935 N N . GLU A 1 610 ? -10.105 24.834 -19.105 1.00 32.84 610 GLU A N 1
ATOM 4936 C CA . GLU A 1 610 ? -9.311 25.089 -17.907 1.00 32.84 610 GLU A CA 1
ATOM 4937 C C . GLU A 1 610 ? -9.884 24.266 -16.746 1.00 32.84 610 GLU A C 1
ATOM 4939 O O . GLU A 1 610 ? -10.982 24.531 -16.255 1.00 32.84 610 GLU A O 1
ATOM 4944 N N . PHE A 1 611 ? -9.146 23.261 -16.282 1.00 36.62 611 PHE A N 1
ATOM 4945 C CA . PHE A 1 611 ? -9.477 22.565 -15.043 1.00 36.62 611 PHE A CA 1
ATOM 4946 C C . PHE A 1 611 ? -9.024 23.427 -13.857 1.00 36.62 611 PHE A C 1
ATOM 4948 O O . PHE A 1 611 ? -7.910 23.285 -13.361 1.00 36.62 611 PHE A O 1
ATOM 4955 N N . SER A 1 612 ? -9.871 24.345 -13.384 1.00 40.38 612 SER A N 1
ATOM 4956 C CA . SER A 1 612 ? -9.666 24.985 -12.078 1.00 40.38 612 SER A CA 1
ATOM 4957 C C . SER A 1 612 ? -10.080 24.004 -10.976 1.00 40.38 612 SER A C 1
ATOM 4959 O O . SER A 1 612 ? -11.195 24.064 -10.454 1.00 40.38 612 SER A O 1
ATOM 4961 N N . THR A 1 613 ? -9.236 23.024 -10.666 1.00 55.19 613 THR A N 1
ATOM 4962 C CA . THR A 1 613 ? -9.582 22.014 -9.664 1.00 55.19 613 THR A CA 1
ATOM 4963 C C . THR A 1 613 ? -9.212 22.474 -8.257 1.00 55.19 613 THR A C 1
ATOM 4965 O O . THR A 1 613 ? -8.138 23.026 -8.014 1.00 55.19 613 THR A O 1
ATOM 4968 N N . GLU A 1 614 ? -10.130 22.237 -7.318 1.00 69.44 614 GLU A N 1
ATOM 4969 C CA . GLU A 1 614 ? -9.967 22.530 -5.886 1.00 69.44 614 GLU A CA 1
ATOM 4970 C C . GLU A 1 614 ? -8.878 21.656 -5.220 1.00 69.44 614 GLU A C 1
ATOM 4972 O O . GLU A 1 614 ? -8.359 22.047 -4.177 1.00 69.44 614 GLU A O 1
ATOM 4977 N N . LEU A 1 615 ? -8.508 20.527 -5.845 1.00 78.12 615 LEU A N 1
ATOM 4978 C CA . LEU A 1 615 ? -7.380 19.640 -5.514 1.00 78.12 615 LEU A CA 1
ATOM 4979 C C . LEU A 1 615 ? -6.498 19.415 -6.765 1.00 78.12 615 LEU A C 1
ATOM 4981 O O . LEU A 1 615 ? -6.994 19.479 -7.891 1.00 78.12 615 LEU A O 1
ATOM 4985 N N . ALA A 1 616 ? -5.205 19.161 -6.585 1.00 77.00 616 ALA A N 1
ATOM 4986 C CA . ALA A 1 616 ? -4.177 19.027 -7.612 1.00 77.00 616 ALA A CA 1
ATOM 4987 C C . ALA A 1 616 ? -4.064 17.592 -8.164 1.00 77.00 616 ALA A C 1
ATOM 4989 O O . ALA A 1 616 ? -4.360 17.370 -9.339 1.00 77.00 616 ALA A O 1
ATOM 4990 N N . LEU A 1 617 ? -3.657 16.606 -7.354 1.00 79.19 617 LEU A N 1
ATOM 4991 C CA . LEU A 1 617 ? -3.381 15.242 -7.835 1.00 79.19 617 LEU A CA 1
ATOM 4992 C C . LEU A 1 617 ? -4.620 14.380 -8.103 1.00 79.19 617 LEU A C 1
ATOM 4994 O O . LEU A 1 617 ? -4.603 13.675 -9.112 1.00 79.19 617 LEU A O 1
ATOM 4998 N N . PRO A 1 618 ? -5.691 14.392 -7.282 1.00 83.25 618 PRO A N 1
ATOM 4999 C CA . PRO A 1 618 ? -6.826 13.491 -7.479 1.00 83.25 618 PRO A CA 1
ATOM 5000 C C . PRO A 1 618 ? -7.459 13.617 -8.879 1.00 83.25 618 PRO A C 1
ATOM 5002 O O . PRO A 1 618 ? -7.635 12.587 -9.533 1.00 83.25 618 PRO A O 1
ATOM 5005 N N . PRO A 1 619 ? -7.707 14.829 -9.420 1.00 71.56 619 PRO A N 1
ATOM 5006 C CA . PRO A 1 619 ? -8.208 14.987 -10.787 1.00 71.56 619 PRO A CA 1
ATOM 5007 C C . PRO A 1 619 ? -7.203 14.565 -11.866 1.00 71.56 619 PRO A C 1
ATOM 5009 O O . PRO A 1 619 ? -7.601 13.978 -12.868 1.00 71.56 619 PRO A O 1
ATOM 5012 N N . ALA A 1 620 ? -5.907 14.834 -11.670 1.00 70.00 620 ALA A N 1
ATOM 5013 C CA . ALA A 1 620 ? -4.861 14.465 -12.625 1.00 70.00 620 ALA A CA 1
ATOM 5014 C C . ALA A 1 620 ? -4.669 12.941 -12.707 1.00 70.00 620 ALA A C 1
ATOM 5016 O O . ALA A 1 620 ? -4.598 12.386 -13.803 1.00 70.00 620 ALA A O 1
ATOM 5017 N N . LEU A 1 621 ? -4.653 12.258 -11.559 1.00 74.62 621 LEU A N 1
ATOM 5018 C CA . LEU A 1 621 ? -4.612 10.799 -11.482 1.00 74.62 621 LEU A CA 1
ATOM 5019 C C . LEU A 1 621 ? -5.837 10.200 -12.181 1.00 74.62 621 LEU A C 1
ATOM 5021 O O . LEU A 1 621 ? -5.689 9.353 -13.050 1.00 74.62 621 LEU A O 1
ATOM 5025 N N . LEU A 1 622 ? -7.043 10.711 -11.936 1.00 68.75 622 LEU A N 1
ATOM 5026 C CA . LEU A 1 622 ? -8.236 10.219 -12.639 1.00 68.75 622 LEU A CA 1
ATOM 5027 C C . LEU A 1 622 ? -8.221 10.459 -14.149 1.00 68.75 622 LEU A C 1
ATOM 5029 O O . LEU A 1 622 ? -8.698 9.617 -14.904 1.00 68.75 622 LEU A O 1
ATOM 5033 N N . ALA A 1 623 ? -7.698 11.599 -14.599 1.00 63.94 623 ALA A N 1
ATOM 5034 C CA . ALA A 1 623 ? -7.709 11.963 -16.012 1.00 63.94 623 ALA A CA 1
ATOM 5035 C C . ALA A 1 623 ? -6.670 11.199 -16.851 1.00 63.94 623 ALA A C 1
ATOM 5037 O O . ALA A 1 623 ? -6.884 11.011 -18.051 1.00 63.94 623 ALA A O 1
ATOM 5038 N N . PHE A 1 624 ? -5.544 10.792 -16.253 1.00 60.06 624 PHE A N 1
ATOM 5039 C CA . PHE A 1 624 ? -4.390 10.271 -16.995 1.00 60.06 624 PHE A CA 1
ATOM 5040 C C . PHE A 1 624 ? -3.918 8.874 -16.559 1.00 60.06 624 PHE A C 1
ATOM 5042 O O . PHE A 1 624 ? -3.341 8.173 -17.404 1.00 60.06 624 PHE A O 1
ATOM 5049 N N . ASP A 1 625 ? -4.152 8.470 -15.299 1.00 59.16 625 ASP A N 1
ATOM 5050 C CA . ASP A 1 625 ? -3.805 7.146 -14.759 1.00 59.16 625 ASP A CA 1
ATOM 5051 C C . ASP A 1 625 ? -4.523 6.793 -13.427 1.00 59.16 625 ASP A C 1
ATOM 5053 O O . ASP A 1 625 ? -4.085 7.143 -12.323 1.00 59.16 625 ASP A O 1
ATOM 5057 N N . ALA A 1 626 ? -5.620 6.033 -13.521 1.00 59.16 626 ALA A N 1
ATOM 5058 C CA . ALA A 1 626 ? -6.435 5.636 -12.370 1.00 59.16 626 ALA A CA 1
ATOM 5059 C C . ALA A 1 626 ? -5.740 4.644 -11.411 1.00 59.16 626 ALA A C 1
ATOM 5061 O O . ALA A 1 626 ? -6.264 4.375 -10.327 1.00 59.16 626 ALA A O 1
ATOM 5062 N N . LYS A 1 627 ? -4.563 4.104 -11.763 1.00 72.75 627 LYS A N 1
ATOM 5063 C CA . LYS A 1 627 ? -3.884 3.048 -10.994 1.00 72.75 627 LYS A CA 1
ATOM 5064 C C . LYS A 1 627 ? -3.563 3.458 -9.557 1.00 72.75 627 LYS A C 1
ATOM 5066 O O . LYS A 1 627 ? -3.748 2.657 -8.644 1.00 72.75 627 LYS A O 1
ATOM 5071 N N . TYR A 1 628 ? -3.102 4.692 -9.346 1.00 77.44 628 TYR A N 1
ATOM 5072 C CA . TYR A 1 628 ? -2.727 5.191 -8.013 1.00 77.44 628 TYR A CA 1
ATOM 5073 C C . TYR A 1 628 ? -3.782 6.106 -7.388 1.00 77.44 628 TYR A C 1
ATOM 5075 O O . TYR A 1 628 ? -3.620 6.519 -6.241 1.00 77.44 628 TYR A O 1
ATOM 5083 N N . PHE A 1 629 ? -4.864 6.412 -8.112 1.00 80.25 629 PHE A N 1
ATOM 5084 C CA . PHE A 1 629 ? -5.915 7.300 -7.624 1.00 80.25 629 PHE A CA 1
ATOM 5085 C C . PHE A 1 629 ? -6.534 6.782 -6.322 1.00 80.25 629 PHE A C 1
ATOM 5087 O O . PHE A 1 629 ? -6.588 7.521 -5.344 1.00 80.25 629 PHE A O 1
ATOM 5094 N N . ASN A 1 630 ? -6.951 5.512 -6.290 1.00 73.44 630 ASN A N 1
ATOM 5095 C CA . ASN A 1 630 ? -7.603 4.931 -5.114 1.00 73.44 630 ASN A CA 1
ATOM 5096 C C . ASN A 1 630 ? -6.669 4.914 -3.902 1.00 73.44 630 ASN A C 1
ATOM 5098 O O . ASN A 1 630 ? -7.074 5.319 -2.816 1.00 73.44 630 ASN A O 1
ATOM 5102 N N . GLU A 1 631 ? -5.406 4.516 -4.095 1.00 78.81 631 GLU A N 1
ATOM 5103 C CA . GLU A 1 631 ? -4.415 4.530 -3.017 1.00 78.81 631 GLU A CA 1
ATOM 5104 C C . GLU A 1 631 ? -4.232 5.956 -2.467 1.00 78.81 631 GLU A C 1
ATOM 5106 O O . GLU A 1 631 ? -4.268 6.156 -1.255 1.00 78.81 631 GLU A O 1
ATOM 5111 N N . TYR A 1 632 ? -4.113 6.960 -3.342 1.00 83.88 632 TYR A N 1
ATOM 5112 C CA . TYR A 1 632 ? -3.915 8.361 -2.963 1.00 83.88 632 TYR A CA 1
ATOM 5113 C C . TYR A 1 632 ? -5.146 8.985 -2.283 1.00 83.88 632 TYR A C 1
ATOM 5115 O O . TYR A 1 632 ? -5.031 9.615 -1.229 1.00 83.88 632 TYR A O 1
ATOM 5123 N N . ALA A 1 633 ? -6.336 8.755 -2.840 1.00 79.38 633 ALA A N 1
ATOM 5124 C CA . ALA A 1 633 ? -7.617 9.198 -2.297 1.00 79.38 633 ALA A CA 1
ATOM 5125 C C . ALA A 1 633 ? -7.877 8.616 -0.901 1.00 79.38 633 ALA A C 1
ATOM 5127 O O . ALA A 1 633 ? -8.271 9.351 0.010 1.00 79.38 633 ALA A O 1
ATOM 5128 N N . THR A 1 634 ? -7.585 7.325 -0.707 1.00 76.94 634 THR A N 1
ATOM 5129 C CA . THR A 1 634 ? -7.658 6.667 0.603 1.00 76.94 634 THR A CA 1
ATOM 5130 C C . THR A 1 634 ? -6.778 7.381 1.617 1.00 76.94 634 THR A C 1
ATOM 5132 O O . THR A 1 634 ? -7.221 7.627 2.740 1.00 76.94 634 THR A O 1
ATOM 5135 N N . VAL A 1 635 ? -5.552 7.764 1.248 1.00 81.12 635 VAL A N 1
ATOM 5136 C CA . VAL A 1 635 ? -4.658 8.410 2.211 1.00 81.12 635 VAL A CA 1
ATOM 5137 C C . VAL A 1 635 ? -5.115 9.831 2.566 1.00 81.12 635 VAL A C 1
ATOM 5139 O O . VAL A 1 635 ? -5.109 10.196 3.744 1.00 81.12 635 VAL A O 1
ATOM 5142 N N . LEU A 1 636 ? -5.596 10.610 1.591 1.00 83.31 636 LEU A N 1
ATOM 5143 C CA . LEU A 1 636 ? -6.191 11.930 1.840 1.00 83.31 636 LEU A CA 1
ATOM 5144 C C . LEU A 1 636 ? -7.414 11.849 2.769 1.00 83.31 636 LEU A C 1
ATOM 5146 O O . LEU A 1 636 ? -7.562 12.649 3.696 1.00 83.31 636 LEU A O 1
ATOM 5150 N N . TYR A 1 637 ? -8.277 10.853 2.563 1.00 81.25 637 TYR A N 1
ATOM 5151 C CA . TYR A 1 637 ? -9.454 10.648 3.404 1.00 81.25 637 TYR A CA 1
ATOM 5152 C C . TYR A 1 637 ? -9.099 10.124 4.806 1.00 81.25 637 TYR A C 1
ATOM 5154 O O . TYR A 1 637 ? -9.726 10.526 5.791 1.00 81.25 637 TYR A O 1
ATOM 5162 N N . ARG A 1 638 ? -8.062 9.279 4.933 1.00 75.50 638 ARG A N 1
ATOM 5163 C CA . ARG A 1 638 ? -7.505 8.854 6.232 1.00 75.50 638 ARG A CA 1
ATOM 5164 C C . ARG A 1 638 ? -6.981 10.042 7.024 1.00 75.50 638 ARG A C 1
ATOM 5166 O O . ARG A 1 638 ? -7.311 10.161 8.198 1.00 75.50 638 ARG A O 1
ATOM 5173 N N . PHE A 1 639 ? -6.229 10.934 6.382 1.00 81.44 639 PHE A N 1
ATOM 5174 C CA . PHE A 1 639 ? -5.752 12.166 7.010 1.00 81.44 639 PHE A CA 1
ATOM 5175 C C . PHE A 1 639 ? -6.911 13.004 7.567 1.00 81.44 639 PHE A C 1
ATOM 5177 O O . PHE A 1 639 ? -6.895 13.371 8.740 1.00 81.44 639 PHE A O 1
ATOM 5184 N N . ALA A 1 640 ? -7.958 13.222 6.764 1.00 80.38 640 ALA A N 1
ATOM 5185 C CA . ALA A 1 640 ? -9.152 13.934 7.210 1.00 80.38 640 ALA A CA 1
ATOM 5186 C C . ALA A 1 640 ? -9.865 13.231 8.375 1.00 80.38 640 ALA A C 1
ATOM 5188 O O . ALA A 1 640 ? -10.268 13.870 9.340 1.00 80.38 640 ALA A O 1
ATOM 5189 N N . THR A 1 641 ? -10.004 11.907 8.299 1.00 73.69 641 THR A N 1
ATOM 5190 C CA . THR A 1 641 ? -10.682 11.098 9.321 1.00 73.69 641 THR A CA 1
ATOM 5191 C C . THR A 1 641 ? -9.940 11.122 10.647 1.00 73.69 641 THR A C 1
ATOM 5193 O O . THR A 1 641 ? -10.581 11.218 11.688 1.00 73.69 641 THR A O 1
ATOM 5196 N N . ILE A 1 642 ? -8.610 11.049 10.611 1.00 72.62 642 ILE A N 1
ATOM 5197 C CA . ILE A 1 642 ? -7.764 11.152 11.797 1.00 72.62 642 ILE A CA 1
ATOM 5198 C C . ILE A 1 642 ? -7.995 12.516 12.449 1.00 72.62 642 ILE A C 1
ATOM 5200 O O . ILE A 1 642 ? -8.461 12.561 13.579 1.00 72.62 642 ILE A O 1
ATOM 5204 N N . LEU A 1 643 ? -7.835 13.614 11.707 1.00 72.06 643 LEU A N 1
ATOM 5205 C CA . LEU A 1 643 ? -8.059 14.963 12.238 1.00 72.06 643 LEU A CA 1
ATOM 5206 C C . LEU A 1 643 ? -9.461 15.174 12.826 1.00 72.06 643 LEU A C 1
ATOM 5208 O O . LEU A 1 643 ? -9.601 15.786 13.879 1.00 72.06 643 LEU A O 1
ATOM 5212 N N . VAL A 1 644 ? -10.494 14.661 12.156 1.00 70.62 644 VAL A N 1
ATOM 5213 C CA . VAL A 1 644 ? -11.892 14.859 12.558 1.00 70.62 644 VAL A CA 1
ATOM 5214 C C . VAL A 1 644 ? -12.303 13.969 13.739 1.00 70.62 644 VAL A C 1
ATOM 5216 O O . VAL A 1 644 ? -13.152 14.376 14.520 1.00 70.62 644 VAL A O 1
ATOM 5219 N N . LYS A 1 645 ? -11.727 12.767 13.896 1.00 66.06 645 LYS A N 1
ATOM 5220 C CA . LYS A 1 645 ? -12.121 11.781 14.931 1.00 66.06 645 LYS A CA 1
ATOM 5221 C C . LYS A 1 645 ? -11.161 11.703 16.119 1.00 66.06 645 LYS A C 1
ATOM 5223 O O . LYS A 1 645 ? -11.152 10.715 16.855 1.00 66.06 645 LYS A O 1
ATOM 5228 N N . ALA A 1 646 ? -10.320 12.712 16.292 1.00 60.25 646 ALA A N 1
ATOM 5229 C CA . ALA A 1 646 ? -9.233 12.704 17.262 1.00 60.25 646 ALA A CA 1
ATOM 5230 C C . ALA A 1 646 ? -9.689 12.646 18.740 1.00 60.25 646 ALA A C 1
ATOM 5232 O O . ALA A 1 646 ? -8.893 12.328 19.624 1.00 60.25 646 ALA A O 1
ATOM 5233 N N . ASP A 1 647 ? -10.967 12.907 19.029 1.00 54.19 647 ASP A N 1
ATOM 5234 C CA . ASP A 1 647 ? -11.575 12.837 20.365 1.00 54.19 647 ASP A CA 1
ATOM 5235 C C . ASP A 1 647 ? -12.387 11.542 20.620 1.00 54.19 647 ASP A C 1
ATOM 5237 O O . ASP A 1 647 ? -13.075 11.419 21.640 1.00 54.19 647 ASP A O 1
ATOM 5241 N N . ASN A 1 648 ? -12.309 10.560 19.707 1.00 50.72 648 ASN A N 1
ATOM 5242 C CA . ASN A 1 648 ? -13.074 9.305 19.729 1.00 50.72 648 ASN A CA 1
ATOM 5243 C C . ASN A 1 648 ? -14.609 9.481 19.746 1.00 50.72 648 ASN A C 1
ATOM 5245 O O . ASN A 1 648 ? -15.341 8.556 20.122 1.00 50.72 648 ASN A O 1
ATOM 5249 N N . LYS A 1 649 ? -15.129 10.636 19.316 1.00 50.38 649 LYS A N 1
ATOM 5250 C CA . LYS A 1 649 ? -16.558 10.868 19.072 1.00 50.38 649 LYS A CA 1
ATOM 5251 C C . LYS A 1 649 ? -16.764 11.305 17.623 1.00 50.38 649 LYS A C 1
ATOM 5253 O O . LYS A 1 649 ? -15.829 11.657 16.919 1.00 50.38 649 LYS A O 1
ATOM 5258 N N . ILE A 1 650 ? -17.994 11.145 17.138 1.00 55.19 650 ILE A N 1
ATOM 5259 C CA . ILE A 1 650 ? -18.402 11.654 15.827 1.00 55.19 650 ILE A CA 1
ATOM 5260 C C . ILE A 1 650 ? -19.704 12.404 16.044 1.00 55.19 650 ILE A C 1
ATOM 5262 O O . ILE A 1 650 ? -20.713 11.818 16.439 1.00 55.19 650 ILE A O 1
ATOM 5266 N N . THR A 1 651 ? -19.664 13.705 15.820 1.00 61.78 651 THR A N 1
ATOM 5267 C CA . THR A 1 651 ? -20.833 14.575 15.789 1.00 61.78 651 THR A CA 1
ATOM 5268 C C . THR A 1 651 ? -21.433 14.618 14.383 1.00 61.78 651 THR A C 1
ATOM 5270 O O . THR A 1 651 ? -20.762 14.348 13.386 1.00 61.78 651 THR A O 1
ATOM 5273 N N . ASP A 1 652 ? -22.708 15.000 14.282 1.00 55.66 652 ASP A N 1
ATOM 5274 C CA . ASP A 1 652 ? -23.389 15.139 12.986 1.00 55.66 652 ASP A CA 1
ATOM 5275 C C . ASP A 1 652 ? -22.698 16.159 12.059 1.00 55.66 652 ASP A C 1
ATOM 5277 O O . ASP A 1 652 ? -22.811 16.072 10.836 1.00 55.66 652 ASP A O 1
ATOM 5281 N N . ASP A 1 653 ? -21.982 17.136 12.623 1.00 59.78 653 ASP A N 1
ATOM 5282 C CA . ASP A 1 653 ? -21.247 18.148 11.862 1.00 59.78 653 ASP A CA 1
ATOM 5283 C C . ASP A 1 653 ? -19.888 17.624 11.370 1.00 59.78 653 ASP A C 1
ATOM 5285 O O . ASP A 1 653 ? -19.529 17.851 10.215 1.00 59.78 653 ASP A O 1
ATOM 5289 N N . GLU A 1 654 ? -19.187 16.823 12.173 1.00 65.19 654 GLU A N 1
ATOM 5290 C CA . GLU A 1 654 ? -17.974 16.096 11.763 1.00 65.19 654 GLU A CA 1
ATOM 5291 C C . GLU A 1 654 ? -18.269 15.093 10.637 1.00 65.19 654 GLU A C 1
ATOM 5293 O O . GLU A 1 654 ? -17.509 14.976 9.671 1.00 65.19 654 GLU A O 1
ATOM 5298 N N . GLU A 1 655 ? -19.423 14.422 10.691 1.00 66.25 655 GLU A N 1
ATOM 5299 C CA . GLU A 1 655 ? -19.866 13.532 9.617 1.00 66.25 655 GLU A CA 1
ATOM 5300 C C . GLU A 1 655 ? -20.159 14.301 8.313 1.00 66.25 655 GLU A C 1
ATOM 5302 O O . GLU A 1 655 ? -19.862 13.809 7.219 1.00 66.25 655 GLU A O 1
ATOM 5307 N N . LYS A 1 656 ? -20.702 15.525 8.395 1.00 69.81 656 LYS A N 1
ATOM 5308 C CA . LYS A 1 656 ? -20.898 16.397 7.220 1.00 69.81 656 LYS A CA 1
ATOM 5309 C C . LYS A 1 656 ? -19.568 16.861 6.628 1.00 69.81 656 LYS A C 1
ATOM 5311 O O . LYS A 1 656 ? -19.426 16.820 5.407 1.00 69.81 656 LYS A O 1
ATOM 5316 N N . ILE A 1 657 ? -18.601 17.246 7.463 1.00 73.00 657 ILE A N 1
ATOM 5317 C CA . ILE A 1 657 ? -17.256 17.658 7.026 1.00 73.00 657 ILE A CA 1
ATOM 5318 C C . ILE A 1 657 ? -16.561 16.505 6.289 1.00 73.00 657 ILE A C 1
ATOM 5320 O O . ILE A 1 657 ? -16.069 16.686 5.174 1.00 73.00 657 ILE A O 1
ATOM 5324 N N . LEU A 1 658 ? -16.602 15.286 6.836 1.00 74.44 658 LEU A N 1
ATOM 5325 C CA . LEU A 1 658 ? -16.033 14.109 6.168 1.00 74.44 658 LEU A CA 1
ATOM 5326 C C . LEU A 1 658 ? -16.751 13.773 4.855 1.00 74.44 658 LEU A C 1
ATOM 5328 O O . LEU A 1 658 ? -16.093 13.406 3.881 1.00 74.44 658 LEU A O 1
ATOM 5332 N N . LYS A 1 659 ? -18.079 13.934 4.779 1.00 71.88 659 LYS A N 1
ATOM 5333 C CA . LYS A 1 659 ? -18.834 13.787 3.518 1.00 71.88 659 LYS A CA 1
ATOM 5334 C C . LYS A 1 659 ? -18.426 14.832 2.479 1.00 71.88 659 LYS A C 1
ATOM 5336 O O . LYS A 1 659 ? -18.295 14.492 1.302 1.00 71.88 659 LYS A O 1
ATOM 5341 N N . GLN A 1 660 ? -18.199 16.077 2.894 1.00 76.94 660 GLN A N 1
ATOM 5342 C CA . GLN A 1 660 ? -17.728 17.147 2.014 1.00 76.94 660 GLN A CA 1
ATOM 5343 C C . GLN A 1 660 ? -16.333 16.834 1.459 1.00 76.94 660 GLN A C 1
ATOM 5345 O O . GLN A 1 660 ? -16.135 16.911 0.249 1.00 76.94 660 GLN A O 1
ATOM 5350 N N . ILE A 1 661 ? -15.396 16.409 2.311 1.00 79.75 661 ILE A N 1
ATOM 5351 C CA . ILE A 1 661 ? -14.027 16.048 1.907 1.00 79.75 661 ILE A CA 1
ATOM 5352 C C . ILE A 1 661 ? -14.025 14.824 0.987 1.00 79.75 661 ILE A C 1
ATOM 5354 O O . ILE A 1 661 ? -13.361 14.836 -0.046 1.00 79.75 661 ILE A O 1
ATOM 5358 N N . HIS A 1 662 ? -14.816 13.794 1.299 1.00 76.12 662 HIS A N 1
ATOM 5359 C CA . HIS A 1 662 ? -14.988 12.641 0.415 1.00 76.12 662 HIS A CA 1
ATOM 5360 C C . HIS A 1 662 ? -15.509 13.073 -0.962 1.00 76.12 662 HIS A C 1
ATOM 5362 O O . HIS A 1 662 ? -14.979 12.665 -1.991 1.00 76.12 662 HIS A O 1
ATOM 5368 N N . THR A 1 663 ? -16.534 13.927 -0.997 1.00 74.12 663 THR A N 1
ATOM 5369 C CA . THR A 1 663 ? -17.092 14.440 -2.258 1.00 74.12 663 THR A CA 1
ATOM 5370 C C . THR A 1 663 ? -16.062 15.255 -3.035 1.00 74.12 663 THR A C 1
ATOM 5372 O O . THR A 1 663 ? -16.018 15.152 -4.252 1.00 74.12 663 THR A O 1
ATOM 5375 N N . LEU A 1 664 ? -15.210 16.020 -2.350 1.00 78.12 664 LEU A N 1
ATOM 5376 C CA . LEU A 1 664 ? -14.144 16.813 -2.956 1.00 78.12 664 LEU A CA 1
ATOM 5377 C C . LEU A 1 664 ? -13.053 15.946 -3.603 1.00 78.12 664 LEU A C 1
ATOM 5379 O O . LEU A 1 664 ? -12.713 16.164 -4.763 1.00 78.12 664 LEU A O 1
ATOM 5383 N N . ILE A 1 665 ? -12.537 14.948 -2.876 1.00 77.88 665 ILE A N 1
ATOM 5384 C CA . ILE A 1 665 ? -11.516 14.005 -3.374 1.00 77.88 665 ILE A CA 1
ATOM 5385 C C . ILE A 1 665 ? -12.040 13.253 -4.602 1.00 77.88 665 ILE A C 1
ATOM 5387 O O . ILE A 1 665 ? -11.324 13.044 -5.578 1.00 77.88 665 ILE A O 1
ATOM 5391 N N . HIS A 1 666 ? -13.321 12.893 -4.561 1.00 69.75 666 HIS A N 1
ATOM 5392 C CA . HIS A 1 666 ? -13.999 12.128 -5.594 1.00 69.75 666 HIS A CA 1
ATOM 5393 C C . HIS A 1 666 ? -14.806 13.009 -6.559 1.00 69.75 666 HIS A C 1
ATOM 5395 O O . HIS A 1 666 ? -15.629 12.485 -7.299 1.00 69.75 666 HIS A O 1
ATOM 5401 N N . LYS A 1 667 ? -14.602 14.332 -6.610 1.00 64.00 667 LYS A N 1
ATOM 5402 C CA . LYS A 1 667 ? -15.444 15.235 -7.422 1.00 64.00 667 LYS A CA 1
ATOM 5403 C C . LYS A 1 667 ? -15.334 14.954 -8.927 1.00 64.00 667 LYS A C 1
ATOM 5405 O O . LYS A 1 667 ? -16.313 15.123 -9.637 1.00 64.00 667 LYS A O 1
ATOM 5410 N N . SER A 1 668 ? -14.196 14.433 -9.395 1.00 47.12 668 SER A N 1
ATOM 5411 C CA . SER A 1 668 ? -14.004 13.910 -10.762 1.00 47.12 668 SER A CA 1
ATOM 5412 C C . SER A 1 668 ? -14.346 12.417 -10.924 1.00 47.12 668 SER A C 1
ATOM 5414 O O . SER A 1 668 ? -14.422 11.931 -12.046 1.00 47.12 668 SER A O 1
ATOM 5416 N N . VAL A 1 669 ? -14.583 11.698 -9.819 1.00 41.50 669 VAL A N 1
ATOM 5417 C CA . VAL A 1 669 ? -15.114 10.313 -9.760 1.00 41.50 669 VAL A CA 1
ATOM 5418 C C . VAL A 1 669 ? -16.638 10.324 -9.730 1.00 41.50 669 VAL A C 1
ATOM 5420 O O . VAL A 1 669 ? -17.269 9.395 -10.209 1.00 41.50 669 VAL A O 1
ATOM 5423 N N . MET A 1 670 ? -17.267 11.371 -9.195 1.00 34.78 670 MET A N 1
ATOM 5424 C CA . MET A 1 670 ? -18.727 11.475 -9.155 1.00 34.78 670 MET A CA 1
ATOM 5425 C C . MET A 1 670 ? -19.335 11.551 -10.562 1.00 34.78 670 MET A C 1
ATOM 5427 O O . MET A 1 670 ? -20.480 11.139 -10.715 1.00 34.78 670 MET A O 1
ATOM 5431 N N . ASP A 1 671 ? -18.547 11.952 -11.568 1.00 34.25 671 ASP A N 1
ATOM 5432 C CA . ASP A 1 671 ? -18.936 11.868 -12.979 1.00 34.25 671 ASP A CA 1
ATOM 5433 C C . ASP A 1 671 ? -18.412 10.610 -13.707 1.00 34.25 671 ASP A C 1
ATOM 5435 O O . ASP A 1 671 ? -18.931 10.300 -14.773 1.00 34.25 671 ASP A O 1
ATOM 5439 N N . ASN A 1 672 ? -17.448 9.846 -13.158 1.00 34.56 672 ASN A N 1
ATOM 5440 C CA . ASN A 1 672 ? -16.800 8.733 -13.888 1.00 34.56 672 ASN A CA 1
ATOM 5441 C C . ASN A 1 672 ? -16.639 7.388 -13.150 1.00 34.56 672 ASN A C 1
ATOM 5443 O O . ASN A 1 672 ? -16.177 6.435 -13.760 1.00 34.56 672 ASN A O 1
ATOM 5447 N N . ASP A 1 673 ? -17.028 7.254 -11.883 1.00 33.53 673 ASP A N 1
ATOM 5448 C CA . ASP A 1 673 ? -16.857 6.007 -11.121 1.00 33.53 673 ASP A CA 1
ATOM 5449 C C . ASP A 1 673 ? -17.952 5.825 -10.056 1.00 33.53 673 ASP A C 1
ATOM 5451 O O . ASP A 1 673 ? -17.751 5.448 -8.899 1.00 33.53 673 ASP A O 1
ATOM 5455 N N . ILE A 1 674 ? -19.190 5.996 -10.507 1.00 35.06 674 ILE A N 1
ATOM 5456 C CA . ILE A 1 674 ? -20.178 4.958 -10.239 1.00 35.06 674 ILE A CA 1
ATOM 5457 C C . ILE A 1 674 ? -19.979 3.909 -11.341 1.00 35.06 674 ILE A C 1
ATOM 5459 O O . ILE A 1 674 ? -20.762 3.831 -12.278 1.00 35.06 674 ILE A O 1
ATOM 5463 N N . ASN A 1 675 ? -18.956 3.058 -11.219 1.00 33.53 675 ASN A N 1
ATOM 5464 C CA . ASN A 1 675 ? -18.932 1.770 -11.921 1.00 33.53 675 ASN A CA 1
ATOM 5465 C C . ASN A 1 675 ? -19.896 0.793 -11.219 1.00 33.53 675 ASN A C 1
ATOM 5467 O O . ASN A 1 675 ? -19.579 -0.349 -10.902 1.00 33.53 675 ASN A O 1
ATOM 5471 N N . LEU A 1 676 ? -21.122 1.251 -10.950 1.00 37.41 676 LEU A N 1
ATOM 5472 C CA . LEU A 1 676 ? -22.245 0.342 -11.030 1.00 37.41 676 LEU A CA 1
ATOM 5473 C C . LEU A 1 676 ? -22.410 0.152 -12.531 1.00 37.41 676 LEU A C 1
ATOM 5475 O O . LEU A 1 676 ? -22.799 1.088 -13.226 1.00 37.41 676 LEU A O 1
ATOM 5479 N N . ASN A 1 677 ? -22.098 -1.039 -13.032 1.00 36.00 677 ASN A N 1
ATOM 5480 C CA . ASN A 1 677 ? -22.496 -1.451 -14.373 1.00 36.00 677 ASN A CA 1
ATOM 5481 C C . ASN A 1 677 ? -24.032 -1.575 -14.418 1.00 36.00 677 ASN A C 1
ATOM 5483 O O . ASN A 1 677 ? -24.566 -2.665 -14.626 1.00 36.00 677 ASN A O 1
ATOM 5487 N N . ILE A 1 678 ? -24.751 -0.465 -14.199 1.00 40.50 678 ILE A N 1
ATOM 5488 C CA . ILE A 1 678 ? -26.196 -0.349 -14.364 1.00 40.50 678 ILE A CA 1
ATOM 5489 C C . ILE A 1 678 ? -26.432 -0.446 -15.860 1.00 40.50 678 ILE A C 1
ATOM 5491 O O . ILE A 1 678 ? -26.415 0.531 -16.601 1.00 40.50 678 ILE A O 1
ATOM 5495 N N . ASN A 1 679 ? -26.592 -1.674 -16.323 1.00 42.72 679 ASN A N 1
ATOM 5496 C CA . ASN A 1 679 ? -27.008 -1.916 -17.684 1.00 42.72 679 ASN A CA 1
ATOM 5497 C C . ASN A 1 679 ? -28.523 -1.718 -17.729 1.00 42.72 679 ASN A C 1
ATOM 5499 O O . ASN A 1 679 ? -29.286 -2.657 -17.500 1.00 42.72 679 ASN A O 1
ATOM 5503 N N . GLU A 1 680 ? -28.950 -0.483 -17.988 1.00 41.41 680 GLU A N 1
ATOM 5504 C CA . GLU A 1 680 ? -30.335 -0.158 -18.332 1.00 41.41 680 GLU A CA 1
ATOM 5505 C C . GLU A 1 680 ? -30.618 -0.622 -19.765 1.00 41.41 680 GLU A C 1
ATOM 5507 O O . GLU A 1 680 ? -30.588 0.157 -20.705 1.00 41.41 680 GLU A O 1
ATOM 5512 N N . ASN A 1 681 ? -30.853 -1.920 -19.947 1.00 42.75 681 ASN A N 1
ATOM 5513 C CA . ASN A 1 681 ? -31.390 -2.469 -21.193 1.00 42.75 681 ASN A CA 1
ATOM 5514 C C . ASN A 1 681 ? -32.366 -3.600 -20.851 1.00 42.75 681 ASN A C 1
ATOM 5516 O O . ASN A 1 681 ? -32.053 -4.785 -20.979 1.00 42.75 681 ASN A O 1
ATOM 5520 N N . SER A 1 682 ? -33.546 -3.222 -20.359 1.00 48.53 682 SER A N 1
ATOM 5521 C CA . SER A 1 682 ? -34.683 -4.124 -20.140 1.00 48.53 682 SER A CA 1
ATOM 5522 C C . SER A 1 682 ? -35.845 -3.833 -21.097 1.00 48.53 682 SER A C 1
ATOM 5524 O O . SER A 1 682 ? -37.003 -4.034 -20.749 1.00 48.53 682 SER A O 1
ATOM 5526 N N . SER A 1 683 ? -35.560 -3.388 -22.326 1.00 54.25 683 SER A N 1
ATOM 5527 C CA . SER A 1 683 ? -36.532 -3.496 -23.417 1.00 54.25 683 SER A CA 1
ATOM 5528 C C . SER A 1 683 ? -36.482 -4.911 -23.997 1.00 54.25 683 SER A C 1
ATOM 5530 O O . SER A 1 683 ? -35.435 -5.367 -24.453 1.00 54.25 683 SER A O 1
ATOM 5532 N N . GLY A 1 684 ? -37.610 -5.616 -23.947 1.00 70.06 684 GLY A N 1
ATOM 5533 C CA . GLY A 1 684 ? -37.771 -6.927 -24.567 1.00 70.06 684 GLY A CA 1
ATOM 5534 C C . GLY A 1 684 ? -39.017 -7.664 -24.084 1.00 70.06 684 GLY A C 1
ATOM 5535 O O . GLY A 1 684 ? -39.885 -7.074 -23.439 1.00 70.06 684 GLY A O 1
ATOM 5536 N N . THR A 1 685 ? -39.117 -8.946 -24.418 1.00 87.75 685 THR A N 1
ATOM 5537 C CA . THR A 1 685 ? -40.138 -9.876 -23.903 1.00 87.75 685 THR A CA 1
ATOM 5538 C C . THR A 1 685 ? -39.504 -10.981 -23.052 1.00 87.75 685 THR A C 1
ATOM 5540 O O . THR A 1 685 ? -38.288 -11.189 -23.074 1.00 87.75 685 THR A O 1
ATOM 5543 N N . LEU A 1 686 ? -40.320 -11.720 -22.287 1.00 89.38 686 LEU A N 1
ATOM 5544 C CA . LEU A 1 686 ? -39.833 -12.892 -21.548 1.00 89.38 686 LEU A CA 1
ATOM 5545 C C . LEU A 1 686 ? -39.250 -13.936 -22.511 1.00 89.38 686 LEU A C 1
ATOM 5547 O O . LEU A 1 686 ? -38.219 -14.541 -22.224 1.00 89.38 686 LEU A O 1
ATOM 5551 N N . GLU A 1 687 ? -39.899 -14.117 -23.659 1.00 91.00 687 GLU A N 1
ATOM 5552 C CA . GLU A 1 687 ? -39.498 -15.038 -24.716 1.00 91.00 687 GLU A CA 1
ATOM 5553 C C . GLU A 1 687 ? -38.129 -14.672 -25.300 1.00 91.00 687 GLU A C 1
ATOM 5555 O O . GLU A 1 687 ? -37.308 -15.556 -25.525 1.00 91.00 687 GLU A O 1
ATOM 5560 N N . GLU A 1 688 ? -37.842 -13.382 -25.485 1.00 90.50 688 GLU A N 1
ATOM 5561 C CA . GLU A 1 688 ? -36.529 -12.912 -25.944 1.00 90.50 688 GLU A CA 1
ATOM 5562 C C . GLU A 1 688 ? -35.426 -13.172 -24.914 1.00 90.50 688 GLU A C 1
ATOM 5564 O O . GLU A 1 688 ? -34.339 -13.608 -25.284 1.00 90.50 688 GLU A O 1
ATOM 5569 N N . ALA A 1 689 ? -35.700 -12.962 -23.622 1.00 90.94 689 ALA A N 1
ATOM 5570 C CA . ALA A 1 689 ? -34.731 -13.254 -22.564 1.00 90.94 689 ALA A CA 1
ATOM 5571 C C . ALA A 1 689 ? -34.438 -14.763 -22.449 1.00 90.94 689 ALA A C 1
ATOM 5573 O O . ALA A 1 689 ? -33.299 -15.160 -22.203 1.00 90.94 689 ALA A O 1
ATOM 5574 N N . LEU A 1 690 ? -35.449 -15.613 -22.655 1.00 91.94 690 LEU A N 1
ATOM 5575 C CA . LEU A 1 690 ? -35.272 -17.066 -22.718 1.00 91.94 690 LEU A CA 1
ATOM 5576 C C . LEU A 1 690 ? -34.519 -17.494 -23.983 1.00 91.94 690 LEU A C 1
ATOM 5578 O O . LEU A 1 690 ? -33.612 -18.315 -23.894 1.00 91.94 690 LEU A O 1
ATOM 5582 N N . ALA A 1 691 ? -34.808 -16.884 -25.133 1.00 92.56 691 ALA A N 1
ATOM 5583 C CA . ALA A 1 691 ? -34.066 -17.137 -26.365 1.00 92.56 691 ALA A CA 1
ATOM 5584 C C . ALA A 1 691 ? -32.588 -16.717 -26.247 1.00 92.56 691 ALA A C 1
ATOM 5586 O O . ALA A 1 691 ? -31.703 -17.416 -26.741 1.00 92.56 691 ALA A O 1
ATOM 5587 N N . GLU A 1 692 ? -32.302 -15.608 -25.556 1.00 91.62 692 GLU A N 1
ATOM 5588 C CA . GLU A 1 692 ? -30.937 -15.179 -25.233 1.00 91.62 692 GLU A CA 1
ATOM 5589 C C . GLU A 1 692 ? -30.225 -16.230 -24.370 1.00 91.62 692 GLU A C 1
ATOM 5591 O O . GLU A 1 692 ? -29.088 -16.595 -24.674 1.00 91.62 692 GLU A O 1
ATOM 5596 N N . LEU A 1 693 ? -30.898 -16.779 -23.351 1.00 92.62 693 LEU A N 1
ATOM 5597 C CA . LEU A 1 693 ? -30.363 -17.875 -22.537 1.00 92.62 693 LEU A CA 1
ATOM 5598 C C . LEU A 1 693 ? -30.075 -19.121 -23.381 1.00 92.62 693 LEU A C 1
ATOM 5600 O O . LEU A 1 693 ? -28.990 -19.696 -23.274 1.00 92.62 693 LEU A O 1
ATOM 5604 N N . ASP A 1 694 ? -31.019 -19.521 -24.231 1.00 91.75 694 ASP A N 1
ATOM 5605 C CA . ASP A 1 694 ? -30.906 -20.708 -25.078 1.00 91.75 694 ASP A CA 1
ATOM 5606 C C . ASP A 1 694 ? -29.783 -20.577 -26.112 1.00 91.75 694 ASP A C 1
ATOM 5608 O O . ASP A 1 694 ? -29.136 -21.580 -26.431 1.00 91.75 694 ASP A O 1
ATOM 5612 N N . SER A 1 695 ? -29.497 -19.349 -26.564 1.00 90.56 695 SER A N 1
ATOM 5613 C CA . SER A 1 695 ? -28.408 -19.039 -27.499 1.00 90.56 695 SER A CA 1
ATOM 5614 C C . SER A 1 695 ? -27.007 -19.233 -26.913 1.00 90.56 695 SER A C 1
ATOM 5616 O O . SER A 1 695 ? -26.050 -19.407 -27.672 1.00 90.56 695 SER A O 1
ATOM 5618 N N . LEU A 1 696 ? -26.861 -19.232 -25.580 1.00 90.94 696 LEU A N 1
ATOM 5619 C CA . LEU A 1 696 ? -25.569 -19.475 -24.941 1.00 90.94 696 LEU A CA 1
ATOM 5620 C C . LEU A 1 696 ? -25.087 -20.894 -25.253 1.00 90.94 696 LEU A C 1
ATOM 5622 O O . LEU A 1 696 ? -25.823 -21.867 -25.120 1.00 90.94 696 LEU A O 1
ATOM 5626 N N . ILE A 1 697 ? -23.829 -21.026 -25.662 1.00 91.88 697 ILE A N 1
ATOM 5627 C CA . ILE A 1 697 ? -23.250 -22.311 -26.062 1.00 91.88 697 ILE A CA 1
ATOM 5628 C C . ILE A 1 697 ? -23.088 -23.210 -24.830 1.00 91.88 697 ILE A C 1
ATOM 5630 O O . ILE A 1 697 ? -22.457 -22.816 -23.853 1.00 91.88 697 ILE A O 1
ATOM 5634 N N . GLY A 1 698 ? -23.617 -24.435 -24.882 1.00 89.94 698 GLY A N 1
ATOM 5635 C CA . GLY A 1 698 ? -23.594 -25.376 -23.759 1.00 89.94 698 GLY A CA 1
ATOM 5636 C C . GLY A 1 698 ? -24.516 -24.958 -22.605 1.00 89.94 698 GLY A C 1
ATOM 5637 O O . GLY A 1 698 ? -25.597 -24.423 -22.835 1.00 89.94 698 GLY A O 1
ATOM 5638 N N . LEU A 1 699 ? -24.079 -25.203 -21.362 1.00 90.81 699 LEU A N 1
ATOM 5639 C CA . LEU A 1 699 ? -24.803 -24.863 -20.124 1.00 90.81 699 LEU A CA 1
ATOM 5640 C C . LEU A 1 699 ? -26.192 -25.515 -19.973 1.00 90.81 699 LEU A C 1
ATOM 5642 O O . LEU A 1 699 ? -27.059 -24.959 -19.304 1.00 90.81 699 LEU A O 1
ATOM 5646 N N . ASP A 1 700 ? -26.407 -26.705 -20.537 1.00 91.12 700 ASP A N 1
ATOM 5647 C CA . ASP A 1 700 ? -27.722 -27.372 -20.545 1.00 91.12 700 ASP A CA 1
ATOM 5648 C C . ASP A 1 700 ? -28.325 -27.548 -19.137 1.00 91.12 700 ASP A C 1
ATOM 5650 O O . ASP A 1 700 ? -29.515 -27.308 -18.923 1.00 91.12 700 ASP A O 1
ATOM 5654 N N . GLU A 1 701 ? -27.492 -27.886 -18.147 1.00 90.88 701 GLU A N 1
ATOM 5655 C CA . GLU A 1 701 ? -27.907 -28.006 -16.740 1.00 90.88 701 GLU A CA 1
ATOM 5656 C C . GLU A 1 701 ? -28.395 -26.664 -16.165 1.00 90.88 701 GLU A C 1
ATOM 5658 O O . GLU A 1 701 ? -29.447 -26.596 -15.529 1.00 90.88 701 GLU A O 1
ATOM 5663 N N . VAL A 1 702 ? -27.675 -25.574 -16.448 1.00 94.50 702 VAL A N 1
ATOM 5664 C CA . VAL A 1 702 ? -28.028 -24.218 -16.000 1.00 94.50 702 VAL A CA 1
ATOM 5665 C C . VAL A 1 702 ? -29.325 -23.755 -16.663 1.00 94.50 702 VAL A C 1
ATOM 5667 O O . VAL A 1 702 ? -30.204 -23.220 -15.985 1.00 94.50 702 VAL A O 1
ATOM 5670 N N . LYS A 1 703 ? -29.477 -23.995 -17.972 1.00 94.19 703 LYS A N 1
ATOM 5671 C CA . LYS A 1 703 ? -30.698 -23.672 -18.725 1.00 94.19 703 LYS A CA 1
ATOM 5672 C C . LYS A 1 703 ? -31.914 -24.384 -18.134 1.00 94.19 703 LYS A C 1
ATOM 5674 O O . LYS A 1 703 ? -32.937 -23.750 -17.884 1.00 94.19 703 LYS A O 1
ATOM 5679 N N . SER A 1 704 ? -31.782 -25.674 -17.820 1.00 92.81 704 SER A N 1
ATOM 5680 C CA . SER A 1 704 ? -32.841 -26.470 -17.185 1.00 92.81 704 SER A CA 1
ATOM 5681 C C . SER A 1 704 ? -33.222 -25.954 -15.786 1.00 92.81 704 SER A C 1
ATOM 5683 O O . SER A 1 704 ? -34.410 -25.860 -15.450 1.00 92.81 704 SER A O 1
ATOM 5685 N N . GLU A 1 705 ? -32.240 -25.574 -14.964 1.00 93.19 705 GLU A N 1
ATOM 5686 C CA . GLU A 1 705 ? -32.482 -25.004 -13.628 1.00 93.19 705 GLU A CA 1
ATOM 5687 C C . GLU A 1 705 ? -33.198 -23.649 -13.686 1.00 93.19 705 GLU A C 1
ATOM 5689 O O . GLU A 1 705 ? -34.135 -23.393 -12.914 1.00 93.19 705 GLU A O 1
ATOM 5694 N N . ILE A 1 706 ? -32.812 -22.794 -14.637 1.00 93.69 706 ILE A N 1
ATOM 5695 C CA . ILE A 1 706 ? -33.462 -21.499 -14.861 1.00 93.69 706 ILE A CA 1
ATOM 5696 C C . ILE A 1 706 ? -34.867 -21.691 -15.422 1.00 93.69 706 ILE A C 1
ATOM 5698 O O . ILE A 1 706 ? -35.795 -21.044 -14.943 1.00 93.69 706 ILE A O 1
ATOM 5702 N N . GLN A 1 707 ? -35.084 -22.625 -16.349 1.00 92.50 707 GLN A N 1
ATOM 5703 C CA . GLN A 1 707 ? -36.433 -22.929 -16.828 1.00 92.50 707 GLN A CA 1
ATOM 5704 C C . GLN A 1 707 ? -37.335 -23.408 -15.682 1.00 92.50 707 GLN A C 1
ATOM 5706 O O . GLN A 1 707 ? -38.485 -22.982 -15.555 1.00 92.50 707 GLN A O 1
ATOM 5711 N N . SER A 1 708 ? -36.799 -24.235 -14.782 1.00 91.25 708 SER A N 1
ATOM 5712 C CA . SER A 1 708 ? -37.505 -24.662 -13.568 1.00 91.25 708 SER A CA 1
ATOM 5713 C C . SER A 1 708 ? -37.832 -23.478 -12.646 1.00 91.25 708 SER A C 1
ATOM 5715 O O . SER A 1 708 ? -38.879 -23.460 -11.998 1.00 91.25 708 SER A O 1
ATOM 5717 N N . LEU A 1 709 ? -36.973 -22.454 -12.600 1.00 90.75 709 LEU A N 1
ATOM 5718 C CA . LEU A 1 709 ? -37.212 -21.186 -11.900 1.00 90.75 709 LEU A CA 1
ATOM 5719 C C . LEU A 1 709 ? -38.297 -20.334 -12.524 1.00 90.75 709 LEU A C 1
ATOM 5721 O O . LEU A 1 709 ? -39.180 -19.883 -11.796 1.00 90.75 709 LEU A O 1
ATOM 5725 N N . VAL A 1 710 ? -38.288 -20.189 -13.842 1.00 92.75 710 VAL A N 1
ATOM 5726 C CA . VAL A 1 710 ? -39.350 -19.497 -14.571 1.00 92.75 710 VAL A CA 1
ATOM 5727 C C . VAL A 1 710 ? -40.695 -20.164 -14.323 1.00 92.75 710 VAL A C 1
ATOM 5729 O O . VAL A 1 710 ? -41.651 -19.489 -13.938 1.00 92.75 710 VAL A O 1
ATOM 5732 N N . ASN A 1 711 ? -40.760 -21.491 -14.446 1.00 90.56 711 ASN A N 1
ATOM 5733 C CA . ASN A 1 711 ? -41.983 -22.253 -14.202 1.00 90.56 711 ASN A CA 1
ATOM 5734 C C . ASN A 1 711 ? -42.490 -22.046 -12.768 1.00 90.56 711 ASN A C 1
ATOM 5736 O O . ASN A 1 711 ? -43.668 -21.761 -12.553 1.00 90.56 711 ASN A O 1
ATOM 5740 N N . PHE A 1 712 ? -41.594 -22.140 -11.784 1.00 89.81 712 PHE A N 1
ATOM 5741 C CA . PHE A 1 712 ? -41.939 -21.946 -10.380 1.00 89.81 712 PHE A CA 1
ATOM 5742 C C . PHE A 1 712 ? -42.476 -20.535 -10.100 1.00 89.81 712 PHE A C 1
ATOM 5744 O O . PHE A 1 712 ? -43.559 -20.402 -9.534 1.00 89.81 712 PHE A O 1
ATOM 5751 N N . ILE A 1 713 ? -41.770 -19.486 -10.537 1.00 89.94 713 ILE A N 1
ATOM 5752 C CA . ILE A 1 713 ? -42.199 -18.090 -10.353 1.00 89.94 713 ILE A CA 1
ATOM 5753 C C . ILE A 1 713 ? -43.555 -17.852 -11.024 1.00 89.94 713 ILE A C 1
ATOM 5755 O O . ILE A 1 713 ? -44.450 -17.270 -10.412 1.00 89.94 713 ILE A O 1
ATOM 5759 N N . THR A 1 714 ? -43.733 -18.343 -12.252 1.00 89.69 714 THR A N 1
ATOM 5760 C CA . THR A 1 714 ? -44.975 -18.177 -13.021 1.00 89.69 714 THR A CA 1
ATOM 5761 C C . THR A 1 714 ? -46.170 -18.757 -12.268 1.00 89.69 714 THR A C 1
ATOM 5763 O O . THR A 1 714 ? -47.166 -18.067 -12.057 1.00 89.69 714 THR A O 1
ATOM 5766 N N . ILE A 1 715 ? -46.057 -19.993 -11.771 1.00 89.88 715 ILE A N 1
ATOM 5767 C CA . ILE A 1 715 ? -47.126 -20.631 -10.989 1.00 89.88 715 ILE A CA 1
ATOM 5768 C C . ILE A 1 715 ? -47.401 -19.872 -9.687 1.00 89.88 715 ILE A C 1
ATOM 5770 O O . ILE A 1 715 ? -48.558 -19.723 -9.293 1.00 89.88 715 ILE A O 1
ATOM 5774 N N . GLN A 1 716 ? -46.371 -19.356 -9.017 1.00 88.06 716 GLN A N 1
ATOM 5775 C CA . GLN A 1 716 ? -46.547 -18.579 -7.789 1.00 88.06 716 GLN A CA 1
ATOM 5776 C C . GLN A 1 716 ? -47.271 -17.252 -8.035 1.00 88.06 716 GLN A C 1
ATOM 5778 O O . GLN A 1 716 ? -48.178 -16.912 -7.273 1.00 88.06 716 GLN A O 1
ATOM 5783 N N . LYS A 1 717 ? -46.956 -16.558 -9.131 1.00 85.88 717 LYS A N 1
ATOM 5784 C CA . LYS A 1 717 ? -47.676 -15.349 -9.552 1.00 85.88 717 LYS A CA 1
ATOM 5785 C C . LYS A 1 717 ? -49.133 -15.639 -9.905 1.00 85.88 717 LYS A C 1
ATOM 5787 O O . LYS A 1 717 ? -50.010 -14.871 -9.522 1.00 85.88 717 LYS A O 1
ATOM 5792 N N . GLU A 1 718 ? -49.424 -16.755 -10.568 1.00 87.00 718 GLU A N 1
ATOM 5793 C CA . GLU A 1 718 ? -50.812 -17.158 -10.841 1.00 87.00 718 GLU A CA 1
ATOM 5794 C C . GLU A 1 718 ? -51.585 -17.481 -9.554 1.00 87.00 718 GLU A C 1
ATOM 5796 O O . GLU A 1 718 ? -52.732 -17.062 -9.393 1.00 87.00 718 GLU A O 1
ATOM 5801 N N . ARG A 1 719 ? -50.949 -18.142 -8.578 1.00 90.00 719 ARG A N 1
ATOM 5802 C CA . ARG A 1 719 ? -51.550 -18.369 -7.251 1.00 90.00 719 ARG A CA 1
ATOM 5803 C C . ARG A 1 719 ? -51.881 -17.055 -6.539 1.00 90.00 719 ARG A C 1
ATOM 5805 O O . ARG A 1 719 ? -52.974 -16.945 -5.985 1.00 90.00 719 ARG A O 1
ATOM 5812 N N . GLU A 1 720 ? -50.973 -16.078 -6.577 1.00 86.62 720 GLU A N 1
ATOM 5813 C CA . GLU A 1 720 ? -51.188 -14.728 -6.031 1.00 86.62 720 GLU A CA 1
ATOM 5814 C C . GLU A 1 720 ? -52.364 -14.020 -6.711 1.00 86.62 720 GLU A C 1
ATOM 5816 O O . GLU A 1 720 ? -53.247 -13.508 -6.022 1.00 86.62 720 GLU A O 1
ATOM 5821 N N . LYS A 1 721 ? -52.436 -14.057 -8.049 1.00 87.50 721 LYS A N 1
ATOM 5822 C CA . LYS A 1 721 ? -53.557 -13.486 -8.820 1.00 87.50 721 LYS A CA 1
ATOM 5823 C C . LYS A 1 721 ? -54.903 -14.109 -8.446 1.00 87.50 721 LYS A C 1
ATOM 5825 O O . LYS A 1 721 ? -55.914 -13.414 -8.424 1.00 87.50 721 LYS A O 1
ATOM 5830 N N . MET A 1 722 ? -54.920 -15.402 -8.125 1.00 90.69 722 MET A N 1
ATOM 5831 C CA . MET A 1 722 ? -56.117 -16.127 -7.683 1.00 90.69 722 MET A CA 1
ATOM 5832 C C . MET A 1 722 ? -56.410 -15.977 -6.178 1.00 90.69 722 MET A C 1
ATOM 5834 O O . MET A 1 722 ? -57.328 -16.618 -5.667 1.00 90.69 722 MET A O 1
ATOM 5838 N N . GLY A 1 723 ? -55.641 -15.163 -5.446 1.00 88.19 723 GLY A N 1
ATOM 5839 C CA . GLY A 1 723 ? -55.821 -14.941 -4.008 1.00 88.19 723 GLY A CA 1
ATOM 5840 C C . GLY A 1 723 ? -55.487 -16.158 -3.136 1.00 88.19 723 GLY A C 1
ATOM 5841 O O . GLY A 1 723 ? -55.886 -16.218 -1.971 1.00 88.19 723 GLY A O 1
ATOM 5842 N N . LEU A 1 724 ? -54.774 -17.149 -3.678 1.00 89.25 724 LEU A N 1
ATOM 5843 C CA . LEU A 1 724 ? -54.326 -18.316 -2.926 1.00 89.25 724 LEU A CA 1
ATOM 5844 C C . LEU A 1 724 ? -53.125 -17.942 -2.059 1.00 89.25 724 LEU A C 1
ATOM 5846 O O . LEU A 1 724 ? -52.252 -17.182 -2.469 1.00 89.25 724 LEU A O 1
ATOM 5850 N N . LYS A 1 725 ? -53.031 -18.544 -0.868 1.00 79.12 725 LYS A N 1
ATOM 5851 C CA . LYS A 1 725 ? -51.856 -18.365 -0.009 1.00 79.12 725 LYS A CA 1
ATOM 5852 C C . LYS A 1 725 ? -50.602 -18.861 -0.736 1.00 79.12 725 LYS A C 1
ATOM 5854 O O . LYS A 1 725 ? -50.498 -20.046 -1.084 1.00 79.12 725 LYS A O 1
ATOM 5859 N N . THR A 1 726 ? -49.652 -17.963 -0.941 1.00 73.94 726 THR A N 1
ATOM 5860 C CA . THR A 1 726 ? -48.281 -18.273 -1.339 1.00 73.94 726 THR A CA 1
ATOM 5861 C C . THR A 1 726 ? -47.384 -18.237 -0.102 1.00 73.94 726 THR A C 1
ATOM 5863 O O . THR A 1 726 ? -47.640 -17.503 0.852 1.00 73.94 726 THR A O 1
ATOM 5866 N N . GLY A 1 727 ? -46.392 -19.130 -0.043 1.00 66.06 727 GLY A N 1
ATOM 5867 C CA . GLY A 1 727 ? -45.389 -19.090 1.021 1.00 66.06 727 GLY A CA 1
ATOM 5868 C C . GLY A 1 727 ? -44.467 -17.880 0.852 1.00 66.06 727 GLY A C 1
ATOM 5869 O O . GLY A 1 727 ? -44.376 -17.323 -0.238 1.00 66.06 727 GLY A O 1
ATOM 5870 N N . ASN A 1 728 ? -43.745 -17.506 1.912 1.00 65.12 728 ASN A N 1
ATOM 5871 C CA . ASN A 1 728 ? -42.636 -16.554 1.807 1.00 65.12 728 ASN A CA 1
ATOM 5872 C C . ASN A 1 728 ? -41.499 -17.195 1.005 1.00 65.12 728 ASN A C 1
ATOM 5874 O O . ASN A 1 728 ? -40.723 -17.981 1.545 1.00 65.12 728 ASN A O 1
ATOM 5878 N N . ILE A 1 729 ? -41.438 -16.898 -0.289 1.00 72.56 729 ILE A N 1
ATOM 5879 C CA . ILE A 1 729 ? -40.456 -17.471 -1.205 1.00 72.56 729 ILE A CA 1
ATOM 5880 C C . ILE A 1 729 ? -39.323 -16.470 -1.395 1.00 72.56 729 ILE A C 1
ATOM 5882 O O . ILE A 1 729 ? -39.544 -15.347 -1.835 1.00 72.56 729 ILE A O 1
ATOM 5886 N N . SER A 1 730 ? -38.109 -16.902 -1.061 1.00 75.44 730 SER A N 1
ATOM 5887 C CA . SER A 1 730 ? -36.880 -16.195 -1.412 1.00 75.44 730 SER A CA 1
ATOM 5888 C C . SER A 1 730 ? -36.529 -16.471 -2.874 1.00 75.44 730 SER A C 1
ATOM 5890 O O . SER A 1 730 ? -36.545 -17.626 -3.302 1.00 75.44 730 SER A O 1
ATOM 5892 N N . TYR A 1 731 ? -36.181 -15.423 -3.620 1.00 88.94 731 TYR A N 1
ATOM 5893 C CA . TYR A 1 731 ? -35.686 -15.518 -5.000 1.00 88.94 731 TYR A CA 1
ATOM 5894 C C . TYR A 1 731 ? -34.163 -15.330 -5.102 1.00 88.94 731 TYR A C 1
ATOM 5896 O O . TYR A 1 731 ? -33.627 -15.189 -6.206 1.00 88.94 731 TYR A O 1
ATOM 5904 N N . HIS A 1 732 ? -33.456 -15.321 -3.966 1.00 93.44 732 HIS A N 1
ATOM 5905 C CA . HIS A 1 732 ? -31.996 -15.258 -3.925 1.00 93.44 732 HIS A CA 1
ATOM 5906 C C . HIS A 1 732 ? -31.376 -16.573 -4.427 1.00 93.44 732 HIS A C 1
ATOM 5908 O O . HIS A 1 732 ? -31.889 -17.657 -4.146 1.00 93.44 732 HIS A O 1
ATOM 5914 N N . CYS A 1 733 ? -30.263 -16.490 -5.158 1.00 94.44 733 CYS A N 1
ATOM 5915 C CA . CYS A 1 733 ? -29.609 -17.647 -5.780 1.00 94.44 733 CYS A CA 1
ATOM 5916 C C . CYS A 1 733 ? -28.119 -17.726 -5.430 1.00 94.44 733 CYS A C 1
ATOM 5918 O O . CYS A 1 733 ? -27.481 -16.724 -5.112 1.00 94.44 733 CYS A O 1
ATOM 5920 N N . VAL A 1 734 ? -27.563 -18.931 -5.530 1.00 96.19 734 VAL A N 1
ATOM 5921 C CA . VAL A 1 734 ? -26.131 -19.211 -5.390 1.00 96.19 734 VAL A CA 1
ATOM 5922 C C . VAL A 1 734 ? -25.626 -19.798 -6.696 1.00 96.19 734 VAL A C 1
ATOM 5924 O O . VAL A 1 734 ? -26.107 -20.851 -7.110 1.00 96.19 734 VAL A O 1
ATOM 5927 N N . PHE A 1 735 ? -24.672 -19.135 -7.339 1.00 97.38 735 PHE A N 1
ATOM 5928 C CA . PHE A 1 735 ? -24.047 -19.602 -8.576 1.00 97.38 735 PHE A CA 1
ATOM 5929 C C . PHE A 1 735 ? -22.671 -20.186 -8.257 1.00 97.38 735 PHE A C 1
ATOM 5931 O O . PHE A 1 735 ? -21.767 -19.465 -7.839 1.00 97.38 735 PHE A O 1
ATOM 5938 N N . THR A 1 736 ? -22.492 -21.489 -8.455 1.00 95.12 736 THR A N 1
ATOM 5939 C CA . THR A 1 736 ? -21.220 -22.169 -8.175 1.00 95.12 736 THR A CA 1
ATOM 5940 C C . THR A 1 736 ? -20.563 -22.678 -9.446 1.00 95.12 736 THR A C 1
ATOM 5942 O O . THR A 1 736 ? -21.244 -23.181 -10.329 1.00 95.12 736 THR A O 1
ATOM 5945 N N . GLY A 1 737 ? -19.241 -22.568 -9.550 1.00 92.50 737 GLY A N 1
ATOM 5946 C CA . GLY A 1 737 ? -18.472 -23.147 -10.659 1.00 92.50 737 GLY A CA 1
ATOM 5947 C C . GLY A 1 737 ? -17.189 -22.378 -10.948 1.00 92.50 737 GLY A C 1
ATOM 5948 O O . GLY A 1 737 ? -17.016 -21.252 -10.472 1.00 92.50 737 GLY A O 1
ATOM 5949 N N . SER A 1 738 ? -16.305 -22.958 -11.757 1.00 90.62 738 SER A N 1
ATOM 5950 C CA . SER A 1 738 ? -14.996 -22.380 -12.088 1.00 90.62 738 SER A CA 1
ATOM 5951 C C . SER A 1 738 ? -15.106 -21.047 -12.859 1.00 90.62 738 SER A C 1
ATOM 5953 O O . SER A 1 738 ? -16.187 -20.697 -13.361 1.00 90.62 738 SER A O 1
ATOM 5955 N N . PRO A 1 739 ? -14.040 -20.228 -12.920 1.00 89.06 739 PRO A N 1
ATOM 5956 C CA . PRO A 1 739 ? -14.034 -18.953 -13.628 1.00 89.06 739 PRO A CA 1
ATOM 5957 C C . PRO A 1 739 ? -14.361 -19.130 -15.110 1.00 89.06 739 PRO A C 1
ATOM 5959 O O . PRO A 1 739 ? -14.062 -20.158 -15.704 1.00 89.06 739 PRO A O 1
ATOM 5962 N N . GLY A 1 740 ? -14.993 -18.123 -15.717 1.00 87.88 740 GLY A N 1
ATOM 5963 C CA . GLY A 1 740 ? -15.278 -18.131 -17.157 1.00 87.88 740 GLY A CA 1
ATOM 5964 C C . GLY A 1 740 ? -16.346 -19.132 -17.622 1.00 87.88 740 GLY A C 1
ATOM 5965 O O . GLY A 1 740 ? -16.468 -19.359 -18.821 1.00 87.88 740 GLY A O 1
ATOM 5966 N N . THR A 1 741 ? -17.144 -19.699 -16.714 1.00 91.19 741 THR A N 1
ATOM 5967 C CA . THR A 1 741 ? -18.285 -20.593 -17.018 1.00 91.19 741 THR A CA 1
ATOM 5968 C C . THR A 1 741 ? -19.592 -19.858 -17.354 1.00 91.19 741 THR A C 1
ATOM 5970 O O . THR A 1 741 ? -20.603 -20.488 -17.627 1.00 91.19 741 THR A O 1
ATOM 5973 N N . GLY A 1 742 ? -19.603 -18.518 -17.363 1.00 90.94 742 GLY A N 1
ATOM 5974 C CA . GLY A 1 742 ? -20.770 -17.720 -17.783 1.00 90.94 742 GLY A CA 1
ATOM 5975 C C . GLY A 1 742 ? -21.705 -17.241 -16.663 1.00 90.94 742 GLY A C 1
ATOM 5976 O O . GLY A 1 742 ? -22.765 -16.700 -16.966 1.00 90.94 742 GLY A O 1
ATOM 5977 N N . LYS A 1 743 ? -21.315 -17.373 -15.386 1.00 94.94 743 LYS A N 1
ATOM 5978 C CA . LYS A 1 743 ? -22.105 -16.944 -14.209 1.00 94.94 743 LYS A CA 1
ATOM 5979 C C . LYS A 1 743 ? -22.683 -15.527 -14.332 1.00 94.94 743 LYS A C 1
ATOM 5981 O O . LYS A 1 743 ? -23.890 -15.347 -14.205 1.00 94.94 743 LYS A O 1
ATOM 5986 N N . THR A 1 744 ? -21.841 -14.536 -14.624 1.00 92.75 744 THR A N 1
ATOM 5987 C CA . THR A 1 744 ? -22.250 -13.125 -14.737 1.00 92.75 744 THR A CA 1
ATOM 5988 C C . THR A 1 744 ? -23.170 -12.882 -15.936 1.00 92.75 744 THR A C 1
ATOM 5990 O O . THR A 1 744 ? -24.172 -12.178 -15.822 1.00 92.75 744 THR A O 1
ATOM 5993 N N . THR A 1 745 ? -22.883 -13.513 -17.081 1.00 92.56 745 THR A N 1
ATOM 5994 C CA . THR A 1 745 ? -23.731 -13.436 -18.283 1.00 92.56 745 THR A CA 1
ATOM 5995 C C . THR A 1 745 ? -25.128 -13.972 -17.996 1.00 92.56 745 THR A C 1
ATOM 5997 O O . THR A 1 745 ? -26.122 -13.309 -18.279 1.00 92.56 745 THR A O 1
ATOM 6000 N N . VAL A 1 746 ? -25.211 -15.137 -17.356 1.00 95.38 746 VAL A N 1
ATOM 6001 C CA . VAL A 1 746 ? -26.485 -15.746 -16.970 1.00 95.38 746 VAL A CA 1
ATOM 6002 C C . VAL A 1 746 ? -27.209 -14.912 -15.910 1.00 95.38 746 VAL A C 1
ATOM 6004 O O . VAL A 1 746 ? -28.420 -14.742 -16.008 1.00 95.38 746 VAL A O 1
ATOM 6007 N N . ALA A 1 747 ? -26.503 -14.318 -14.942 1.00 95.62 747 ALA A N 1
ATOM 6008 C CA . ALA A 1 747 ? -27.109 -13.435 -13.941 1.00 95.62 747 ALA A CA 1
ATOM 6009 C C . ALA A 1 747 ? -27.811 -12.226 -14.583 1.00 95.62 747 ALA A C 1
ATOM 6011 O O . ALA A 1 747 ? -28.898 -11.837 -14.151 1.00 95.62 747 ALA A O 1
ATOM 6012 N N . ARG A 1 748 ? -27.233 -11.678 -15.658 1.00 94.06 748 ARG A N 1
ATOM 6013 C CA . ARG A 1 748 ? -27.829 -10.581 -16.434 1.00 94.06 748 ARG A CA 1
ATOM 6014 C C . ARG A 1 748 ? -29.132 -11.003 -17.109 1.00 94.06 748 ARG A C 1
ATOM 6016 O O . ARG A 1 748 ? -30.108 -10.259 -17.070 1.00 94.06 748 ARG A O 1
ATOM 6023 N N . ILE A 1 749 ? -29.167 -12.205 -17.676 1.00 94.12 749 ILE A N 1
ATOM 6024 C CA . ILE A 1 749 ? -30.377 -12.756 -18.297 1.00 94.12 749 ILE A CA 1
ATOM 6025 C C . ILE A 1 749 ? -31.440 -13.053 -17.231 1.00 94.12 749 ILE A C 1
ATOM 6027 O O . ILE A 1 749 ? -32.605 -12.705 -17.405 1.00 94.12 749 ILE A O 1
ATOM 6031 N N . VAL A 1 750 ? -31.042 -13.601 -16.078 1.00 94.62 750 VAL A N 1
ATOM 6032 C CA . VAL A 1 750 ? -31.944 -13.818 -14.935 1.00 94.62 750 VAL A CA 1
ATOM 6033 C C . VAL A 1 750 ? -32.556 -12.502 -14.447 1.00 94.62 750 VAL A C 1
ATOM 6035 O O . VAL A 1 750 ? -33.742 -12.481 -14.128 1.00 94.62 750 VAL A O 1
ATOM 6038 N N . ALA A 1 751 ? -31.813 -11.390 -14.453 1.00 94.06 751 ALA A N 1
ATOM 6039 C CA . ALA A 1 751 ? -32.355 -10.072 -14.112 1.00 94.06 751 ALA A CA 1
ATOM 6040 C C . ALA A 1 751 ? -33.468 -9.628 -15.077 1.00 94.06 751 ALA A C 1
ATOM 6042 O O . ALA A 1 751 ? -34.526 -9.177 -14.623 1.00 94.06 751 ALA A O 1
ATOM 6043 N N . LYS A 1 752 ? -33.288 -9.851 -16.388 1.00 93.00 752 LYS A N 1
ATOM 6044 C CA . LYS A 1 752 ? -34.341 -9.628 -17.394 1.00 93.00 752 LYS A CA 1
ATOM 6045 C C . LYS A 1 752 ? -35.541 -10.539 -17.143 1.00 93.00 752 LYS A C 1
ATOM 6047 O O . LYS A 1 752 ? -36.668 -10.056 -17.088 1.00 93.00 752 LYS A O 1
ATOM 6052 N N . ILE A 1 753 ? -35.323 -11.835 -16.932 1.00 93.50 753 ILE A N 1
ATOM 6053 C CA . ILE A 1 753 ? -36.392 -12.808 -16.655 1.00 93.50 753 ILE A CA 1
ATOM 6054 C C . ILE A 1 753 ? -37.198 -12.395 -15.413 1.00 93.50 753 ILE A C 1
ATOM 6056 O O . ILE A 1 753 ? -38.427 -12.344 -15.453 1.00 93.50 753 ILE A O 1
ATOM 6060 N N . TYR A 1 754 ? -36.523 -12.047 -14.315 1.00 93.50 754 TYR A N 1
ATOM 6061 C CA . TYR A 1 754 ? -37.160 -11.623 -13.065 1.00 93.50 754 TYR A CA 1
ATOM 6062 C C . TYR A 1 754 ? -38.002 -10.361 -13.244 1.00 93.50 754 TYR A C 1
ATOM 6064 O O . TYR A 1 754 ? -39.064 -10.247 -12.632 1.00 93.50 754 TYR A O 1
ATOM 6072 N N . HIS A 1 755 ? -37.562 -9.434 -14.092 1.00 92.75 755 HIS A N 1
ATOM 6073 C CA . HIS A 1 755 ? -38.338 -8.248 -14.423 1.00 92.75 755 HIS A CA 1
ATOM 6074 C C . HIS A 1 755 ? -39.642 -8.583 -15.148 1.00 92.75 755 HIS A C 1
ATOM 6076 O O . HIS A 1 755 ? -40.715 -8.190 -14.691 1.00 92.75 755 HIS A O 1
ATOM 6082 N N . HIS A 1 756 ? -39.569 -9.375 -16.218 1.00 91.19 756 HIS A N 1
ATOM 6083 C CA . HIS A 1 756 ? -40.744 -9.738 -17.017 1.00 91.19 756 HIS A CA 1
ATOM 6084 C C . HIS A 1 756 ? -41.740 -10.611 -16.244 1.00 91.19 756 HIS A C 1
ATOM 6086 O O . HIS A 1 756 ? -42.946 -10.525 -16.463 1.00 91.19 756 HIS A O 1
ATOM 6092 N N . LEU A 1 757 ? -41.257 -11.409 -15.288 1.00 90.19 757 LEU A N 1
ATOM 6093 C CA . LEU A 1 757 ? -42.101 -12.185 -14.375 1.00 90.19 757 LEU A CA 1
ATOM 6094 C C . LEU A 1 757 ? -42.636 -11.365 -13.186 1.00 90.19 757 LEU A C 1
ATOM 6096 O O . LEU A 1 757 ? -43.359 -11.897 -12.339 1.00 90.19 757 LEU A O 1
ATOM 6100 N N . GLY A 1 758 ? -42.288 -10.079 -13.086 1.00 88.06 758 GLY A N 1
ATOM 6101 C CA . GLY A 1 758 ? -42.739 -9.190 -12.015 1.00 88.06 758 GLY A CA 1
ATOM 6102 C C . GLY A 1 758 ? -42.184 -9.551 -10.634 1.00 88.06 758 GLY A C 1
ATOM 6103 O O . GLY A 1 758 ? -42.851 -9.316 -9.623 1.00 88.06 758 GLY A O 1
ATOM 6104 N N . VAL A 1 759 ? -41.004 -10.173 -10.574 1.00 89.12 759 VAL A N 1
ATOM 6105 C CA . VAL A 1 759 ? -40.247 -10.390 -9.327 1.00 89.12 759 VAL A CA 1
ATOM 6106 C C . VAL A 1 759 ? -39.559 -9.095 -8.896 1.00 89.12 759 VAL A C 1
ATOM 6108 O O . VAL A 1 759 ? -39.539 -8.784 -7.712 1.00 89.12 759 VAL A O 1
ATOM 6111 N N . VAL A 1 760 ? -39.034 -8.325 -9.854 1.00 90.81 760 VAL A N 1
ATOM 6112 C CA . VAL A 1 760 ? -38.381 -7.023 -9.631 1.00 90.81 760 VAL A CA 1
ATOM 6113 C C . VAL A 1 760 ? -38.886 -5.994 -10.647 1.00 90.81 760 VAL A C 1
ATOM 6115 O O . VAL A 1 760 ? -39.302 -6.363 -11.744 1.00 90.81 760 VAL A O 1
ATOM 6118 N N . GLN A 1 761 ? -38.871 -4.698 -10.322 1.00 88.44 761 GLN A N 1
ATOM 6119 C CA . GLN A 1 761 ? -39.536 -3.699 -11.177 1.00 88.44 761 GLN A CA 1
ATOM 6120 C C . GLN A 1 761 ? -38.698 -3.185 -12.354 1.00 88.44 761 GLN A C 1
ATOM 6122 O O . GLN A 1 761 ? -39.296 -2.739 -13.323 1.00 88.44 761 GLN A O 1
ATOM 6127 N N . LYS A 1 762 ? -37.359 -3.212 -12.298 1.00 85.50 762 LYS A N 1
ATOM 6128 C CA . LYS A 1 762 ? -36.480 -2.594 -13.317 1.00 85.50 762 LYS A CA 1
ATOM 6129 C C . LYS A 1 762 ? -35.634 -3.589 -14.116 1.00 85.50 762 LYS A C 1
ATOM 6131 O O . LYS A 1 762 ? -35.274 -3.301 -15.253 1.00 85.50 762 LYS A O 1
ATOM 6136 N N . GLY A 1 763 ? -35.294 -4.743 -13.537 1.00 82.12 763 GLY A N 1
ATOM 6137 C CA . GLY A 1 763 ? -34.480 -5.769 -14.213 1.00 82.12 763 GLY A CA 1
ATOM 6138 C C . GLY A 1 763 ? -32.998 -5.435 -14.369 1.00 82.12 763 GLY A C 1
ATOM 6139 O O . GLY A 1 763 ? -32.293 -6.118 -15.106 1.00 82.12 763 GLY A O 1
ATOM 6140 N N . GLN A 1 764 ? -32.522 -4.399 -13.679 1.00 88.38 764 GLN A N 1
ATOM 6141 C CA . GLN A 1 764 ? -31.109 -4.033 -13.635 1.00 88.38 764 GLN A CA 1
ATOM 6142 C C . GLN A 1 764 ? -30.289 -5.061 -12.843 1.00 88.38 764 GLN A C 1
ATOM 6144 O O . GLN A 1 764 ? -30.759 -5.597 -11.836 1.00 88.38 764 GLN A O 1
ATOM 6149 N N . LEU A 1 765 ? -29.055 -5.306 -13.281 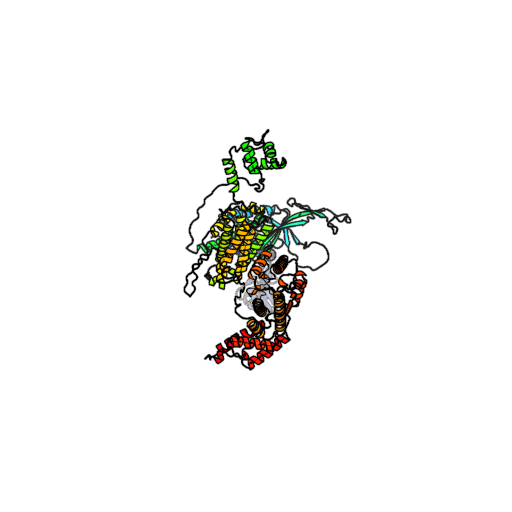1.00 93.25 765 LEU A N 1
ATOM 6150 C CA . LEU A 1 765 ? -28.059 -6.096 -12.559 1.00 93.25 765 LEU A CA 1
ATOM 6151 C C . LEU A 1 765 ? -26.999 -5.146 -11.996 1.00 93.25 765 LEU A C 1
ATOM 6153 O O . LEU A 1 765 ? -26.378 -4.406 -12.753 1.00 93.25 765 LEU A O 1
ATOM 6157 N N . VAL A 1 766 ? -26.786 -5.179 -10.685 1.00 93.88 766 VAL A N 1
ATOM 6158 C CA . VAL A 1 766 ? -25.696 -4.479 -10.004 1.00 93.88 766 VAL A CA 1
ATOM 6159 C C . VAL A 1 766 ? -24.655 -5.506 -9.594 1.00 93.88 766 VAL A C 1
ATOM 6161 O O . VAL A 1 766 ? -24.934 -6.358 -8.758 1.00 93.88 766 VAL A O 1
ATOM 6164 N N . GLU A 1 767 ? -23.468 -5.429 -10.182 1.00 94.19 767 GLU A N 1
ATOM 6165 C CA . GLU A 1 767 ? -22.352 -6.333 -9.896 1.00 94.19 767 GLU A CA 1
ATOM 6166 C C . GLU A 1 767 ? -21.423 -5.722 -8.837 1.00 94.19 767 GLU A C 1
ATOM 6168 O O . GLU A 1 767 ? -21.144 -4.522 -8.860 1.00 94.19 767 GLU A O 1
ATOM 6173 N N . THR A 1 768 ? -20.965 -6.533 -7.885 1.00 93.19 768 THR A N 1
ATOM 6174 C CA . THR A 1 768 ? -20.047 -6.127 -6.816 1.00 93.19 768 THR A CA 1
ATOM 6175 C C . THR A 1 768 ? -19.230 -7.321 -6.309 1.00 93.19 768 THR A C 1
ATOM 6177 O O . THR A 1 768 ? -19.518 -8.467 -6.645 1.00 93.19 768 THR A O 1
ATOM 6180 N N . ASP A 1 769 ? -18.225 -7.058 -5.482 1.00 90.50 769 ASP A N 1
ATOM 6181 C CA . ASP A 1 769 ? -17.347 -8.043 -4.845 1.00 90.50 769 ASP A CA 1
ATOM 6182 C C . ASP A 1 769 ? -17.058 -7.632 -3.382 1.00 90.50 769 ASP A C 1
ATOM 6184 O O . ASP A 1 769 ? -17.727 -6.757 -2.812 1.00 90.50 769 ASP A O 1
ATOM 6188 N N . ARG A 1 770 ? -16.042 -8.232 -2.742 1.00 87.19 770 ARG A N 1
ATOM 6189 C CA . ARG A 1 770 ? -15.610 -7.818 -1.396 1.00 87.19 770 ARG A CA 1
ATOM 6190 C C . ARG A 1 770 ? -15.214 -6.347 -1.335 1.00 87.19 770 ARG A C 1
ATOM 6192 O O . ARG A 1 770 ? -15.600 -5.676 -0.379 1.00 87.19 770 ARG A O 1
ATOM 6199 N N . ALA A 1 771 ? -14.454 -5.846 -2.305 1.00 82.69 771 ALA A N 1
ATOM 6200 C CA . ALA A 1 771 ? -13.994 -4.462 -2.306 1.00 82.69 771 ALA A CA 1
ATOM 6201 C C . ALA A 1 771 ? -15.168 -3.482 -2.439 1.00 82.69 771 ALA A C 1
ATOM 6203 O O . ALA A 1 771 ? -15.127 -2.391 -1.867 1.00 82.69 771 ALA A O 1
ATOM 6204 N N . GLY A 1 772 ? -16.244 -3.875 -3.121 1.00 83.62 772 GLY A N 1
ATOM 6205 C CA . GLY A 1 772 ? -17.472 -3.090 -3.219 1.00 83.62 772 GLY A CA 1
ATOM 6206 C C . GLY A 1 772 ? -18.331 -3.072 -1.947 1.00 83.62 772 GLY A C 1
ATOM 6207 O O . GLY A 1 772 ? -19.000 -2.072 -1.689 1.00 83.62 772 GLY A O 1
ATOM 6208 N N . LEU A 1 773 ? -18.278 -4.116 -1.113 1.00 86.19 773 LEU A N 1
ATOM 6209 C CA . LEU A 1 773 ? -19.135 -4.248 0.078 1.00 86.19 773 LEU A CA 1
ATOM 6210 C C . LEU A 1 773 ? -18.431 -3.951 1.407 1.00 86.19 773 LEU A C 1
ATOM 6212 O O . LEU A 1 773 ? -19.059 -3.419 2.321 1.00 86.19 773 LEU A O 1
ATOM 6216 N N . VAL A 1 774 ? -17.146 -4.273 1.531 1.00 82.19 774 VAL A N 1
ATOM 6217 C CA . VAL A 1 774 ? -16.376 -4.106 2.770 1.00 82.19 774 VAL A CA 1
ATOM 6218 C C . VAL A 1 774 ? -15.637 -2.772 2.725 1.00 82.19 774 VAL A C 1
ATOM 6220 O O . VAL A 1 774 ? -15.002 -2.425 1.726 1.00 82.19 774 VAL A O 1
ATOM 6223 N N . ALA A 1 775 ? -15.761 -1.973 3.784 1.00 73.88 775 ALA A N 1
ATOM 6224 C CA . ALA A 1 775 ? -14.977 -0.754 3.929 1.00 73.88 775 ALA A CA 1
ATOM 6225 C C . ALA A 1 775 ? -13.630 -1.069 4.589 1.00 73.88 775 ALA A C 1
ATOM 6227 O O . ALA A 1 775 ? -13.506 -2.015 5.359 1.00 73.88 775 ALA A O 1
ATOM 6228 N N . GLU A 1 776 ? -12.624 -0.244 4.316 1.00 60.53 776 GLU A N 1
ATOM 6229 C CA . GLU A 1 776 ? -11.290 -0.391 4.913 1.00 60.53 776 GLU A CA 1
ATOM 6230 C C . GLU A 1 776 ? -11.238 0.050 6.388 1.00 60.53 776 GLU A C 1
ATOM 6232 O O . GLU A 1 776 ? -10.216 -0.125 7.048 1.00 60.53 776 GLU A O 1
ATOM 6237 N N . PHE A 1 777 ? -12.331 0.628 6.905 1.00 52.69 777 PHE A N 1
ATOM 6238 C CA . PHE A 1 777 ? -12.405 1.249 8.227 1.00 52.69 777 PHE A CA 1
ATOM 6239 C C . PHE A 1 777 ? -13.619 0.783 9.030 1.00 52.69 777 PHE A C 1
ATOM 6241 O O . PHE A 1 777 ? -14.727 0.638 8.502 1.00 52.69 777 PHE A O 1
ATOM 6248 N N . THR A 1 778 ? -13.426 0.667 10.343 1.00 58.47 778 THR A N 1
ATOM 6249 C CA . THR A 1 778 ? -14.467 0.332 11.319 1.00 58.47 778 THR A CA 1
ATOM 6250 C C . THR A 1 778 ? -15.662 1.283 11.241 1.00 58.47 778 THR A C 1
ATOM 6252 O O . THR A 1 778 ? -15.505 2.506 11.278 1.00 58.47 778 THR A O 1
ATOM 6255 N N . GLY A 1 779 ? -16.869 0.716 11.147 1.00 64.75 779 GLY A N 1
ATOM 6256 C CA . GLY A 1 779 ? -18.137 1.456 11.135 1.00 64.75 779 GLY A CA 1
ATOM 6257 C C . GLY A 1 779 ? -18.533 2.067 9.786 1.00 64.75 779 GLY A C 1
ATOM 6258 O O . GLY A 1 779 ? -19.579 2.705 9.696 1.00 64.75 779 GLY A O 1
ATOM 6259 N N . GLN A 1 780 ? -17.733 1.886 8.729 1.00 72.69 780 GLN A N 1
ATOM 6260 C CA . GLN A 1 780 ? -18.078 2.339 7.371 1.00 72.69 780 GLN A CA 1
ATOM 6261 C C . GLN A 1 780 ? -18.632 1.222 6.480 1.00 72.69 780 GLN A C 1
ATOM 6263 O O . GLN A 1 780 ? -19.199 1.500 5.421 1.00 72.69 780 GLN A O 1
ATOM 6268 N N . THR A 1 781 ? -18.519 -0.033 6.912 1.00 79.75 781 THR A N 1
ATOM 6269 C CA . THR A 1 781 ? -18.970 -1.188 6.137 1.00 79.75 781 THR A CA 1
ATOM 6270 C C . THR A 1 781 ? -20.490 -1.222 6.003 1.00 79.75 781 THR A C 1
ATOM 6272 O O . THR A 1 781 ? -20.990 -1.319 4.883 1.00 79.75 781 THR A O 1
ATOM 6275 N N . ALA A 1 782 ? -21.248 -1.056 7.092 1.00 82.12 782 ALA A N 1
ATOM 6276 C CA . ALA A 1 782 ? -22.711 -1.022 7.009 1.00 82.12 782 ALA A CA 1
ATOM 6277 C C . ALA A 1 782 ? -23.256 0.087 6.068 1.00 82.12 782 ALA A C 1
ATOM 6279 O O . ALA A 1 782 ? -24.062 -0.233 5.188 1.00 82.12 782 ALA A O 1
ATOM 6280 N N . PRO A 1 783 ? -22.793 1.358 6.137 1.00 82.19 783 PRO A N 1
ATOM 6281 C CA . PRO A 1 783 ? -23.166 2.387 5.160 1.00 82.19 783 PRO A CA 1
ATOM 6282 C C . PRO A 1 783 ? -22.814 2.046 3.705 1.00 82.19 783 PRO A C 1
ATOM 6284 O O . PRO A 1 783 ? -23.569 2.386 2.789 1.00 82.19 783 PRO A O 1
ATOM 6287 N N . LYS A 1 784 ? -21.677 1.380 3.475 1.00 86.50 784 LYS A N 1
ATOM 6288 C CA . LYS A 1 784 ? -21.229 0.978 2.136 1.00 86.50 784 LYS A CA 1
ATOM 6289 C C . LYS A 1 784 ? -22.132 -0.108 1.552 1.00 86.50 784 LYS A C 1
ATOM 6291 O O . LYS A 1 784 ? -22.626 0.059 0.436 1.00 86.50 784 LYS A O 1
ATOM 6296 N N . VAL A 1 785 ? -22.448 -1.141 2.336 1.00 91.25 785 VAL A N 1
ATOM 6297 C CA . VAL A 1 785 ? -23.445 -2.162 1.970 1.00 91.25 785 VAL A CA 1
ATOM 6298 C C . VAL A 1 785 ? -24.795 -1.517 1.673 1.00 91.25 785 VAL A C 1
ATOM 6300 O O . VAL A 1 785 ? -25.400 -1.811 0.646 1.00 91.25 785 VAL A O 1
ATOM 6303 N N . ASP A 1 786 ? -25.250 -0.585 2.512 1.00 90.31 786 ASP A N 1
ATOM 6304 C CA . ASP A 1 786 ? -26.515 0.122 2.297 1.00 90.31 786 ASP A CA 1
ATOM 6305 C C . ASP A 1 786 ? -26.545 0.893 0.977 1.00 90.31 786 ASP A C 1
ATOM 6307 O O . ASP A 1 786 ? -27.577 0.923 0.304 1.00 90.31 786 ASP A O 1
ATOM 6311 N N . LYS A 1 787 ? -25.431 1.521 0.591 1.00 89.31 787 LYS A N 1
ATOM 6312 C CA . LYS A 1 787 ? -25.320 2.246 -0.679 1.00 89.31 787 LYS A CA 1
ATOM 6313 C C . LYS A 1 787 ? -25.437 1.297 -1.874 1.00 89.31 787 LYS A C 1
ATOM 6315 O O . LYS A 1 787 ? -26.193 1.594 -2.797 1.00 89.31 787 LYS A O 1
ATOM 6320 N N . VAL A 1 788 ? -24.736 0.164 -1.835 1.00 91.31 788 VAL A N 1
ATOM 6321 C CA . VAL A 1 788 ? -24.765 -0.851 -2.903 1.00 91.31 788 VAL A CA 1
ATOM 6322 C C . VAL A 1 788 ? -26.132 -1.532 -2.990 1.00 91.31 788 VAL A C 1
ATOM 6324 O O . VAL A 1 788 ? -26.672 -1.722 -4.074 1.00 91.31 788 VAL A O 1
ATOM 6327 N N . VAL A 1 789 ? -26.761 -1.841 -1.855 1.00 92.88 789 VAL A N 1
ATOM 6328 C CA . VAL A 1 789 ? -28.122 -2.391 -1.857 1.00 92.88 789 VAL A CA 1
ATOM 6329 C C . VAL A 1 789 ? -29.113 -1.384 -2.434 1.00 92.88 789 VAL A C 1
ATOM 6331 O O . VAL A 1 789 ? -29.963 -1.758 -3.237 1.00 92.88 789 VAL A O 1
ATOM 6334 N N . LYS A 1 790 ? -29.014 -0.103 -2.057 1.00 91.75 790 LYS A N 1
ATOM 6335 C CA . LYS A 1 790 ? -29.911 0.940 -2.573 1.00 91.75 790 LYS A CA 1
ATOM 6336 C C . LYS A 1 790 ? -29.852 1.064 -4.090 1.00 91.75 790 LYS A C 1
ATOM 6338 O O . LYS A 1 790 ? -30.895 1.304 -4.690 1.00 91.75 790 LYS A O 1
ATOM 6343 N N . SER A 1 791 ? -28.682 0.900 -4.705 1.00 89.38 791 SER A N 1
ATOM 6344 C CA . SER A 1 791 ? -28.587 0.922 -6.165 1.00 89.38 791 SER A CA 1
ATOM 6345 C C . SER A 1 791 ? -29.152 -0.333 -6.826 1.00 89.38 791 SER A C 1
ATOM 6347 O O . SER A 1 791 ? -29.667 -0.244 -7.936 1.00 89.38 791 SER A O 1
ATOM 6349 N N . ALA A 1 792 ? -29.110 -1.478 -6.142 1.00 92.75 792 ALA A N 1
ATOM 6350 C CA . ALA A 1 792 ? -29.667 -2.740 -6.624 1.00 92.75 792 ALA A CA 1
ATOM 6351 C C . ALA A 1 792 ? -31.179 -2.899 -6.375 1.00 92.75 792 ALA A C 1
ATOM 6353 O O . ALA A 1 792 ? -31.779 -3.861 -6.862 1.00 92.75 792 ALA A O 1
ATOM 6354 N N . LEU A 1 793 ? -31.814 -1.973 -5.642 1.00 92.12 793 LEU A N 1
ATOM 6355 C CA . LEU A 1 793 ? -33.262 -1.984 -5.434 1.00 92.12 793 LEU A CA 1
ATOM 6356 C C . LEU A 1 793 ? -34.007 -2.020 -6.770 1.00 92.12 793 LEU A C 1
ATOM 6358 O O . LEU A 1 793 ? -33.627 -1.373 -7.745 1.00 92.12 793 LEU A O 1
ATOM 6362 N N . ASP A 1 794 ? -35.090 -2.785 -6.789 1.00 92.06 794 ASP A N 1
ATOM 6363 C CA . ASP A 1 794 ? -35.913 -3.078 -7.960 1.00 92.06 794 ASP A CA 1
ATOM 6364 C C . ASP A 1 794 ? -35.168 -3.850 -9.070 1.00 92.06 794 ASP A C 1
ATOM 6366 O O . ASP A 1 794 ? -35.638 -3.930 -10.208 1.00 92.06 794 ASP A O 1
ATOM 6370 N N . GLY A 1 795 ? -34.037 -4.476 -8.734 1.00 93.81 795 GLY A N 1
ATOM 6371 C CA . GLY A 1 795 ? -33.221 -5.309 -9.615 1.00 93.81 795 GLY A CA 1
ATOM 6372 C C . GLY A 1 795 ? -32.545 -6.471 -8.882 1.00 93.81 795 GLY A C 1
ATOM 6373 O O . GLY A 1 795 ? -33.072 -7.019 -7.909 1.00 93.81 795 GLY A O 1
ATOM 6374 N N . ILE A 1 796 ? -31.378 -6.876 -9.380 1.00 95.00 796 ILE A N 1
ATOM 6375 C CA . ILE A 1 796 ? -30.564 -7.954 -8.815 1.00 95.00 796 ILE A CA 1
ATOM 6376 C C . ILE A 1 796 ? -29.214 -7.407 -8.352 1.00 95.00 796 ILE A C 1
ATOM 6378 O O . ILE A 1 796 ? -28.511 -6.765 -9.127 1.00 95.00 796 ILE A O 1
ATOM 6382 N N . LEU A 1 797 ? -28.824 -7.729 -7.117 1.00 96.56 797 LEU A N 1
ATOM 6383 C CA . LEU A 1 797 ? -27.459 -7.564 -6.619 1.00 96.56 797 LEU A CA 1
ATOM 6384 C C . LEU A 1 797 ? -26.666 -8.856 -6.855 1.00 96.56 797 LEU A C 1
ATOM 6386 O O . LEU A 1 797 ? -26.979 -9.888 -6.265 1.00 96.56 797 LEU A O 1
ATOM 6390 N N . PHE A 1 798 ? -25.643 -8.805 -7.696 1.00 97.38 798 PHE A N 1
ATOM 6391 C CA . PHE A 1 798 ? -24.722 -9.905 -7.959 1.00 97.38 798 PHE A CA 1
ATOM 6392 C C . PHE A 1 798 ? -23.410 -9.681 -7.207 1.00 97.38 798 PHE A C 1
ATOM 6394 O O . PHE A 1 798 ? -22.756 -8.662 -7.409 1.00 97.38 798 PHE A O 1
ATOM 6401 N N . ILE A 1 799 ? -23.035 -10.623 -6.344 1.00 96.31 799 ILE A N 1
ATOM 6402 C CA . ILE A 1 799 ? -21.815 -10.570 -5.532 1.00 96.31 799 ILE A CA 1
ATOM 6403 C C . ILE A 1 799 ? -20.884 -11.682 -6.005 1.00 96.31 799 ILE A C 1
ATOM 6405 O O . ILE A 1 799 ? -21.148 -12.856 -5.723 1.00 96.31 799 ILE A O 1
ATOM 6409 N N . ASP A 1 800 ? -19.820 -11.323 -6.718 1.00 93.50 800 ASP A N 1
ATOM 6410 C CA . ASP A 1 800 ? -18.806 -12.284 -7.151 1.00 93.50 800 ASP A CA 1
ATOM 6411 C C . ASP A 1 800 ? -17.828 -12.615 -6.019 1.00 93.50 800 ASP A C 1
ATOM 6413 O O . ASP A 1 800 ? -17.597 -11.810 -5.114 1.00 93.50 800 ASP A O 1
ATOM 6417 N N . GLU A 1 801 ? -17.303 -13.839 -6.052 1.00 90.75 801 GLU A N 1
ATOM 6418 C CA . GLU A 1 801 ? -16.445 -14.425 -5.014 1.00 90.75 801 GLU A CA 1
ATOM 6419 C C . GLU A 1 801 ? -16.932 -14.144 -3.580 1.00 90.75 801 GLU A C 1
ATOM 6421 O O . GLU A 1 801 ? -16.161 -13.774 -2.692 1.00 90.75 801 GLU A O 1
ATOM 6426 N N . ALA A 1 802 ? -18.231 -14.324 -3.324 1.00 92.62 802 ALA A N 1
ATOM 6427 C CA . ALA A 1 802 ? -18.877 -13.889 -2.081 1.00 92.62 802 ALA A CA 1
ATOM 6428 C C . ALA A 1 802 ? -18.286 -14.528 -0.810 1.00 92.62 802 ALA A C 1
ATOM 6430 O O . ALA A 1 802 ? -18.341 -13.932 0.266 1.00 92.62 802 ALA A O 1
ATOM 6431 N N . TYR A 1 803 ? -17.677 -15.714 -0.926 1.00 88.25 803 TYR A N 1
ATOM 6432 C CA . TYR A 1 803 ? -16.954 -16.365 0.171 1.00 88.25 803 TYR A CA 1
ATOM 6433 C C . TYR A 1 803 ? -15.809 -15.503 0.718 1.00 88.25 803 TYR A C 1
ATOM 6435 O O . TYR A 1 803 ? -15.491 -15.599 1.901 1.00 88.25 803 TYR A O 1
ATOM 6443 N N . SER A 1 804 ? -15.234 -14.618 -0.103 1.00 88.75 804 SER A N 1
ATOM 6444 C CA . SER A 1 804 ? -14.175 -13.697 0.309 1.00 88.75 804 SER A CA 1
ATOM 6445 C C . SER A 1 804 ? -14.643 -12.695 1.364 1.00 88.75 804 SER A C 1
ATOM 6447 O O . SER A 1 804 ? -13.811 -12.175 2.101 1.00 88.75 804 SER A O 1
ATOM 6449 N N . LEU A 1 805 ? -15.954 -12.450 1.516 1.00 86.44 805 LEU A N 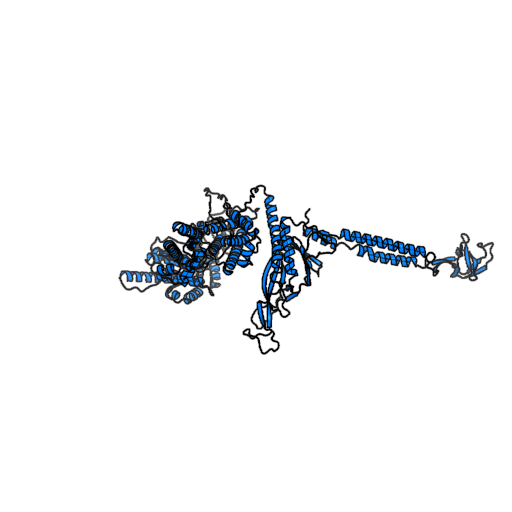1
ATOM 6450 C CA . LEU A 1 805 ? -16.513 -11.604 2.580 1.00 86.44 805 LEU A CA 1
ATOM 6451 C C . LEU A 1 805 ? -16.252 -12.162 3.985 1.00 86.44 805 LEU A C 1
ATOM 6453 O O . LEU A 1 805 ? -16.362 -11.425 4.958 1.00 86.44 805 LEU A O 1
ATOM 6457 N N . ILE A 1 806 ? -15.910 -13.444 4.112 1.00 80.69 806 ILE A N 1
ATOM 6458 C CA . ILE A 1 806 ? -15.595 -14.084 5.388 1.00 80.69 806 ILE A CA 1
ATOM 6459 C C . ILE A 1 806 ? -14.122 -14.510 5.346 1.00 80.69 806 ILE A C 1
ATOM 6461 O O . ILE A 1 806 ? -13.791 -15.560 4.804 1.00 80.69 806 ILE A O 1
ATOM 6465 N N . GLY A 1 807 ? -13.232 -13.678 5.900 1.00 65.19 807 GLY A N 1
ATOM 6466 C CA . GLY A 1 807 ? -11.798 -13.978 5.978 1.00 65.19 807 GLY A CA 1
ATOM 6467 C C . GLY A 1 807 ? -11.439 -15.039 7.030 1.00 65.19 807 GLY A C 1
ATOM 6468 O O . GLY A 1 807 ? -12.186 -15.276 7.985 1.00 65.19 807 GLY A O 1
ATOM 6469 N N . GLU A 1 808 ? -10.263 -15.658 6.889 1.00 53.06 808 GLU A N 1
ATOM 6470 C CA . GLU A 1 808 ? -9.690 -16.542 7.912 1.00 53.06 808 GLU A CA 1
ATOM 6471 C C . GLU A 1 808 ? -9.100 -15.700 9.064 1.00 53.06 808 GLU A C 1
ATOM 6473 O O . GLU A 1 808 ? -8.029 -15.114 8.932 1.00 53.06 808 GLU A O 1
ATOM 6478 N N . GLY A 1 809 ? -9.814 -15.598 10.194 1.00 56.09 809 GLY A N 1
ATOM 6479 C CA . GLY A 1 809 ? -9.370 -14.864 11.393 1.00 56.09 809 GLY A CA 1
ATOM 6480 C C . GLY A 1 809 ? -10.455 -13.991 12.040 1.00 56.09 809 GLY A C 1
ATOM 6481 O O . GLY A 1 809 ? -11.652 -14.197 11.830 1.00 56.09 809 GLY A O 1
ATOM 6482 N N . THR A 1 810 ? -10.043 -13.010 12.850 1.00 51.50 810 THR A N 1
ATOM 6483 C CA . THR A 1 810 ? -10.905 -11.956 13.429 1.00 51.50 810 THR A CA 1
ATOM 6484 C C . THR A 1 810 ? -11.150 -10.829 12.413 1.00 51.50 810 THR A C 1
ATOM 6486 O O . THR A 1 810 ? -10.787 -9.681 12.647 1.00 51.50 810 THR A O 1
ATOM 6489 N N . ASP A 1 811 ? -11.697 -11.165 11.240 1.00 62.59 811 ASP A N 1
ATOM 6490 C CA . ASP A 1 811 ? -12.139 -10.178 10.241 1.00 62.59 811 ASP A CA 1
ATOM 6491 C C . ASP A 1 811 ? -13.537 -9.656 10.611 1.00 62.59 811 ASP A C 1
ATOM 6493 O O . ASP A 1 811 ? -14.565 -10.178 10.163 1.00 62.59 811 ASP A O 1
ATOM 6497 N N . ASP A 1 812 ? -13.576 -8.650 11.486 1.00 66.69 812 ASP A N 1
ATOM 6498 C CA . ASP A 1 812 ? -14.824 -8.076 12.000 1.00 66.69 812 ASP A CA 1
ATOM 6499 C C . ASP A 1 812 ? -15.603 -7.303 10.916 1.00 66.69 812 ASP A C 1
ATOM 6501 O O . ASP A 1 812 ? -16.837 -7.298 10.927 1.00 66.69 812 ASP A O 1
ATOM 6505 N N . PHE A 1 813 ? -14.915 -6.734 9.917 1.00 79.25 813 PHE A N 1
ATOM 6506 C CA . PHE A 1 813 ? -15.539 -5.929 8.857 1.00 79.25 813 PHE A CA 1
ATOM 6507 C C . PHE A 1 813 ? -16.294 -6.784 7.842 1.00 79.25 813 PHE A C 1
ATOM 6509 O O . PHE A 1 813 ? -17.426 -6.467 7.478 1.00 79.25 813 PHE A O 1
ATOM 6516 N N . GLY A 1 814 ? -15.710 -7.900 7.404 1.00 84.06 814 GLY A N 1
ATOM 6517 C CA . GLY A 1 814 ? -16.388 -8.828 6.500 1.00 84.06 814 GLY A CA 1
ATOM 6518 C C . GLY A 1 814 ? -17.684 -9.393 7.100 1.00 84.06 814 GLY A C 1
ATOM 6519 O O . GLY A 1 814 ? -18.733 -9.438 6.450 1.00 84.06 814 GLY A O 1
ATOM 6520 N N . ARG A 1 815 ? -17.654 -9.722 8.398 1.00 85.69 815 ARG A N 1
ATOM 6521 C CA . ARG A 1 815 ? -18.840 -10.172 9.147 1.00 85.69 815 ARG A CA 1
ATOM 6522 C C . ARG A 1 815 ? -19.897 -9.078 9.282 1.00 85.69 815 ARG A C 1
ATOM 6524 O O . ARG A 1 815 ? -21.084 -9.379 9.155 1.00 85.69 815 ARG A O 1
ATOM 6531 N N . GLU A 1 816 ? -19.487 -7.827 9.494 1.00 86.94 816 GLU A N 1
ATOM 6532 C CA . GLU A 1 816 ? -20.383 -6.663 9.496 1.00 86.94 816 GLU A CA 1
ATOM 6533 C C . GLU A 1 816 ? -21.083 -6.493 8.137 1.00 86.94 816 GLU A C 1
ATOM 6535 O O . GLU A 1 816 ? -22.296 -6.254 8.096 1.00 86.94 816 GLU A O 1
ATOM 6540 N N . ALA A 1 817 ? -20.359 -6.690 7.026 1.00 90.88 817 ALA A N 1
ATOM 6541 C CA . ALA A 1 817 ? -20.933 -6.630 5.682 1.00 90.88 817 ALA A CA 1
ATOM 6542 C C . ALA A 1 817 ? -22.002 -7.709 5.476 1.00 90.88 817 ALA A C 1
ATOM 6544 O O . ALA A 1 817 ? -23.115 -7.405 5.046 1.00 90.88 817 ALA A O 1
ATOM 6545 N N . VAL A 1 818 ? -21.694 -8.960 5.839 1.00 90.88 818 VAL A N 1
ATOM 6546 C CA . VAL A 1 818 ? -22.631 -10.092 5.737 1.00 90.88 818 VAL A CA 1
ATOM 6547 C C . VAL A 1 818 ? -23.866 -9.871 6.612 1.00 90.88 818 VAL A C 1
ATOM 6549 O O . VAL A 1 818 ? -24.988 -10.091 6.156 1.00 90.88 818 VAL A O 1
ATOM 6552 N N . ALA A 1 819 ? -23.692 -9.406 7.852 1.00 89.38 819 ALA A N 1
ATOM 6553 C CA . ALA A 1 819 ? -24.804 -9.119 8.756 1.00 89.38 819 ALA A CA 1
ATOM 6554 C C . ALA A 1 819 ? -25.713 -8.004 8.210 1.00 89.38 819 ALA A C 1
ATOM 6556 O O . ALA A 1 819 ? -26.941 -8.135 8.229 1.00 89.38 819 ALA A O 1
ATOM 6557 N N . SER A 1 820 ? -25.114 -6.938 7.674 1.00 91.88 820 SER A N 1
ATOM 6558 C CA . SER A 1 820 ? -25.838 -5.826 7.052 1.00 91.88 820 SER A CA 1
ATOM 6559 C C . SER A 1 820 ? -26.592 -6.286 5.804 1.00 91.88 820 SER A C 1
ATOM 6561 O O . SER A 1 820 ? -27.783 -6.009 5.668 1.00 91.88 820 SER A O 1
ATOM 6563 N N . LEU A 1 821 ? -25.942 -7.067 4.936 1.00 93.88 821 LEU A N 1
ATOM 6564 C CA . LEU A 1 821 ? -26.551 -7.627 3.732 1.00 93.88 821 LEU A CA 1
ATOM 6565 C C . LEU A 1 821 ? -27.742 -8.530 4.075 1.00 93.88 821 LEU A C 1
ATOM 6567 O O . LEU A 1 821 ? -28.817 -8.347 3.512 1.00 93.88 821 LEU A O 1
ATOM 6571 N N . LEU A 1 822 ? -27.593 -9.448 5.037 1.00 92.12 822 LEU A N 1
ATOM 6572 C CA . LEU A 1 822 ? -28.670 -10.339 5.487 1.00 92.12 822 LEU A CA 1
ATOM 6573 C C . LEU A 1 822 ? -29.896 -9.567 5.982 1.00 92.12 822 LEU A C 1
ATOM 6575 O O . LEU A 1 822 ? -31.026 -9.929 5.653 1.00 92.12 822 LEU A O 1
ATOM 6579 N N . LYS A 1 823 ? -29.678 -8.494 6.751 1.00 91.94 823 LYS A N 1
ATOM 6580 C CA . LYS A 1 823 ? -30.762 -7.615 7.198 1.00 91.94 823 LYS A CA 1
ATOM 6581 C C . LYS A 1 823 ? -31.469 -6.975 6.005 1.00 91.94 823 LYS A C 1
ATOM 6583 O O . LYS A 1 823 ? -32.692 -6.995 5.933 1.00 91.94 823 LYS A O 1
ATOM 6588 N N . ARG A 1 824 ? -30.714 -6.449 5.038 1.00 92.69 824 ARG A N 1
ATOM 6589 C CA . ARG A 1 824 ? -31.295 -5.794 3.859 1.00 92.69 824 ARG A CA 1
ATOM 6590 C C . ARG A 1 824 ? -31.990 -6.745 2.895 1.00 92.69 824 ARG A C 1
ATOM 6592 O O . ARG A 1 824 ? -32.969 -6.329 2.279 1.00 92.69 824 ARG A O 1
ATOM 6599 N N . MET A 1 825 ? -31.515 -7.983 2.785 1.00 91.88 825 MET A N 1
ATOM 6600 C CA . MET A 1 825 ? -32.190 -9.057 2.055 1.00 91.88 825 MET A CA 1
ATOM 6601 C C . MET A 1 825 ? -33.570 -9.344 2.649 1.00 91.88 825 MET A C 1
ATOM 6603 O O . MET A 1 825 ? -34.517 -9.547 1.902 1.00 91.88 825 MET A O 1
ATOM 6607 N N . GLU A 1 826 ? -33.699 -9.309 3.979 1.00 88.31 826 GLU A N 1
ATOM 6608 C CA . GLU A 1 826 ? -34.995 -9.475 4.641 1.00 88.31 826 GLU A CA 1
ATOM 6609 C C . GLU A 1 826 ? -35.895 -8.248 4.460 1.00 88.31 826 GLU A C 1
ATOM 6611 O O . GLU A 1 826 ? -37.049 -8.388 4.067 1.00 88.31 826 GLU A O 1
ATOM 6616 N N . ASP A 1 827 ? -35.358 -7.047 4.696 1.00 89.81 827 ASP A N 1
ATOM 6617 C CA . ASP A 1 827 ? -36.123 -5.796 4.634 1.00 89.81 827 ASP A CA 1
ATOM 6618 C C . ASP A 1 827 ? -36.645 -5.492 3.211 1.00 89.81 827 ASP A C 1
ATOM 6620 O O . ASP A 1 827 ? -37.690 -4.862 3.061 1.00 89.81 827 ASP A O 1
ATOM 6624 N N . ASN A 1 828 ? -35.921 -5.912 2.160 1.00 89.81 828 ASN A N 1
ATOM 6625 C CA . ASN A 1 828 ? -36.193 -5.544 0.758 1.00 89.81 828 ASN A CA 1
ATOM 6626 C C . ASN A 1 828 ? -36.448 -6.745 -0.170 1.00 89.81 828 ASN A C 1
ATOM 6628 O O . ASN A 1 828 ? -36.330 -6.616 -1.389 1.00 89.81 828 ASN A O 1
ATOM 6632 N N . ARG A 1 829 ? -36.815 -7.902 0.381 1.00 86.31 829 ARG A N 1
ATOM 6633 C CA . ARG A 1 829 ? -37.072 -9.162 -0.349 1.00 86.31 829 ARG A CA 1
ATOM 6634 C C . ARG A 1 829 ? -38.003 -9.061 -1.562 1.00 86.31 829 ARG A C 1
ATOM 6636 O O . ARG A 1 829 ? -37.791 -9.755 -2.547 1.00 86.31 829 ARG A O 1
ATOM 6643 N N . ASP A 1 830 ? -39.020 -8.200 -1.503 1.00 85.00 830 ASP A N 1
ATOM 6644 C CA . ASP A 1 830 ? -40.023 -8.062 -2.570 1.00 85.00 830 ASP A CA 1
ATOM 6645 C C . ASP A 1 830 ? -39.585 -7.047 -3.639 1.00 85.00 830 ASP A C 1
ATOM 6647 O O . ASP A 1 830 ? -40.278 -6.829 -4.630 1.00 85.00 830 ASP A O 1
ATOM 6651 N N . ARG A 1 831 ? -38.442 -6.388 -3.416 1.00 88.88 831 ARG A N 1
ATOM 6652 C CA . ARG A 1 831 ? -37.884 -5.361 -4.296 1.00 88.88 831 ARG A CA 1
ATOM 6653 C C . ARG A 1 831 ? -36.528 -5.740 -4.862 1.00 88.88 831 ARG A C 1
ATOM 6655 O O . ARG A 1 831 ? -36.102 -5.111 -5.814 1.00 88.88 831 ARG A O 1
ATOM 6662 N N . MET A 1 832 ? -35.821 -6.717 -4.311 1.00 91.81 832 MET A N 1
ATOM 6663 C CA . MET A 1 832 ? -34.480 -7.060 -4.776 1.00 91.81 832 MET A CA 1
ATOM 6664 C C . MET A 1 832 ? -34.218 -8.554 -4.629 1.00 91.81 832 MET A C 1
ATOM 6666 O O . MET A 1 832 ? -34.509 -9.147 -3.591 1.00 91.81 832 MET A O 1
ATOM 6670 N N . ALA A 1 833 ? -33.573 -9.139 -5.636 1.00 93.44 833 ALA A N 1
ATOM 6671 C CA . ALA A 1 833 ? -32.944 -10.448 -5.510 1.00 93.44 833 ALA A CA 1
ATOM 6672 C C . ALA A 1 833 ? -31.424 -10.308 -5.360 1.00 93.44 833 ALA A C 1
ATOM 6674 O O . ALA A 1 833 ? -30.822 -9.326 -5.782 1.00 93.44 833 ALA A O 1
ATOM 6675 N N . VAL A 1 834 ? -30.794 -11.310 -4.754 1.00 95.75 834 VAL A N 1
ATOM 6676 C CA . VAL A 1 834 ? -29.346 -11.336 -4.513 1.00 95.75 834 VAL A CA 1
ATOM 6677 C C . VAL A 1 834 ? -28.830 -12.639 -5.081 1.00 95.75 834 VAL A C 1
ATOM 6679 O O . VAL A 1 834 ? -29.384 -13.699 -4.784 1.00 95.75 834 VAL A O 1
ATOM 6682 N N . ILE A 1 835 ? -27.798 -12.557 -5.905 1.00 97.00 835 ILE A N 1
ATOM 6683 C CA . ILE A 1 835 ? -27.097 -13.705 -6.461 1.00 97.00 835 ILE A CA 1
ATOM 6684 C C . ILE A 1 835 ? -25.675 -13.657 -5.918 1.00 97.00 835 ILE A C 1
ATOM 6686 O O . ILE A 1 835 ? -24.953 -12.699 -6.171 1.00 97.00 835 ILE A O 1
ATOM 6690 N N . VAL A 1 836 ? -25.274 -14.673 -5.161 1.00 96.56 836 VAL A N 1
ATOM 6691 C CA . VAL A 1 836 ? -23.883 -14.829 -4.712 1.00 96.56 836 VAL A CA 1
ATOM 6692 C C . VAL A 1 836 ? -23.184 -15.853 -5.594 1.00 96.56 836 VAL A C 1
ATOM 6694 O O . VAL A 1 836 ? -23.751 -16.911 -5.870 1.00 96.56 836 VAL A O 1
ATOM 6697 N N . ALA A 1 837 ? -21.969 -15.553 -6.041 1.00 95.62 837 ALA A N 1
ATOM 6698 C CA . ALA A 1 837 ? -21.204 -16.407 -6.938 1.00 95.62 837 ALA A CA 1
ATOM 6699 C C . ALA A 1 837 ? -19.830 -16.777 -6.364 1.00 95.62 837 ALA A C 1
ATOM 6701 O O . ALA A 1 837 ? -19.273 -16.061 -5.533 1.00 95.62 837 ALA A O 1
ATOM 6702 N N . GLY A 1 838 ? -19.294 -17.923 -6.791 1.00 93.81 838 GLY A N 1
ATOM 6703 C CA . GLY A 1 838 ? -17.946 -18.357 -6.427 1.00 93.81 838 GLY A CA 1
ATOM 6704 C C . GLY A 1 838 ? -17.656 -19.820 -6.763 1.00 93.81 838 GLY A C 1
ATOM 6705 O O . GLY A 1 838 ? -18.438 -20.493 -7.440 1.00 93.81 838 GLY A O 1
ATOM 6706 N N . TYR A 1 839 ? -16.528 -20.325 -6.269 1.00 91.00 839 TYR A N 1
ATOM 6707 C CA . TYR A 1 839 ? -16.163 -21.737 -6.369 1.00 91.00 839 TYR A CA 1
ATOM 6708 C C . TYR A 1 839 ? -17.046 -22.614 -5.473 1.00 91.00 839 TYR A C 1
ATOM 6710 O O . TYR A 1 839 ? -17.510 -22.187 -4.414 1.00 91.00 839 TYR A O 1
ATOM 6718 N N . SER A 1 840 ? -17.300 -23.851 -5.904 1.00 89.38 840 SER A N 1
ATOM 6719 C CA . SER A 1 840 ? -18.274 -24.740 -5.259 1.00 89.38 840 SER A CA 1
ATOM 6720 C C . SER A 1 840 ? -17.970 -25.037 -3.787 1.00 89.38 840 SER A C 1
ATOM 6722 O O . SER A 1 840 ? -18.877 -24.957 -2.955 1.00 89.38 840 SER A O 1
ATOM 6724 N N . ASP A 1 841 ? -16.720 -25.358 -3.450 1.00 89.00 841 ASP A N 1
ATOM 6725 C CA . ASP A 1 841 ? -16.341 -25.754 -2.087 1.00 89.00 841 ASP A CA 1
ATOM 6726 C C . ASP A 1 841 ? -16.311 -24.550 -1.137 1.00 89.00 841 ASP A C 1
ATOM 6728 O O . ASP A 1 841 ? -16.773 -24.616 0.005 1.00 89.00 841 ASP A O 1
ATOM 6732 N N . GLU A 1 842 ? -15.815 -23.422 -1.625 1.00 90.50 842 GLU A N 1
ATOM 6733 C CA . GLU A 1 842 ? -15.695 -22.156 -0.919 1.00 90.50 842 GLU A CA 1
ATOM 6734 C C . GLU A 1 842 ? -17.082 -21.569 -0.626 1.00 90.50 842 GLU A C 1
ATOM 6736 O O . GLU A 1 842 ? -17.366 -21.175 0.509 1.00 90.50 842 GLU A O 1
ATOM 6741 N N . MET A 1 843 ? -17.995 -21.606 -1.602 1.00 92.56 843 MET A N 1
ATOM 6742 C CA . MET A 1 843 ? -19.384 -21.185 -1.405 1.00 92.56 843 MET A CA 1
ATOM 6743 C C . MET A 1 843 ? -20.128 -22.084 -0.422 1.00 92.56 843 MET A C 1
ATOM 6745 O O . MET A 1 843 ? -20.932 -21.590 0.372 1.00 92.56 843 MET A O 1
ATOM 6749 N N . LYS A 1 844 ? -19.844 -23.390 -0.412 1.00 90.06 844 LYS A N 1
ATOM 6750 C CA . LYS A 1 844 ? -20.409 -24.297 0.591 1.00 90.06 844 LYS A CA 1
ATOM 6751 C C . LYS A 1 844 ? -19.989 -23.885 2.006 1.00 90.06 844 LYS A C 1
ATOM 6753 O O . LYS A 1 844 ? -20.852 -23.749 2.871 1.00 90.06 844 LYS A O 1
ATOM 6758 N N . ARG A 1 845 ? -18.698 -23.603 2.226 1.00 88.69 845 ARG A N 1
ATOM 6759 C CA . ARG A 1 845 ? -18.181 -23.118 3.523 1.00 88.69 845 ARG A CA 1
ATOM 6760 C C . ARG A 1 845 ? -18.794 -21.773 3.920 1.00 88.69 845 ARG A C 1
ATOM 6762 O O . ARG A 1 845 ? -19.237 -21.612 5.057 1.00 88.69 845 ARG A O 1
ATOM 6769 N N . PHE A 1 846 ? -18.881 -20.833 2.981 1.00 89.81 846 PHE A N 1
ATOM 6770 C CA . PHE A 1 846 ? -19.494 -19.519 3.199 1.00 89.81 846 PHE A CA 1
ATOM 6771 C C . PHE A 1 846 ? -20.939 -19.635 3.709 1.00 89.81 846 PHE A C 1
ATOM 6773 O O . PHE A 1 846 ? -21.306 -19.038 4.721 1.00 89.81 846 PHE A O 1
ATOM 6780 N N . LEU A 1 847 ? -21.753 -20.474 3.067 1.00 90.00 847 LEU A N 1
ATOM 6781 C CA . LEU A 1 847 ? -23.147 -20.684 3.463 1.00 90.00 847 LEU A CA 1
ATOM 6782 C C . LEU A 1 847 ? -23.289 -21.406 4.808 1.00 90.00 847 LEU A C 1
ATOM 6784 O O . LEU A 1 847 ? -24.250 -21.165 5.539 1.00 90.00 847 LEU A O 1
ATOM 6788 N N . GLU A 1 848 ? -22.343 -22.281 5.150 1.00 87.00 848 GLU A N 1
ATOM 6789 C CA . GLU A 1 848 ? -22.296 -22.979 6.441 1.00 87.00 848 GLU A CA 1
ATOM 6790 C C . GLU A 1 848 ? -21.877 -22.061 7.600 1.00 87.00 848 GLU A C 1
ATOM 6792 O O . GLU A 1 848 ? -22.109 -22.399 8.760 1.00 87.00 848 GLU A O 1
ATOM 6797 N N . THR A 1 849 ? -21.339 -20.871 7.311 1.00 80.25 849 THR A N 1
ATOM 6798 C CA . THR A 1 849 ? -20.838 -19.952 8.344 1.00 80.25 849 THR A CA 1
ATOM 6799 C C . THR A 1 849 ? -21.967 -19.281 9.140 1.00 80.25 849 THR A C 1
ATOM 6801 O O . THR A 1 849 ? -21.774 -18.878 10.286 1.00 80.25 849 THR A O 1
ATOM 6804 N N . ASN A 1 850 ? -23.168 -19.154 8.561 1.00 77.62 850 ASN A N 1
ATOM 6805 C CA . ASN A 1 850 ? -24.319 -18.548 9.228 1.00 77.62 850 ASN A CA 1
ATOM 6806 C C . ASN A 1 850 ? -25.632 -19.202 8.767 1.00 77.62 850 ASN A C 1
ATOM 6808 O O . ASN A 1 850 ? -25.945 -19.230 7.576 1.00 77.62 850 ASN A O 1
ATOM 6812 N N . SER A 1 851 ? -26.456 -19.665 9.711 1.00 79.75 851 SER A N 1
ATOM 6813 C CA . SER A 1 851 ? -27.771 -20.260 9.413 1.00 79.75 851 SER A CA 1
ATOM 6814 C C . SER A 1 851 ? -28.714 -19.305 8.658 1.00 79.75 851 SER A C 1
ATOM 6816 O O . SER A 1 851 ? -29.570 -19.743 7.885 1.00 79.75 851 SER A O 1
ATOM 6818 N N . GLY A 1 852 ? -28.532 -17.994 8.825 1.00 83.50 852 GLY A N 1
ATOM 6819 C CA . GLY A 1 852 ? -29.223 -16.932 8.100 1.00 83.50 852 GLY A CA 1
ATOM 6820 C C . GLY A 1 852 ? -28.884 -16.862 6.609 1.00 83.50 852 GLY A C 1
ATOM 6821 O O . GLY A 1 852 ? -29.769 -16.515 5.828 1.00 83.50 852 GLY A O 1
ATOM 6822 N N . LEU A 1 853 ? -27.661 -17.235 6.206 1.00 86.44 853 LEU A N 1
ATOM 6823 C CA . LEU A 1 853 ? -27.278 -17.352 4.792 1.00 86.44 853 LEU A CA 1
ATOM 6824 C C . LEU A 1 853 ? -27.927 -18.590 4.176 1.00 86.44 853 LEU A C 1
ATOM 6826 O O . LEU A 1 853 ? -28.651 -18.477 3.192 1.00 86.44 853 LEU A O 1
ATOM 6830 N N . LYS A 1 854 ? -27.755 -19.756 4.809 1.00 85.19 854 LYS A N 1
ATOM 6831 C CA . LYS A 1 854 ? -28.312 -21.030 4.325 1.00 85.19 854 LYS A CA 1
ATOM 6832 C C . LYS A 1 854 ? -29.839 -21.017 4.176 1.00 85.19 854 LYS A C 1
ATOM 6834 O O . LYS A 1 854 ? -30.374 -21.668 3.288 1.00 85.19 854 LYS A O 1
ATOM 6839 N N . SER A 1 855 ? -30.547 -20.290 5.041 1.00 83.50 855 SER A N 1
ATOM 6840 C CA . SER A 1 855 ? -32.012 -20.170 4.963 1.00 83.50 855 SER A CA 1
ATOM 6841 C C . SER A 1 855 ? -32.492 -19.248 3.839 1.00 83.50 855 SER A C 1
ATOM 6843 O O . SER A 1 855 ? -33.537 -19.521 3.251 1.00 83.50 855 SER A O 1
ATOM 6845 N N . ARG A 1 856 ? -31.750 -18.178 3.523 1.00 86.75 856 ARG A N 1
ATOM 6846 C CA . ARG A 1 856 ? -32.123 -17.208 2.475 1.00 86.75 856 ARG A CA 1
ATOM 6847 C C . ARG A 1 856 ? -31.665 -17.625 1.083 1.00 86.75 856 ARG A C 1
ATOM 6849 O O . ARG A 1 856 ? -32.352 -17.319 0.113 1.00 86.75 856 ARG A O 1
ATOM 6856 N N . PHE A 1 857 ? -30.551 -18.344 0.997 1.00 89.94 857 PHE A N 1
ATOM 6857 C CA . PHE A 1 857 ? -29.974 -18.883 -0.229 1.00 89.94 857 PHE A CA 1
ATOM 6858 C C . PHE A 1 857 ? -30.281 -20.379 -0.360 1.00 89.94 857 PHE A C 1
ATOM 6860 O O . PHE A 1 857 ? -29.432 -21.226 -0.100 1.00 89.94 857 PHE A O 1
ATOM 6867 N N . ASN A 1 858 ? -31.513 -20.705 -0.744 1.00 80.50 858 ASN A N 1
ATOM 6868 C CA . ASN A 1 858 ? -31.992 -22.087 -0.863 1.00 80.50 858 ASN A CA 1
ATOM 6869 C C . ASN A 1 858 ? -31.940 -22.643 -2.300 1.00 80.50 858 ASN A C 1
ATOM 6871 O O . ASN A 1 858 ? -32.303 -23.798 -2.522 1.00 80.50 858 ASN A O 1
ATOM 6875 N N . ARG A 1 859 ? -31.511 -21.830 -3.274 1.00 88.44 859 ARG A N 1
ATOM 6876 C CA . ARG A 1 859 ? -31.411 -22.186 -4.691 1.00 88.44 859 ARG A CA 1
ATOM 6877 C C . ARG A 1 859 ? -29.950 -22.181 -5.128 1.00 88.44 859 ARG A C 1
ATOM 6879 O O . ARG A 1 859 ? -29.309 -21.133 -5.110 1.00 88.44 859 ARG A O 1
ATOM 6886 N N . HIS A 1 860 ? -29.448 -23.335 -5.551 1.00 92.56 860 HIS A N 1
ATOM 6887 C CA . HIS A 1 860 ? -28.073 -23.503 -6.019 1.00 92.56 860 HIS A CA 1
ATOM 6888 C C . HIS A 1 860 ? -28.080 -23.855 -7.502 1.00 92.56 860 HIS A C 1
ATOM 6890 O O . HIS A 1 860 ? -28.749 -24.806 -7.893 1.00 92.56 860 HIS A O 1
ATOM 6896 N N . ILE A 1 861 ? -27.342 -23.097 -8.307 1.00 94.94 861 ILE A N 1
ATOM 6897 C CA . ILE A 1 861 ? -27.160 -23.346 -9.736 1.00 94.94 861 ILE A CA 1
ATOM 6898 C C . ILE A 1 861 ? -25.679 -23.629 -9.964 1.00 94.94 861 ILE A C 1
ATOM 6900 O O . ILE A 1 861 ? -24.833 -22.766 -9.715 1.00 94.94 861 ILE A O 1
ATOM 6904 N N . PHE A 1 862 ? -25.378 -24.848 -10.408 1.00 94.81 862 PHE A N 1
ATOM 6905 C CA . PHE A 1 862 ? -24.020 -25.285 -10.705 1.00 94.81 862 PHE A CA 1
ATOM 6906 C C . PHE A 1 862 ? -23.683 -25.030 -12.176 1.00 94.81 862 PHE A C 1
ATOM 6908 O O . PHE A 1 862 ? -24.452 -25.371 -13.070 1.00 94.81 862 PHE A O 1
ATOM 6915 N N . PHE A 1 863 ? -22.525 -24.423 -12.411 1.00 95.00 863 PHE A N 1
ATOM 6916 C CA . PHE A 1 863 ? -21.988 -24.075 -13.717 1.00 95.00 863 PHE A CA 1
ATOM 6917 C C . PHE A 1 863 ? -20.823 -25.021 -14.038 1.00 95.00 863 PHE A C 1
ATOM 6919 O O . PHE A 1 863 ? -19.718 -24.811 -13.523 1.00 95.00 863 PHE A O 1
ATOM 6926 N N . PRO A 1 864 ? -21.050 -26.063 -14.858 1.00 92.12 864 PRO A N 1
ATOM 6927 C CA . PRO A 1 864 ? -20.001 -27.003 -15.227 1.00 92.12 864 PRO A CA 1
ATOM 6928 C C . PRO A 1 864 ? -18.968 -26.360 -16.160 1.00 92.12 864 PRO A C 1
ATOM 6930 O O . PRO A 1 864 ? -19.267 -25.412 -16.891 1.00 92.12 864 PRO A O 1
ATOM 6933 N N . ASP A 1 865 ? -17.757 -26.920 -16.172 1.00 93.06 865 ASP A N 1
ATOM 6934 C CA . ASP A 1 865 ? -16.730 -26.550 -17.148 1.00 93.06 865 ASP A CA 1
ATOM 6935 C C . ASP A 1 865 ? -17.206 -26.820 -18.582 1.00 93.06 865 ASP A C 1
ATOM 6937 O O . ASP A 1 865 ? -17.849 -27.839 -18.867 1.00 93.06 865 ASP A O 1
ATOM 6941 N N . TYR A 1 866 ? -16.832 -25.946 -19.516 1.00 93.50 866 TYR A N 1
ATOM 6942 C CA . TYR A 1 866 ? -17.110 -26.163 -20.930 1.00 93.50 866 TYR A CA 1
ATOM 6943 C C . TYR A 1 866 ? -16.327 -27.371 -21.445 1.00 93.50 866 TYR A C 1
ATOM 6945 O O . TYR A 1 866 ? -15.117 -27.481 -21.267 1.00 93.50 866 TYR A O 1
ATOM 6953 N N . LYS A 1 867 ? -17.021 -28.276 -22.137 1.00 93.81 867 LYS A N 1
ATOM 6954 C CA . LYS A 1 867 ? -16.379 -29.346 -22.906 1.00 93.81 867 LYS A CA 1
ATOM 6955 C C . LYS A 1 867 ? -15.580 -28.756 -24.082 1.00 93.81 867 LYS A C 1
ATOM 6957 O O . LYS A 1 867 ? -15.942 -27.675 -24.554 1.00 93.81 867 LYS A O 1
ATOM 6962 N N . PRO A 1 868 ? -14.563 -29.462 -24.613 1.00 94.62 868 PRO A N 1
ATOM 6963 C CA . PRO A 1 868 ? -13.758 -28.983 -25.744 1.00 94.62 868 PRO A CA 1
ATOM 6964 C C . PRO A 1 868 ? -14.588 -28.539 -26.958 1.00 94.62 868 PRO A C 1
ATOM 6966 O O . PRO A 1 868 ? -14.340 -27.482 -27.532 1.00 94.62 868 PRO A O 1
ATOM 6969 N N . GLU A 1 869 ? -15.645 -29.285 -27.279 1.00 94.38 869 GLU A N 1
ATOM 6970 C CA . GLU A 1 869 ? -16.613 -28.953 -28.333 1.00 94.38 869 GLU A CA 1
ATOM 6971 C C . GLU A 1 869 ? -17.298 -27.590 -28.111 1.00 94.38 869 GLU A C 1
ATOM 6973 O O . GLU A 1 869 ? -17.410 -26.785 -29.038 1.00 94.38 869 GLU A O 1
ATOM 6978 N N . ASN A 1 870 ? -17.671 -27.284 -26.864 1.00 94.62 870 ASN A N 1
ATOM 6979 C CA . ASN A 1 870 ? -18.278 -26.008 -26.489 1.00 94.62 870 ASN A CA 1
ATOM 6980 C C . ASN A 1 870 ? -17.245 -24.876 -26.526 1.00 94.62 870 ASN A C 1
ATOM 6982 O O . ASN A 1 870 ? -17.559 -23.782 -26.983 1.00 94.62 870 ASN A O 1
ATOM 6986 N N . MET A 1 871 ? -16.003 -25.130 -26.106 1.00 95.12 871 MET A N 1
ATOM 6987 C CA . MET A 1 871 ? -14.913 -24.150 -26.208 1.00 95.12 871 MET A CA 1
ATOM 6988 C C . MET A 1 871 ? -14.610 -23.774 -27.654 1.00 95.12 871 MET A C 1
ATOM 6990 O O . MET A 1 871 ? -14.491 -22.591 -27.972 1.00 95.12 871 MET A O 1
ATOM 6994 N N . LEU A 1 872 ? -14.541 -24.767 -28.543 1.00 95.75 872 LEU A N 1
ATOM 6995 C CA . LEU A 1 872 ? -14.347 -24.540 -29.969 1.00 95.75 872 LEU A CA 1
ATOM 6996 C C . LEU A 1 872 ? -15.509 -23.743 -30.568 1.00 95.75 872 LEU A C 1
ATOM 6998 O O . LEU A 1 872 ? -15.282 -22.827 -31.357 1.00 95.75 872 LEU A O 1
ATOM 7002 N N . ALA A 1 873 ? -16.747 -24.060 -30.188 1.00 95.00 873 ALA A N 1
ATOM 7003 C CA . ALA A 1 873 ? -17.915 -23.306 -30.624 1.00 95.00 873 ALA A CA 1
ATOM 7004 C C . ALA A 1 873 ? -17.879 -21.849 -30.120 1.00 95.00 873 ALA A C 1
ATOM 7006 O O . ALA A 1 873 ? -18.164 -20.936 -30.895 1.00 95.00 873 ALA A O 1
ATOM 7007 N N . ILE A 1 874 ? -17.458 -21.609 -28.871 1.00 94.00 874 ILE A N 1
ATOM 7008 C CA . ILE A 1 874 ? -17.264 -20.255 -28.323 1.00 94.00 874 ILE A CA 1
ATOM 7009 C C . ILE A 1 874 ? -16.189 -19.505 -29.117 1.00 94.00 874 ILE A C 1
ATOM 7011 O O . ILE A 1 874 ? -16.418 -18.366 -29.517 1.00 94.00 874 ILE A O 1
ATOM 7015 N N . PHE A 1 875 ? -15.054 -20.146 -29.413 1.00 95.88 875 PHE A N 1
ATOM 7016 C CA . PHE A 1 875 ? -13.990 -19.553 -30.229 1.00 95.88 875 PHE A CA 1
ATOM 7017 C C . PHE A 1 875 ? -14.508 -19.164 -31.620 1.00 95.88 875 PHE A C 1
ATOM 7019 O O . PHE A 1 875 ? -14.289 -18.045 -32.079 1.00 95.88 875 PHE A O 1
ATOM 7026 N N . LYS A 1 876 ? -15.244 -20.067 -32.282 1.00 95.19 876 LYS A N 1
ATOM 7027 C CA . LYS A 1 876 ? -15.859 -19.812 -33.595 1.00 95.19 876 LYS A CA 1
ATOM 7028 C C . LYS A 1 876 ? -16.852 -18.656 -33.544 1.00 95.19 876 LYS A C 1
ATOM 7030 O O . LYS A 1 876 ? -16.864 -17.836 -34.456 1.00 95.19 876 LYS A O 1
ATOM 7035 N N . SER A 1 877 ? -17.646 -18.562 -32.478 1.00 93.50 877 SER A N 1
ATOM 7036 C CA . SER A 1 877 ? -18.559 -17.438 -32.274 1.00 93.50 877 SER A CA 1
ATOM 7037 C C . SER A 1 877 ? -17.809 -16.115 -32.097 1.00 93.50 877 SER A C 1
ATOM 7039 O O . SER A 1 877 ? -18.224 -15.120 -32.682 1.00 93.50 877 SER A O 1
ATOM 7041 N N . MET A 1 878 ? -16.708 -16.092 -31.335 1.00 94.25 878 MET A N 1
ATOM 7042 C CA . MET A 1 878 ? -15.870 -14.894 -31.177 1.00 94.25 878 MET A CA 1
ATOM 7043 C C . MET A 1 878 ? -15.239 -14.476 -32.507 1.00 94.25 878 MET A C 1
ATOM 7045 O O . MET A 1 878 ? -15.334 -13.310 -32.879 1.00 94.25 878 MET A O 1
ATOM 7049 N N . ALA A 1 879 ? -14.684 -15.432 -33.257 1.00 95.25 879 ALA A N 1
ATOM 7050 C CA . ALA A 1 879 ? -14.125 -15.182 -34.581 1.00 95.25 879 ALA A CA 1
ATOM 7051 C C . ALA A 1 879 ? -15.172 -14.597 -35.536 1.00 95.25 879 ALA A C 1
ATOM 7053 O O . ALA A 1 879 ? -14.936 -13.539 -36.110 1.00 95.25 879 ALA A O 1
ATOM 7054 N N . ALA A 1 880 ? -16.355 -15.212 -35.627 1.00 93.94 880 ALA A N 1
ATOM 7055 C CA . ALA A 1 880 ? -17.434 -14.733 -36.485 1.00 93.94 880 ALA A CA 1
ATOM 7056 C C . ALA A 1 880 ? -17.903 -13.315 -36.109 1.00 93.94 880 ALA A C 1
ATOM 7058 O O . ALA A 1 880 ? -18.071 -12.474 -36.990 1.00 93.94 880 ALA A O 1
ATOM 7059 N N . ASN A 1 881 ? -18.055 -13.026 -34.811 1.00 92.50 881 ASN A N 1
ATOM 7060 C CA . ASN A 1 881 ? -18.443 -11.698 -34.320 1.00 92.50 881 ASN A CA 1
ATOM 7061 C C . ASN A 1 881 ? -17.384 -10.619 -34.600 1.00 92.50 881 ASN A C 1
ATOM 7063 O O . ASN A 1 881 ? -17.713 -9.437 -34.647 1.00 92.50 881 ASN A O 1
ATOM 7067 N N . SER A 1 882 ? -16.122 -11.013 -34.774 1.00 93.31 882 SER A N 1
ATOM 7068 C CA . SER A 1 882 ? -15.008 -10.131 -35.135 1.00 93.31 882 SER A CA 1
ATOM 7069 C C . SER A 1 882 ? -14.640 -10.203 -36.623 1.00 93.31 882 SER A C 1
ATOM 7071 O O . SER A 1 882 ? -13.557 -9.768 -36.997 1.00 93.31 882 SER A O 1
ATOM 7073 N N . GLU A 1 883 ? -15.524 -10.746 -37.466 1.00 94.56 883 GLU A N 1
ATOM 7074 C CA . GLU A 1 883 ? -15.332 -10.909 -38.916 1.00 94.56 883 GLU A CA 1
ATOM 7075 C C . GLU A 1 883 ? -14.113 -11.765 -39.324 1.00 94.56 883 GLU A C 1
ATOM 7077 O O . GLU A 1 883 ? -13.631 -11.677 -40.455 1.00 94.56 883 GLU A O 1
ATOM 7082 N N . TYR A 1 884 ? -13.642 -12.641 -38.434 1.00 95.94 884 TYR A N 1
ATOM 7083 C CA . TYR A 1 884 ? -12.611 -13.631 -38.732 1.00 95.94 884 TYR A CA 1
ATOM 7084 C C . TYR A 1 884 ? -13.210 -14.969 -39.175 1.00 95.94 884 TYR A C 1
ATOM 7086 O O . TYR A 1 884 ? -14.195 -15.470 -38.628 1.00 95.94 884 TYR A O 1
ATOM 7094 N N . VAL A 1 885 ? -12.541 -15.594 -40.138 1.00 94.44 885 VAL A N 1
ATOM 7095 C CA . VAL A 1 885 ? -12.791 -16.947 -40.627 1.00 94.44 885 VAL A CA 1
ATOM 7096 C C . VAL A 1 885 ? -11.622 -17.831 -40.210 1.00 94.44 885 VAL A C 1
ATOM 7098 O O . VAL A 1 885 ? -10.457 -17.464 -40.340 1.00 94.44 885 VAL A O 1
ATOM 7101 N N . ILE A 1 886 ? -11.929 -19.017 -39.697 1.00 95.88 886 ILE A N 1
ATOM 7102 C CA . ILE A 1 886 ? -10.927 -19.968 -39.217 1.00 95.88 886 ILE A CA 1
ATOM 7103 C C . ILE A 1 886 ? -10.766 -21.052 -40.277 1.00 95.88 886 ILE A C 1
ATOM 7105 O O . ILE A 1 886 ? -11.754 -21.664 -40.681 1.00 95.88 886 ILE A O 1
ATOM 7109 N N . SER A 1 887 ? -9.533 -21.301 -40.716 1.00 95.44 887 SER A N 1
ATOM 7110 C CA . SER A 1 887 ? -9.244 -22.420 -41.623 1.00 95.44 887 SER A CA 1
ATOM 7111 C C . SER A 1 887 ? -9.525 -23.777 -40.966 1.00 95.44 887 SER A C 1
ATOM 7113 O O . SER A 1 887 ? -9.415 -23.925 -39.747 1.00 95.44 887 SER A O 1
ATOM 7115 N N . ASP A 1 888 ? -9.828 -24.803 -41.765 1.00 94.44 888 ASP A N 1
ATOM 7116 C CA . ASP A 1 888 ? -10.106 -26.152 -41.246 1.00 94.44 888 ASP A CA 1
ATOM 7117 C C . ASP A 1 888 ? -8.940 -26.707 -40.410 1.00 94.44 888 ASP A C 1
ATOM 7119 O O . ASP A 1 888 ? -9.150 -27.286 -39.343 1.00 94.44 888 ASP A O 1
ATOM 7123 N N . ALA A 1 889 ? -7.701 -26.452 -40.845 1.00 94.12 889 ALA A N 1
ATOM 7124 C CA . ALA A 1 889 ? -6.492 -26.847 -40.126 1.00 94.12 889 ALA A CA 1
ATOM 7125 C C . ALA A 1 889 ? -6.363 -26.136 -38.765 1.00 94.12 889 ALA A C 1
ATOM 7127 O O . ALA A 1 889 ? -6.093 -26.779 -37.748 1.00 94.12 889 ALA A O 1
ATOM 7128 N N . ALA A 1 890 ? -6.644 -24.827 -38.707 1.00 95.50 890 ALA A N 1
ATOM 7129 C CA . ALA A 1 890 ? -6.687 -24.086 -37.447 1.00 95.50 890 ALA A CA 1
ATOM 7130 C C . ALA A 1 890 ? -7.796 -24.596 -36.519 1.00 95.50 890 ALA A C 1
ATOM 7132 O O . ALA A 1 890 ? -7.562 -24.777 -35.325 1.00 95.50 890 ALA A O 1
ATOM 7133 N N . SER A 1 891 ? -8.987 -24.888 -37.056 1.00 95.56 891 SER A N 1
ATOM 7134 C CA . SER A 1 891 ? -10.096 -25.442 -36.272 1.00 95.56 891 SER A CA 1
ATOM 7135 C C . SER A 1 891 ? -9.749 -26.812 -35.685 1.00 95.56 891 SER A C 1
ATOM 7137 O O . SER A 1 891 ? -10.134 -27.089 -34.549 1.00 95.56 891 SER A O 1
ATOM 7139 N N . PHE A 1 892 ? -9.046 -27.668 -36.432 1.00 94.56 892 PHE A N 1
ATOM 7140 C CA . PHE A 1 892 ? -8.593 -28.971 -35.942 1.00 94.56 892 PHE A CA 1
ATOM 7141 C C . PHE A 1 892 ? -7.574 -28.816 -34.807 1.00 94.56 892 PHE A C 1
ATOM 7143 O O . PHE A 1 892 ? -7.722 -29.424 -33.747 1.00 94.56 892 PHE A O 1
ATOM 7150 N N . LYS A 1 893 ? -6.584 -27.936 -34.988 1.00 95.06 893 LYS A N 1
ATOM 7151 C CA . LYS A 1 893 ? -5.560 -27.657 -33.975 1.00 95.06 893 LYS A CA 1
ATOM 7152 C C . LYS A 1 893 ? -6.137 -27.039 -32.700 1.00 95.06 893 LYS A C 1
ATOM 7154 O O . LYS A 1 893 ? -5.734 -27.424 -31.607 1.00 95.06 893 LYS A O 1
ATOM 7159 N N . LEU A 1 894 ? -7.116 -26.141 -32.826 1.00 96.06 894 LEU A N 1
ATOM 7160 C CA . LEU A 1 894 ? -7.861 -25.588 -31.691 1.00 96.06 894 LEU A CA 1
ATOM 7161 C C . LEU A 1 894 ? -8.617 -26.669 -30.917 1.00 96.06 894 LEU A C 1
ATOM 7163 O O . LEU A 1 894 ? -8.604 -26.650 -29.691 1.00 96.06 894 LEU A O 1
ATOM 7167 N N . ASN A 1 895 ? -9.244 -27.629 -31.607 1.00 95.12 895 ASN A N 1
ATOM 7168 C CA . ASN A 1 895 ? -9.931 -28.729 -30.932 1.00 95.12 895 ASN A CA 1
ATOM 7169 C C . ASN A 1 895 ? -8.957 -29.574 -30.098 1.00 95.12 895 ASN A C 1
ATOM 7171 O O . ASN A 1 895 ? -9.221 -29.819 -28.925 1.00 95.12 895 ASN A O 1
ATOM 7175 N N . LEU A 1 896 ? -7.806 -29.947 -30.670 1.00 94.19 896 LEU A N 1
ATOM 7176 C CA . LEU A 1 896 ? -6.761 -30.684 -29.946 1.00 94.19 896 LEU A CA 1
ATOM 7177 C C . LEU A 1 896 ? -6.220 -29.894 -28.746 1.00 94.19 896 LEU A C 1
ATOM 7179 O O . LEU A 1 896 ? -6.001 -30.459 -27.674 1.00 94.19 896 LEU A O 1
ATOM 7183 N N . LEU A 1 897 ? -6.031 -28.582 -28.911 1.00 94.12 897 LEU A N 1
ATOM 7184 C CA . LEU A 1 897 ? -5.619 -27.696 -27.826 1.00 94.12 897 LEU A CA 1
ATOM 7185 C C . LEU A 1 897 ? -6.649 -27.703 -26.688 1.00 94.12 897 LEU A C 1
ATOM 7187 O O . LEU A 1 897 ? -6.282 -27.920 -25.535 1.00 94.12 897 LEU A O 1
ATOM 7191 N N . PHE A 1 898 ? -7.937 -27.521 -26.994 1.00 95.44 898 PHE A N 1
ATOM 7192 C CA . PHE A 1 898 ? -8.992 -27.524 -25.980 1.00 95.44 898 PHE A CA 1
ATOM 7193 C C . PHE A 1 898 ? -9.197 -28.901 -25.335 1.00 95.44 898 PHE A C 1
ATOM 7195 O O . PHE A 1 898 ? -9.450 -28.962 -24.134 1.00 95.44 898 PHE A O 1
ATOM 7202 N N . GLU A 1 899 ? -9.029 -30.006 -26.066 1.00 95.06 899 GLU A N 1
ATOM 7203 C CA . GLU A 1 899 ? -9.025 -31.363 -25.496 1.00 95.06 899 GLU A CA 1
ATOM 7204 C C . GLU A 1 899 ? -7.880 -31.561 -24.500 1.00 95.06 899 GLU A C 1
ATOM 7206 O O . GLU A 1 899 ? -8.096 -32.091 -23.405 1.00 95.06 899 GLU A O 1
ATOM 7211 N N . SER A 1 900 ? -6.678 -31.094 -24.851 1.00 92.75 900 SER A N 1
ATOM 7212 C CA . SER A 1 900 ? -5.514 -31.132 -23.966 1.00 92.75 900 SER A CA 1
ATOM 7213 C C . SER A 1 900 ? -5.764 -30.317 -22.698 1.00 92.75 900 SER A C 1
ATOM 7215 O O . SER A 1 900 ? -5.643 -30.851 -21.597 1.00 92.75 900 SER A O 1
ATOM 7217 N N . LEU A 1 901 ? -6.187 -29.057 -22.846 1.00 91.81 901 LEU A N 1
ATOM 7218 C CA . LEU A 1 901 ? -6.470 -28.149 -21.729 1.00 91.81 901 LEU A CA 1
ATOM 7219 C C . LEU A 1 901 ? -7.578 -28.681 -20.816 1.00 91.81 901 LEU A C 1
ATOM 7221 O O . LEU A 1 901 ? -7.458 -28.622 -19.594 1.00 91.81 901 LEU A O 1
ATOM 7225 N N . TYR A 1 902 ? -8.641 -29.241 -21.396 1.00 93.06 902 TYR A N 1
ATOM 7226 C CA . TYR A 1 902 ? -9.730 -29.848 -20.637 1.00 93.06 902 TYR A CA 1
ATOM 7227 C C . TYR A 1 902 ? -9.265 -31.091 -19.874 1.00 93.06 902 TYR A C 1
ATOM 7229 O O . TYR A 1 902 ? -9.674 -31.304 -18.733 1.00 93.06 902 TYR A O 1
ATOM 7237 N N . SER A 1 903 ? -8.402 -31.914 -20.470 1.00 91.44 903 SER A N 1
ATOM 7238 C CA . SER A 1 903 ? -7.885 -33.131 -19.832 1.00 91.44 903 SER A CA 1
ATOM 7239 C C . SER A 1 903 ? -6.920 -32.826 -18.685 1.00 91.44 903 SER A C 1
ATOM 7241 O O . SER A 1 903 ? -6.911 -33.550 -17.692 1.00 91.44 903 SER A O 1
ATOM 7243 N N . SER A 1 904 ? -6.147 -31.740 -18.785 1.00 89.12 904 SER A N 1
ATOM 7244 C CA . SER A 1 904 ? -5.219 -31.276 -17.746 1.00 89.12 904 SER A CA 1
ATOM 7245 C C . SER A 1 904 ? -5.821 -30.236 -16.793 1.00 89.12 904 SER A C 1
ATOM 7247 O O . SER A 1 904 ? -5.078 -29.577 -16.064 1.00 89.12 904 SER A O 1
ATOM 7249 N N . ARG A 1 905 ? -7.145 -30.033 -16.816 1.00 89.62 905 ARG A N 1
ATOM 7250 C CA . ARG A 1 905 ? -7.787 -28.942 -16.074 1.00 89.62 905 ARG A CA 1
ATOM 7251 C C . ARG A 1 905 ? -7.674 -29.120 -14.562 1.00 89.62 905 ARG A C 1
ATOM 7253 O O . ARG A 1 905 ? -7.788 -30.221 -14.025 1.00 89.62 905 ARG A O 1
ATOM 7260 N N . THR A 1 906 ? -7.508 -28.000 -13.874 1.00 85.00 906 THR A N 1
ATOM 7261 C CA . THR A 1 906 ? -7.581 -27.902 -12.415 1.00 85.00 906 THR A CA 1
ATOM 7262 C C . THR A 1 906 ? -8.888 -27.223 -12.004 1.00 85.00 906 THR A C 1
ATOM 7264 O O . THR A 1 906 ? -9.687 -26.815 -12.844 1.00 85.00 906 THR A O 1
ATOM 7267 N N . LYS A 1 907 ? -9.120 -27.079 -10.697 1.00 72.38 907 LYS A N 1
ATOM 7268 C CA . LYS A 1 907 ? -10.301 -26.384 -10.159 1.00 72.38 907 LYS A CA 1
ATOM 7269 C C . LYS A 1 907 ? -10.418 -24.910 -10.596 1.00 72.38 907 LYS A C 1
ATOM 7271 O O . LYS A 1 907 ? -11.530 -24.396 -10.698 1.00 72.38 907 LYS A O 1
ATOM 7276 N N . ASP A 1 908 ? -9.294 -24.267 -10.917 1.00 76.00 908 ASP A N 1
ATOM 7277 C CA . ASP A 1 908 ? -9.203 -22.844 -11.286 1.00 76.00 908 ASP A CA 1
ATOM 7278 C C . ASP A 1 908 ? -9.202 -22.635 -12.812 1.00 76.00 908 ASP A C 1
ATOM 7280 O O . ASP A 1 908 ? -8.757 -21.611 -13.330 1.00 76.00 908 ASP A O 1
ATOM 7284 N N . PHE A 1 909 ? -9.674 -23.633 -13.560 1.00 86.75 909 PHE A N 1
ATOM 7285 C CA . PHE A 1 909 ? -9.677 -23.615 -15.012 1.00 86.75 909 PHE A CA 1
ATOM 7286 C C . PHE A 1 909 ? -10.531 -22.468 -15.581 1.00 86.75 909 PHE A C 1
ATOM 7288 O O . PHE A 1 909 ? -11.699 -22.292 -15.232 1.00 86.75 909 PHE A O 1
ATOM 7295 N N . GLY A 1 910 ? -9.931 -21.673 -16.473 1.00 85.94 910 GLY A N 1
ATOM 7296 C CA . GLY A 1 910 ? -10.481 -20.392 -16.928 1.00 85.94 910 GLY A CA 1
ATOM 7297 C C . GLY A 1 910 ? -11.630 -20.476 -17.939 1.00 85.94 910 GLY A C 1
ATOM 7298 O O . GLY A 1 910 ? -12.247 -19.448 -18.223 1.00 85.94 910 GLY A O 1
ATOM 7299 N N . ASN A 1 911 ? -11.938 -21.660 -18.484 1.00 92.62 911 ASN A N 1
ATOM 7300 C CA . ASN A 1 911 ? -13.071 -21.901 -19.389 1.00 92.62 911 ASN A CA 1
ATOM 7301 C C . ASN A 1 911 ? -13.170 -20.856 -20.524 1.00 92.62 911 ASN A C 1
ATOM 7303 O O . ASN A 1 911 ? -12.233 -20.695 -21.304 1.00 92.62 911 ASN A O 1
ATOM 7307 N N . GLY A 1 912 ? -14.277 -20.110 -20.629 1.00 90.56 912 GLY A N 1
ATOM 7308 C CA . GLY A 1 912 ? -14.470 -19.089 -21.663 1.00 90.56 912 GLY A CA 1
ATOM 7309 C C . GLY A 1 912 ? -13.429 -17.963 -21.625 1.00 90.56 912 GLY A C 1
ATOM 7310 O O . GLY A 1 912 ? -13.142 -17.369 -22.662 1.00 90.56 912 GLY A O 1
ATOM 7311 N N . ARG A 1 913 ? -12.807 -17.701 -20.465 1.00 91.44 913 ARG A N 1
ATOM 7312 C CA . ARG A 1 913 ? -11.675 -16.767 -20.357 1.00 91.44 913 ARG A CA 1
ATOM 7313 C C . ARG A 1 913 ? -10.438 -17.325 -21.057 1.00 91.44 913 ARG A C 1
ATOM 7315 O O . ARG A 1 913 ? -9.794 -16.593 -21.794 1.00 91.44 913 ARG A O 1
ATOM 7322 N N . THR A 1 914 ? -10.159 -18.619 -20.897 1.00 92.25 914 THR A N 1
ATOM 7323 C CA . THR A 1 914 ? -9.089 -19.307 -21.637 1.00 92.25 914 THR A CA 1
ATOM 7324 C C . THR A 1 914 ? -9.358 -19.262 -23.140 1.00 92.25 914 THR A C 1
ATOM 7326 O O . THR A 1 914 ? -8.469 -18.909 -23.903 1.00 92.25 914 THR A O 1
ATOM 7329 N N . VAL A 1 915 ? -10.597 -19.519 -23.576 1.00 94.31 915 VAL A N 1
ATOM 7330 C CA . VAL A 1 915 ? -10.971 -19.419 -25.000 1.00 94.31 915 VAL A CA 1
ATOM 7331 C C . VAL A 1 915 ? -10.736 -18.010 -25.553 1.00 94.31 915 VAL A C 1
ATOM 7333 O O . VAL A 1 915 ? -10.178 -17.874 -26.641 1.00 94.31 915 VAL A O 1
ATOM 7336 N N . ARG A 1 916 ? -11.107 -16.965 -24.798 1.00 93.69 916 ARG A N 1
ATOM 7337 C CA . ARG A 1 916 ? -10.838 -15.569 -25.171 1.00 93.69 916 ARG A CA 1
ATOM 7338 C C . ARG A 1 916 ? -9.339 -15.292 -25.294 1.00 93.69 916 ARG A C 1
ATOM 7340 O O . ARG A 1 916 ? -8.930 -14.736 -26.304 1.00 93.69 916 ARG A O 1
ATOM 7347 N N . ASN A 1 917 ? -8.533 -15.714 -24.321 1.00 93.44 917 ASN A N 1
ATOM 7348 C CA . ASN A 1 917 ? -7.081 -15.520 -24.363 1.00 93.44 917 ASN A CA 1
ATOM 7349 C C . ASN A 1 917 ? -6.457 -16.200 -25.594 1.00 93.44 917 ASN A C 1
ATOM 7351 O O . ASN A 1 917 ? -5.648 -15.595 -26.295 1.00 93.44 917 ASN A O 1
ATOM 7355 N N . VAL A 1 918 ? -6.873 -17.436 -25.897 1.00 94.69 918 VAL A N 1
ATOM 7356 C CA . VAL A 1 918 ? -6.419 -18.169 -27.092 1.00 94.69 918 VAL A CA 1
ATOM 7357 C C . VAL A 1 918 ? -6.831 -17.434 -28.372 1.00 94.69 918 VAL A C 1
ATOM 7359 O O . VAL A 1 918 ? -6.049 -17.366 -29.318 1.00 94.69 918 VAL A O 1
ATOM 7362 N N . PHE A 1 919 ? -8.031 -16.849 -28.413 1.00 95.62 919 PHE A N 1
ATOM 7363 C CA . PHE A 1 919 ? -8.505 -16.058 -29.552 1.00 95.62 919 PHE A CA 1
ATOM 7364 C C . PHE A 1 919 ? -7.712 -14.763 -29.748 1.00 95.62 919 PHE A C 1
ATOM 7366 O O . PHE A 1 919 ? -7.239 -14.500 -30.853 1.00 95.62 919 PHE A O 1
ATOM 7373 N N . GLU A 1 920 ? -7.502 -13.990 -28.684 1.00 95.06 920 GLU A N 1
ATOM 7374 C CA . GLU A 1 920 ? -6.690 -12.768 -28.721 1.00 95.06 920 GLU A CA 1
ATOM 7375 C C . GLU A 1 920 ? -5.261 -13.074 -29.179 1.00 95.06 920 GLU A C 1
ATOM 7377 O O . GLU A 1 920 ? -4.719 -12.375 -30.039 1.00 95.06 920 GLU A O 1
ATOM 7382 N N . LYS A 1 921 ? -4.680 -14.179 -28.693 1.00 95.25 921 LYS A N 1
ATOM 7383 C CA . LYS A 1 921 ? -3.344 -14.600 -29.114 1.00 95.25 921 LYS A CA 1
ATOM 7384 C C . LYS A 1 921 ? -3.297 -15.035 -30.576 1.00 95.25 921 LYS A C 1
ATOM 7386 O O . LYS A 1 921 ? -2.338 -14.712 -31.275 1.00 95.25 921 LYS A O 1
ATOM 7391 N N . ALA A 1 922 ? -4.331 -15.723 -31.057 1.00 96.00 922 ALA A N 1
ATOM 7392 C CA . ALA A 1 922 ? -4.444 -16.088 -32.465 1.00 96.00 922 ALA A CA 1
ATOM 7393 C C . ALA A 1 922 ? -4.513 -14.847 -33.373 1.00 96.00 922 ALA A C 1
ATOM 7395 O O . ALA A 1 922 ? -3.848 -14.822 -34.406 1.00 96.00 922 ALA A O 1
ATOM 7396 N N . ILE A 1 923 ? -5.241 -13.797 -32.971 1.00 95.31 923 ILE A N 1
ATOM 7397 C CA . ILE A 1 923 ? -5.281 -12.516 -33.701 1.00 95.31 923 ILE A CA 1
ATOM 7398 C C . ILE A 1 923 ? -3.906 -11.843 -33.715 1.00 95.31 923 ILE A C 1
ATOM 7400 O O . ILE A 1 923 ? -3.457 -11.372 -34.761 1.00 95.31 923 ILE A O 1
ATOM 7404 N N . GLU A 1 924 ? -3.218 -11.796 -32.573 1.00 94.69 924 GLU A N 1
ATOM 7405 C CA . GLU A 1 924 ? -1.874 -11.216 -32.480 1.00 94.69 924 GLU A CA 1
ATOM 7406 C C . GLU A 1 924 ? -0.888 -11.949 -33.407 1.00 94.69 924 GLU A C 1
ATOM 7408 O O . GLU A 1 924 ? -0.132 -11.326 -34.156 1.00 94.69 924 GLU A O 1
ATOM 7413 N N . ASN A 1 925 ? -0.926 -13.282 -33.406 1.00 94.19 925 ASN A N 1
ATOM 7414 C CA . ASN A 1 925 ? -0.069 -14.104 -34.254 1.00 94.19 925 ASN A CA 1
ATOM 7415 C C . ASN A 1 925 ? -0.398 -13.928 -35.740 1.00 94.19 925 ASN A C 1
ATOM 7417 O O . ASN A 1 925 ? 0.519 -13.732 -36.541 1.00 94.19 925 ASN A O 1
ATOM 7421 N N . GLN A 1 926 ? -1.687 -13.905 -36.092 1.00 95.12 926 GLN A N 1
ATOM 7422 C CA . GLN A 1 926 ? -2.137 -13.614 -37.451 1.00 95.12 926 GLN A CA 1
ATOM 7423 C C . GLN A 1 926 ? -1.632 -12.242 -37.907 1.00 95.12 926 GLN A C 1
ATOM 7425 O O . GLN A 1 926 ? -1.055 -12.142 -38.989 1.00 95.12 926 GLN A O 1
AT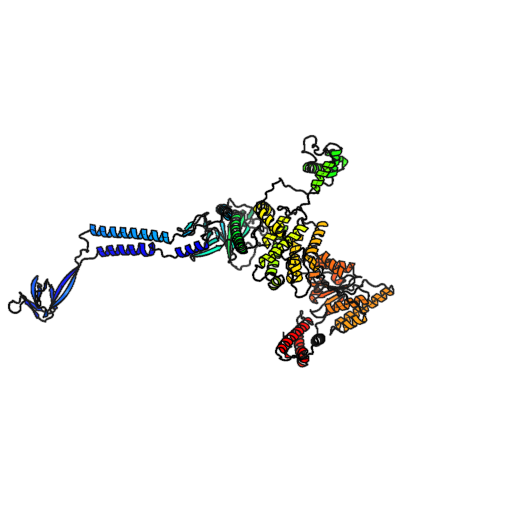OM 7430 N N . SER A 1 927 ? -1.726 -11.219 -37.052 1.00 92.94 927 SER A N 1
ATOM 7431 C CA . SER A 1 927 ? -1.231 -9.864 -37.330 1.00 92.94 927 SER A CA 1
ATOM 7432 C C . SER A 1 927 ? 0.278 -9.858 -37.610 1.00 92.94 927 SER A C 1
ATOM 7434 O O . SER A 1 927 ? 0.739 -9.288 -38.601 1.00 92.94 927 SER A O 1
ATOM 7436 N N . ASN A 1 928 ? 1.057 -10.553 -36.778 1.00 93.00 928 ASN A N 1
ATOM 7437 C CA . ASN A 1 928 ? 2.510 -10.678 -36.931 1.00 93.00 928 ASN A CA 1
ATOM 7438 C C . ASN A 1 928 ? 2.918 -11.445 -38.197 1.00 93.00 928 ASN A C 1
ATOM 7440 O O . ASN A 1 928 ? 3.957 -11.154 -38.801 1.00 93.00 928 ASN A O 1
ATOM 7444 N N . ARG A 1 929 ? 2.118 -12.435 -38.599 1.00 93.00 929 ARG A N 1
ATOM 7445 C CA . ARG A 1 929 ? 2.307 -13.177 -39.844 1.00 93.00 929 ARG A CA 1
ATOM 7446 C C . ARG A 1 929 ? 2.055 -12.281 -41.053 1.00 93.00 929 ARG A C 1
ATOM 7448 O O . ARG A 1 929 ? 2.936 -12.158 -41.903 1.00 93.00 929 ARG A O 1
ATOM 7455 N N . ILE A 1 930 ? 0.897 -11.624 -41.113 1.00 92.94 930 ILE A N 1
ATOM 7456 C CA . ILE A 1 930 ? 0.498 -10.825 -42.280 1.00 92.94 930 ILE A CA 1
ATOM 7457 C C . ILE A 1 930 ? 1.300 -9.531 -42.429 1.00 92.94 930 ILE A C 1
ATOM 7459 O O . ILE A 1 930 ? 1.451 -9.042 -43.543 1.00 92.94 930 ILE A O 1
ATOM 7463 N N . ALA A 1 931 ? 1.877 -8.993 -41.347 1.00 90.56 931 ALA A N 1
ATOM 7464 C CA . ALA A 1 931 ? 2.733 -7.803 -41.400 1.00 90.56 931 ALA A CA 1
ATOM 7465 C C . ALA A 1 931 ? 3.966 -7.974 -42.312 1.00 90.56 931 ALA A C 1
ATOM 7467 O O . ALA A 1 931 ? 4.583 -6.989 -42.718 1.00 90.56 931 ALA A O 1
ATOM 7468 N N . LYS A 1 932 ? 4.337 -9.219 -42.639 1.00 88.62 932 LYS A N 1
ATOM 7469 C CA . LYS A 1 932 ? 5.446 -9.552 -43.544 1.00 88.62 932 LYS A CA 1
ATOM 7470 C C . LYS A 1 932 ? 5.032 -9.574 -45.020 1.00 88.62 932 LYS A C 1
ATOM 7472 O O . LYS A 1 932 ? 5.904 -9.632 -45.888 1.00 88.62 932 LYS A O 1
ATOM 7477 N N . GLU A 1 933 ? 3.734 -9.517 -45.312 1.00 88.25 933 GLU A N 1
ATOM 7478 C CA . GLU A 1 933 ? 3.201 -9.556 -46.671 1.00 88.25 933 GLU A CA 1
ATOM 7479 C C . GLU A 1 933 ? 3.256 -8.182 -47.346 1.00 88.25 933 GLU A C 1
ATOM 7481 O O . GLU A 1 933 ? 2.974 -7.145 -46.748 1.00 88.25 933 GLU A O 1
ATOM 7486 N N . LYS A 1 934 ? 3.602 -8.162 -48.639 1.00 80.38 934 LYS A N 1
ATOM 7487 C CA . LYS A 1 934 ? 3.719 -6.910 -49.414 1.00 80.38 934 LYS A CA 1
ATOM 7488 C C . LYS A 1 934 ? 2.371 -6.340 -49.859 1.00 80.38 934 LYS A C 1
ATOM 7490 O O . LYS A 1 934 ? 2.289 -5.154 -50.167 1.00 80.38 934 LYS A O 1
ATOM 7495 N N . VAL A 1 935 ? 1.343 -7.182 -49.950 1.00 84.62 935 VAL A N 1
ATOM 7496 C CA . VAL A 1 935 ? -0.007 -6.811 -50.390 1.00 84.62 935 VAL A CA 1
ATOM 7497 C C . VAL A 1 935 ? -1.012 -7.486 -49.466 1.00 84.62 935 VAL A C 1
ATOM 7499 O O . VAL A 1 935 ? -1.050 -8.709 -49.382 1.00 84.62 935 VAL A O 1
ATOM 7502 N N . LEU A 1 936 ? -1.837 -6.686 -48.792 1.00 89.12 936 LEU A N 1
ATOM 7503 C CA . LEU A 1 936 ? -2.868 -7.178 -47.881 1.00 89.12 936 LEU A CA 1
ATOM 7504 C C . LEU A 1 936 ? -4.200 -7.308 -48.629 1.00 89.12 936 LEU A C 1
ATOM 7506 O O . LEU A 1 936 ? -4.735 -6.319 -49.132 1.00 89.12 936 LEU A O 1
ATOM 7510 N N . SER A 1 937 ? -4.736 -8.527 -48.713 1.00 89.19 937 SER A N 1
ATOM 7511 C CA . SER A 1 937 ? -6.078 -8.794 -49.241 1.00 89.19 937 SER A CA 1
ATOM 7512 C C . SER A 1 937 ? -7.095 -8.926 -48.102 1.00 89.19 937 SER A C 1
ATOM 7514 O O . SER A 1 937 ? -6.735 -9.254 -46.972 1.00 89.19 937 SER A O 1
ATOM 7516 N N . LYS A 1 938 ? -8.388 -8.710 -48.392 1.00 90.38 938 LYS A N 1
ATOM 7517 C CA . LYS A 1 938 ? -9.467 -8.918 -47.407 1.00 90.38 938 LYS A CA 1
ATOM 7518 C C . LYS A 1 938 ? -9.467 -10.348 -46.857 1.00 90.38 938 LYS A C 1
ATOM 7520 O O . LYS A 1 938 ? -9.673 -10.549 -45.667 1.00 90.38 938 LYS A O 1
ATOM 7525 N N . GLU A 1 939 ? -9.211 -11.327 -47.719 1.00 90.50 939 GLU A N 1
ATOM 7526 C CA . GLU A 1 939 ? -9.104 -12.736 -47.336 1.00 90.50 939 GLU A CA 1
ATOM 7527 C C . GLU A 1 939 ? -7.958 -12.960 -46.340 1.00 90.50 939 GLU A C 1
ATOM 7529 O O . GLU A 1 939 ? -8.153 -13.592 -45.306 1.00 90.50 939 GLU A O 1
ATOM 7534 N N . LEU A 1 940 ? -6.792 -12.354 -46.581 1.00 89.25 940 LEU A N 1
ATOM 7535 C CA . LEU A 1 940 ? -5.635 -12.452 -45.690 1.00 89.25 940 LEU A CA 1
ATOM 7536 C C . LEU A 1 940 ? -5.898 -11.791 -44.326 1.00 89.25 940 LEU A C 1
ATOM 7538 O O . LEU A 1 940 ? -5.541 -12.347 -43.292 1.00 89.25 940 LEU A O 1
ATOM 7542 N N . LEU A 1 941 ? -6.568 -10.633 -44.329 1.00 90.94 941 LEU A N 1
ATOM 7543 C CA . LEU A 1 941 ? -6.923 -9.880 -43.122 1.00 90.94 941 LEU A CA 1
ATOM 7544 C C . LEU A 1 941 ? -7.958 -10.594 -42.246 1.00 90.94 941 LEU A C 1
ATOM 7546 O O . LEU A 1 941 ? -7.965 -10.382 -41.040 1.00 90.94 941 LEU A O 1
ATOM 7550 N N . THR A 1 942 ? -8.809 -11.431 -42.840 1.00 94.56 942 THR A N 1
ATOM 7551 C CA . THR A 1 942 ? -9.915 -12.103 -42.140 1.00 94.56 942 THR A CA 1
ATOM 7552 C C . THR A 1 942 ? -9.626 -13.568 -41.815 1.00 94.56 942 THR A C 1
ATOM 7554 O O . THR A 1 942 ? -10.364 -14.157 -41.037 1.00 94.56 942 THR A O 1
ATOM 7557 N N . THR A 1 943 ? -8.562 -14.180 -42.345 1.00 95.00 943 THR A N 1
ATOM 7558 C CA . THR A 1 943 ? -8.326 -15.628 -42.184 1.00 95.00 943 THR A CA 1
ATOM 7559 C C . THR A 1 943 ? -7.291 -15.958 -41.106 1.00 95.00 943 THR A C 1
ATOM 7561 O O . THR A 1 943 ? -6.123 -15.573 -41.218 1.00 95.00 943 THR A O 1
ATOM 7564 N N . ILE A 1 944 ? -7.699 -16.762 -40.118 1.00 96.56 944 ILE A N 1
ATOM 7565 C CA . ILE A 1 944 ? -6.834 -17.377 -39.098 1.00 96.56 944 ILE A CA 1
ATOM 7566 C C . ILE A 1 944 ? -6.371 -18.762 -39.579 1.00 96.56 944 ILE A C 1
ATOM 7568 O O . ILE A 1 944 ? -7.182 -19.649 -39.889 1.00 96.56 944 ILE A O 1
ATOM 7572 N N . LEU A 1 945 ? -5.053 -18.954 -39.637 1.00 96.06 945 LEU A N 1
ATOM 7573 C CA . LEU A 1 945 ? -4.393 -20.182 -40.084 1.00 96.06 945 LEU A CA 1
ATOM 7574 C C . LEU A 1 945 ? -3.862 -21.018 -38.916 1.00 96.06 945 LEU A C 1
ATOM 7576 O O . LEU A 1 945 ? -3.787 -20.574 -37.775 1.00 96.06 945 LEU A O 1
ATOM 7580 N N . GLU A 1 946 ? -3.506 -22.270 -39.206 1.00 95.94 946 GLU A N 1
ATOM 7581 C CA . GLU A 1 946 ? -3.017 -23.229 -38.207 1.00 95.94 946 GLU A CA 1
ATOM 7582 C C . GLU A 1 946 ? -1.773 -22.729 -37.453 1.00 95.94 946 GLU A C 1
ATOM 7584 O O . GLU A 1 946 ? -1.616 -22.977 -36.254 1.00 95.94 946 GLU A O 1
ATOM 7589 N N . GLU A 1 947 ? -0.886 -22.020 -38.147 1.00 94.00 947 GLU A N 1
ATOM 7590 C CA . GLU A 1 947 ? 0.337 -21.448 -37.576 1.00 94.00 947 GLU A CA 1
ATOM 7591 C C . GLU A 1 947 ? 0.075 -20.289 -36.607 1.00 94.00 947 GLU A C 1
ATOM 7593 O O . GLU A 1 947 ? 0.908 -20.027 -35.743 1.00 94.00 947 GLU A O 1
ATOM 7598 N N . ASP A 1 948 ? -1.104 -19.664 -36.685 1.00 95.00 948 ASP A N 1
ATOM 7599 C CA . ASP A 1 948 ? -1.514 -18.604 -35.762 1.00 95.00 948 ASP A CA 1
ATOM 7600 C C . ASP A 1 948 ? -1.937 -19.184 -34.394 1.00 95.00 948 ASP A C 1
ATOM 7602 O O . ASP A 1 948 ? -1.955 -18.478 -33.384 1.00 95.00 948 ASP A O 1
ATOM 7606 N N . ILE A 1 949 ? -2.234 -20.489 -34.337 1.00 94.06 949 ILE A N 1
ATOM 7607 C CA . ILE A 1 949 ? -2.617 -21.205 -33.116 1.00 94.06 949 ILE A CA 1
ATOM 7608 C C . ILE A 1 949 ? -1.362 -21.790 -32.464 1.00 94.06 949 ILE A C 1
ATOM 7610 O O . ILE A 1 949 ? -0.748 -22.715 -32.999 1.00 94.06 949 ILE A O 1
ATOM 7614 N N . VAL A 1 950 ? -0.986 -21.291 -31.290 1.00 80.81 950 VAL A N 1
ATOM 7615 C CA . VAL A 1 950 ? 0.197 -21.753 -30.546 1.00 80.81 950 VAL A CA 1
ATOM 7616 C C . VAL A 1 950 ? -0.262 -22.345 -29.206 1.00 80.81 950 VAL A C 1
ATOM 7618 O O . VAL A 1 950 ? -1.168 -21.775 -28.599 1.00 80.81 950 VAL A O 1
ATOM 7621 N N . PRO A 1 951 ? 0.294 -23.485 -28.748 1.00 64.94 951 PRO A N 1
ATOM 7622 C CA . PRO A 1 951 ? 0.054 -23.967 -27.388 1.00 64.94 951 PRO A CA 1
ATOM 7623 C C . PRO A 1 951 ? 0.628 -22.970 -26.370 1.00 64.94 951 PRO A C 1
ATOM 7625 O O . PRO A 1 951 ? 1.718 -22.449 -26.609 1.00 64.94 951 PRO A O 1
ATOM 7628 N N . GLU A 1 952 ? -0.096 -22.704 -25.278 1.00 53.06 952 GLU A N 1
ATOM 7629 C CA . GLU A 1 952 ? 0.413 -21.901 -24.146 1.00 53.06 952 GLU A CA 1
ATOM 7630 C C . GLU A 1 952 ? 1.689 -22.487 -23.526 1.00 53.06 952 GLU A C 1
ATOM 7632 O O . GLU A 1 952 ? 1.780 -23.734 -23.400 1.00 53.06 952 GLU A O 1
#

Radius of gyration: 50.87 Å; chains: 1; bounding box: 191×76×104 Å

Foldseek 3Di:
DADDPVNLVVLLVVLVPDDQCLVVVADPVLVVVLVVLVVQQFAFDKDKWKKWFFADQKFFWWPAPDPPPTDGPDIDGGGDIWTFPAAHPDFWTWTQDPVRDTTITGPVGTDMDMDMDTPPGGPCPVPVVVSVVVSVVSVVVSVVVSVVSVVVSLVSNAREAEHDDDPVLVVLLVLLLVLLVLLVPFPFKWWWDDDPDDDDDDDDDDPPPPIDTHGFPDWDSADDPDPSYHYPDGWTWTHDPQWIWTHDLFWIWIAGPPPRDIDTAGLLFKDKDKDKDFDWDPDDQDPQWAFDDKAWPDADNVRHQDPVDPRTDIITTTIKMWMWMDGPVGDIIIMITRNHSSCVSNSLSSNVSSLVVVVVVVVVVVVVDPPDDDDDDDDDDDDDDDDDDDPDADPCLLVLLVQCLVVQHNDLVSSCVVVVDDSVVSVVSSVVCCVLVQWDDDDPPGTHGRDNDPVVVVVSVVVVVPPPPLPPQPQFVVLLVLLVVLLVLQLVLLVVCQVDPQLCVQLPNDPPDNSLVLSLLLLLLLLLLLLCLVPVDDDDCLRVLLVSSLVSSCSNNVVPDPLSVDRPVVSSVVCVDPVSVVSSVVSNVSNPDQRSSQDFRPDPDDDGDRPRASGHVLLSCVVRNVPSNVSNLVSSLSSLCSSLCSNVDADPVSVVSSVVSNCSSCVVVVVPPPPQVFPQDLPDALVVLLVQVVPQQDPPQLNVLVVVVLVVLLVQVVCVVVVHDDDPDFPAAEEAAAAQLCPVVVLLSVLSNCCNSLQFPRSTEGEEELVQQFDPDPPCNLVSLVVSLVVQWSTEYEYEPLLVLDDDDPPVRSVVSVVSNLVSCVVRRSGYYYYYYDHDVSVVVSCVVDVSSCVNHVHYRYRYADQLVSLLVLLVVVLVVVLADEDPLLSVLSSVLRNVCVVPDDRNRNHNNVSVVQNVQLLVLLCVVCVPPPDDDPCSNRYRYNRSGDRD

Sequence (952 aa):
MVRTSEEIIREYIEKKKKINYRGYFGFFPGLIGMVALYVYTNQPAYQELQFAKIISDSVNLRTAPSVINSSIIQKVSKDAKLQIISDAGTDWKMVLTPSLDTAYVKNEFVTVNTERKDTGVTKFNDRPLLKFGIIAGAFLVFLLWYLLLNYFDKKRKTVNADFTVKDEDKPIYNDMLDSFSSFLKSEKKWVVKDSASTSDASYSLSPVTSIDLFEILEVSAHRLPYSLFKTNVKIPYIKLEHNELFFLPDSILIQNLQSDSYNLVKFSTLSSDSFYVRFREYNQVPKDAKVIDYTYKHLNKNGSPDLRFSDNSKIPICSYRRNTLKSTEGFSFEFMTSLPYALDNFFLNIETLGAFENDRKVSDHISLQPNLKEIIVEKEVPIPLGSMATNNLDEYIIRAAEIMIANNSASPSAVQRHLKIGYNRVGRIMDQLEMLGVVGPFEMPHRKLLITDIPRLKEVLNNYNTQPRLLEPSFTDDYYILLQEVAKQFSTVISKIISDRDFLNKIGIAENSDGYDAISYCSLFDLFKILKIIIPTDLNIKSPETICYVLLVTKLLKIDVDYLALTYEEINLRLSREKYELLAKGLLKMGENDNPLKLSVRKNTSLDQEFSTELALPPALLAFDAKYFNEYATVLYRFATILVKADNKITDDEEKILKQIHTLIHKSVMDNDINLNINENSSGTLEEALAELDSLIGLDEVKSEIQSLVNFITIQKEREKMGLKTGNISYHCVFTGSPGTGKTTVARIVAKIYHHLGVVQKGQLVETDRAGLVAEFTGQTAPKVDKVVKSALDGILFIDEAYSLIGEGTDDFGREAVASLLKRMEDNRDRMAVIVAGYSDEMKRFLETNSGLKSRFNRHIFFPDYKPENMLAIFKSMAANSEYVISDAASFKLNLLFESLYSSRTKDFGNGRTVRNVFEKAIENQSNRIAKEKVLSKELLTTILEEDIVPE